Protein AF-0000000078798665 (afdb_homodimer)

Structure (mmCIF, N/CA/C/O backbone):
data_AF-0000000078798665-model_v1
#
loop_
_entity.id
_entity.type
_entity.pdbx_description
1 polymer 'Acetyl xylan esterase domain-containing protein'
#
loop_
_atom_site.group_PDB
_atom_site.id
_atom_site.type_symbol
_atom_site.label_atom_id
_atom_site.label_alt_id
_atom_site.label_comp_id
_atom_site.label_asym_id
_atom_site.label_entity_id
_atom_site.label_seq_id
_atom_site.pdbx_PDB_ins_code
_atom_site.Cartn_x
_atom_site.Cartn_y
_atom_site.Cartn_z
_atom_site.occupancy
_atom_site.B_iso_or_equiv
_atom_site.auth_seq_id
_atom_site.auth_comp_id
_atom_site.auth_asym_id
_atom_site.auth_atom_id
_atom_site.pdbx_PDB_model_num
ATOM 1 N N . MET A 1 1 ? 39.625 2.271 -20 1 24.45 1 MET A N 1
ATOM 2 C CA . MET A 1 1 ? 39.5 2.043 -18.562 1 24.45 1 MET A CA 1
ATOM 3 C C . MET A 1 1 ? 38.188 1.369 -18.219 1 24.45 1 MET A C 1
ATOM 5 O O . MET A 1 1 ? 37.125 1.988 -18.312 1 24.45 1 MET A O 1
ATOM 9 N N . LYS A 1 2 ? 38.094 0.069 -18.547 1 25.86 2 LYS A N 1
ATOM 10 C CA . LYS A 1 2 ? 37 -0.901 -18.609 1 25.86 2 LYS A CA 1
ATOM 11 C C . LYS A 1 2 ? 36.344 -1.07 -17.25 1 25.86 2 LYS A C 1
ATOM 13 O O . LYS A 1 2 ? 37 -1.401 -16.266 1 25.86 2 LYS A O 1
ATOM 18 N N . LYS A 1 3 ? 35.219 -0.25 -17.031 1 31.86 3 LYS A N 1
ATOM 19 C CA . LYS A 1 3 ? 34.344 -0.285 -15.859 1 31.86 3 LYS A CA 1
ATOM 20 C C . LYS A 1 3 ? 33.969 -1.72 -15.484 1 31.86 3 LYS A C 1
ATOM 22 O O . LYS A 1 3 ? 33.344 -2.43 -16.25 1 31.86 3 LYS A O 1
ATOM 27 N N . GLN A 1 4 ? 34.875 -2.424 -14.797 1 27.41 4 GLN A N 1
ATOM 28 C CA . GLN A 1 4 ? 34.688 -3.744 -14.211 1 27.41 4 GLN A CA 1
ATOM 29 C C . GLN A 1 4 ? 33.406 -3.789 -13.359 1 27.41 4 GLN A C 1
ATOM 31 O O . GLN A 1 4 ? 33.25 -2.986 -12.438 1 27.41 4 GLN A O 1
ATOM 36 N N . LEU A 1 5 ? 32.344 -4.23 -13.93 1 32.31 5 LEU A N 1
ATOM 37 C CA . LEU A 1 5 ? 31.078 -4.551 -13.289 1 32.31 5 LEU A CA 1
ATOM 38 C C . LEU A 1 5 ? 31.281 -5.527 -12.133 1 32.31 5 LEU A C 1
ATOM 40 O O . LEU A 1 5 ? 31.672 -6.68 -12.352 1 32.31 5 LEU A O 1
ATOM 44 N N . LEU A 1 6 ? 31.859 -5.07 -10.992 1 31.27 6 LEU A N 1
ATOM 45 C CA . LEU A 1 6 ? 31.922 -5.844 -9.758 1 31.27 6 LEU A CA 1
ATOM 46 C C . LEU A 1 6 ? 30.531 -6.379 -9.391 1 31.27 6 LEU A C 1
ATOM 48 O O . LEU A 1 6 ? 29.625 -5.602 -9.102 1 31.27 6 LEU A O 1
ATOM 52 N N . TRP A 1 7 ? 30.234 -7.465 -9.906 1 31.61 7 TRP A N 1
ATOM 53 C CA . TRP A 1 7 ? 29.109 -8.266 -9.438 1 31.61 7 TRP A CA 1
ATOM 54 C C . TRP A 1 7 ? 29.234 -8.57 -7.949 1 31.61 7 TRP A C 1
ATOM 56 O O . TRP A 1 7 ? 30.156 -9.273 -7.531 1 31.61 7 TRP A O 1
ATOM 66 N N . CYS A 1 8 ? 29 -7.566 -7.109 1 33 8 CYS A N 1
ATOM 67 C CA . CYS A 1 8 ? 28.844 -7.934 -5.707 1 33 8 CYS A CA 1
ATOM 68 C C . CYS A 1 8 ? 27.891 -9.109 -5.551 1 33 8 CYS A C 1
ATOM 70 O O . CYS A 1 8 ? 26.688 -8.977 -5.816 1 33 8 CYS A O 1
ATOM 72 N N . MET A 1 9 ? 28.422 -10.281 -5.688 1 32.25 9 MET A N 1
ATOM 73 C CA . MET A 1 9 ? 27.812 -11.523 -5.234 1 32.25 9 MET A CA 1
ATOM 74 C C . MET A 1 9 ? 27.469 -11.453 -3.754 1 32.25 9 MET A C 1
ATOM 76 O O . MET A 1 9 ? 28.344 -11.539 -2.898 1 32.25 9 MET A O 1
ATOM 80 N N . ALA A 1 10 ? 26.609 -10.695 -3.336 1 32.78 10 ALA A N 1
ATOM 81 C CA . ALA A 1 10 ? 26.156 -10.93 -1.967 1 32.78 10 ALA A CA 1
ATOM 82 C C . ALA A 1 10 ? 25.641 -12.359 -1.792 1 32.78 10 ALA A C 1
ATOM 84 O O . ALA A 1 10 ? 24.609 -12.734 -2.35 1 32.78 10 ALA A O 1
ATOM 85 N N . ALA A 1 11 ? 26.516 -13.25 -1.493 1 32.09 11 ALA A N 1
ATOM 86 C CA . ALA A 1 11 ? 26.141 -14.539 -0.907 1 32.09 11 ALA A CA 1
ATOM 87 C C . ALA A 1 11 ? 25.234 -14.344 0.309 1 32.09 11 ALA A C 1
ATOM 89 O O . ALA A 1 11 ? 25.688 -13.867 1.354 1 32.09 11 ALA A O 1
ATOM 90 N N . LEU A 1 12 ? 24.031 -14.055 0.136 1 35.38 12 LEU A N 1
ATOM 91 C CA . LEU A 1 12 ? 23.141 -14.227 1.275 1 35.38 12 LEU A CA 1
ATOM 92 C C . LEU A 1 12 ? 23.406 -15.555 1.982 1 35.38 12 LEU A C 1
ATOM 94 O O . LEU A 1 12 ? 23.375 -16.609 1.354 1 35.38 12 LEU A O 1
ATOM 98 N N . SER A 1 13 ? 24.25 -15.453 2.963 1 33.72 13 SER A N 1
ATOM 99 C CA . SER A 1 13 ? 24.422 -16.578 3.883 1 33.72 13 SER A CA 1
ATOM 100 C C . SER A 1 13 ? 23.078 -17.234 4.188 1 33.72 13 SER A C 1
ATOM 102 O O . SER A 1 13 ? 22.203 -16.609 4.789 1 33.72 13 SER A O 1
ATOM 104 N N . PHE A 1 14 ? 22.703 -18.172 3.4 1 35 14 PHE A N 1
ATOM 105 C CA . PHE A 1 14 ? 21.641 -19.094 3.816 1 35 14 PHE A CA 1
ATOM 106 C C . PHE A 1 14 ? 21.969 -19.719 5.168 1 35 14 PHE A C 1
ATOM 108 O O . PHE A 1 14 ? 22.844 -20.578 5.266 1 35 14 PHE A O 1
ATOM 115 N N . SER A 1 15 ? 22.062 -18.984 6.227 1 36.59 15 SER A N 1
ATOM 116 C CA . SER A 1 15 ? 22.078 -19.734 7.484 1 36.59 15 SER A CA 1
ATOM 117 C C . SER A 1 15 ? 21.188 -20.969 7.406 1 36.59 15 SER A C 1
ATOM 119 O O . SER A 1 15 ? 20.188 -20.984 6.68 1 36.59 15 SER A O 1
ATOM 121 N N . ALA A 1 16 ? 21.672 -22.109 7.879 1 37.69 16 ALA A N 1
ATOM 122 C CA . ALA A 1 16 ? 20.938 -23.375 8.047 1 37.69 16 ALA A CA 1
ATOM 123 C C . ALA A 1 16 ? 19.562 -23.125 8.664 1 37.69 16 ALA A C 1
ATOM 125 O O . ALA A 1 16 ? 19.359 -23.375 9.852 1 37.69 16 ALA A O 1
ATOM 126 N N . ALA A 1 17 ? 18.938 -22.047 8.516 1 42.16 17 ALA A N 1
ATOM 127 C CA . ALA A 1 17 ? 17.562 -21.891 8.977 1 42.16 17 ALA A CA 1
ATOM 128 C C . ALA A 1 17 ? 16.672 -23.031 8.477 1 42.16 17 ALA A C 1
ATOM 130 O O . ALA A 1 17 ? 16.812 -23.469 7.336 1 42.16 17 ALA A O 1
ATOM 131 N N . SER A 1 18 ? 16.078 -23.688 9.32 1 49.22 18 SER A N 1
ATOM 132 C CA . SER A 1 18 ? 14.984 -24.594 8.992 1 49.22 18 SER A CA 1
ATOM 133 C C . SER A 1 18 ? 14.195 -24.094 7.785 1 49.22 18 SER A C 1
ATOM 135 O O . SER A 1 18 ? 13.906 -22.906 7.676 1 49.22 18 SER A O 1
ATOM 137 N N . ALA A 1 19 ? 14.242 -24.828 6.758 1 61.69 19 ALA A N 1
ATOM 138 C CA . ALA A 1 19 ? 13.641 -24.578 5.453 1 61.69 19 ALA A CA 1
ATOM 139 C C . ALA A 1 19 ? 12.258 -23.953 5.602 1 61.69 19 ALA A C 1
ATOM 141 O O . ALA A 1 19 ? 11.398 -24.516 6.293 1 61.69 19 ALA A O 1
ATOM 142 N N . GLN A 1 20 ? 12 -22.656 5.363 1 74.25 20 GLN A N 1
ATOM 143 C CA . GLN A 1 20 ? 10.711 -21.984 5.375 1 74.25 20 GLN A CA 1
ATOM 144 C C . GLN A 1 20 ? 9.75 -22.609 4.371 1 74.25 20 GLN A C 1
ATOM 146 O O . GLN A 1 20 ? 10.008 -22.609 3.168 1 74.25 20 GLN A O 1
ATOM 151 N N . THR A 1 21 ? 8.742 -23.328 4.957 1 85.06 21 THR A N 1
ATOM 152 C CA . THR A 1 21 ? 7.711 -23.969 4.148 1 85.06 21 THR A CA 1
ATOM 153 C C . THR A 1 21 ? 6.332 -23.422 4.504 1 85.06 21 THR A C 1
ATOM 155 O O . THR A 1 21 ? 6.207 -22.547 5.359 1 85.06 21 THR A O 1
ATOM 158 N N . TYR A 1 22 ? 5.383 -23.859 3.77 1 90.94 22 TYR A N 1
ATOM 159 C CA . TYR A 1 22 ? 3.992 -23.484 4.004 1 90.94 22 TYR A CA 1
ATOM 160 C C . TYR A 1 22 ? 3.584 -23.797 5.441 1 90.94 22 TYR A C 1
ATOM 162 O O . TYR A 1 22 ? 2.881 -23 6.074 1 90.94 22 TYR A O 1
ATOM 170 N N . GLU A 1 23 ? 4.039 -24.953 6.039 1 92.25 23 GLU A N 1
ATOM 171 C CA . GLU A 1 23 ? 3.643 -25.391 7.375 1 92.25 23 GLU A CA 1
ATOM 172 C C . GLU A 1 23 ? 4.09 -24.391 8.438 1 92.25 23 GLU A C 1
ATOM 174 O O . GLU A 1 23 ? 3.42 -24.219 9.461 1 92.25 23 GLU A O 1
ATOM 179 N N . THR A 1 24 ? 5.152 -23.703 8.219 1 92.69 24 THR A N 1
ATOM 180 C CA . THR A 1 24 ? 5.66 -22.703 9.148 1 92.69 24 THR A CA 1
ATOM 181 C C . THR A 1 24 ? 5.172 -21.312 8.758 1 92.69 24 THR A C 1
ATOM 183 O O . THR A 1 24 ? 5.621 -20.312 9.32 1 92.69 24 THR A O 1
ATOM 186 N N . ARG A 1 25 ? 4.352 -21.203 7.707 1 94.5 25 ARG A N 1
ATOM 187 C CA . ARG A 1 25 ? 3.836 -19.953 7.152 1 94.5 25 ARG A CA 1
ATOM 188 C C . ARG A 1 25 ? 4.973 -19.047 6.68 1 94.5 25 ARG A C 1
ATOM 190 O O . ARG A 1 25 ? 4.863 -17.828 6.73 1 94.5 25 ARG A O 1
ATOM 197 N N . PHE A 1 26 ? 6.102 -19.719 6.453 1 96.06 26 PHE A N 1
ATOM 198 C CA . PHE A 1 26 ? 7.273 -18.969 6.004 1 96.06 26 PHE A CA 1
ATOM 199 C C . PHE A 1 26 ? 7.598 -17.844 6.969 1 96.06 26 PHE A C 1
ATOM 201 O O . PHE A 1 26 ? 8.023 -16.766 6.547 1 96.06 26 PHE A O 1
ATOM 208 N N . ALA A 1 27 ? 7.316 -17.969 8.242 1 97.25 27 ALA A N 1
ATOM 209 C CA . ALA A 1 27 ? 7.41 -16.906 9.234 1 97.25 27 ALA A CA 1
ATOM 210 C C . ALA A 1 27 ? 8.867 -16.609 9.586 1 97.25 27 ALA A C 1
ATOM 212 O O . ALA A 1 27 ? 9.703 -17.516 9.602 1 97.25 27 ALA A O 1
ATOM 213 N N . ARG A 1 28 ? 9.18 -15.398 9.828 1 97.38 28 ARG A N 1
ATOM 214 C CA . ARG A 1 28 ? 10.492 -14.945 10.266 1 97.38 28 ARG A CA 1
ATOM 215 C C . ARG A 1 28 ? 10.375 -13.859 11.336 1 97.38 28 ARG A C 1
ATOM 217 O O . ARG A 1 28 ? 9.383 -13.125 11.367 1 97.38 28 ARG A O 1
ATOM 224 N N . PRO A 1 29 ? 11.406 -13.812 12.258 1 97.81 29 PRO A N 1
ATOM 225 C CA . PRO A 1 29 ? 11.438 -12.648 13.141 1 97.81 29 PRO A CA 1
ATOM 226 C C . PRO A 1 29 ? 11.469 -11.328 12.383 1 97.81 29 PRO A C 1
ATOM 228 O O . PRO A 1 29 ? 12.195 -11.195 11.391 1 97.81 29 PRO A O 1
ATOM 231 N N . LEU A 1 30 ? 10.641 -10.367 12.867 1 98.25 30 LEU A N 1
ATOM 232 C CA . LEU A 1 30 ? 10.523 -9.078 12.188 1 98.25 30 LEU A CA 1
ATOM 233 C C . LEU A 1 30 ? 11.891 -8.398 12.07 1 98.25 30 LEU A C 1
ATOM 235 O O . LEU A 1 30 ? 12.211 -7.824 11.023 1 98.25 30 LEU A O 1
ATOM 239 N N . SER A 1 31 ? 12.742 -8.445 13.094 1 97.94 31 SER A N 1
ATOM 240 C CA . SER A 1 31 ? 14.062 -7.82 13.094 1 97.94 31 SER A CA 1
ATOM 241 C C . SER A 1 31 ? 14.93 -8.367 11.961 1 97.94 31 SER A C 1
ATOM 243 O O . SER A 1 31 ? 15.633 -7.609 11.289 1 97.94 31 SER A O 1
ATOM 245 N N . ASP A 1 32 ? 14.859 -9.719 11.742 1 97.94 32 ASP A N 1
ATOM 246 C CA . ASP A 1 32 ? 15.633 -10.336 10.672 1 97.94 32 ASP A CA 1
ATOM 247 C C . ASP A 1 32 ? 15.156 -9.852 9.297 1 97.94 32 ASP A C 1
ATOM 249 O O . ASP A 1 32 ? 15.969 -9.57 8.414 1 97.94 32 ASP A O 1
ATOM 253 N N . VAL A 1 33 ? 13.844 -9.844 9.156 1 98.31 33 VAL A N 1
ATOM 254 C CA . VAL A 1 33 ? 13.266 -9.383 7.902 1 98.31 33 VAL A CA 1
ATOM 255 C C . VAL A 1 33 ? 13.727 -7.957 7.605 1 98.31 33 VAL A C 1
ATOM 257 O O . VAL A 1 33 ? 14.172 -7.66 6.496 1 98.31 33 VAL A O 1
ATOM 260 N N . LEU A 1 34 ? 13.633 -7.043 8.586 1 98.62 34 LEU A N 1
ATOM 261 C CA . LEU A 1 34 ? 13.977 -5.641 8.406 1 98.62 34 LEU A CA 1
ATOM 262 C C . LEU A 1 34 ? 15.469 -5.48 8.125 1 98.62 34 LEU A C 1
ATOM 264 O O . LEU A 1 34 ? 15.867 -4.621 7.336 1 98.62 34 LEU A O 1
ATOM 268 N N . ASN A 1 35 ? 16.328 -6.258 8.758 1 98.12 35 ASN A N 1
ATOM 269 C CA . ASN A 1 35 ? 17.75 -6.25 8.453 1 98.12 35 ASN A CA 1
ATOM 270 C C . ASN A 1 35 ? 18.016 -6.633 7 1 98.12 35 ASN A C 1
ATOM 272 O O . ASN A 1 35 ? 18.828 -6.004 6.324 1 98.12 35 ASN A O 1
ATOM 276 N N . ASP A 1 36 ? 17.391 -7.672 6.531 1 97.94 36 ASP A N 1
ATOM 277 C CA . ASP A 1 36 ? 17.547 -8.109 5.148 1 97.94 36 ASP A CA 1
ATOM 278 C C . ASP A 1 36 ? 17.062 -7.031 4.18 1 97.94 36 ASP A C 1
ATOM 280 O O . ASP A 1 36 ? 17.672 -6.809 3.133 1 97.94 36 ASP A O 1
ATOM 284 N N . VAL A 1 37 ? 15.906 -6.418 4.547 1 98.31 37 VAL A N 1
ATOM 285 C CA . VAL A 1 37 ? 15.367 -5.348 3.717 1 98.31 37 VAL A CA 1
ATOM 286 C C . VAL A 1 37 ? 16.375 -4.203 3.627 1 98.31 37 VAL A C 1
ATOM 288 O O . VAL A 1 37 ? 16.641 -3.691 2.539 1 98.31 37 VAL A O 1
ATOM 291 N N . ALA A 1 38 ? 16.938 -3.799 4.801 1 98.5 38 ALA A N 1
ATOM 292 C CA . ALA A 1 38 ? 17.922 -2.73 4.824 1 98.5 38 ALA A CA 1
ATOM 293 C C . ALA A 1 38 ? 19.109 -3.07 3.932 1 98.5 38 ALA A C 1
ATOM 295 O O . ALA A 1 38 ? 19.609 -2.215 3.189 1 98.5 38 ALA A O 1
ATOM 296 N N . THR A 1 39 ? 19.578 -4.262 3.936 1 98.06 39 THR A N 1
ATOM 297 C CA . THR A 1 39 ? 20.719 -4.711 3.137 1 98.06 39 THR A CA 1
ATOM 298 C C . THR A 1 39 ? 20.359 -4.727 1.652 1 98.06 39 THR A C 1
ATOM 300 O O . THR A 1 39 ? 21.109 -4.207 0.824 1 98.06 39 THR A O 1
ATOM 303 N N . ARG A 1 40 ? 19.234 -5.285 1.322 1 97.25 40 ARG A N 1
ATOM 304 C CA . ARG A 1 40 ? 18.797 -5.438 -0.061 1 97.25 40 ARG A CA 1
ATOM 305 C C . ARG A 1 40 ? 18.672 -4.082 -0.747 1 97.25 40 ARG A C 1
ATOM 307 O O . ARG A 1 40 ? 19.078 -3.922 -1.899 1 97.25 40 ARG A O 1
ATOM 314 N N . PHE A 1 41 ? 18.062 -3.17 -0.074 1 97.88 41 PHE A N 1
ATOM 315 C CA . PHE A 1 41 ? 17.766 -1.882 -0.689 1 97.88 41 PHE A CA 1
ATOM 316 C C . PHE A 1 41 ? 18.828 -0.853 -0.339 1 97.88 41 PHE A C 1
ATOM 318 O O . PHE A 1 41 ? 18.734 0.31 -0.735 1 97.88 41 PHE A O 1
ATOM 325 N N . GLN A 1 42 ? 19.844 -1.227 0.471 1 97.81 42 GLN A N 1
ATOM 326 C CA . GLN A 1 42 ? 20.984 -0.39 0.826 1 97.81 42 GLN A CA 1
ATOM 327 C C . GLN A 1 42 ? 20.531 0.894 1.517 1 97.81 42 GLN A C 1
ATOM 329 O O . GLN A 1 42 ? 20.922 1.992 1.106 1 97.81 42 GLN A O 1
ATOM 334 N N . VAL A 1 43 ? 19.734 0.717 2.576 1 98.38 43 VAL A N 1
ATOM 335 C CA . VAL A 1 43 ? 19.25 1.844 3.373 1 98.38 43 VAL A CA 1
ATOM 336 C C . VAL A 1 43 ? 19.516 1.579 4.852 1 98.38 43 VAL A C 1
ATOM 338 O O . VAL A 1 43 ? 19.812 0.446 5.246 1 98.38 43 VAL A O 1
ATOM 341 N N . ARG A 1 44 ? 19.547 2.641 5.602 1 98.38 44 ARG A N 1
ATOM 342 C CA . ARG A 1 44 ? 19.625 2.559 7.059 1 98.38 44 ARG A CA 1
ATOM 343 C C . ARG A 1 44 ? 18.234 2.729 7.691 1 98.38 44 ARG A C 1
ATOM 345 O O . ARG A 1 44 ? 17.5 3.656 7.348 1 98.38 44 ARG A O 1
ATOM 352 N N . LEU A 1 45 ? 17.891 1.862 8.539 1 98.31 45 LEU A N 1
ATOM 353 C CA . LEU A 1 45 ? 16.625 1.939 9.266 1 98.31 45 LEU A CA 1
ATOM 354 C C . LEU A 1 45 ? 16.844 2.396 10.703 1 98.31 45 LEU A C 1
ATOM 356 O O . LEU A 1 45 ? 17.75 1.905 11.375 1 98.31 45 LEU A O 1
ATOM 360 N N . LYS A 1 46 ? 16.125 3.398 11.078 1 97.88 46 LYS A N 1
ATOM 361 C CA . LYS A 1 46 ? 16.047 3.82 12.477 1 97.88 46 LYS A CA 1
ATOM 362 C C . LYS A 1 46 ? 14.773 3.307 13.141 1 97.88 46 LYS A C 1
ATOM 364 O O . LYS A 1 46 ? 13.711 3.266 12.508 1 97.88 46 LYS A O 1
ATOM 369 N N . TYR A 1 47 ? 14.883 2.936 14.406 1 97.19 47 TYR A N 1
ATOM 370 C CA . TYR A 1 47 ? 13.773 2.232 15.039 1 97.19 47 TYR A CA 1
ATOM 371 C C . TYR A 1 47 ? 13.195 3.047 16.188 1 97.19 47 TYR A C 1
ATOM 373 O O . TYR A 1 47 ? 13.867 3.26 17.203 1 97.19 47 TYR A O 1
ATOM 381 N N . ASP A 1 48 ? 12.039 3.576 16.047 1 96.75 48 ASP A N 1
ATOM 382 C CA . ASP A 1 48 ? 11.211 4.074 17.141 1 96.75 48 ASP A CA 1
ATOM 383 C C . ASP A 1 48 ? 10.109 3.074 17.5 1 96.75 48 ASP A C 1
ATOM 385 O O . ASP A 1 48 ? 8.977 3.467 17.766 1 96.75 48 ASP A O 1
ATOM 389 N N . VAL A 1 49 ? 10.312 1.847 17.203 1 96.62 49 VAL A N 1
ATOM 390 C CA . VAL A 1 49 ? 9.422 0.736 17.516 1 96.62 49 VAL A CA 1
ATOM 391 C C . VAL A 1 49 ? 10.227 -0.421 18.109 1 96.62 49 VAL A C 1
ATOM 393 O O . VAL A 1 49 ? 11.438 -0.513 17.891 1 96.62 49 VAL A O 1
ATOM 396 N N . ASP A 1 50 ? 9.531 -1.226 18.828 1 94.62 50 ASP A N 1
ATOM 397 C CA . ASP A 1 50 ? 10.117 -2.457 19.359 1 94.62 50 ASP A CA 1
ATOM 398 C C . ASP A 1 50 ? 9.812 -3.641 18.438 1 94.62 50 ASP A C 1
ATOM 400 O O . ASP A 1 50 ? 8.648 -3.922 18.156 1 94.62 50 ASP A O 1
ATOM 404 N N . THR A 1 51 ? 10.812 -4.332 17.984 1 95.38 51 THR A N 1
ATOM 405 C CA . THR A 1 51 ? 10.633 -5.469 17.094 1 95.38 51 THR A CA 1
ATOM 406 C C . THR A 1 51 ? 10.891 -6.781 17.828 1 95.38 51 THR A C 1
ATOM 408 O O . THR A 1 51 ? 10.727 -7.863 17.25 1 95.38 51 THR A O 1
ATOM 411 N N . VAL A 1 52 ? 11.328 -6.707 19.047 1 94.06 52 VAL A N 1
ATOM 412 C CA . VAL A 1 52 ? 11.688 -7.895 19.812 1 94.06 52 VAL A CA 1
ATOM 413 C C . VAL A 1 52 ? 10.469 -8.812 19.953 1 94.06 52 VAL A C 1
ATOM 415 O O . VAL A 1 52 ? 9.391 -8.367 20.359 1 94.06 52 VAL A O 1
ATOM 418 N N . GLY A 1 53 ? 10.703 -9.984 19.625 1 96.12 53 GLY A N 1
ATOM 419 C CA . GLY A 1 53 ? 9.672 -10.992 19.812 1 96.12 53 GLY A CA 1
ATOM 420 C C . GLY A 1 53 ? 8.609 -10.953 18.719 1 96.12 53 GLY A C 1
ATOM 421 O O . GLY A 1 53 ? 7.703 -11.781 18.703 1 96.12 53 GLY A O 1
ATOM 422 N N . ARG A 1 54 ? 8.633 -10.023 17.859 1 97.19 54 ARG A N 1
ATOM 423 C CA . ARG A 1 54 ? 7.645 -9.938 16.797 1 97.19 54 ARG A CA 1
ATOM 424 C C . ARG A 1 54 ? 8 -10.867 15.641 1 97.19 54 ARG A C 1
ATOM 426 O O . ARG A 1 54 ? 9.156 -10.922 15.211 1 97.19 54 ARG A O 1
ATOM 433 N N . VAL A 1 55 ? 7.012 -11.688 15.195 1 97.94 55 VAL A N 1
ATOM 434 C CA . VAL A 1 55 ? 7.184 -12.648 14.102 1 97.94 55 VAL A CA 1
ATOM 435 C C . VAL A 1 55 ? 6.246 -12.289 12.953 1 97.94 55 VAL A C 1
ATOM 437 O O . VAL A 1 55 ? 5.059 -12.031 13.164 1 97.94 55 VAL A O 1
ATOM 440 N N . LEU A 1 56 ? 6.762 -12.172 11.773 1 97.75 56 LEU A N 1
ATOM 441 C CA . LEU A 1 56 ? 5.996 -11.836 10.578 1 97.75 56 LEU A CA 1
ATOM 442 C C . LEU A 1 56 ? 5.711 -13.086 9.75 1 97.75 56 LEU A C 1
ATOM 444 O O . LEU A 1 56 ? 6.629 -13.695 9.203 1 97.75 56 LEU A O 1
ATOM 448 N N . PRO A 1 57 ? 4.449 -13.539 9.664 1 97.5 57 PRO A N 1
ATOM 449 C CA . PRO A 1 57 ? 4.117 -14.633 8.75 1 97.5 57 PRO A CA 1
ATOM 450 C C . PRO A 1 57 ? 4.285 -14.242 7.285 1 97.5 57 PRO A C 1
ATOM 452 O O . PRO A 1 57 ? 4.074 -13.086 6.918 1 97.5 57 PRO A O 1
ATOM 455 N N . TYR A 1 58 ? 4.727 -15.281 6.465 1 97.06 58 TYR A N 1
ATOM 456 C CA . TYR A 1 58 ? 4.906 -15.125 5.027 1 97.06 58 TYR A CA 1
ATOM 457 C C . TYR A 1 58 ? 5.832 -13.953 4.715 1 97.06 58 TYR A C 1
ATOM 459 O O . TYR A 1 58 ? 5.582 -13.188 3.779 1 97.06 58 TYR A O 1
ATOM 467 N N . ALA A 1 59 ? 6.82 -13.82 5.535 1 97.38 59 ALA A N 1
ATOM 468 C CA . ALA A 1 59 ? 7.676 -12.641 5.656 1 97.38 59 ALA A CA 1
ATOM 469 C C . ALA A 1 59 ? 8.258 -12.25 4.301 1 97.38 59 ALA A C 1
ATOM 471 O O . ALA A 1 59 ? 8 -11.148 3.801 1 97.38 59 ALA A O 1
ATOM 472 N N . ASP A 1 60 ? 8.914 -13.164 3.617 1 97 60 ASP A N 1
ATOM 473 C CA . ASP A 1 60 ? 9.656 -12.812 2.408 1 97 60 ASP A CA 1
ATOM 474 C C . ASP A 1 60 ? 8.711 -12.594 1.231 1 97 60 ASP A C 1
ATOM 476 O O . ASP A 1 60 ? 9.078 -11.953 0.243 1 97 60 ASP A O 1
ATOM 480 N N . PHE A 1 61 ? 7.488 -13.117 1.307 1 97 61 PHE A N 1
ATOM 481 C CA . PHE A 1 61 ? 6.5 -12.93 0.252 1 97 61 PHE A CA 1
ATOM 482 C C . PHE A 1 61 ? 5.91 -11.523 0.312 1 97 61 PHE A C 1
ATOM 484 O O . PHE A 1 61 ? 5.223 -11.094 -0.614 1 97 61 PHE A O 1
ATOM 491 N N . ARG A 1 62 ? 6.219 -10.812 1.353 1 97.69 62 ARG A N 1
ATOM 492 C CA . ARG A 1 62 ? 5.734 -9.445 1.511 1 97.69 62 ARG A CA 1
ATOM 493 C C . ARG A 1 62 ? 6.699 -8.445 0.882 1 97.69 62 ARG A C 1
ATOM 495 O O . ARG A 1 62 ? 6.379 -7.266 0.755 1 97.69 62 ARG A O 1
ATOM 502 N N . ILE A 1 63 ? 7.871 -8.922 0.489 1 97.81 63 ILE A N 1
ATOM 503 C CA . ILE A 1 63 ? 8.906 -8.078 -0.099 1 97.81 63 ILE A CA 1
ATOM 504 C C . ILE A 1 63 ? 8.578 -7.805 -1.565 1 97.81 63 ILE A C 1
ATOM 506 O O . ILE A 1 63 ? 8.172 -8.711 -2.295 1 97.81 63 ILE A O 1
ATOM 510 N N . ARG A 1 64 ? 8.586 -6.578 -1.995 1 97.88 64 ARG A N 1
ATOM 511 C CA . ARG A 1 64 ? 8.484 -6.125 -3.379 1 97.88 64 ARG A CA 1
ATOM 512 C C . ARG A 1 64 ? 9.836 -5.652 -3.902 1 97.88 64 ARG A C 1
ATOM 514 O O . ARG A 1 64 ? 10.266 -4.535 -3.607 1 97.88 64 ARG A O 1
ATOM 521 N N . PRO A 1 65 ? 10.484 -6.488 -4.68 1 96.69 65 PRO A N 1
ATOM 522 C CA . PRO A 1 65 ? 11.852 -6.145 -5.086 1 96.69 65 PRO A CA 1
ATOM 523 C C . PRO A 1 65 ? 11.93 -4.805 -5.812 1 96.69 65 PRO A C 1
ATOM 525 O O . PRO A 1 65 ? 12.992 -4.172 -5.836 1 96.69 65 PRO A O 1
ATOM 528 N N . TYR A 1 66 ? 10.859 -4.281 -6.348 1 96.94 66 TYR A N 1
ATOM 529 C CA . TYR A 1 66 ? 10.852 -3.076 -7.168 1 96.94 66 TYR A CA 1
ATOM 530 C C . TYR A 1 66 ? 10.562 -1.843 -6.32 1 96.94 66 TYR A C 1
ATOM 532 O O . TYR A 1 66 ? 10.594 -0.717 -6.82 1 96.94 66 TYR A O 1
ATOM 540 N N . SER A 1 67 ? 10.312 -2.021 -4.984 1 97 67 SER A N 1
ATOM 541 C CA . SER A 1 67 ? 9.898 -0.856 -4.207 1 97 67 SER A CA 1
ATOM 542 C C . SER A 1 67 ? 10.188 -1.047 -2.723 1 97 67 SER A C 1
ATOM 544 O O . SER A 1 67 ? 9.531 -1.854 -2.059 1 97 67 SER A O 1
ATOM 546 N N . LEU A 1 68 ? 11.117 -0.281 -2.176 1 97.5 68 LEU A N 1
ATOM 547 C CA . LEU A 1 68 ? 11.414 -0.291 -0.747 1 97.5 68 LEU A CA 1
ATOM 548 C C . LEU A 1 68 ? 10.188 0.114 0.063 1 97.5 68 LEU A C 1
ATOM 550 O O . LEU A 1 68 ? 9.836 -0.548 1.043 1 97.5 68 LEU A O 1
ATOM 554 N N . GLU A 1 69 ? 9.5 1.163 -0.336 1 96.25 69 GLU A N 1
ATOM 555 C CA . GLU A 1 69 ? 8.414 1.721 0.463 1 96.25 69 GLU A CA 1
ATOM 556 C C . GLU A 1 69 ? 7.207 0.787 0.479 1 96.25 69 GLU A C 1
ATOM 558 O O . GLU A 1 69 ? 6.539 0.647 1.505 1 96.25 69 GLU A O 1
ATOM 563 N N . GLU A 1 70 ? 6.887 0.138 -0.681 1 96.31 70 GLU A N 1
ATOM 564 C CA . GLU A 1 70 ? 5.84 -0.877 -0.663 1 96.31 70 GLU A CA 1
ATOM 565 C C . GLU A 1 70 ? 6.223 -2.051 0.235 1 96.31 70 GLU A C 1
ATOM 567 O O . GLU A 1 70 ? 5.379 -2.592 0.953 1 96.31 70 GLU A O 1
ATOM 572 N N . THR A 1 71 ? 7.523 -2.463 0.143 1 98.25 71 THR A N 1
ATOM 573 C CA . THR A 1 71 ? 8.039 -3.52 1.01 1 98.25 71 THR A CA 1
ATOM 574 C C . THR A 1 71 ? 7.836 -3.158 2.479 1 98.25 71 THR A C 1
ATOM 576 O O . THR A 1 71 ? 7.262 -3.938 3.242 1 98.25 71 THR A O 1
ATOM 579 N N . LEU A 1 72 ? 8.281 -1.957 2.863 1 98.12 72 LEU A N 1
ATOM 580 C CA . LEU A 1 72 ? 8.172 -1.529 4.254 1 98.12 72 LEU A CA 1
ATOM 581 C C . LEU A 1 72 ? 6.711 -1.466 4.688 1 98.12 72 LEU A C 1
ATOM 583 O O . LEU A 1 72 ? 6.371 -1.861 5.805 1 98.12 72 LEU A O 1
ATOM 587 N N . THR A 1 73 ? 5.875 -0.958 3.842 1 97.06 73 THR A N 1
ATOM 588 C CA . THR A 1 73 ? 4.453 -0.915 4.152 1 97.06 73 THR A CA 1
ATOM 589 C C . THR A 1 73 ? 3.914 -2.316 4.422 1 97.06 73 THR A C 1
ATOM 591 O O . THR A 1 73 ? 3.244 -2.547 5.434 1 97.06 73 THR A O 1
ATOM 594 N N . ASN A 1 74 ? 4.211 -3.264 3.545 1 97.75 74 ASN A N 1
ATOM 595 C CA . ASN A 1 74 ? 3.729 -4.633 3.67 1 97.75 74 ASN A CA 1
ATOM 596 C C . ASN A 1 74 ? 4.246 -5.297 4.945 1 97.75 74 ASN A C 1
ATOM 598 O O . ASN A 1 74 ? 3.525 -6.059 5.59 1 97.75 74 ASN A O 1
ATOM 602 N N . VAL A 1 75 ? 5.461 -5.059 5.289 1 98.31 75 VAL A N 1
ATOM 603 C CA . VAL A 1 75 ? 6.152 -5.719 6.391 1 98.31 75 VAL A CA 1
ATOM 604 C C . VAL A 1 75 ? 5.691 -5.125 7.719 1 98.31 75 VAL A C 1
ATOM 606 O O . VAL A 1 75 ? 5.555 -5.84 8.711 1 98.31 75 VAL A O 1
ATOM 609 N N . LEU A 1 76 ? 5.375 -3.82 7.762 1 98.31 76 LEU A N 1
ATOM 610 C CA . LEU A 1 76 ? 5.168 -3.102 9.016 1 98.31 76 LEU A CA 1
ATOM 611 C C . LEU A 1 76 ? 3.686 -3.053 9.367 1 98.31 76 LEU A C 1
ATOM 613 O O . LEU A 1 76 ? 3.328 -3.047 10.555 1 98.31 76 LEU A O 1
ATOM 617 N N . SER A 1 77 ? 2.818 -3.057 8.422 1 97.44 77 SER A N 1
ATOM 618 C CA . SER A 1 77 ? 1.407 -2.738 8.625 1 97.44 77 SER A CA 1
ATOM 619 C C . SER A 1 77 ? 0.734 -3.752 9.539 1 97.44 77 SER A C 1
ATOM 621 O O . SER A 1 77 ? -0.133 -3.393 10.344 1 97.44 77 SER A O 1
ATOM 623 N N . PRO A 1 78 ? 1.115 -5.094 9.445 1 96.75 78 PRO A N 1
ATOM 624 C CA . PRO A 1 78 ? 0.469 -6.055 10.336 1 96.75 78 PRO A CA 1
ATOM 625 C C . PRO A 1 78 ? 0.707 -5.738 11.812 1 96.75 78 PRO A C 1
ATOM 627 O O . PRO A 1 78 ? -0.012 -6.242 12.68 1 96.75 78 PRO A O 1
ATOM 630 N N . PHE A 1 79 ? 1.672 -4.953 12.125 1 97.25 79 PHE A N 1
ATOM 631 C CA . PHE A 1 79 ? 2.002 -4.586 13.5 1 97.25 79 PHE A CA 1
ATOM 632 C C . PHE A 1 79 ? 1.553 -3.16 13.805 1 97.25 79 PHE A C 1
ATOM 634 O O . PHE A 1 79 ? 1.912 -2.598 14.836 1 97.25 79 PHE A O 1
ATOM 641 N N . ASP A 1 80 ? 0.821 -2.57 12.828 1 97.06 80 ASP A N 1
ATOM 642 C CA . ASP A 1 80 ? 0.363 -1.186 12.883 1 97.06 80 ASP A CA 1
ATOM 643 C C . ASP A 1 80 ? 1.54 -0.222 13.023 1 97.06 80 ASP A C 1
ATOM 645 O O . ASP A 1 80 ? 1.453 0.773 13.742 1 97.06 80 ASP A O 1
ATOM 649 N N . TYR A 1 81 ? 2.719 -0.593 12.461 1 97.62 81 TYR A N 1
ATOM 650 C CA . TYR A 1 81 ? 3.887 0.264 12.289 1 97.62 81 TYR A CA 1
ATOM 651 C C . TYR A 1 81 ? 3.883 0.93 10.922 1 97.62 81 TYR A C 1
ATOM 653 O O . TYR A 1 81 ? 3.119 0.538 10.039 1 97.62 81 TYR A O 1
ATOM 661 N N . LYS A 1 82 ? 4.648 1.95 10.766 1 97.38 82 LYS A N 1
ATOM 662 C CA . LYS A 1 82 ? 4.871 2.648 9.5 1 97.38 82 LYS A CA 1
ATOM 663 C C . LYS A 1 82 ? 6.309 3.148 9.391 1 97.38 82 LYS A C 1
ATOM 665 O O . LYS A 1 82 ? 7.105 2.961 10.312 1 97.38 82 LYS A O 1
ATOM 670 N N . PHE A 1 83 ? 6.605 3.684 8.227 1 97.38 83 PHE A N 1
ATOM 671 C CA . PHE A 1 83 ? 7.906 4.324 8.055 1 97.38 83 PHE A CA 1
ATOM 672 C C . PHE A 1 83 ? 7.742 5.82 7.82 1 97.38 83 PHE A C 1
ATOM 674 O O . PHE A 1 83 ? 6.672 6.277 7.414 1 97.38 83 PHE A O 1
ATOM 681 N N . VAL A 1 84 ? 8.719 6.547 8.141 1 94.5 84 VAL A N 1
ATOM 682 C CA . VAL A 1 84 ? 8.883 7.945 7.766 1 94.5 84 VAL A CA 1
ATOM 683 C C . VAL A 1 84 ? 10.219 8.141 7.059 1 94.5 84 VAL A C 1
ATOM 685 O O . VAL A 1 84 ? 11.281 7.891 7.641 1 94.5 84 VAL A O 1
ATOM 688 N N . LYS A 1 85 ? 10.156 8.508 5.855 1 92.75 85 LYS A N 1
ATOM 689 C CA . LYS A 1 85 ? 11.375 8.773 5.094 1 92.75 85 LYS A CA 1
ATOM 690 C C . LYS A 1 85 ? 12.086 10.016 5.613 1 92.75 85 LYS A C 1
ATOM 692 O O . LYS A 1 85 ? 11.516 11.109 5.613 1 92.75 85 LYS A O 1
ATOM 697 N N . GLN A 1 86 ? 13.289 9.867 6.043 1 90 86 GLN A N 1
ATOM 698 C CA . GLN A 1 86 ? 14.102 10.992 6.504 1 90 86 GLN A CA 1
ATOM 699 C C . GLN A 1 86 ? 14.977 11.531 5.379 1 90 86 GLN A C 1
ATOM 701 O O . GLN A 1 86 ? 15.195 12.742 5.285 1 90 86 GLN A O 1
ATOM 706 N N . SER A 1 87 ? 15.539 10.695 4.605 1 88.19 87 SER A N 1
ATOM 707 C CA . SER A 1 87 ? 16.297 10.953 3.387 1 88.19 87 SER A CA 1
ATOM 708 C C . SER A 1 87 ? 16.188 9.789 2.408 1 88.19 87 SER A C 1
ATOM 710 O O . SER A 1 87 ? 15.484 8.805 2.676 1 88.19 87 SER A O 1
ATOM 712 N N . ASP A 1 88 ? 16.828 9.898 1.322 1 88.06 88 ASP A N 1
ATOM 713 C CA . ASP A 1 88 ? 16.75 8.852 0.307 1 88.06 88 ASP A CA 1
ATOM 714 C C . ASP A 1 88 ? 17.328 7.535 0.827 1 88.06 88 ASP A C 1
ATOM 716 O O . ASP A 1 88 ? 17 6.465 0.317 1 88.06 88 ASP A O 1
ATOM 720 N N . LYS A 1 89 ? 18.141 7.574 1.875 1 94.88 89 LYS A N 1
ATOM 721 C CA . LYS A 1 89 ? 18.812 6.363 2.336 1 94.88 89 LYS A CA 1
ATOM 722 C C . LYS A 1 89 ? 18.484 6.074 3.799 1 94.88 89 LYS A C 1
ATOM 724 O O . LYS A 1 89 ? 19.016 5.129 4.383 1 94.88 89 LYS A O 1
ATOM 729 N N . VAL A 1 90 ? 17.672 6.891 4.395 1 96.38 90 VAL A N 1
ATOM 730 C CA . VAL A 1 90 ? 17.391 6.715 5.82 1 96.38 90 VAL A CA 1
ATOM 731 C C . VAL A 1 90 ? 15.891 6.738 6.062 1 96.38 90 VAL A C 1
ATOM 733 O O . VAL A 1 90 ? 15.203 7.695 5.688 1 96.38 90 VAL A O 1
ATOM 736 N N . TYR A 1 91 ? 15.375 5.75 6.66 1 97.5 91 TYR A N 1
ATOM 737 C CA . TYR A 1 91 ? 13.961 5.609 7.004 1 97.5 91 TYR A CA 1
ATOM 738 C C . TYR A 1 91 ? 13.789 5.328 8.492 1 97.5 91 TYR A C 1
ATOM 740 O O . TYR A 1 91 ? 14.516 4.508 9.062 1 97.5 91 TYR A O 1
ATOM 748 N N . LYS A 1 92 ? 12.93 6.016 9.148 1 97.38 92 LYS A N 1
ATOM 749 C CA . LYS A 1 92 ? 12.609 5.793 10.562 1 97.38 92 LYS A CA 1
ATOM 750 C C . LYS A 1 92 ? 11.312 5 10.711 1 97.38 92 LYS A C 1
ATOM 752 O O . LYS A 1 92 ? 10.289 5.363 10.133 1 97.38 92 LYS A O 1
ATOM 757 N N . LEU A 1 93 ? 11.367 3.865 11.391 1 98.44 93 LEU A N 1
ATOM 758 C CA . LEU A 1 93 ? 10.195 3.039 11.656 1 98.44 93 LEU A CA 1
ATOM 759 C C . LEU A 1 93 ? 9.477 3.494 12.922 1 98.44 93 LEU A C 1
ATOM 761 O O . LEU A 1 93 ? 10.117 3.699 13.961 1 98.44 93 LEU A O 1
ATOM 765 N N . LYS A 1 94 ? 8.195 3.707 12.789 1 97.62 94 LYS A N 1
ATOM 766 C CA . LYS A 1 94 ? 7.383 4.254 13.875 1 97.62 94 LYS A CA 1
ATOM 767 C C . LYS A 1 94 ? 6.051 3.518 13.992 1 97.62 94 LYS A C 1
ATOM 769 O O . LYS A 1 94 ? 5.637 2.824 13.062 1 97.62 94 LYS A O 1
ATOM 774 N N . PRO A 1 95 ? 5.41 3.635 15.234 1 96.81 95 PRO A N 1
ATOM 775 C CA . PRO A 1 95 ? 3.99 3.277 15.234 1 96.81 95 PRO A CA 1
ATOM 776 C C . PRO A 1 95 ? 3.174 4.105 14.25 1 96.81 95 PRO A C 1
ATOM 778 O O . PRO A 1 95 ? 3.6 5.191 13.844 1 96.81 95 PRO A O 1
ATOM 781 N N . TYR A 1 96 ? 2.051 3.564 13.828 1 96.69 96 TYR A N 1
ATOM 782 C CA . TYR A 1 96 ? 1.193 4.258 12.875 1 96.69 96 TYR A CA 1
ATOM 783 C C . TYR A 1 96 ? 0.865 5.664 13.367 1 96.69 96 TYR A C 1
ATOM 785 O O . TYR A 1 96 ? 0.53 5.859 14.539 1 96.69 96 TYR A O 1
ATOM 793 N N . GLU A 1 97 ? 1.013 6.641 12.484 1 95.75 97 GLU A N 1
ATOM 794 C CA . GLU A 1 97 ? 0.649 8.031 12.727 1 95.75 97 GLU A CA 1
ATOM 795 C C . GLU A 1 97 ? -0.47 8.484 11.789 1 95.75 97 GLU A C 1
ATOM 797 O O . GLU A 1 97 ? -0.254 8.641 10.586 1 95.75 97 GLU A O 1
ATOM 802 N N . TYR A 1 98 ? -1.574 8.867 12.367 1 95.44 98 TYR A N 1
ATOM 803 C CA . TYR A 1 98 ? -2.748 9.219 11.578 1 95.44 98 TYR A CA 1
ATOM 804 C C . TYR A 1 98 ? -2.533 10.539 10.844 1 95.44 98 TYR A C 1
ATOM 806 O O . TYR A 1 98 ? -3.113 10.766 9.781 1 95.44 98 TYR A O 1
ATOM 814 N N . ALA A 1 99 ? -1.712 11.391 11.344 1 96.12 99 ALA A N 1
ATOM 815 C CA . ALA A 1 99 ? -1.581 12.742 10.812 1 96.12 99 ALA A CA 1
ATOM 816 C C . ALA A 1 99 ? -0.476 12.82 9.766 1 96.12 99 ALA A C 1
ATOM 818 O O . ALA A 1 99 ? -0.253 13.867 9.156 1 96.12 99 ALA A O 1
ATOM 819 N N . ARG A 1 100 ? 0.212 11.773 9.531 1 96 100 ARG A N 1
ATOM 820 C CA . ARG A 1 100 ? 1.354 11.812 8.625 1 96 100 ARG A CA 1
ATOM 821 C C . ARG A 1 100 ? 1.258 10.703 7.582 1 96 100 ARG A C 1
ATOM 823 O O . ARG A 1 100 ? 1.054 9.539 7.926 1 96 100 ARG A O 1
ATOM 830 N N . ARG A 1 101 ? 1.409 11.086 6.324 1 95.88 101 ARG A N 1
ATOM 831 C CA . ARG A 1 101 ? 1.442 10.18 5.184 1 95.88 101 ARG A CA 1
ATOM 832 C C . ARG A 1 101 ? 2.732 10.344 4.387 1 95.88 101 ARG A C 1
ATOM 834 O O . ARG A 1 101 ? 3.699 10.93 4.879 1 95.88 101 ARG A O 1
ATOM 841 N N . THR A 1 102 ? 2.812 9.75 3.248 1 93.94 102 THR A N 1
ATOM 842 C CA . THR A 1 102 ? 4.004 9.859 2.412 1 93.94 102 THR A CA 1
ATOM 843 C C . THR A 1 102 ? 3.852 11 1.404 1 93.94 102 THR A C 1
ATOM 845 O O . THR A 1 102 ? 2.738 11.469 1.153 1 93.94 102 THR A O 1
ATOM 848 N N . ASP A 1 103 ? 5.004 11.438 0.838 1 94 103 ASP A N 1
ATOM 849 C CA . ASP A 1 103 ? 4.973 12.43 -0.236 1 94 103 ASP A CA 1
ATOM 850 C C . ASP A 1 103 ? 4.086 11.961 -1.388 1 94 103 ASP A C 1
ATOM 852 O O . ASP A 1 103 ? 3.342 12.75 -1.969 1 94 103 ASP A O 1
ATOM 856 N N . ALA A 1 104 ? 4.168 10.664 -1.679 1 94.31 104 ALA A N 1
ATOM 857 C CA . ALA A 1 104 ? 3.363 10.102 -2.758 1 94.31 104 ALA A CA 1
ATOM 858 C C . ALA A 1 104 ? 1.874 10.211 -2.447 1 94.31 104 ALA A C 1
ATOM 860 O O . ALA A 1 104 ? 1.065 10.477 -3.34 1 94.31 104 ALA A O 1
ATOM 861 N N . ASP A 1 105 ? 1.513 9.977 -1.245 1 96.38 105 ASP A N 1
ATOM 862 C CA . ASP A 1 105 ? 0.125 10.148 -0.829 1 96.38 105 ASP A CA 1
ATOM 863 C C . ASP A 1 105 ? -0.334 11.594 -1.041 1 96.38 105 ASP A C 1
ATOM 865 O O . ASP A 1 105 ? -1.454 11.836 -1.496 1 96.38 105 ASP A O 1
ATOM 869 N N . GLY A 1 106 ? 0.547 12.562 -0.611 1 97.81 106 GLY A N 1
ATOM 870 C CA . GLY A 1 106 ? 0.235 13.969 -0.813 1 97.81 106 GLY A CA 1
ATOM 871 C C . GLY A 1 106 ? 0.019 14.328 -2.271 1 97.81 106 GLY A C 1
ATOM 872 O O . GLY A 1 106 ? -0.896 15.086 -2.6 1 97.81 106 GLY A O 1
ATOM 873 N N . GLU A 1 107 ? 0.896 13.789 -3.117 1 97.94 107 GLU A N 1
ATOM 874 C CA . GLU A 1 107 ? 0.778 14.031 -4.555 1 97.94 107 GLU A CA 1
ATOM 875 C C . GLU A 1 107 ? -0.559 13.523 -5.086 1 97.94 107 GLU A C 1
ATOM 877 O O . GLU A 1 107 ? -1.252 14.234 -5.816 1 97.94 107 GLU A O 1
ATOM 882 N N . LYS A 1 108 ? -0.939 12.305 -4.719 1 98.12 108 LYS A N 1
ATOM 883 C CA . LYS A 1 108 ? -2.205 11.727 -5.16 1 98.12 108 LYS A CA 1
ATOM 884 C C . LYS A 1 108 ? -3.391 12.508 -4.605 1 98.12 108 LYS A C 1
ATOM 886 O O . LYS A 1 108 ? -4.387 12.719 -5.301 1 98.12 108 LYS A O 1
ATOM 891 N N . MET A 1 109 ? -3.295 12.945 -3.373 1 98.44 109 MET A N 1
ATOM 892 C CA . MET A 1 109 ? -4.367 13.719 -2.752 1 98.44 109 MET A CA 1
ATOM 893 C C . MET A 1 109 ? -4.598 15.023 -3.5 1 98.44 109 MET A C 1
ATOM 895 O O . MET A 1 109 ? -5.738 15.375 -3.801 1 98.44 109 MET A O 1
ATOM 899 N N . LEU A 1 110 ? -3.52 15.734 -3.795 1 98.75 110 LEU A N 1
ATOM 900 C CA . LEU A 1 110 ? -3.662 17.016 -4.48 1 98.75 110 LEU A CA 1
ATOM 901 C C . LEU A 1 110 ? -4.219 16.812 -5.887 1 98.75 110 LEU A C 1
ATOM 903 O O . LEU A 1 110 ? -5.016 17.625 -6.363 1 98.75 110 LEU A O 1
ATOM 907 N N . ALA A 1 111 ? -3.768 15.758 -6.582 1 98.5 111 ALA A N 1
ATOM 908 C CA . ALA A 1 111 ? -4.332 15.445 -7.891 1 98.5 111 ALA A CA 1
ATOM 909 C C . ALA A 1 111 ? -5.832 15.188 -7.797 1 98.5 111 ALA A C 1
ATOM 911 O O . ALA A 1 111 ? -6.609 15.688 -8.617 1 98.5 111 ALA A O 1
ATOM 912 N N . TYR A 1 112 ? -6.23 14.375 -6.844 1 98.38 112 TYR A N 1
ATOM 913 C CA . TYR A 1 112 ? -7.641 14.086 -6.598 1 98.38 112 TYR A CA 1
ATOM 914 C C . TYR A 1 112 ? -8.422 15.367 -6.328 1 98.38 112 TYR A C 1
ATOM 916 O O . TYR A 1 112 ? -9.461 15.609 -6.941 1 98.38 112 TYR A O 1
ATOM 924 N N . LEU A 1 113 ? -7.945 16.219 -5.387 1 98.5 113 LEU A N 1
ATOM 925 C CA . LEU A 1 113 ? -8.625 17.453 -5.02 1 98.5 113 LEU A CA 1
ATOM 926 C C . LEU A 1 113 ? -8.75 18.391 -6.223 1 98.5 113 LEU A C 1
ATOM 928 O O . LEU A 1 113 ? -9.805 18.984 -6.441 1 98.5 113 LEU A O 1
ATOM 932 N N . SER A 1 114 ? -7.672 18.5 -6.988 1 97.75 114 SER A N 1
ATOM 933 C CA . SER A 1 114 ? -7.699 19.344 -8.18 1 97.75 114 SER A CA 1
ATOM 934 C C . SER A 1 114 ? -8.781 18.891 -9.156 1 97.75 114 SER A C 1
ATOM 936 O O . SER A 1 114 ? -9.266 19.688 -9.961 1 97.75 114 SER A O 1
ATOM 938 N N . GLY A 1 115 ? -9.164 17.656 -9.094 1 97.69 115 GLY A N 1
ATOM 939 C CA . GLY A 1 115 ? -10.172 17.094 -9.984 1 97.69 115 GLY A CA 1
ATOM 940 C C . GLY A 1 115 ? -11.594 17.375 -9.523 1 97.69 115 GLY A C 1
ATOM 941 O O . GLY A 1 115 ? -12.547 17.172 -10.273 1 97.69 115 GLY A O 1
ATOM 942 N N . LEU A 1 116 ? -11.828 17.859 -8.305 1 97.62 116 LEU A N 1
ATOM 943 C CA . LEU A 1 116 ? -13.156 18.031 -7.723 1 97.62 116 LEU A CA 1
ATOM 944 C C . LEU A 1 116 ? -13.805 19.312 -8.242 1 97.62 116 LEU A C 1
ATOM 946 O O . LEU A 1 116 ? -15.023 19.469 -8.164 1 97.62 116 LEU A O 1
ATOM 950 N N . TYR A 1 117 ? -13.109 20.281 -8.68 1 97.94 117 TYR A N 1
ATOM 951 C CA . TYR A 1 117 ? -13.586 21.562 -9.164 1 97.94 117 TYR A CA 1
ATOM 952 C C . TYR A 1 117 ? -12.781 22.031 -10.367 1 97.94 117 TYR A C 1
ATOM 954 O O . TYR A 1 117 ? -11.555 21.859 -10.406 1 97.94 117 TYR A O 1
ATOM 962 N N . SER A 1 118 ? -13.5 22.609 -11.375 1 97.06 118 SER A N 1
ATOM 963 C CA . SER A 1 118 ? -12.859 22.984 -12.633 1 97.06 118 SER A CA 1
ATOM 964 C C . SER A 1 118 ? -12.891 24.484 -12.836 1 97.06 118 SER A C 1
ATOM 966 O O . SER A 1 118 ? -12.273 25.016 -13.773 1 97.06 118 SER A O 1
ATOM 968 N N . ASP A 1 119 ? -13.719 25.141 -11.961 1 98 119 ASP A N 1
ATOM 969 C CA . ASP A 1 119 ? -13.828 26.594 -12.109 1 98 119 ASP A CA 1
ATOM 970 C C . ASP A 1 119 ? -14.094 27.266 -10.766 1 98 119 ASP A C 1
ATOM 972 O O . ASP A 1 119 ? -14.172 26.578 -9.734 1 98 119 ASP A O 1
ATOM 976 N N . LYS A 1 120 ? -14.148 28.609 -10.82 1 98.56 120 LYS A N 1
ATOM 977 C CA . LYS A 1 120 ? -14.328 29.406 -9.617 1 98.56 120 LYS A CA 1
ATOM 978 C C . LYS A 1 120 ? -15.625 29.031 -8.898 1 98.56 120 LYS A C 1
ATOM 980 O O . LYS A 1 120 ? -15.641 28.906 -7.668 1 98.56 120 LYS A O 1
ATOM 985 N N . SER A 1 121 ? -16.672 28.812 -9.609 1 98.62 121 SER A N 1
ATOM 986 C CA . SER A 1 121 ? -17.969 28.531 -9.016 1 98.62 121 SER A CA 1
ATOM 987 C C . SER A 1 121 ? -17.938 27.219 -8.234 1 98.62 121 SER A C 1
ATOM 989 O O . SER A 1 121 ? -18.391 27.156 -7.09 1 98.62 121 SER A O 1
ATOM 991 N N . GLN A 1 122 ? -17.406 26.172 -8.797 1 98.56 122 GLN A N 1
ATOM 992 C CA . GLN A 1 122 ? -17.297 24.875 -8.141 1 98.56 122 GLN A CA 1
ATOM 993 C C . GLN A 1 122 ? -16.359 24.953 -6.938 1 98.56 122 GLN A C 1
ATOM 995 O O . GLN A 1 122 ? -16.641 24.359 -5.895 1 98.56 122 GLN A O 1
ATOM 1000 N N . TRP A 1 123 ? -15.32 25.688 -7.145 1 98.75 123 TRP A N 1
ATOM 1001 C CA . TRP A 1 123 ? -14.383 25.859 -6.039 1 98.75 123 TRP A CA 1
ATOM 1002 C C . TRP A 1 123 ? -15.047 26.547 -4.859 1 98.75 123 TRP A C 1
ATOM 1004 O O . TRP A 1 123 ? -14.875 26.141 -3.709 1 98.75 123 TRP A O 1
ATOM 1014 N N . GLU A 1 124 ? -15.797 27.562 -5.133 1 98.62 124 GLU A N 1
ATOM 1015 C CA . GLU A 1 124 ? -16.438 28.312 -4.062 1 98.62 124 GLU A CA 1
ATOM 1016 C C . GLU A 1 124 ? -17.484 27.469 -3.332 1 98.62 124 GLU A C 1
ATOM 1018 O O . GLU A 1 124 ? -17.672 27.625 -2.123 1 98.62 124 GLU A O 1
ATOM 1023 N N . GLN A 1 125 ? -18.109 26.562 -4.027 1 98.5 125 GLN A N 1
ATOM 1024 C CA . GLN A 1 125 ? -19 25.609 -3.365 1 98.5 125 GLN A CA 1
ATOM 1025 C C . GLN A 1 125 ? -18.203 24.688 -2.426 1 98.5 125 GLN A C 1
ATOM 1027 O O . GLN A 1 125 ? -18.625 24.453 -1.289 1 98.5 125 GLN A O 1
ATOM 1032 N N . ARG A 1 126 ? -17.047 24.203 -2.928 1 98.69 126 ARG A N 1
ATOM 1033 C CA . ARG A 1 126 ? -16.156 23.375 -2.107 1 98.69 126 ARG A CA 1
ATOM 1034 C C . ARG A 1 126 ? -15.672 24.156 -0.893 1 98.69 126 ARG A C 1
ATOM 1036 O O . ARG A 1 126 ? -15.641 23.625 0.22 1 98.69 126 ARG A O 1
ATOM 1043 N N . ARG A 1 127 ? -15.344 25.375 -1.139 1 98.62 127 ARG A N 1
ATOM 1044 C CA . ARG A 1 127 ? -14.859 26.25 -0.081 1 98.62 127 ARG A CA 1
ATOM 1045 C C . ARG A 1 127 ? -15.898 26.406 1.025 1 98.62 127 ARG A C 1
ATOM 1047 O O . ARG A 1 127 ? -15.57 26.328 2.211 1 98.6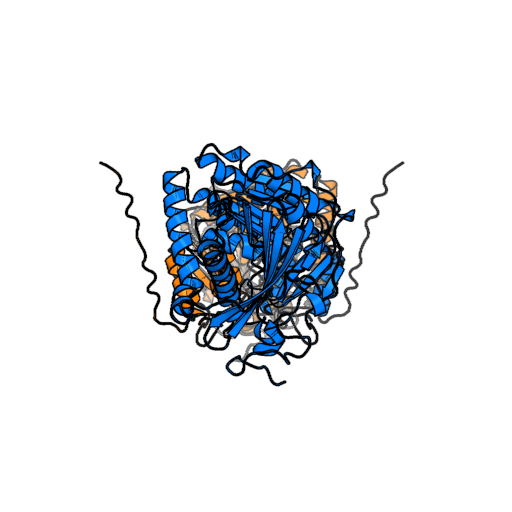2 127 ARG A O 1
ATOM 1054 N N . GLU A 1 128 ? -17.109 26.578 0.698 1 98.38 128 GLU A N 1
ATOM 1055 C CA . GLU A 1 128 ? -18.188 26.75 1.68 1 98.38 128 GLU A CA 1
ATOM 1056 C C . GLU A 1 128 ? -18.375 25.484 2.514 1 98.38 128 GLU A C 1
ATOM 1058 O O . GLU A 1 128 ? -18.547 25.562 3.732 1 98.38 128 GLU A O 1
ATOM 1063 N N . ILE A 1 129 ? -18.312 24.391 1.834 1 98.44 129 ILE A N 1
ATOM 1064 C CA . ILE A 1 129 ? -18.453 23.109 2.521 1 98.44 129 ILE A CA 1
ATOM 1065 C C . ILE A 1 129 ? -17.312 22.938 3.518 1 98.44 129 ILE A C 1
ATOM 1067 O O . ILE A 1 129 ? -17.547 22.578 4.676 1 98.44 129 ILE A O 1
ATOM 1071 N N . LEU A 1 130 ? -16.109 23.156 3.084 1 98.75 130 LEU A N 1
ATOM 1072 C CA . LEU A 1 130 ? -14.93 22.953 3.92 1 98.75 130 LEU A CA 1
ATOM 1073 C C . LEU A 1 130 ? -14.945 23.891 5.125 1 98.75 130 LEU A C 1
ATOM 1075 O O . LEU A 1 130 ? -14.688 23.469 6.25 1 98.75 130 LEU A O 1
ATOM 1079 N N . ARG A 1 131 ? -15.25 25.172 4.91 1 98.5 131 ARG A N 1
ATOM 1080 C CA . ARG A 1 131 ? -15.281 26.125 6.016 1 98.5 131 ARG A CA 1
ATOM 1081 C C . ARG A 1 131 ? -16.281 25.703 7.082 1 98.5 131 ARG A C 1
ATOM 1083 O O . ARG A 1 131 ? -15.977 25.719 8.273 1 98.5 131 ARG A O 1
ATOM 1090 N N . LYS A 1 132 ? -17.406 25.328 6.605 1 98.38 132 LYS A N 1
ATOM 1091 C CA . LYS A 1 132 ? -18.453 24.906 7.527 1 98.38 132 LYS A CA 1
ATOM 1092 C C . LYS A 1 132 ? -18.047 23.656 8.297 1 98.38 132 LYS A C 1
ATOM 1094 O O . LYS A 1 132 ? -18.141 23.609 9.523 1 98.38 132 LYS A O 1
ATOM 1099 N N . GLU A 1 133 ? -17.594 22.641 7.621 1 98.44 133 GLU A N 1
ATOM 1100 C CA . GLU A 1 133 ? -17.344 21.359 8.25 1 98.44 133 GLU A CA 1
ATOM 1101 C C . GLU A 1 133 ? -16.078 21.406 9.117 1 98.44 133 GLU A C 1
ATOM 1103 O O . GLU A 1 133 ? -16 20.734 10.141 1 98.44 133 GLU A O 1
ATOM 1108 N N . VAL A 1 134 ? -15.062 22.125 8.672 1 98.69 134 VAL A N 1
ATOM 1109 C CA . VAL A 1 134 ? -13.875 22.281 9.508 1 98.69 134 VAL A CA 1
ATOM 1110 C C . VAL A 1 134 ? -14.258 22.906 10.844 1 98.69 134 VAL A C 1
ATOM 1112 O O . VAL A 1 134 ? -13.844 22.438 11.906 1 98.69 134 VAL A O 1
ATOM 1115 N N . ARG A 1 135 ? -15.039 23.984 10.805 1 98.62 135 ARG A N 1
ATOM 1116 C CA . ARG A 1 135 ? -15.492 24.656 12.016 1 98.62 135 ARG A CA 1
ATOM 1117 C C . ARG A 1 135 ? -16.281 23.688 12.906 1 98.62 135 ARG A C 1
ATOM 1119 O O . ARG A 1 135 ? -16.078 23.641 14.117 1 98.62 135 ARG A O 1
ATOM 1126 N N . GLN A 1 136 ? -17.141 22.906 12.305 1 98.12 136 GLN A N 1
ATOM 1127 C CA . GLN A 1 136 ? -17.953 21.953 13.023 1 98.12 136 GLN A CA 1
ATOM 1128 C C . GLN A 1 136 ? -17.109 20.844 13.648 1 98.12 136 GLN A C 1
ATOM 1130 O O . GLN A 1 136 ? -17.25 20.547 14.836 1 98.12 136 GLN A O 1
ATOM 1135 N N . ARG A 1 137 ? -16.219 20.281 12.891 1 97.44 137 ARG A N 1
ATOM 1136 C CA . ARG A 1 137 ? -15.383 19.156 13.344 1 97.44 137 ARG A CA 1
ATOM 1137 C C . ARG A 1 137 ? -14.398 19.625 14.414 1 97.44 137 ARG A C 1
ATOM 1139 O O . ARG A 1 137 ? -14.016 18.844 15.289 1 97.44 137 ARG A O 1
ATOM 1146 N N . LEU A 1 138 ? -14.055 20.875 14.328 1 98 138 LEU A N 1
ATOM 1147 C CA . LEU A 1 138 ? -13.18 21.453 15.344 1 98 138 LEU A CA 1
ATOM 1148 C C . LEU A 1 138 ? -13.922 21.625 16.656 1 98 138 LEU A C 1
ATOM 1150 O O . LEU A 1 138 ? -13.297 21.734 17.719 1 98 138 LEU A O 1
ATOM 1154 N N . GLY A 1 139 ? -15.234 21.688 16.594 1 97.44 139 GLY A N 1
ATOM 1155 C CA . GLY A 1 139 ? -16.031 21.969 17.781 1 97.44 139 GLY A CA 1
ATOM 1156 C C . GLY A 1 139 ? -15.906 23.391 18.266 1 97.44 139 GLY A C 1
ATOM 1157 O O . GLY A 1 139 ? -16.016 23.672 19.453 1 97.44 139 GLY A O 1
ATOM 1158 N N . LEU A 1 140 ? -15.664 24.281 17.391 1 98 140 LEU A N 1
ATOM 1159 C CA . LEU A 1 140 ? -15.328 25.656 17.75 1 98 140 LEU A CA 1
ATOM 1160 C C . LEU A 1 140 ? -16.547 26.375 18.344 1 98 140 LEU A C 1
ATOM 1162 O O . LEU A 1 140 ? -16.422 27.062 19.359 1 98 140 LEU A O 1
ATOM 1166 N N . ASP A 1 141 ? -17.719 26.234 17.75 1 97.25 141 ASP A N 1
ATOM 1167 C CA . ASP A 1 141 ? -18.906 26.969 18.203 1 97.25 141 ASP A CA 1
ATOM 1168 C C . ASP A 1 141 ? -19.328 26.531 19.594 1 97.25 141 ASP A C 1
ATOM 1170 O O . ASP A 1 141 ? -19.766 27.359 20.406 1 97.25 141 ASP A O 1
ATOM 1174 N N . ASP A 1 142 ? -19.25 25.25 19.859 1 96.25 142 ASP A N 1
ATOM 1175 C CA . ASP A 1 142 ? -19.547 24.766 21.203 1 96.25 142 ASP A CA 1
ATOM 1176 C C . ASP A 1 142 ? -18.594 25.406 22.219 1 96.25 142 ASP A C 1
ATOM 1178 O O . ASP A 1 142 ? -19.016 25.766 23.328 1 96.25 142 ASP A O 1
ATOM 1182 N N . MET A 1 143 ? -17.375 25.516 21.891 1 97.19 143 MET A N 1
ATOM 1183 C CA . MET A 1 143 ? -16.391 26.109 22.797 1 97.19 143 MET A CA 1
ATOM 1184 C C . MET A 1 143 ? -16.641 27.609 22.953 1 97.19 143 MET A C 1
ATOM 1186 O O . MET A 1 143 ? -16.562 28.141 24.062 1 97.19 143 MET A O 1
ATOM 1190 N N . LEU A 1 144 ? -16.969 28.297 21.906 1 96.94 144 LEU A N 1
ATOM 1191 C CA . LEU A 1 144 ? -17.219 29.734 21.922 1 96.94 144 LEU A CA 1
ATOM 1192 C C . LEU A 1 144 ? -18.406 30.078 22.812 1 96.94 144 LEU A C 1
ATOM 1194 O O . LEU A 1 144 ? -18.422 31.125 23.453 1 96.94 144 LEU A O 1
ATOM 1198 N N . ARG A 1 145 ? -19.359 29.188 22.875 1 97.06 145 ARG A N 1
ATOM 1199 C CA . ARG A 1 145 ? -20.531 29.406 23.703 1 97.06 145 ARG A CA 1
ATOM 1200 C C . ARG A 1 145 ? -20.156 29.422 25.188 1 97.06 145 ARG A C 1
ATOM 1202 O O . ARG A 1 145 ? -20.859 30.016 26 1 97.06 145 ARG A O 1
ATOM 1209 N N . LYS A 1 146 ? -19.047 28.859 25.484 1 97.25 146 LYS A N 1
ATOM 1210 C CA . LYS A 1 146 ? -18.641 28.734 26.891 1 97.25 146 LYS A CA 1
ATOM 1211 C C . LYS A 1 146 ? -17.688 29.875 27.281 1 97.25 146 LYS A C 1
ATOM 1213 O O . LYS A 1 146 ? -17.281 29.953 28.438 1 97.25 146 LYS A O 1
ATOM 1218 N N . THR A 1 147 ? -17.312 30.719 26.375 1 97.56 147 THR A N 1
ATOM 1219 C CA . THR A 1 147 ? -16.312 31.75 26.625 1 97.56 147 THR A CA 1
ATOM 1220 C C . THR A 1 147 ? -16.859 32.844 27.547 1 97.56 147 THR A C 1
ATOM 1222 O O . THR A 1 147 ? -18.078 33 27.641 1 97.56 147 THR A O 1
ATOM 1225 N N . VAL A 1 148 ? -15.953 33.5 28.25 1 95.81 148 VAL A N 1
ATOM 1226 C CA . VAL A 1 148 ? -16.297 34.688 29.047 1 95.81 148 VAL A CA 1
ATOM 1227 C C . VAL A 1 148 ? -16.609 35.875 28.109 1 95.81 148 VAL A C 1
ATOM 1229 O O . VAL A 1 148 ? -15.805 36.188 27.234 1 95.81 148 VAL A O 1
ATOM 1232 N N . LYS A 1 149 ? -17.75 36.5 28.328 1 91.44 149 LYS A N 1
ATOM 1233 C CA . LYS A 1 149 ? -18.156 37.594 27.484 1 91.44 149 LYS A CA 1
ATOM 1234 C C . LYS A 1 149 ? -17.578 38.906 28.016 1 91.44 149 LYS A C 1
ATOM 1236 O O . LYS A 1 149 ? -17.484 39.125 29.219 1 91.44 149 LYS A O 1
ATOM 1241 N N . ASP A 1 150 ? -17.141 39.781 27.172 1 87.75 150 ASP A N 1
ATOM 1242 C CA . ASP A 1 150 ? -16.656 41.125 27.438 1 87.75 150 ASP A CA 1
ATOM 1243 C C . ASP A 1 150 ? -15.523 41.125 28.469 1 87.75 150 ASP A C 1
ATOM 1245 O O . ASP A 1 150 ? -15.492 41.969 29.375 1 87.75 150 ASP A O 1
ATOM 1249 N N . ALA A 1 151 ? -14.711 40.156 28.344 1 90.31 151 ALA A N 1
ATOM 1250 C CA . ALA A 1 151 ? -13.562 40.062 29.25 1 90.31 151 ALA A CA 1
ATOM 1251 C C . ALA A 1 151 ? -12.617 41.25 29.016 1 90.31 151 ALA A C 1
ATOM 1253 O O . ALA A 1 151 ? -12.352 41.625 27.875 1 90.31 151 ALA A O 1
ATOM 1254 N N . LYS A 1 152 ? -12.172 41.875 30.094 1 90.69 152 LYS A N 1
ATOM 1255 C CA . LYS A 1 152 ? -11.156 42.906 30 1 90.69 152 LYS A CA 1
ATOM 1256 C C . LYS A 1 152 ? -9.758 42.312 30.219 1 90.69 152 LYS A C 1
ATOM 1258 O O . LYS A 1 152 ? -9.508 41.656 31.234 1 90.69 152 LYS A O 1
ATOM 1263 N N . PRO A 1 153 ? -8.859 42.625 29.344 1 95.81 153 PRO A N 1
ATOM 1264 C CA . PRO A 1 153 ? -7.523 42.062 29.516 1 95.81 153 PRO A CA 1
ATOM 1265 C C . PRO A 1 153 ? -6.766 42.688 30.688 1 95.81 153 PRO A C 1
ATOM 1267 O O . PRO A 1 153 ? -6.953 43.844 30.984 1 95.81 153 PRO A O 1
ATOM 1270 N N . VAL A 1 154 ? -6.027 41.875 31.359 1 95.88 154 VAL A N 1
ATOM 1271 C CA . VAL A 1 154 ? -5.016 42.375 32.281 1 95.88 154 VAL A CA 1
ATOM 1272 C C . VAL A 1 154 ? -3.783 42.812 31.5 1 95.88 154 VAL A C 1
ATOM 1274 O O . VAL A 1 154 ? -3.188 42.031 30.766 1 95.88 154 VAL A O 1
ATOM 1277 N N . LEU A 1 155 ? -3.365 44.062 31.672 1 97 155 LEU A N 1
ATOM 1278 C CA . LEU A 1 155 ? -2.271 44.625 30.891 1 97 155 LEU A CA 1
ATOM 1279 C C . LEU A 1 155 ? -1.084 44.969 31.781 1 97 155 LEU A C 1
ATOM 1281 O O . LEU A 1 155 ? -1.266 45.469 32.906 1 97 155 LEU A O 1
ATOM 1285 N N . SER A 1 156 ? 0.032 44.688 31.328 1 97.06 156 SER A N 1
ATOM 1286 C CA . SER A 1 156 ? 1.24 45.156 32 1 97.06 156 SER A CA 1
ATOM 1287 C C . SER A 1 156 ? 1.549 46.594 31.641 1 97.06 156 SER A C 1
ATOM 1289 O O . SER A 1 156 ? 0.847 47.219 30.828 1 97.06 156 SER A O 1
ATOM 1291 N N . LYS A 1 157 ? 2.58 47.094 32.312 1 96.62 157 LYS A N 1
ATOM 1292 C CA . LYS A 1 157 ? 3.119 48.375 31.859 1 96.62 157 LYS A CA 1
ATOM 1293 C C . LYS A 1 157 ? 3.699 48.25 30.453 1 96.62 157 LYS A C 1
ATOM 1295 O O . LYS A 1 157 ? 4.137 47.188 30.047 1 96.62 157 LYS A O 1
ATOM 1300 N N . ILE A 1 158 ? 3.631 49.344 29.781 1 98.12 158 ILE A N 1
ATOM 1301 C CA . ILE A 1 158 ? 4.23 49.438 28.469 1 98.12 158 ILE A CA 1
ATOM 1302 C C . ILE A 1 158 ? 5.742 49.625 28.594 1 98.12 158 ILE A C 1
ATOM 1304 O O . ILE A 1 158 ? 6.195 50.5 29.328 1 98.12 158 ILE A O 1
ATOM 1308 N N . ARG A 1 159 ? 6.508 48.812 27.984 1 98.5 159 ARG A N 1
ATOM 1309 C CA . ARG A 1 159 ? 7.957 48.938 27.875 1 98.5 159 ARG A CA 1
ATOM 1310 C C . ARG A 1 159 ? 8.359 49.5 26.516 1 98.5 159 ARG A C 1
ATOM 1312 O O . ARG A 1 159 ? 7.945 48.969 25.484 1 98.5 159 ARG A O 1
ATOM 1319 N N . LYS A 1 160 ? 9.141 50.562 26.547 1 98.5 160 LYS A N 1
ATOM 1320 C CA . LYS A 1 160 ? 9.492 51.281 25.312 1 98.5 160 LYS A CA 1
ATOM 1321 C C . LYS A 1 160 ? 10.906 50.938 24.859 1 98.5 160 LYS A C 1
ATOM 1323 O O . LYS A 1 160 ? 11.828 50.875 25.688 1 98.5 160 LYS A O 1
ATOM 1328 N N . PHE A 1 161 ? 11.023 50.719 23.641 1 98.62 161 PHE A N 1
ATOM 1329 C CA . PHE A 1 161 ? 12.305 50.406 23.016 1 98.62 161 PHE A CA 1
ATOM 1330 C C . PHE A 1 161 ? 12.531 51.219 21.766 1 98.62 161 PHE A C 1
ATOM 1332 O O . PHE A 1 161 ? 11.828 52.219 21.547 1 98.62 161 PHE A O 1
ATOM 1339 N N . ASP A 1 162 ? 13.586 50.844 21 1 98.19 162 ASP A N 1
ATOM 1340 C CA . ASP A 1 162 ? 13.914 51.594 19.797 1 98.19 162 ASP A CA 1
ATOM 1341 C C . ASP A 1 162 ? 12.906 51.344 18.688 1 98.19 162 ASP A C 1
ATOM 1343 O O . ASP A 1 162 ? 13.062 50.375 17.922 1 98.19 162 ASP A O 1
ATOM 1347 N N . GLY A 1 163 ? 11.891 52.219 18.609 1 98 163 GLY A N 1
ATOM 1348 C CA . GLY A 1 163 ? 10.953 52.156 17.5 1 98 163 GLY A CA 1
ATOM 1349 C C . GLY A 1 163 ? 9.719 51.344 17.812 1 98 163 GLY A C 1
ATOM 1350 O O . GLY A 1 163 ? 8.812 51.219 16.984 1 98 163 GLY A O 1
ATOM 1351 N N . TYR A 1 164 ? 9.664 50.719 18.969 1 98.69 164 TYR A N 1
ATOM 1352 C CA . TYR A 1 164 ? 8.508 49.875 19.281 1 98.69 164 TYR A CA 1
ATOM 1353 C C . TYR A 1 164 ? 8.289 49.781 20.781 1 98.69 164 TYR A C 1
ATOM 1355 O O . TYR A 1 164 ? 9.125 50.25 21.562 1 98.69 164 TYR A O 1
ATOM 1363 N N . THR A 1 165 ? 7.145 49.312 21.172 1 98.75 165 THR A N 1
ATOM 1364 C CA . THR A 1 165 ? 6.805 49.031 22.562 1 98.75 165 THR A CA 1
ATOM 1365 C C . THR A 1 165 ? 6.355 47.594 22.734 1 98.75 165 THR A C 1
ATOM 1367 O O . THR A 1 165 ? 6.004 46.938 21.766 1 98.75 165 THR A O 1
ATOM 1370 N N . VAL A 1 166 ? 6.465 47.094 23.938 1 98.81 166 VAL A N 1
ATOM 1371 C CA . VAL A 1 166 ? 5.949 45.781 24.297 1 98.81 166 VAL A CA 1
ATOM 1372 C C . VAL A 1 166 ? 5.023 45.875 25.5 1 98.81 166 VAL A C 1
ATOM 1374 O O . VAL A 1 166 ? 5.324 46.594 26.453 1 98.81 166 VAL A O 1
ATOM 1377 N N . GLN A 1 167 ? 3.918 45.281 25.422 1 98.62 167 GLN A N 1
ATOM 1378 C CA . GLN A 1 167 ? 2.969 45.188 26.516 1 98.62 167 GLN A CA 1
ATOM 1379 C C . GLN A 1 167 ? 2.385 43.781 26.641 1 98.62 167 GLN A C 1
ATOM 1381 O O . GLN A 1 167 ? 1.887 43.25 25.656 1 98.62 167 GLN A O 1
ATOM 1386 N N . ASN A 1 168 ? 2.52 43.219 27.875 1 98.38 168 ASN A N 1
ATOM 1387 C CA . ASN A 1 168 ? 1.903 41.906 28.094 1 98.38 168 ASN A CA 1
ATOM 1388 C C . ASN A 1 168 ? 0.402 42.031 28.344 1 98.38 168 ASN A C 1
ATOM 1390 O O . ASN A 1 168 ? -0.069 43.062 28.844 1 98.38 168 ASN A O 1
ATOM 1394 N N . PHE A 1 169 ? -0.287 41.031 27.938 1 98.12 169 PHE A N 1
ATOM 1395 C CA . PHE A 1 169 ? -1.713 40.969 28.234 1 98.12 169 PHE A CA 1
ATOM 1396 C C . PHE A 1 169 ? -2.102 39.562 28.703 1 98.12 169 PHE A C 1
ATOM 1398 O O . PHE A 1 169 ? -1.414 38.594 28.391 1 98.12 169 PHE A O 1
ATOM 1405 N N . ALA A 1 170 ? -3.109 39.406 29.469 1 98.19 170 ALA A N 1
ATOM 1406 C CA . ALA A 1 170 ? -3.822 38.188 29.812 1 98.19 170 ALA A CA 1
ATOM 1407 C C . ALA A 1 170 ? -5.328 38.344 29.625 1 98.19 170 ALA A C 1
ATOM 1409 O O . ALA A 1 170 ? -5.938 39.25 30.203 1 98.19 170 ALA A O 1
ATOM 1410 N N . LEU A 1 171 ? -5.859 37.531 28.797 1 98 171 LEU A N 1
ATOM 1411 C CA . LEU A 1 171 ? -7.277 37.594 28.469 1 98 171 LEU A CA 1
ATOM 1412 C C . LEU A 1 171 ? -8 36.344 28.953 1 98 171 LEU A C 1
ATOM 1414 O O . LEU A 1 171 ? -7.645 35.219 28.578 1 98 171 LEU A O 1
ATOM 1418 N N . GLU A 1 172 ? -8.977 36.531 29.844 1 97.56 172 GLU A N 1
ATOM 1419 C CA . GLU A 1 172 ? -9.789 35.406 30.266 1 97.56 172 GLU A CA 1
ATOM 1420 C C . GLU A 1 172 ? -10.703 34.938 29.156 1 97.56 172 GLU A C 1
ATOM 1422 O O . GLU A 1 172 ? -11.633 35.625 28.75 1 97.56 172 GLU A O 1
ATOM 1427 N N . THR A 1 173 ? -10.453 33.781 28.656 1 97.94 173 THR A N 1
ATOM 1428 C CA . THR A 1 173 ? -11.203 33.25 27.5 1 97.94 173 THR A CA 1
ATOM 1429 C C . THR A 1 173 ? -12.32 32.344 27.969 1 97.94 173 THR A C 1
ATOM 1431 O O . THR A 1 173 ? -13.461 32.438 27.5 1 97.94 173 THR A O 1
ATOM 1434 N N . LEU A 1 174 ? -12.047 31.359 28.766 1 97.62 174 LEU A N 1
ATOM 1435 C CA . LEU A 1 174 ? -13.016 30.516 29.453 1 97.62 174 LEU A CA 1
ATOM 1436 C C . LEU A 1 174 ? -13.023 30.828 30.953 1 97.62 174 LEU A C 1
ATOM 1438 O O . LEU A 1 174 ? -12.07 31.406 31.469 1 97.62 174 LEU A O 1
ATOM 1442 N N . PRO A 1 175 ? -14.141 30.484 31.656 1 96.69 175 PRO A N 1
ATOM 1443 C CA . PRO A 1 175 ? -14.148 30.766 33.094 1 96.69 175 PRO A CA 1
ATOM 1444 C C . PRO A 1 175 ? -12.914 30.234 33.812 1 96.69 175 PRO A C 1
ATOM 1446 O O . PRO A 1 175 ? -12.727 29.016 33.906 1 96.69 175 PRO A O 1
ATOM 1449 N N . GLY A 1 176 ? -12.078 31.203 34.219 1 96.5 176 GLY A N 1
ATOM 1450 C CA . GLY A 1 176 ? -10.883 30.875 35 1 96.5 176 GLY A CA 1
ATOM 1451 C C . GLY A 1 176 ? -9.68 30.594 34.125 1 96.5 176 GLY A C 1
ATOM 1452 O O . GLY A 1 176 ? -8.555 30.469 34.625 1 96.5 176 GLY A O 1
ATOM 1453 N N . LEU A 1 177 ? -9.859 30.438 32.844 1 97.94 177 LEU A N 1
ATOM 1454 C CA . LEU A 1 177 ? -8.758 30.141 31.938 1 97.94 177 LEU A CA 1
ATOM 1455 C C . LEU A 1 177 ? -8.328 31.391 31.188 1 97.94 177 LEU A C 1
ATOM 1457 O O . LEU A 1 177 ? -9.148 32.031 30.516 1 97.94 177 LEU A O 1
ATOM 1461 N N . TYR A 1 178 ? -7.02 31.734 31.25 1 97.94 178 TYR A N 1
ATOM 1462 C CA . TYR A 1 178 ? -6.473 32.906 30.609 1 97.94 178 TYR A CA 1
ATOM 1463 C C . TYR A 1 178 ? -5.52 32.531 29.484 1 97.94 178 TYR A C 1
ATOM 1465 O O . TYR A 1 178 ? -4.73 31.594 29.625 1 97.94 178 TYR A O 1
ATOM 1473 N N . VAL A 1 179 ? -5.613 33.219 28.406 1 98.12 179 VAL A N 1
ATOM 1474 C CA . VAL A 1 179 ? -4.543 33.219 27.406 1 98.12 179 VAL A CA 1
ATOM 1475 C C . VAL A 1 179 ? -3.629 34.406 27.609 1 98.12 179 VAL A C 1
ATOM 1477 O O . VAL A 1 179 ? -4.105 35.531 27.75 1 98.12 179 VAL A O 1
ATOM 1480 N N . CYS A 1 180 ? -2.361 34.156 27.688 1 98.06 180 CYS A N 1
ATOM 1481 C CA . CYS A 1 180 ? -1.375 35.188 27.922 1 98.06 180 CYS A CA 1
ATOM 1482 C C . CYS A 1 180 ? -0.534 35.438 26.672 1 98.06 180 CYS A C 1
ATOM 1484 O O . CYS A 1 180 ? -0.207 34.5 25.938 1 98.06 180 CYS A O 1
ATOM 1486 N N . GLY A 1 181 ? -0.205 36.656 26.438 1 98.19 181 GLY A N 1
ATOM 1487 C CA . GLY A 1 181 ? 0.605 37.031 25.297 1 98.19 181 GLY A CA 1
ATOM 1488 C C . GLY A 1 181 ? 1.238 38.406 25.422 1 98.19 181 GLY A C 1
ATOM 1489 O O . GLY A 1 181 ? 1.284 38.969 26.516 1 98.19 181 GLY A O 1
ATOM 1490 N N . SER A 1 182 ? 1.876 38.812 24.359 1 98.62 182 SER A N 1
ATOM 1491 C CA . SER A 1 182 ? 2.51 40.125 24.281 1 98.62 182 SER A CA 1
ATOM 1492 C C . SER A 1 182 ? 2.111 40.875 23.016 1 98.62 182 SER A C 1
ATOM 1494 O O . SER A 1 182 ? 1.983 40.25 21.953 1 98.62 182 SER A O 1
ATOM 1496 N N . VAL A 1 183 ? 1.932 42.156 23.156 1 98.69 183 VAL A N 1
ATOM 1497 C CA 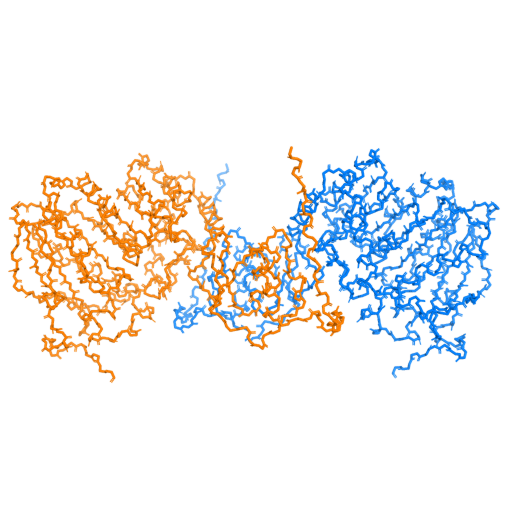. VAL A 1 183 ? 1.665 43.031 22.031 1 98.69 183 VAL A CA 1
ATOM 1498 C C . VAL A 1 183 ? 2.902 43.875 21.734 1 98.69 183 VAL A C 1
ATOM 1500 O O . VAL A 1 183 ? 3.4 44.594 22.609 1 98.69 183 VAL A O 1
ATOM 1503 N N . TYR A 1 184 ? 3.428 43.75 20.594 1 98.81 184 TYR A N 1
ATOM 1504 C CA . TYR A 1 184 ? 4.453 44.625 20.047 1 98.81 184 TYR A CA 1
ATOM 1505 C C . TYR A 1 184 ? 3.832 45.688 19.141 1 98.81 184 TYR A C 1
ATOM 1507 O O . TYR A 1 184 ? 3.102 45.375 18.203 1 98.81 184 TYR A O 1
ATOM 1515 N N . ALA A 1 185 ? 4.109 46.938 19.422 1 98.69 185 ALA A N 1
ATOM 1516 C CA . ALA A 1 185 ? 3.439 48 18.688 1 98.69 185 ALA A CA 1
ATOM 1517 C C . ALA A 1 185 ? 4.43 49.062 18.25 1 98.69 185 ALA A C 1
ATOM 1519 O O . ALA A 1 185 ? 5.434 49.312 18.922 1 98.69 185 ALA A O 1
ATOM 1520 N N . PRO A 1 186 ? 4.113 49.688 17.125 1 98.44 186 PRO A N 1
ATOM 1521 C CA . PRO A 1 186 ? 4.961 50.781 16.703 1 98.44 186 PRO A CA 1
ATOM 1522 C C . PRO A 1 186 ? 4.836 52 17.609 1 98.44 186 PRO A C 1
ATOM 1524 O O . PRO A 1 186 ? 3.838 52.156 18.312 1 98.44 186 PRO A O 1
ATOM 1527 N N . ARG A 1 187 ? 5.809 52.875 17.594 1 97 187 ARG A N 1
ATOM 1528 C CA . ARG A 1 187 ? 5.77 54.094 18.359 1 97 187 ARG A CA 1
ATOM 1529 C C . ARG A 1 187 ? 5.262 55.25 17.5 1 97 187 ARG A C 1
ATOM 1531 O O . ARG A 1 187 ? 5.043 56.375 18 1 97 187 ARG A O 1
ATOM 1538 N N . THR A 1 188 ? 4.992 55 16.297 1 96 188 THR A N 1
ATOM 1539 C CA . THR A 1 188 ? 4.492 56.031 15.383 1 96 188 THR A CA 1
ATOM 1540 C C . THR A 1 188 ? 2.988 56.219 15.555 1 96 188 THR A C 1
ATOM 1542 O O . THR A 1 188 ? 2.285 55.281 15.961 1 96 188 THR A O 1
ATOM 1545 N N . LYS A 1 189 ? 2.525 57.375 15.203 1 94.69 189 LYS A N 1
ATOM 1546 C CA . LYS A 1 189 ? 1.1 57.688 15.25 1 94.69 189 LYS A CA 1
ATOM 1547 C C . LYS A 1 189 ? 0.39 57.219 13.992 1 94.69 189 LYS A C 1
ATOM 1549 O O . LYS A 1 189 ? 1.039 56.875 13 1 94.69 189 LYS A O 1
ATOM 1554 N N . GLY A 1 190 ? -0.984 57.062 14.141 1 95.44 190 GLY A N 1
ATOM 1555 C CA . GLY A 1 190 ? -1.781 56.688 12.977 1 95.44 190 GLY A CA 1
ATOM 1556 C C . GLY A 1 190 ? -2.35 55.281 13.062 1 95.44 190 GLY A C 1
ATOM 1557 O O . GLY A 1 190 ? -2.361 54.688 14.133 1 95.44 190 GLY A O 1
ATOM 1558 N N . LYS A 1 191 ? -2.869 54.906 11.859 1 97.44 191 LYS A N 1
ATOM 1559 C CA . LYS A 1 191 ? -3.432 53.562 11.75 1 97.44 191 LYS A CA 1
ATOM 1560 C C . LYS A 1 191 ? -2.355 52.531 11.398 1 97.44 191 LYS A C 1
ATOM 1562 O O . LYS A 1 191 ? -1.471 52.812 10.586 1 97.44 191 LYS A O 1
ATOM 1567 N N . HIS A 1 192 ? -2.459 51.406 12.016 1 98.69 192 HIS A N 1
ATOM 1568 C CA . HIS A 1 192 ? -1.437 50.375 11.852 1 98.69 192 HIS A CA 1
ATOM 1569 C C . HIS A 1 192 ? -2.051 49.062 11.406 1 98.69 192 HIS A C 1
ATOM 1571 O O . HIS A 1 192 ? -3.229 48.812 11.656 1 98.69 192 HIS A O 1
ATOM 1577 N N . ALA A 1 193 ? -1.237 48.281 10.711 1 98.81 193 ALA A N 1
ATOM 1578 C CA . ALA A 1 193 ? -1.602 46.906 10.461 1 98.81 193 ALA A CA 1
ATOM 1579 C C . ALA A 1 193 ? -1.576 46.094 11.758 1 98.81 193 ALA A C 1
ATOM 1581 O O . ALA A 1 193 ? -0.895 46.469 12.711 1 98.81 193 ALA A O 1
ATOM 1582 N N . LEU A 1 194 ? -2.383 45.094 11.836 1 98.94 194 LEU A N 1
ATOM 1583 C CA . LEU A 1 194 ? -2.377 44.094 12.914 1 98.94 194 LEU A CA 1
ATOM 1584 C C . LEU A 1 194 ? -1.961 42.719 12.398 1 98.94 194 LEU A C 1
ATOM 1586 O O . LEU A 1 194 ? -2.475 42.25 11.383 1 98.94 194 LEU A O 1
ATOM 1590 N N . ILE A 1 195 ? -1.007 42.094 13 1 98.94 195 ILE A N 1
ATOM 1591 C CA . ILE A 1 195 ? -0.61 40.75 12.641 1 98.94 195 ILE A CA 1
ATOM 1592 C C . ILE A 1 195 ? -0.727 39.844 13.852 1 98.94 195 ILE A C 1
ATOM 1594 O O . ILE A 1 195 ? -0.051 40.062 14.867 1 98.94 195 ILE A O 1
ATOM 1598 N N . ILE A 1 196 ? -1.63 38.875 13.812 1 98.81 196 ILE A N 1
ATOM 1599 C CA . ILE A 1 196 ? -1.73 37.812 14.82 1 98.81 196 ILE A CA 1
ATOM 1600 C C . ILE A 1 196 ? -0.659 36.75 14.57 1 98.81 196 ILE A C 1
ATOM 1602 O O . ILE A 1 196 ? -0.537 36.25 13.453 1 98.81 196 ILE A O 1
ATOM 1606 N N . CYS A 1 197 ? 0.125 36.406 15.625 1 98.44 197 CYS A N 1
ATOM 1607 C CA . CYS A 1 197 ? 1.296 35.562 15.43 1 98.44 197 CYS A CA 1
ATOM 1608 C C . CYS A 1 197 ? 1.242 34.344 16.328 1 98.44 197 CYS A C 1
ATOM 1610 O O . CYS A 1 197 ? 1.979 34.25 17.312 1 98.44 197 CYS A O 1
ATOM 1612 N N . PRO A 1 198 ? 0.47 33.344 15.891 1 95.81 198 PRO A N 1
ATOM 1613 C CA . PRO A 1 198 ? 0.486 32.094 16.672 1 95.81 198 PRO A CA 1
ATOM 1614 C C . PRO A 1 198 ? 1.873 31.469 16.734 1 95.81 198 PRO A C 1
ATOM 1616 O O . PRO A 1 198 ? 2.68 31.625 15.82 1 95.81 198 PR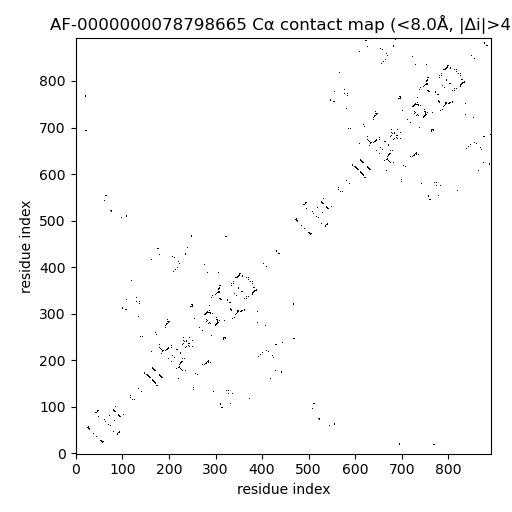O A O 1
ATOM 1619 N N . ASN A 1 199 ? 2.088 30.766 17.812 1 90.69 199 ASN A N 1
ATOM 1620 C CA . ASN A 1 199 ? 3.389 30.156 18.062 1 90.69 199 ASN A CA 1
ATOM 1621 C C . ASN A 1 199 ? 3.402 28.672 17.672 1 90.69 199 ASN A C 1
ATOM 1623 O O . ASN A 1 199 ? 2.354 28.031 17.641 1 90.69 199 ASN A O 1
ATOM 1627 N N . GLY A 1 200 ? 4.582 28.172 17.328 1 90.81 200 GLY A N 1
ATOM 1628 C CA . GLY A 1 200 ? 4.789 26.766 17.031 1 90.81 200 GLY A CA 1
ATOM 1629 C C . GLY A 1 200 ? 5.613 26.047 18.094 1 90.81 200 GLY A C 1
ATOM 1630 O O . GLY A 1 200 ? 5.859 26.594 19.172 1 90.81 200 GLY A O 1
ATOM 1631 N N . HIS A 1 201 ? 5.934 24.766 17.781 1 90.81 201 HIS A N 1
ATOM 1632 C CA . HIS A 1 201 ? 6.676 23.922 18.719 1 90.81 201 HIS A CA 1
ATOM 1633 C C . HIS A 1 201 ? 8.18 24.188 18.609 1 90.81 201 HIS A C 1
ATOM 1635 O O . HIS A 1 201 ? 8.953 23.25 18.375 1 90.81 201 HIS A O 1
ATOM 1641 N N . PHE A 1 202 ? 8.422 25.391 18.75 1 90.25 202 PHE A N 1
ATOM 1642 C CA . PHE A 1 202 ? 9.828 25.734 18.891 1 90.25 202 PHE A CA 1
ATOM 1643 C C . PHE A 1 202 ? 10.203 25.844 20.375 1 90.25 202 PHE A C 1
ATOM 1645 O O . PHE A 1 202 ? 9.391 26.25 21.203 1 90.25 202 PHE A O 1
ATOM 1652 N N . GLY A 1 203 ? 11.344 25.266 20.797 1 87.12 203 GLY A N 1
ATOM 1653 C CA . GLY A 1 203 ? 11.773 25.344 22.188 1 87.12 203 GLY A CA 1
ATOM 1654 C C . GLY A 1 203 ? 11.586 26.734 22.781 1 87.12 203 GLY A C 1
ATOM 1655 O O . GLY A 1 203 ? 11.719 27.734 22.094 1 87.12 203 GLY A O 1
ATOM 1656 N N . GLN A 1 204 ? 11.102 26.922 23.984 1 89.25 204 GLN A N 1
ATOM 1657 C CA . GLN A 1 204 ? 10.891 28.125 24.781 1 89.25 204 GLN A CA 1
ATOM 1658 C C . GLN A 1 204 ? 9.625 28.859 24.344 1 89.25 204 GLN A C 1
ATOM 1660 O O . GLN A 1 204 ? 9.297 29.906 24.891 1 89.25 204 GLN A O 1
ATOM 1665 N N . GLY A 1 205 ? 8.961 28.375 23.281 1 92.25 205 GLY A N 1
ATOM 1666 C CA . GLY A 1 205 ? 7.688 28.953 22.875 1 92.25 205 GLY A CA 1
ATOM 1667 C C . GLY A 1 205 ? 7.809 30.375 22.375 1 92.25 205 GLY A C 1
ATOM 1668 O O . GLY A 1 205 ? 8.711 30.688 21.594 1 92.25 205 GLY A O 1
ATOM 1669 N N . ARG A 1 206 ? 6.871 31.234 22.781 1 93.69 206 ARG A N 1
ATOM 1670 C CA . ARG A 1 206 ? 6.812 32.594 22.25 1 93.69 206 ARG A CA 1
ATOM 1671 C C . ARG A 1 206 ? 7.926 33.438 22.828 1 93.69 206 ARG A C 1
ATOM 1673 O O . ARG A 1 206 ? 8.164 34.562 22.359 1 93.69 206 ARG A O 1
ATOM 1680 N N . TYR A 1 207 ? 8.672 32.969 23.797 1 96.12 207 TYR A N 1
ATOM 1681 C CA . TYR A 1 207 ? 9.672 33.75 24.5 1 96.12 207 TYR A CA 1
ATOM 1682 C C . TYR A 1 207 ? 11.008 33.719 23.781 1 96.12 207 TYR A C 1
ATOM 1684 O O . TYR A 1 207 ? 11.938 34.438 24.141 1 96.12 207 TYR A O 1
ATOM 1692 N N . ARG A 1 208 ? 11.094 32.969 22.812 1 95.12 208 ARG A N 1
ATOM 1693 C CA . ARG A 1 208 ? 12.375 32.719 22.156 1 95.12 208 ARG A CA 1
ATOM 1694 C C . ARG A 1 208 ? 12.867 33.969 21.422 1 95.12 208 ARG A C 1
ATOM 1696 O O . ARG A 1 208 ? 12.062 34.781 21 1 95.12 208 ARG A O 1
ATOM 1703 N N . LYS A 1 209 ? 14.141 33.969 21.188 1 96.31 209 LYS A N 1
ATOM 1704 C CA . LYS A 1 209 ? 14.828 35.094 20.578 1 96.31 209 LYS A CA 1
ATOM 1705 C C . LYS A 1 209 ? 14.281 35.406 19.188 1 96.31 209 LYS A C 1
ATOM 1707 O O . LYS A 1 209 ? 13.969 36.562 18.875 1 96.31 209 LYS A O 1
ATOM 1712 N N . ASP A 1 210 ? 14.188 34.406 18.359 1 95.75 210 ASP A N 1
ATOM 1713 C CA . ASP A 1 210 ? 13.805 34.656 16.969 1 95.75 210 ASP A CA 1
ATOM 1714 C C . ASP A 1 210 ? 12.367 35.156 16.875 1 95.75 210 ASP A C 1
ATOM 1716 O O . ASP A 1 210 ? 12.023 35.938 15.969 1 95.75 210 ASP A O 1
ATOM 1720 N N . GLN A 1 211 ? 11.5 34.75 17.781 1 96.56 211 GLN A N 1
ATOM 1721 C CA . GLN A 1 211 ? 10.141 35.281 17.812 1 96.56 211 GLN A CA 1
ATOM 1722 C C . GLN A 1 211 ? 10.133 36.75 18.234 1 96.56 211 GLN A C 1
ATOM 1724 O O . GLN A 1 211 ? 9.438 37.562 17.625 1 96.56 211 GLN A O 1
ATOM 1729 N N . GLN A 1 212 ? 10.883 37.094 19.266 1 97.75 212 GLN A N 1
ATOM 1730 C CA . GLN A 1 212 ? 10.992 38.469 19.703 1 97.75 212 GLN A CA 1
ATOM 1731 C C . GLN A 1 212 ? 11.547 39.344 18.594 1 97.75 212 GLN A C 1
ATOM 1733 O O . GLN A 1 212 ? 11.039 40.469 18.359 1 97.75 212 GLN A O 1
ATOM 1738 N N . GLN A 1 213 ? 12.562 38.844 17.922 1 98 213 GLN A N 1
ATOM 1739 C CA . GLN A 1 213 ? 13.156 39.562 16.812 1 98 213 GLN A CA 1
ATOM 1740 C C . GLN A 1 213 ? 12.133 39.875 15.727 1 98 213 GLN A C 1
ATOM 1742 O O . GLN A 1 213 ? 12.039 41 15.227 1 98 213 GLN A O 1
ATOM 1747 N N . ARG A 1 214 ? 11.406 38.875 15.375 1 98.25 214 ARG A N 1
ATOM 1748 C CA . ARG A 1 214 ? 10.414 39 14.305 1 98.25 214 ARG A CA 1
ATOM 1749 C C . ARG A 1 214 ? 9.312 39.969 14.695 1 98.25 214 ARG A C 1
ATOM 1751 O O . ARG A 1 214 ? 8.992 40.906 13.938 1 98.25 214 ARG A O 1
ATOM 1758 N N . MET A 1 215 ? 8.773 39.844 15.906 1 98.25 215 MET A N 1
ATOM 1759 C CA . MET A 1 215 ? 7.672 40.656 16.375 1 98.25 215 MET A CA 1
ATOM 1760 C C . MET A 1 215 ? 8.102 42.125 16.469 1 98.25 215 MET A C 1
ATOM 1762 O O . MET A 1 215 ? 7.398 43.031 15.984 1 98.25 215 MET A O 1
ATOM 1766 N N . ALA A 1 216 ? 9.219 42.344 17.062 1 98.81 216 ALA A N 1
ATOM 1767 C CA . ALA A 1 216 ? 9.727 43.688 17.297 1 98.81 216 ALA A CA 1
ATOM 1768 C C . ALA A 1 216 ? 10.07 44.375 15.977 1 98.81 216 ALA A C 1
ATOM 1770 O O . ALA A 1 216 ? 9.797 45.562 15.805 1 98.81 216 ALA A O 1
ATOM 1771 N N . THR A 1 217 ? 10.648 43.625 15.102 1 98.81 217 THR A N 1
ATOM 1772 C CA . THR A 1 217 ? 11.031 44.219 13.812 1 98.81 217 THR A CA 1
ATOM 1773 C C . THR A 1 217 ? 9.789 44.594 13.016 1 98.81 217 THR A C 1
ATOM 1775 O O . THR A 1 217 ? 9.742 45.688 12.43 1 98.81 217 THR A O 1
ATOM 1778 N N . LEU A 1 218 ? 8.812 43.781 12.977 1 98.88 218 LEU A N 1
ATOM 1779 C CA . LEU A 1 218 ? 7.551 44.094 12.312 1 98.88 218 LEU A CA 1
ATOM 1780 C C . LEU A 1 218 ? 6.906 45.344 12.953 1 98.88 218 LEU A C 1
ATOM 1782 O O . LEU A 1 218 ? 6.383 46.188 12.258 1 98.88 218 LEU A O 1
ATOM 1786 N N . ALA A 1 219 ? 6.957 45.375 14.273 1 98.88 219 ALA A N 1
ATOM 1787 C CA . ALA A 1 219 ? 6.406 46.531 14.984 1 98.88 219 ALA A CA 1
ATOM 1788 C C . ALA A 1 219 ? 7.148 47.812 14.617 1 98.88 219 ALA A C 1
ATOM 1790 O O . ALA A 1 219 ? 6.527 48.844 14.359 1 98.88 219 ALA A O 1
ATOM 1791 N N . ARG A 1 220 ? 8.484 47.688 14.57 1 98.69 220 ARG A N 1
ATOM 1792 C CA . ARG A 1 220 ? 9.297 48.844 14.172 1 98.69 220 ARG A CA 1
ATOM 1793 C C . ARG A 1 220 ? 8.875 49.344 12.797 1 98.69 220 ARG A C 1
ATOM 1795 O O . ARG A 1 220 ? 8.875 50.562 12.555 1 98.69 220 ARG A O 1
ATOM 1802 N N . MET A 1 221 ? 8.414 48.469 12 1 98.75 221 MET A N 1
ATOM 1803 C CA . MET A 1 221 ? 8.078 48.812 10.617 1 98.75 221 MET A CA 1
ATOM 1804 C C . MET A 1 221 ? 6.641 49.312 10.516 1 98.75 221 MET A C 1
ATOM 1806 O O . MET A 1 221 ? 6.199 49.719 9.438 1 98.75 221 MET A O 1
ATOM 1810 N N . GLY A 1 222 ? 5.898 49.219 11.609 1 98.44 222 GLY A N 1
ATOM 1811 C CA . GLY A 1 222 ? 4.602 49.875 11.578 1 98.44 222 GLY A CA 1
ATOM 1812 C C . GLY A 1 222 ? 3.439 48.906 11.789 1 98.44 222 GLY A C 1
ATOM 1813 O O . GLY A 1 222 ? 2.283 49.281 11.57 1 98.44 222 GLY A O 1
ATOM 1814 N N . ALA A 1 223 ? 3.695 47.75 12.203 1 98.88 223 ALA A N 1
ATOM 1815 C CA . ALA A 1 223 ? 2.617 46.781 12.461 1 98.88 223 ALA A CA 1
ATOM 1816 C C . ALA A 1 223 ? 2.48 46.5 13.953 1 98.88 223 ALA A C 1
ATOM 1818 O O . ALA A 1 223 ? 3.48 46.438 14.672 1 98.88 223 ALA A O 1
ATOM 1819 N N . VAL A 1 224 ? 1.256 46.375 14.43 1 98.88 224 VAL A N 1
ATOM 1820 C CA . VAL A 1 224 ? 1.004 45.812 15.742 1 98.88 224 VAL A CA 1
ATOM 1821 C C . VAL A 1 224 ? 1.021 44.281 15.648 1 98.88 224 VAL A C 1
ATOM 1823 O O . VAL A 1 224 ? 0.296 43.688 14.836 1 98.88 224 VAL A O 1
ATOM 1826 N N . CYS A 1 225 ? 1.888 43.656 16.391 1 98.81 225 CYS A N 1
ATOM 1827 C CA . CYS A 1 225 ? 2.021 42.219 16.375 1 98.81 225 CYS A CA 1
ATOM 1828 C C . CYS A 1 225 ? 1.649 41.625 17.734 1 98.81 225 CYS A C 1
ATOM 1830 O O . CYS A 1 225 ? 2.043 42.156 18.781 1 98.81 225 CYS A O 1
ATOM 1832 N N . VAL A 1 226 ? 0.895 40.562 17.688 1 98.75 226 VAL A N 1
ATOM 1833 C CA . VAL A 1 226 ? 0.434 39.969 18.938 1 98.75 226 VAL A CA 1
ATOM 1834 C C . VAL A 1 226 ? 0.792 38.469 18.938 1 98.75 226 VAL A C 1
ATOM 1836 O O . VAL A 1 226 ? 0.435 37.75 18.016 1 98.75 226 VAL A O 1
ATOM 1839 N N . ASP A 1 227 ? 1.544 38 19.891 1 97.94 227 ASP A N 1
ATOM 1840 C CA . ASP A 1 227 ? 1.771 36.594 20.078 1 97.94 227 ASP A CA 1
ATOM 1841 C C . ASP A 1 227 ? 1.177 36.094 21.406 1 97.94 227 ASP A C 1
ATOM 1843 O O . ASP A 1 227 ? 0.738 36.906 22.219 1 97.94 227 ASP A O 1
ATOM 1847 N N . TYR A 1 228 ? 1.013 34.844 21.594 1 97.88 228 TYR A N 1
ATOM 1848 C CA . TYR A 1 228 ? 0.382 34.312 22.781 1 97.88 228 TYR A CA 1
ATOM 1849 C C . TYR A 1 228 ? 0.846 32.875 23.016 1 97.88 228 TYR A C 1
ATOM 1851 O O . TYR A 1 228 ? 1.395 32.219 22.125 1 97.88 228 TYR A O 1
ATOM 1859 N N . ASP A 1 229 ? 0.696 32.375 24.219 1 97.5 229 ASP A N 1
ATOM 1860 C CA . ASP A 1 229 ? 1.134 31.047 24.625 1 97.5 229 ASP A CA 1
ATOM 1861 C C . ASP A 1 229 ? 0.285 29.969 23.953 1 97.5 229 ASP A C 1
ATOM 1863 O O . ASP A 1 229 ? -0.932 30.109 23.828 1 97.5 229 ASP A O 1
ATOM 1867 N N . LEU A 1 230 ? 1.002 28.906 23.609 1 96.75 230 LEU A N 1
ATOM 1868 C CA . LEU A 1 230 ? 0.278 27.672 23.297 1 96.75 230 LEU A CA 1
ATOM 1869 C C . LEU A 1 230 ? -0.473 27.156 24.516 1 96.75 230 LEU A C 1
ATOM 1871 O O . LEU A 1 230 ? -0.01 27.312 25.656 1 96.75 230 LEU A O 1
ATOM 1875 N N . TYR A 1 231 ? -1.602 26.547 24.234 1 97.38 231 TYR A N 1
ATOM 1876 C CA . TYR A 1 231 ? -2.305 25.891 25.328 1 97.38 231 TYR A CA 1
ATOM 1877 C C . TYR A 1 231 ? -1.428 24.812 25.969 1 97.38 231 TYR A C 1
ATOM 1879 O O . TYR A 1 231 ? -0.924 23.922 25.281 1 97.38 231 TYR A O 1
ATOM 1887 N N . GLY A 1 232 ? -1.198 24.969 27.25 1 96.5 232 GLY A N 1
ATOM 1888 C CA . GLY A 1 232 ? -0.363 24.031 27.969 1 96.5 232 GLY A CA 1
ATOM 1889 C C . GLY A 1 232 ? 1.111 24.375 27.938 1 96.5 232 GLY A C 1
ATOM 1890 O O . GLY A 1 232 ? 1.952 23.625 28.422 1 96.5 232 GLY A O 1
ATOM 1891 N N . TRP A 1 233 ? 1.497 25.453 27.328 1 96.19 233 TRP A N 1
ATOM 1892 C CA . TRP A 1 233 ? 2.865 25.969 27.328 1 96.19 233 TRP A CA 1
ATOM 1893 C C . TRP A 1 233 ? 2.941 27.328 28 1 96.19 233 TRP A C 1
ATOM 1895 O O . TRP A 1 233 ? 1.947 28.062 28.047 1 96.19 233 TRP A O 1
ATOM 1905 N N . GLY A 1 234 ? 4.207 27.719 28.484 1 94.81 234 GLY A N 1
ATOM 1906 C CA . GLY A 1 234 ? 4.367 29.016 29.109 1 94.81 234 GLY A CA 1
ATOM 1907 C C . GLY A 1 234 ? 3.469 29.203 30.312 1 94.81 234 GLY A C 1
ATOM 1908 O O . GLY A 1 234 ? 3.428 28.359 31.203 1 94.81 234 GLY A O 1
ATOM 1909 N N . GLU A 1 235 ? 2.77 30.297 30.312 1 96.19 235 GLU A N 1
ATOM 1910 C CA . GLU A 1 235 ? 1.931 30.609 31.469 1 96.19 235 GLU A CA 1
ATOM 1911 C C . GLU A 1 235 ? 0.655 29.766 31.453 1 96.19 235 GLU A C 1
ATOM 1913 O O . GLU A 1 235 ? -0.002 29.609 32.5 1 96.19 235 GLU A O 1
ATOM 1918 N N . SER A 1 236 ? 0.333 29.312 30.297 1 96.31 236 SER A N 1
ATOM 1919 C CA . SER A 1 236 ? -0.794 28.391 30.219 1 96.31 236 SER A CA 1
ATOM 1920 C C . SER A 1 236 ? -0.508 27.109 31 1 96.31 236 SER A C 1
ATOM 1922 O O . SER A 1 236 ? -1.415 26.516 31.578 1 96.31 236 SER A O 1
ATOM 1924 N N . ALA A 1 237 ? 0.711 26.625 30.984 1 96 237 ALA A N 1
ATOM 1925 C CA . ALA A 1 237 ? 1.075 25.406 31.719 1 96 237 ALA A CA 1
ATOM 1926 C C . ALA A 1 237 ? 0.838 25.578 33.219 1 96 237 ALA A C 1
ATOM 1928 O O . ALA A 1 237 ? 0.537 24.609 33.906 1 96 237 ALA A O 1
ATOM 1929 N N . LEU A 1 238 ? 0.997 26.781 33.719 1 95.38 238 LEU A N 1
ATOM 1930 C CA . LEU A 1 238 ? 0.749 27.062 35.156 1 95.38 238 LEU A CA 1
ATOM 1931 C C . LEU A 1 238 ? -0.723 26.875 35.5 1 95.38 238 LEU A C 1
ATOM 1933 O O . LEU A 1 238 ? -1.068 26.641 36.656 1 95.38 238 LEU A O 1
ATOM 1937 N N . GLN A 1 239 ? -1.559 26.953 34.469 1 96.88 239 GLN A N 1
ATOM 1938 C CA . GLN A 1 239 ? -3.004 26.875 34.656 1 96.88 239 GLN A CA 1
ATOM 1939 C C . GLN A 1 239 ? -3.525 25.469 34.438 1 96.88 239 GLN A C 1
ATOM 1941 O O . GLN A 1 239 ? -4.32 24.953 35.219 1 96.88 239 GLN A O 1
ATOM 1946 N N . VAL A 1 240 ? -3.072 24.75 33.375 1 97.31 240 VAL A N 1
ATOM 1947 C CA . VAL A 1 240 ? -3.729 23.516 32.938 1 97.31 240 VAL A CA 1
ATOM 1948 C C . VAL A 1 240 ? -2.707 22.391 32.906 1 97.31 240 VAL A C 1
ATOM 1950 O O . VAL A 1 240 ? -3.064 21.234 32.625 1 97.31 240 VAL A O 1
ATOM 1953 N N . GLY A 1 241 ? -1.448 22.641 33.188 1 96.44 241 GLY A N 1
ATOM 1954 C CA . GLY A 1 241 ? -0.411 21.625 33.094 1 96.44 241 GLY A CA 1
ATOM 1955 C C . GLY A 1 241 ? 0.064 21.391 31.656 1 96.44 241 GLY A C 1
ATOM 1956 O O . GLY A 1 241 ? -0.691 21.594 30.703 1 96.44 241 GLY A O 1
ATOM 1957 N N . ALA A 1 242 ? 1.274 20.922 31.5 1 95.19 242 ALA A N 1
ATOM 1958 C CA . ALA A 1 242 ? 1.902 20.719 30.203 1 95.19 242 ALA A CA 1
ATOM 1959 C C . ALA A 1 242 ? 1.192 19.625 29.406 1 95.19 242 ALA A C 1
ATOM 1961 O O . ALA A 1 242 ? 1.148 19.672 28.172 1 95.19 242 ALA A O 1
ATOM 1962 N N . GLU A 1 243 ? 0.633 18.641 30.047 1 95.56 243 GLU A N 1
ATOM 1963 C CA . GLU A 1 243 ? -0.004 17.5 29.375 1 95.56 243 GLU A CA 1
ATOM 1964 C C . GLU A 1 243 ? -1.257 17.938 28.625 1 95.56 243 GLU A C 1
ATOM 1966 O O . GLU A 1 243 ? -1.684 17.266 27.688 1 95.56 243 GLU A O 1
ATOM 1971 N N . ALA A 1 244 ? -1.786 19.078 28.984 1 96.44 244 ALA A N 1
ATOM 1972 C CA . ALA A 1 244 ? -2.984 19.594 28.328 1 96.44 244 ALA A CA 1
ATOM 1973 C C . ALA A 1 244 ? -2.717 19.906 26.859 1 96.44 244 ALA A C 1
ATOM 1975 O O . ALA A 1 244 ? -3.633 19.859 26.031 1 96.44 244 ALA A O 1
ATOM 1976 N N . HIS A 1 245 ? -1.476 20.156 26.609 1 96.31 245 HIS A N 1
ATOM 1977 C CA . HIS A 1 245 ? -1.071 20.484 25.25 1 96.31 245 HIS A CA 1
ATOM 1978 C C . HIS A 1 245 ? -1.288 19.297 24.312 1 96.31 245 HIS A C 1
ATOM 1980 O O . HIS A 1 245 ? -1.476 19.469 23.109 1 96.31 245 HIS A O 1
ATOM 1986 N N . HIS A 1 246 ? -1.299 18.109 24.844 1 95.69 246 HIS A N 1
ATOM 1987 C CA . HIS A 1 246 ? -1.408 16.875 24.078 1 95.69 246 HIS A CA 1
ATOM 1988 C C . HIS A 1 246 ? -2.822 16.312 24.141 1 95.69 246 HIS A C 1
ATOM 1990 O O . HIS A 1 246 ? -3.004 15.117 24.406 1 95.69 246 HIS A O 1
ATOM 1996 N N . THR A 1 247 ? -3.738 17.156 23.984 1 96.44 247 THR A N 1
ATOM 1997 C CA . THR A 1 247 ? -5.148 16.781 23.953 1 96.44 247 THR A CA 1
ATOM 1998 C C . THR A 1 247 ? -5.852 17.391 22.75 1 96.44 247 THR A C 1
ATOM 2000 O O . THR A 1 247 ? -5.344 18.328 22.141 1 96.44 247 THR A O 1
ATOM 2003 N N . SER A 1 248 ? -7.055 16.859 22.406 1 96.44 248 SER A N 1
ATOM 2004 C CA . SER A 1 248 ? -7.863 17.406 21.328 1 96.44 248 SER A CA 1
ATOM 2005 C C . SER A 1 248 ? -8.375 18.797 21.672 1 96.44 248 SER A C 1
ATOM 2007 O O . SER A 1 248 ? -8.555 19.641 20.797 1 96.44 248 SER A O 1
ATOM 2009 N N . ASP A 1 249 ? -8.531 19.094 22.938 1 96.19 249 ASP A N 1
ATOM 2010 C CA . ASP A 1 249 ? -8.969 20.406 23.375 1 96.19 249 ASP A CA 1
ATOM 2011 C C . ASP A 1 249 ? -7.969 21.484 22.984 1 96.19 249 ASP A C 1
ATOM 2013 O O . ASP A 1 249 ? -8.352 22.625 22.688 1 96.19 249 ASP A O 1
ATOM 2017 N N . ALA A 1 250 ? -6.734 21.109 23.078 1 97.69 250 ALA A N 1
ATOM 2018 C CA . ALA A 1 250 ? -5.699 22.062 22.688 1 97.69 250 ALA A CA 1
ATOM 2019 C C . ALA A 1 250 ? -5.922 22.578 21.266 1 97.69 250 ALA A C 1
ATOM 2021 O O . ALA A 1 250 ? -5.707 23.75 20.984 1 97.69 250 ALA A O 1
ATOM 2022 N N . HIS A 1 251 ? -6.34 21.672 20.375 1 97.69 251 HIS A N 1
ATOM 2023 C CA . HIS A 1 251 ? -6.617 22.031 19 1 97.69 251 HIS A CA 1
ATOM 2024 C C . HIS A 1 251 ? -7.699 23.109 18.906 1 97.69 251 HIS A C 1
ATOM 2026 O O . HIS A 1 251 ? -7.52 24.125 18.234 1 97.69 251 HIS A O 1
ATOM 2032 N N . THR A 1 252 ? -8.75 22.953 19.594 1 98.12 252 THR A N 1
ATOM 2033 C CA . THR A 1 252 ? -9.906 23.844 19.578 1 98.12 252 THR A CA 1
ATOM 2034 C C . THR A 1 252 ? -9.594 25.141 20.312 1 98.12 252 THR A C 1
ATOM 2036 O O . THR A 1 252 ? -9.852 26.234 19.797 1 98.12 252 THR A O 1
ATOM 2039 N N . ILE A 1 253 ? -9.008 25.047 21.453 1 98.31 253 ILE A N 1
ATOM 2040 C CA . ILE A 1 253 ? -8.805 26.203 22.328 1 98.31 253 ILE A CA 1
ATOM 2041 C C . ILE A 1 253 ? -7.777 27.141 21.703 1 98.31 253 ILE A C 1
ATOM 2043 O O . ILE A 1 253 ? -7.918 28.359 21.781 1 98.31 253 ILE A O 1
ATOM 2047 N N . GLN A 1 254 ? -6.793 26.641 21.109 1 97.69 254 GLN A N 1
ATOM 2048 C CA . GLN A 1 254 ? -5.781 27.484 20.484 1 97.69 254 GLN A CA 1
ATOM 2049 C C . GLN A 1 254 ? -6.375 28.297 19.328 1 97.69 254 GLN A C 1
ATOM 2051 O O . GLN A 1 254 ? -6.062 29.469 19.172 1 97.69 254 GLN A O 1
ATOM 2056 N N . ALA A 1 255 ? -7.188 27.625 18.531 1 98 255 ALA A N 1
ATOM 2057 C CA . ALA A 1 255 ? -7.879 28.344 17.469 1 98 255 ALA A CA 1
ATOM 2058 C C . ALA A 1 255 ? -8.805 29.422 18.047 1 98 255 ALA A C 1
ATOM 2060 O O . ALA A 1 255 ? -8.812 30.562 17.578 1 98 255 ALA A O 1
ATOM 2061 N N . MET A 1 256 ? -9.555 29.047 19.016 1 98.44 256 MET A N 1
ATOM 2062 C CA . MET A 1 256 ? -10.445 29.969 19.703 1 98.44 256 MET A CA 1
ATOM 2063 C C . MET A 1 256 ? -9.664 31.172 20.234 1 98.44 256 MET A C 1
ATOM 2065 O O . MET A 1 256 ? -10.094 32.312 20.062 1 98.44 256 MET A O 1
ATOM 2069 N N . ASN A 1 257 ? -8.547 30.906 20.891 1 98.38 257 ASN A N 1
ATOM 2070 C CA . ASN A 1 257 ? -7.727 31.984 21.453 1 98.38 257 ASN A CA 1
ATOM 2071 C C . ASN A 1 257 ? -7.305 32.969 20.375 1 98.38 257 ASN A C 1
ATOM 2073 O O . ASN A 1 257 ? -7.379 34.188 20.578 1 98.38 257 ASN A O 1
ATOM 2077 N N . GLY A 1 258 ? -6.848 32.469 19.234 1 98.25 258 GLY A N 1
ATOM 2078 C CA . GLY A 1 258 ? -6.469 33.344 18.141 1 98.25 258 GLY A CA 1
ATOM 2079 C C . GLY A 1 258 ? -7.594 34.281 17.703 1 98.25 258 GLY A C 1
ATOM 2080 O O . GLY A 1 258 ? -7.375 35.469 17.469 1 98.25 258 GLY A O 1
ATOM 2081 N N . LEU A 1 259 ? -8.773 33.812 17.641 1 98.19 259 LEU A N 1
ATOM 2082 C CA . LEU A 1 259 ? -9.93 34.562 17.188 1 98.19 259 LEU A CA 1
ATOM 2083 C C . LEU A 1 259 ? -10.352 35.562 18.266 1 98.19 259 LEU A C 1
ATOM 2085 O O . LEU A 1 259 ? -10.711 36.719 17.938 1 98.19 259 LEU A O 1
ATOM 2089 N N . LEU A 1 260 ? -10.328 35.156 19.484 1 98.06 260 LEU A N 1
ATOM 2090 C CA . LEU A 1 260 ? -10.734 36.062 20.562 1 98.06 260 LEU A CA 1
ATOM 2091 C C . LEU A 1 260 ? -9.742 37.219 20.719 1 98.06 260 LEU A C 1
ATOM 2093 O O . LEU A 1 260 ? -10.125 38.344 21.062 1 98.06 260 LEU A O 1
ATOM 2097 N N . ILE A 1 261 ? -8.508 36.906 20.531 1 98.06 261 ILE A N 1
ATOM 2098 C CA . ILE A 1 261 ? -7.492 37.969 20.562 1 98.06 261 ILE A CA 1
ATOM 2099 C C . ILE A 1 261 ? -7.734 38.938 19.438 1 98.06 261 ILE A C 1
ATOM 2101 O O . ILE A 1 261 ? -7.641 40.156 19.625 1 98.06 261 ILE A O 1
ATOM 2105 N N . LEU A 1 262 ? -7.996 38.438 18.266 1 98.19 262 LEU A N 1
ATOM 2106 C CA . LEU A 1 262 ? -8.352 39.312 17.156 1 98.19 262 LEU A CA 1
ATOM 2107 C C . LEU A 1 262 ? -9.531 40.219 17.516 1 98.19 262 LEU A C 1
ATOM 2109 O O . LEU A 1 262 ? -9.492 41.406 17.297 1 98.19 262 LEU A O 1
ATOM 2113 N N . ASP A 1 263 ? -10.578 39.625 18.109 1 97.31 263 ASP A N 1
ATOM 2114 C CA . ASP A 1 263 ? -11.742 40.406 18.547 1 97.31 263 ASP A CA 1
ATOM 2115 C C . ASP A 1 263 ? -11.344 41.5 19.516 1 97.31 263 ASP A C 1
ATOM 2117 O O . ASP A 1 263 ? -11.781 42.656 19.375 1 97.31 263 ASP A O 1
ATOM 2121 N N . ASP A 1 264 ? -10.562 41.125 20.438 1 97.19 264 ASP A N 1
ATOM 2122 C CA . ASP A 1 264 ? -10.148 42.062 21.469 1 97.19 264 ASP A CA 1
ATOM 2123 C C . ASP A 1 264 ? -9.359 43.25 20.875 1 97.19 264 ASP A C 1
ATOM 2125 O O . ASP A 1 264 ? -9.602 44.406 21.203 1 97.19 264 ASP A O 1
ATOM 2129 N N . MET A 1 265 ? -8.414 42.906 20.031 1 97.19 265 MET A N 1
ATOM 2130 C CA . MET A 1 265 ? -7.594 43.938 19.391 1 97.19 265 MET A CA 1
ATOM 2131 C C . MET A 1 265 ? -8.453 44.906 18.594 1 97.19 265 MET A C 1
ATOM 2133 O O . MET A 1 265 ? -8.266 46.125 18.656 1 97.19 265 MET A O 1
ATOM 2137 N N . LEU A 1 266 ? -9.359 44.375 17.844 1 96.75 266 LEU A N 1
ATOM 2138 C CA . LEU A 1 266 ? -10.195 45.219 16.984 1 96.75 266 LEU A CA 1
ATOM 2139 C C . LEU A 1 266 ? -11.188 46.031 17.812 1 96.75 266 LEU A C 1
ATOM 2141 O O . LEU A 1 266 ? -11.531 47.156 17.438 1 96.75 266 LEU A O 1
ATOM 2145 N N . ALA A 1 267 ? -11.609 45.5 18.922 1 95.19 267 ALA A N 1
ATOM 2146 C CA . ALA A 1 267 ? -12.594 46.188 19.766 1 95.19 267 ALA A CA 1
ATOM 2147 C C . ALA A 1 267 ? -11.93 47.281 20.594 1 95.19 267 ALA A C 1
ATOM 2149 O O . ALA A 1 267 ? -12.523 48.312 20.828 1 95.19 267 ALA A O 1
ATOM 2150 N N . ASN A 1 268 ? -10.68 47.094 20.984 1 93.5 268 ASN A N 1
ATOM 2151 C CA . ASN A 1 268 ? -10.125 47.969 22.031 1 93.5 268 ASN A CA 1
ATOM 2152 C C . ASN A 1 268 ? -8.984 48.812 21.5 1 93.5 268 ASN A C 1
ATOM 2154 O O . ASN A 1 268 ? -8.578 49.781 22.156 1 93.5 268 ASN A O 1
ATOM 2158 N N . ARG A 1 269 ? -8.508 48.531 20.359 1 95.38 269 ARG A N 1
ATOM 2159 C CA . ARG A 1 269 ? -7.449 49.344 19.781 1 95.38 269 ARG A CA 1
ATOM 2160 C C . ARG A 1 269 ? -7.977 50.156 18.609 1 95.38 269 ARG A C 1
ATOM 2162 O O . ARG A 1 269 ? -8.242 49.625 17.531 1 95.38 269 ARG A O 1
ATOM 2169 N N . LYS A 1 270 ? -7.922 51.375 18.766 1 95.38 270 LYS A N 1
ATOM 2170 C CA . LYS A 1 270 ? -8.484 52.281 17.766 1 95.38 270 LYS A CA 1
ATOM 2171 C C . LYS A 1 270 ? -7.48 52.562 16.672 1 95.38 270 LYS A C 1
ATOM 2173 O O . LYS A 1 270 ? -7.844 53.094 15.609 1 95.38 270 LYS A O 1
ATOM 2178 N N . ASP A 1 271 ? -6.258 52.219 16.828 1 97.38 271 ASP A N 1
ATOM 2179 C CA . ASP A 1 271 ? -5.215 52.562 15.859 1 97.38 271 ASP A CA 1
ATOM 2180 C C . ASP A 1 271 ? -4.996 51.406 14.891 1 97.38 271 ASP A C 1
ATOM 2182 O O . ASP A 1 271 ? -4.023 51.375 14.133 1 97.38 271 ASP A O 1
ATOM 2186 N N . ILE A 1 272 ? -5.875 50.406 14.883 1 98.5 272 ILE A N 1
ATOM 2187 C CA . ILE A 1 272 ? -5.75 49.281 13.953 1 98.5 272 ILE A CA 1
ATOM 2188 C C . ILE A 1 272 ? -6.535 49.594 12.68 1 98.5 272 ILE A C 1
ATOM 2190 O O . ILE A 1 272 ? -7.668 50.062 12.742 1 98.5 272 ILE A O 1
ATOM 2194 N N . ASP A 1 273 ? -5.906 49.406 11.547 1 98.38 273 ASP A N 1
ATOM 2195 C CA . ASP A 1 273 ? -6.57 49.438 10.25 1 98.38 273 ASP A CA 1
ATOM 2196 C C . ASP A 1 273 ? -7.195 48.094 9.906 1 98.38 273 ASP A C 1
ATOM 2198 O O . ASP A 1 273 ? -6.484 47.125 9.602 1 98.38 273 ASP A O 1
ATOM 2202 N N . PRO A 1 274 ? -8.484 47.969 9.883 1 97.56 274 PRO A N 1
ATOM 2203 C CA . PRO A 1 274 ? -9.133 46.688 9.672 1 97.56 274 PRO A CA 1
ATOM 2204 C C . PRO A 1 274 ? -8.906 46.125 8.266 1 97.56 274 PRO A C 1
ATOM 2206 O O . PRO A 1 274 ? -9.219 44.969 8 1 97.56 274 PRO A O 1
ATOM 2209 N N . ALA A 1 275 ? -8.383 46.875 7.367 1 98.12 275 ALA A N 1
ATOM 2210 C CA . ALA A 1 275 ? -8.086 46.406 6.02 1 98.12 275 ALA A CA 1
ATOM 2211 C C . ALA A 1 275 ? -6.727 45.719 5.961 1 98.12 275 ALA A C 1
ATOM 2213 O O . ALA A 1 275 ? -6.395 45.062 4.973 1 98.12 275 ALA A O 1
ATOM 2214 N N . ARG A 1 276 ? -5.961 45.875 7.051 1 98.75 276 ARG A N 1
ATOM 2215 C CA . ARG A 1 276 ? -4.621 45.281 7.109 1 98.75 276 ARG A CA 1
ATOM 2216 C C . ARG A 1 276 ? -4.469 44.375 8.32 1 98.75 276 ARG A C 1
ATOM 2218 O O . ARG A 1 276 ? -3.746 44.688 9.266 1 98.75 276 ARG A O 1
ATOM 2225 N N . ILE A 1 277 ? -5.078 43.219 8.25 1 98.88 277 ILE A N 1
ATOM 2226 C CA . ILE A 1 277 ? -5.031 42.219 9.312 1 98.88 277 ILE A CA 1
ATOM 2227 C C . ILE A 1 277 ? -4.316 40.938 8.812 1 98.88 277 ILE A C 1
ATOM 2229 O O . ILE A 1 277 ? -4.844 40.219 7.961 1 98.88 277 ILE A O 1
ATOM 2233 N N . GLY A 1 278 ? -3.182 40.688 9.328 1 98.94 278 GLY A N 1
ATOM 2234 C CA . GLY A 1 278 ? -2.381 39.562 8.914 1 98.94 278 GLY A CA 1
ATOM 2235 C C . GLY A 1 278 ? -2.326 38.469 9.945 1 98.94 278 GLY A C 1
ATOM 2236 O O . GLY A 1 278 ? -2.762 38.656 11.086 1 98.94 278 GLY A O 1
ATOM 2237 N N . VAL A 1 279 ? -1.861 37.344 9.555 1 98.88 279 VAL A N 1
ATOM 2238 C CA . VAL A 1 279 ? -1.56 36.188 10.43 1 98.88 279 VAL A CA 1
ATOM 2239 C C . VAL A 1 279 ? -0.275 35.531 9.961 1 98.88 279 VAL A C 1
ATOM 2241 O O . VAL A 1 279 ? -0.041 35.375 8.758 1 98.88 279 VAL A O 1
ATOM 2244 N N . ASN A 1 280 ? 0.575 35.219 10.898 1 98.69 280 ASN A N 1
ATOM 2245 C CA . ASN A 1 280 ? 1.885 34.656 10.578 1 98.69 280 ASN A CA 1
ATOM 2246 C C . ASN A 1 280 ? 2.42 33.812 11.719 1 98.69 280 ASN A C 1
ATOM 2248 O O . ASN A 1 280 ? 2.432 34.219 12.875 1 98.69 280 ASN A O 1
ATOM 2252 N N . GLY A 1 281 ? 2.844 32.625 11.438 1 98.12 281 GLY A N 1
ATOM 2253 C CA . GLY A 1 281 ? 3.453 31.719 12.391 1 98.12 281 GLY A CA 1
ATOM 2254 C C . GLY A 1 281 ? 4.23 30.594 11.734 1 98.12 281 GLY A C 1
ATOM 2255 O O . GLY A 1 281 ? 4.066 30.328 10.539 1 98.12 281 GLY A O 1
ATOM 2256 N N . GLY A 1 282 ? 5.117 29.953 12.508 1 97.5 282 GLY A N 1
ATOM 2257 C CA . GLY A 1 282 ? 5.949 28.875 12.008 1 97.5 282 GLY A CA 1
ATOM 2258 C C . GLY A 1 282 ? 5.645 27.531 12.664 1 97.5 282 GLY A C 1
ATOM 2259 O O . GLY A 1 282 ? 5.23 27.484 13.82 1 97.5 282 GLY A O 1
ATOM 2260 N N . SER A 1 283 ? 6.004 26.453 11.914 1 97 283 SER A N 1
ATOM 2261 C CA . SER A 1 283 ? 5.75 25.109 12.438 1 97 283 SER A CA 1
ATOM 2262 C C . SER A 1 283 ? 4.293 24.938 12.852 1 97 283 SER A C 1
ATOM 2264 O O . SER A 1 283 ? 3.381 25.219 12.07 1 97 283 SER A O 1
ATOM 2266 N N . GLY A 1 284 ? 4.086 24.609 14.062 1 96.44 284 GLY A N 1
ATOM 2267 C CA . GLY A 1 284 ? 2.719 24.562 14.555 1 96.44 284 GLY A CA 1
ATOM 2268 C C . GLY A 1 284 ? 1.993 25.891 14.438 1 96.44 284 GLY A C 1
ATOM 2269 O O . GLY A 1 284 ? 0.78 25.922 14.227 1 96.44 284 GLY A O 1
ATOM 2270 N N . GLY A 1 285 ? 2.711 26.984 14.586 1 97.12 285 GLY A N 1
ATOM 2271 C CA . GLY A 1 285 ? 2.143 28.297 14.375 1 97.12 285 GLY A CA 1
ATOM 2272 C C . GLY A 1 285 ? 1.719 28.547 12.938 1 97.12 285 GLY A C 1
ATOM 2273 O O . GLY A 1 285 ? 0.795 29.328 12.68 1 97.12 285 GLY A O 1
ATOM 2274 N N . GLY A 1 286 ? 2.475 27.906 12.008 1 98.06 286 GLY A N 1
ATOM 2275 C CA . GLY A 1 286 ? 2.066 27.969 10.609 1 98.06 286 GLY A CA 1
ATOM 2276 C C . GLY A 1 286 ? 0.781 27.203 10.336 1 98.06 286 GLY A C 1
ATOM 2277 O O . GLY A 1 286 ? -0.062 27.672 9.562 1 98.06 286 GLY A O 1
ATOM 2278 N N . THR A 1 287 ? 0.653 26.062 10.969 1 97.81 287 THR A N 1
ATOM 2279 C CA . THR A 1 287 ? -0.591 25.297 10.875 1 97.81 287 THR A CA 1
ATOM 2280 C C . THR A 1 287 ? -1.762 26.125 11.414 1 97.81 287 THR A C 1
ATOM 2282 O O . THR A 1 287 ? -2.83 26.156 10.805 1 97.81 287 THR A O 1
ATOM 2285 N N . GLN A 1 288 ? -1.552 26.781 12.492 1 97.81 288 GLN A N 1
ATOM 2286 C CA . GLN A 1 288 ? -2.584 27.625 13.078 1 97.81 288 GLN A CA 1
ATOM 2287 C C . GLN A 1 288 ? -2.877 28.844 12.195 1 97.81 288 GLN A C 1
ATOM 2289 O O . GLN A 1 288 ? -4.016 29.297 12.133 1 97.81 288 GLN A O 1
ATOM 2294 N N . THR A 1 289 ? -1.812 29.375 11.578 1 98.62 289 THR A N 1
ATOM 2295 C CA . THR A 1 289 ? -1.98 30.469 10.641 1 98.62 289 THR A CA 1
ATOM 2296 C C . THR A 1 289 ? -3.012 30.125 9.57 1 98.62 289 THR A C 1
ATOM 2298 O O . THR A 1 289 ? -3.969 30.859 9.352 1 98.62 289 THR A O 1
ATOM 2301 N N . VAL A 1 290 ? -2.896 28.938 9.016 1 98.75 290 VAL A N 1
ATOM 2302 C CA . VAL A 1 290 ? -3.826 28.484 7.984 1 98.75 290 VAL A CA 1
ATOM 2303 C C . VAL A 1 290 ? -5.207 28.266 8.594 1 98.75 290 VAL A C 1
ATOM 2305 O O . VAL A 1 290 ? -6.215 28.703 8.047 1 98.75 290 VAL A O 1
ATOM 2308 N N . LEU A 1 291 ? -5.246 27.625 9.695 1 98.75 291 LEU A N 1
ATOM 2309 C CA . LEU A 1 291 ? -6.52 27.297 10.328 1 98.75 291 LEU A CA 1
ATOM 2310 C C . LEU A 1 291 ? -7.301 28.562 10.664 1 98.75 291 LEU A C 1
ATOM 2312 O O . LEU A 1 291 ? -8.508 28.641 10.43 1 98.75 291 LEU A O 1
ATOM 2316 N N . LEU A 1 292 ? -6.676 29.609 11.172 1 98.81 292 LEU A N 1
ATOM 2317 C CA . LEU A 1 292 ? -7.34 30.859 11.523 1 98.81 292 LEU A CA 1
ATOM 2318 C C . LEU A 1 292 ? -7.961 31.5 10.289 1 98.81 292 LEU A C 1
ATOM 2320 O O . LEU A 1 292 ? -9.062 32.062 10.352 1 98.81 292 LEU A O 1
ATOM 2324 N N . THR A 1 293 ? -7.262 31.422 9.148 1 98.75 293 THR A N 1
ATOM 2325 C CA . THR A 1 293 ? -7.801 32 7.926 1 98.75 293 THR A CA 1
ATOM 2326 C C . THR A 1 293 ? -9.023 31.234 7.445 1 98.75 293 THR A C 1
ATOM 2328 O O . THR A 1 293 ? -9.906 31.797 6.793 1 98.75 293 THR A O 1
ATOM 2331 N N . VAL A 1 294 ? -9.086 29.922 7.715 1 98.75 294 VAL A N 1
ATOM 2332 C CA . VAL A 1 294 ? -10.234 29.109 7.367 1 98.75 294 VAL A CA 1
ATOM 2333 C C . VAL A 1 294 ? -11.438 29.516 8.219 1 98.75 294 VAL A C 1
ATOM 2335 O O . VAL A 1 294 ? -12.57 29.562 7.723 1 98.75 294 VAL A O 1
ATOM 2338 N N . LEU A 1 295 ? -11.219 29.891 9.43 1 98.69 295 LEU A N 1
ATOM 2339 C CA . LEU A 1 295 ? -12.266 30.062 10.43 1 98.69 295 LEU A CA 1
ATOM 2340 C C . LEU A 1 295 ? -12.789 31.5 10.422 1 98.69 295 LEU A C 1
ATOM 2342 O O . LEU A 1 295 ? -13.867 31.781 10.961 1 98.69 295 LEU A O 1
ATOM 2346 N N . ASP A 1 296 ? -11.977 32.438 9.867 1 98.38 296 ASP A N 1
ATOM 2347 C CA . ASP A 1 296 ? -12.32 33.844 9.977 1 98.38 296 ASP A CA 1
ATOM 2348 C C . ASP A 1 296 ? -11.945 34.594 8.703 1 98.38 296 ASP A C 1
ATOM 2350 O O . ASP A 1 296 ? -10.812 34.5 8.219 1 98.38 296 ASP A O 1
ATOM 2354 N N . ASP A 1 297 ? -12.766 35.438 8.172 1 97.25 297 ASP A N 1
ATOM 2355 C CA . ASP A 1 297 ? -12.578 36.094 6.883 1 97.25 297 ASP A CA 1
ATOM 2356 C C . ASP A 1 297 ? -11.992 37.5 7.066 1 97.25 297 ASP A C 1
ATOM 2358 O O . ASP A 1 297 ? -11.812 38.219 6.094 1 97.25 297 ASP A O 1
ATOM 2362 N N . ARG A 1 298 ? -11.688 37.875 8.227 1 98.38 298 ARG A N 1
ATOM 2363 C CA . ARG A 1 298 ? -11.188 39.219 8.469 1 98.38 298 ARG A CA 1
ATOM 2364 C C . ARG A 1 298 ? -9.703 39.344 8.156 1 98.38 298 ARG A C 1
ATOM 2366 O O . ARG A 1 298 ? -9.172 40.438 7.984 1 98.38 298 ARG A O 1
ATOM 2373 N N . PHE A 1 299 ? -9.07 38.219 8.109 1 98.81 299 PHE A N 1
ATOM 2374 C CA . PHE A 1 299 ? -7.66 38.219 7.738 1 98.81 299 PHE A CA 1
ATOM 2375 C C . PHE A 1 299 ? -7.492 38.625 6.273 1 98.81 299 PHE A C 1
ATOM 2377 O O . PHE A 1 299 ? -8.219 38.125 5.41 1 98.81 299 PHE A O 1
ATOM 2384 N N . THR A 1 300 ? -6.508 39.469 5.996 1 98.81 300 THR A N 1
ATOM 2385 C CA . THR A 1 300 ? -6.352 39.969 4.633 1 98.81 300 THR A CA 1
ATOM 2386 C C . THR A 1 300 ? -4.988 39.562 4.066 1 98.81 300 THR A C 1
ATOM 2388 O O . THR A 1 300 ? -4.727 39.75 2.879 1 98.81 300 THR A O 1
ATOM 2391 N N . ALA A 1 301 ? -4.098 39 4.879 1 98.94 301 ALA A N 1
ATOM 2392 C CA . ALA A 1 301 ? -2.809 38.438 4.453 1 98.94 301 ALA A CA 1
ATOM 2393 C C . ALA A 1 301 ? -2.361 37.312 5.371 1 98.94 301 ALA A C 1
ATOM 2395 O O . ALA A 1 301 ? -2.607 37.344 6.578 1 98.94 301 ALA A O 1
ATOM 2396 N N . ALA A 1 302 ? -1.741 36.312 4.84 1 98.94 302 ALA A N 1
ATOM 2397 C CA . ALA A 1 302 ? -1.31 35.156 5.633 1 98.94 302 ALA A CA 1
ATOM 2398 C C . ALA A 1 302 ? 0.079 34.688 5.203 1 98.94 302 ALA A C 1
ATOM 2400 O O . ALA A 1 302 ? 0.399 34.688 4.016 1 98.94 302 ALA A O 1
ATOM 2401 N N . ALA A 1 303 ? 0.903 34.281 6.176 1 98.94 303 ALA A N 1
ATOM 2402 C CA . ALA A 1 303 ? 2.248 33.812 5.875 1 98.94 303 ALA A CA 1
ATOM 2403 C C . ALA A 1 303 ? 2.607 32.625 6.754 1 98.94 303 ALA A C 1
ATOM 2405 O O . ALA A 1 303 ? 3.352 32.75 7.73 1 98.94 303 ALA A O 1
ATOM 2406 N N . PRO A 1 304 ? 2.164 31.406 6.422 1 98.88 304 PRO A N 1
ATOM 2407 C CA . PRO A 1 304 ? 2.639 30.219 7.121 1 98.88 304 PRO A CA 1
ATOM 2408 C C . PRO A 1 304 ? 4.09 29.875 6.793 1 98.88 304 PRO A C 1
ATOM 2410 O O . PRO A 1 304 ? 4.504 29.984 5.637 1 98.88 304 PRO A O 1
ATOM 2413 N N . VAL A 1 305 ? 4.855 29.531 7.832 1 98.75 305 VAL A N 1
ATOM 2414 C CA . VAL A 1 305 ? 6.281 29.266 7.676 1 98.75 305 VAL A CA 1
ATOM 2415 C C . VAL A 1 305 ? 6.598 27.844 8.156 1 98.75 305 VAL A C 1
ATOM 2417 O O . VAL A 1 305 ? 6.203 27.453 9.258 1 98.75 305 VAL A O 1
ATOM 2420 N N . VAL A 1 306 ? 7.223 27 7.332 1 98.25 306 VAL A N 1
ATOM 2421 C CA . VAL A 1 306 ? 7.762 25.672 7.582 1 98.25 306 VAL A CA 1
ATOM 2422 C C . VAL A 1 306 ? 6.684 24.781 8.203 1 98.25 306 VAL A C 1
ATOM 2424 O O . VAL A 1 306 ? 6.918 24.125 9.227 1 98.25 306 VAL A O 1
ATOM 2427 N N . SER A 1 307 ? 5.508 24.75 7.594 1 98 307 SER A N 1
ATOM 2428 C CA . SER A 1 307 ? 4.402 23.984 8.148 1 98 307 SER A CA 1
ATOM 2429 C C . SER A 1 307 ? 3.588 23.312 7.043 1 98 307 SER A C 1
ATOM 2431 O O . SER A 1 307 ? 3.135 22.172 7.199 1 98 307 SER A O 1
ATOM 2433 N N . LEU A 1 308 ? 3.445 23.906 5.941 1 98.38 308 LEU A N 1
ATOM 2434 C CA . LEU A 1 308 ? 2.459 23.5 4.941 1 98.38 308 LEU A CA 1
ATOM 2435 C C . LEU A 1 308 ? 2.891 22.234 4.23 1 98.38 308 LEU A C 1
ATOM 2437 O O . LEU A 1 308 ? 4.012 22.156 3.717 1 98.38 308 LEU A O 1
ATOM 2441 N N . ALA A 1 309 ? 2.025 21.328 4.242 1 97.75 309 ALA A N 1
ATOM 2442 C CA . ALA A 1 309 ? 2.219 20.078 3.506 1 97.75 309 ALA A CA 1
ATOM 2443 C C . ALA A 1 309 ? 0.88 19.406 3.197 1 97.75 309 ALA A C 1
ATOM 2445 O O . ALA A 1 309 ? -0.11 19.641 3.896 1 97.75 309 ALA A O 1
ATOM 2446 N N . SER A 1 310 ? 0.843 18.688 2.113 1 98.12 310 SER A N 1
ATOM 2447 C CA . SER A 1 310 ? -0.367 17.953 1.758 1 98.12 310 SER A CA 1
ATOM 2448 C C . SER A 1 310 ? -0.396 16.578 2.418 1 98.12 310 SER A C 1
ATOM 2450 O O . SER A 1 310 ? -1.426 15.898 2.41 1 98.12 310 SER A O 1
ATOM 2452 N N . HIS A 1 311 ? 0.676 16.156 3.029 1 97.31 311 HIS A N 1
ATOM 2453 C CA . HIS A 1 311 ? 0.805 14.797 3.551 1 97.31 311 HIS A CA 1
ATOM 2454 C C . HIS A 1 311 ? 1.043 14.812 5.059 1 97.31 311 HIS A C 1
ATOM 2456 O O . HIS A 1 311 ? 1.263 13.758 5.66 1 97.31 311 HIS A O 1
ATOM 2462 N N . PHE A 1 312 ? 1.017 15.93 5.699 1 97.19 312 PHE A N 1
ATOM 2463 C CA . PHE A 1 312 ? 1.256 16.031 7.133 1 97.19 312 PHE A CA 1
ATOM 2464 C C . PHE A 1 312 ? 0.327 17.062 7.766 1 97.19 312 PHE A C 1
ATOM 2466 O O . PHE A 1 312 ? 0.388 18.25 7.43 1 97.19 312 PHE A O 1
ATOM 2473 N N . ASP A 1 313 ? -0.471 16.672 8.711 1 95.62 313 ASP A N 1
ATOM 2474 C CA . ASP A 1 313 ? -1.521 17.5 9.297 1 95.62 313 ASP A CA 1
ATOM 2475 C C . ASP A 1 313 ? -1.03 18.188 10.562 1 95.62 313 ASP A C 1
ATOM 2477 O O . ASP A 1 313 ? -1.72 19.047 11.117 1 95.62 313 ASP A O 1
ATOM 2481 N N . GLY A 1 314 ? 0.14 17.875 10.977 1 93.44 314 GLY A N 1
ATOM 2482 C CA . GLY A 1 314 ? 0.644 18.266 12.281 1 93.44 314 GLY A CA 1
ATOM 2483 C C . GLY A 1 314 ? 0.77 17.094 13.25 1 93.44 314 GLY A C 1
ATOM 2484 O O . GLY A 1 314 ? -0.191 16.359 13.461 1 93.44 314 GLY A O 1
ATOM 2485 N N . GLY A 1 315 ? 1.858 16.906 13.836 1 87.81 315 GLY A N 1
ATOM 2486 C CA . GLY A 1 315 ? 2.188 15.695 14.562 1 87.81 315 GLY A CA 1
ATOM 2487 C C . GLY A 1 315 ? 1.672 15.695 15.992 1 87.81 315 GLY A C 1
ATOM 2488 O O . GLY A 1 315 ? 1.669 14.656 16.656 1 87.81 315 GLY A O 1
ATOM 2489 N N . CYS A 1 316 ? 1.279 16.797 16.5 1 92.69 316 CYS A N 1
ATOM 2490 C CA . CYS A 1 316 ? 0.774 16.953 17.859 1 92.69 316 CYS A CA 1
ATOM 2491 C C . CYS A 1 316 ? -0.742 17.109 17.859 1 92.69 316 CYS A C 1
ATOM 2493 O O . CYS A 1 316 ? -1.301 17.797 17 1 92.69 316 CYS A O 1
ATOM 2495 N N . PRO A 1 317 ? -1.382 16.562 18.828 1 94.62 317 PRO A N 1
ATOM 2496 C CA . PRO A 1 317 ? -2.842 16.688 18.875 1 94.62 317 PRO A CA 1
ATOM 2497 C C . PRO A 1 317 ? -3.307 18.141 18.938 1 94.62 317 PRO A C 1
ATOM 2499 O O . PRO A 1 317 ? -4.449 18.438 18.594 1 94.62 317 PRO A O 1
ATOM 2502 N N . CYS A 1 318 ? -2.504 19.016 19.312 1 95 318 CYS A N 1
ATOM 2503 C CA . CYS A 1 318 ? -2.867 20.422 19.312 1 95 318 CYS A CA 1
ATOM 2504 C C . CYS A 1 318 ? -3.062 20.922 17.875 1 95 318 CYS A C 1
ATOM 2506 O O . CYS A 1 318 ? -3.656 21.984 17.656 1 95 318 CYS A O 1
ATOM 2508 N N . GLU A 1 319 ? -2.615 20.141 16.906 1 94.75 319 GLU A N 1
ATOM 2509 C CA . GLU A 1 319 ? -2.758 20.5 15.5 1 94.75 319 GLU A CA 1
ATOM 2510 C C . GLU A 1 319 ? -3.713 19.562 14.781 1 94.75 319 GLU A C 1
ATOM 2512 O O . GLU A 1 319 ? -4.254 19.891 13.727 1 94.75 319 GLU A O 1
ATOM 2517 N N . SER A 1 320 ? -3.846 18.375 15.336 1 94.75 320 SER A N 1
ATOM 2518 C CA . SER A 1 320 ? -4.578 17.344 14.609 1 94.75 320 SER A CA 1
ATOM 2519 C C . SER A 1 320 ? -5.457 16.516 15.547 1 94.75 320 SER A C 1
ATOM 2521 O O . SER A 1 320 ? -5.859 15.406 15.203 1 94.75 320 SER A O 1
ATOM 2523 N N . GLY A 1 321 ? -5.695 17.047 16.719 1 96.5 321 GLY A N 1
ATOM 2524 C CA . GLY A 1 321 ? -6.473 16.312 17.703 1 96.5 321 GLY A CA 1
ATOM 2525 C C . GLY A 1 321 ? -7.949 16.234 17.359 1 96.5 321 GLY A C 1
ATOM 2526 O O . GLY A 1 321 ? -8.68 15.406 17.922 1 96.5 321 GLY A O 1
ATOM 2527 N N . LYS A 1 322 ? -8.43 17.125 16.609 1 97.06 322 LYS A N 1
ATOM 2528 C CA . LYS A 1 322 ? -9.766 17.109 16.016 1 97.06 322 LYS A CA 1
ATOM 2529 C C . LYS A 1 322 ? -9.703 16.719 14.547 1 97.06 322 LYS A C 1
ATOM 2531 O O . LYS A 1 322 ? -8.719 17 13.867 1 97.06 322 LYS A O 1
ATOM 2536 N N . PRO A 1 323 ? -10.734 16.047 14.016 1 96.5 323 PRO A N 1
ATOM 2537 C CA . PRO A 1 323 ? -10.648 15.461 12.68 1 96.5 323 PRO A CA 1
ATOM 2538 C C . PRO A 1 323 ? -11.008 16.453 11.57 1 96.5 323 PRO A C 1
ATOM 2540 O O . PRO A 1 323 ? -11.797 16.125 10.68 1 96.5 323 PRO A O 1
ATOM 2543 N N . ILE A 1 324 ? -10.391 17.547 11.508 1 97.62 324 ILE A N 1
ATOM 2544 C CA . ILE A 1 324 ? -10.773 18.594 10.578 1 97.62 324 ILE A CA 1
ATOM 2545 C C . ILE A 1 324 ? -10.367 18.203 9.156 1 97.62 324 ILE A C 1
ATOM 2547 O O . ILE A 1 324 ? -11.008 18.609 8.188 1 97.62 324 ILE A O 1
ATOM 2551 N N . GLN A 1 325 ? -9.352 17.359 8.969 1 96.81 325 GLN A N 1
ATOM 2552 C CA . GLN A 1 325 ? -8.906 16.969 7.633 1 96.81 325 GLN A CA 1
ATOM 2553 C C . GLN A 1 325 ? -9.859 15.961 6.996 1 96.81 325 GLN A C 1
ATOM 2555 O O . GLN A 1 325 ? -9.742 15.648 5.809 1 96.81 325 GLN A O 1
ATOM 2560 N N . LEU A 1 326 ? -10.812 15.5 7.777 1 96.81 326 LEU A N 1
ATOM 2561 C CA . LEU A 1 326 ? -11.836 14.617 7.223 1 96.81 326 LEU A CA 1
ATOM 2562 C C . LEU A 1 326 ? -12.984 15.422 6.625 1 96.81 326 LEU A C 1
ATOM 2564 O O . LEU A 1 326 ? -13.891 14.859 6.004 1 96.81 326 LEU A O 1
ATOM 2568 N N . ALA A 1 327 ? -12.961 16.75 6.762 1 97.81 327 ALA A N 1
ATOM 2569 C CA . ALA A 1 327 ? -13.992 17.625 6.211 1 97.81 327 ALA A CA 1
ATOM 2570 C C . ALA A 1 327 ? -14.109 17.438 4.699 1 97.81 327 ALA A C 1
ATOM 2572 O O . ALA A 1 327 ? -13.117 17.203 4.016 1 97.81 327 ALA A O 1
ATOM 2573 N N . GLY A 1 328 ? -15.383 17.594 4.23 1 97.25 328 GLY A N 1
ATOM 2574 C CA . GLY A 1 328 ? -15.656 17.531 2.803 1 97.25 328 GLY A CA 1
ATOM 2575 C C . GLY A 1 328 ? -15.328 16.172 2.193 1 97.25 328 GLY A C 1
ATOM 2576 O O . GLY A 1 328 ? -15.047 16.078 0.996 1 97.25 328 GLY A O 1
ATOM 2577 N N . GLY A 1 329 ? -15.258 15.156 2.943 1 96.06 329 GLY A N 1
ATOM 2578 C CA . GLY A 1 329 ? -14.906 13.836 2.449 1 96.06 329 GLY A CA 1
ATOM 2579 C C . GLY A 1 329 ? -13.414 13.594 2.406 1 96.06 329 GLY A C 1
ATOM 2580 O O . GLY A 1 329 ? -12.961 12.562 1.903 1 96.06 329 GLY A O 1
ATOM 2581 N N . GLY A 1 330 ? -12.703 14.508 2.873 1 97.25 330 GLY A N 1
ATOM 2582 C CA . GLY A 1 330 ? -11.25 14.43 2.881 1 97.25 330 GLY A CA 1
ATOM 2583 C C . GLY A 1 330 ? -10.586 15.664 2.295 1 97.25 330 GLY A C 1
ATOM 2584 O O . GLY A 1 330 ? -10.953 16.109 1.208 1 97.25 330 GLY A O 1
ATOM 2585 N N . THR A 1 331 ? -9.719 16.188 2.984 1 98.25 331 THR A N 1
ATOM 2586 C CA . THR A 1 331 ? -8.953 17.359 2.561 1 98.25 331 THR A CA 1
ATOM 2587 C C . THR A 1 331 ? -7.535 17.297 3.117 1 98.25 331 THR A C 1
ATOM 2589 O O . THR A 1 331 ? -7.098 16.266 3.617 1 98.25 331 THR A O 1
ATOM 2592 N N . CYS A 1 332 ? -6.711 18.281 2.891 1 98.25 332 CYS A N 1
ATOM 2593 C CA . CYS A 1 332 ? -5.359 18.406 3.426 1 98.25 332 CYS A CA 1
ATOM 2594 C C . CYS A 1 332 ? -5.02 19.875 3.688 1 98.25 332 CYS A C 1
ATOM 2596 O O . CYS A 1 332 ? -5.805 20.766 3.363 1 98.25 332 CYS A O 1
ATOM 2598 N N . ASN A 1 333 ? -3.885 20.094 4.289 1 98.5 333 ASN A N 1
ATOM 2599 C CA . ASN A 1 333 ? -3.514 21.438 4.688 1 98.5 333 ASN A CA 1
ATOM 2600 C C . ASN A 1 333 ? -3.332 22.359 3.475 1 98.5 333 ASN A C 1
ATOM 2602 O O . ASN A 1 333 ? -3.617 23.547 3.545 1 98.5 333 ASN A O 1
ATOM 2606 N N . ALA A 1 334 ? -2.889 21.812 2.367 1 98.75 334 ALA A N 1
ATOM 2607 C CA . ALA A 1 334 ? -2.734 22.625 1.161 1 98.75 334 ALA A CA 1
ATOM 2608 C C . ALA A 1 334 ? -4.082 23.141 0.671 1 98.75 334 ALA A C 1
ATOM 2610 O O . ALA A 1 334 ? -4.199 24.297 0.275 1 98.75 334 ALA A O 1
ATOM 2611 N N . GLU A 1 335 ? -5.078 22.312 0.648 1 98.88 335 GLU A N 1
ATOM 2612 C CA . GLU A 1 335 ? -6.402 22.766 0.237 1 98.88 335 GLU A CA 1
ATOM 2613 C C . GLU A 1 335 ? -6.973 23.781 1.23 1 98.88 335 GLU A C 1
ATOM 2615 O O . GLU A 1 335 ? -7.594 24.766 0.833 1 98.88 335 GLU A O 1
ATOM 2620 N N . LEU A 1 336 ? -6.801 23.531 2.479 1 98.88 336 LEU A N 1
ATOM 2621 C CA . LEU A 1 336 ? -7.266 24.469 3.488 1 98.88 336 LEU A CA 1
ATOM 2622 C C . LEU A 1 336 ? -6.59 25.828 3.314 1 98.88 336 LEU A C 1
ATOM 2624 O O . LEU A 1 336 ? -7.234 26.875 3.447 1 98.88 336 LEU A O 1
ATOM 2628 N N . ALA A 1 337 ? -5.281 25.812 3.037 1 98.94 337 ALA A N 1
ATOM 2629 C CA . ALA A 1 337 ? -4.582 27.062 2.76 1 98.94 337 ALA A CA 1
ATOM 2630 C C . ALA A 1 337 ? -5.172 27.766 1.538 1 98.94 337 ALA A C 1
ATOM 2632 O O . ALA A 1 337 ? -5.277 29 1.51 1 98.94 337 ALA A O 1
ATOM 2633 N N . ALA A 1 338 ? -5.598 27.016 0.61 1 98.88 338 ALA A N 1
ATOM 2634 C CA . ALA A 1 338 ? -6.113 27.547 -0.647 1 98.88 338 ALA A CA 1
ATOM 2635 C C . ALA A 1 338 ? -7.43 28.297 -0.429 1 98.88 338 ALA A C 1
ATOM 2637 O O . ALA A 1 338 ? -7.836 29.109 -1.259 1 98.88 338 ALA A O 1
ATOM 2638 N N . LEU A 1 339 ? -8.109 28.016 0.609 1 98.81 339 LEU A N 1
ATOM 2639 C CA . LEU A 1 339 ? -9.359 28.703 0.919 1 98.81 339 LEU A CA 1
ATOM 2640 C C . LEU A 1 339 ? -9.141 30.203 1.065 1 98.81 339 LEU A C 1
ATOM 2642 O O . LEU A 1 339 ? -10.086 30.984 0.995 1 98.81 339 LEU A O 1
ATOM 2646 N N . PHE A 1 340 ? -7.898 30.594 1.245 1 98.81 340 PHE A N 1
ATOM 2647 C CA . PHE A 1 340 ? -7.559 32 1.484 1 98.81 340 PHE A CA 1
ATOM 2648 C C . PHE A 1 340 ? -7.566 32.781 0.182 1 98.81 340 PHE A C 1
ATOM 2650 O O . PHE A 1 340 ? -7.598 34.031 0.197 1 98.81 340 PHE A O 1
ATOM 2657 N N . ALA A 1 341 ? -7.523 32.094 -0.9 1 98.75 341 ALA A N 1
ATOM 2658 C CA . ALA A 1 341 ? -7.586 32.75 -2.201 1 98.75 341 ALA A CA 1
ATOM 2659 C C . ALA A 1 341 ? -8.828 33.625 -2.314 1 98.75 341 ALA A C 1
ATOM 2661 O O . ALA A 1 341 ? -9.914 33.219 -1.89 1 98.75 341 ALA A O 1
ATOM 2662 N N . PRO A 1 342 ? -8.742 34.812 -2.904 1 98.62 342 PRO A N 1
ATOM 2663 C CA . PRO A 1 342 ? -7.598 35.312 -3.658 1 98.62 342 PRO A CA 1
ATOM 2664 C C . PRO A 1 342 ? -6.734 36.281 -2.836 1 98.62 342 PRO A C 1
ATOM 2666 O O . PRO A 1 342 ? -5.984 37.094 -3.402 1 98.62 342 PRO A O 1
ATOM 2669 N N . ARG A 1 343 ? -6.84 36.312 -1.532 1 98.81 343 ARG A N 1
ATOM 2670 C CA . ARG A 1 343 ? -6.074 37.219 -0.684 1 98.81 343 ARG A CA 1
ATOM 2671 C C . ARG A 1 343 ? -4.602 36.844 -0.656 1 98.81 343 ARG A C 1
ATOM 2673 O O . ARG A 1 343 ? -4.262 35.656 -0.829 1 98.81 343 ARG A O 1
ATOM 2680 N N . PRO A 1 344 ? -3.678 37.75 -0.407 1 98.94 344 PRO A N 1
ATOM 2681 C CA . PRO A 1 344 ? -2.238 37.5 -0.492 1 98.94 344 PRO A CA 1
ATOM 2682 C C . PRO A 1 344 ? -1.759 36.469 0.528 1 98.94 344 PRO A C 1
ATOM 2684 O O . PRO A 1 344 ? -2.08 36.594 1.715 1 98.94 344 PRO A O 1
ATOM 2687 N N . MET A 1 345 ? -0.978 35.562 0.064 1 98.94 345 MET A N 1
ATOM 2688 C CA . MET A 1 345 ? -0.388 34.531 0.924 1 98.94 345 MET A CA 1
ATOM 2689 C C . MET A 1 345 ? 1.064 34.281 0.541 1 98.94 345 MET A C 1
ATOM 2691 O O . MET A 1 345 ? 1.389 34.156 -0.644 1 98.94 345 MET A O 1
ATOM 2695 N N . LEU A 1 346 ? 1.93 34.219 1.538 1 98.94 346 LEU A N 1
ATOM 2696 C CA . LEU A 1 346 ? 3.307 33.781 1.397 1 98.94 346 LEU A CA 1
ATOM 2697 C C . LEU A 1 346 ? 3.5 32.438 2.088 1 98.94 346 LEU A C 1
ATOM 2699 O O . LEU A 1 346 ? 3.168 32.281 3.266 1 98.94 346 LEU A O 1
ATOM 2703 N N . VAL A 1 347 ? 3.979 31.438 1.356 1 98.94 347 VAL A N 1
ATOM 2704 C CA . VAL A 1 347 ? 4.387 30.172 1.956 1 98.94 347 VAL A CA 1
ATOM 2705 C C . VAL A 1 347 ? 5.91 30.094 2.018 1 98.94 347 VAL A C 1
ATOM 2707 O O . VAL A 1 347 ? 6.582 30.172 0.987 1 98.94 347 VAL A O 1
ATOM 2710 N N . VAL A 1 348 ? 6.43 30.016 3.217 1 98.94 348 VAL A N 1
ATOM 2711 C CA . VAL A 1 348 ? 7.867 29.812 3.383 1 98.94 348 VAL A CA 1
ATOM 2712 C C . VAL A 1 348 ? 8.148 28.344 3.715 1 98.94 348 VAL A C 1
ATOM 2714 O O . VAL A 1 348 ? 7.574 27.797 4.656 1 98.94 348 VAL A O 1
ATOM 2717 N N . SER A 1 349 ? 8.961 27.672 2.939 1 98.81 349 SER A N 1
ATOM 2718 C CA . SER A 1 349 ? 9.273 26.266 3.1 1 98.81 349 SER A CA 1
ATOM 2719 C C . SER A 1 349 ? 10.773 26.016 2.975 1 98.81 349 SER A C 1
ATOM 2721 O O . SER A 1 349 ? 11.531 26.906 2.582 1 98.81 349 SER A O 1
ATOM 2723 N N . ASP A 1 350 ? 11.227 24.859 3.381 1 98.12 350 ASP A N 1
ATOM 2724 C CA . ASP A 1 350 ? 12.648 24.531 3.291 1 98.12 350 ASP A CA 1
ATOM 2725 C C . ASP A 1 350 ? 12.859 23.094 2.828 1 98.12 350 ASP A C 1
ATOM 2727 O O . ASP A 1 350 ? 11.898 22.359 2.627 1 98.12 350 ASP A O 1
ATOM 2731 N N . GLY A 1 351 ? 14.156 22.734 2.629 1 96.12 351 GLY A N 1
ATOM 2732 C CA . GLY A 1 351 ? 14.453 21.438 2.057 1 96.12 351 GLY A CA 1
ATOM 2733 C C . GLY A 1 351 ? 14.703 20.375 3.105 1 96.12 351 GLY A C 1
ATOM 2734 O O . GLY A 1 351 ? 14.703 19.172 2.793 1 96.12 351 GLY A O 1
ATOM 2735 N N . GLY A 1 352 ? 14.867 20.75 4.344 1 94.69 352 GLY A N 1
ATOM 2736 C CA . GLY A 1 352 ? 15.328 19.812 5.355 1 94.69 352 GLY A CA 1
ATOM 2737 C C . GLY A 1 352 ? 14.211 19.297 6.238 1 94.69 352 GLY A C 1
ATOM 2738 O O . GLY A 1 352 ? 14.469 18.641 7.25 1 94.69 352 GLY A O 1
ATOM 2739 N N . ASP A 1 353 ? 12.906 19.594 5.895 1 94.38 353 ASP A N 1
ATOM 2740 C CA . ASP A 1 353 ? 11.781 19.078 6.664 1 94.38 353 ASP A CA 1
ATOM 2741 C C . ASP A 1 353 ? 10.625 18.688 5.746 1 94.38 353 ASP A C 1
ATOM 2743 O O . ASP A 1 353 ? 10.812 18.484 4.547 1 94.38 353 ASP A O 1
ATOM 2747 N N . TRP A 1 354 ? 9.43 18.406 6.289 1 94.75 354 TRP A N 1
ATOM 2748 C CA . TRP A 1 354 ? 8.312 17.844 5.539 1 94.75 354 TRP A CA 1
ATOM 2749 C C . TRP A 1 354 ? 7.789 18.844 4.512 1 94.75 354 TRP A C 1
ATOM 2751 O O . TRP A 1 354 ? 6.984 18.484 3.646 1 94.75 354 TRP A O 1
ATOM 2761 N N . THR A 1 355 ? 8.242 20.125 4.559 1 97.75 355 THR A N 1
ATOM 2762 C CA . THR A 1 355 ? 7.77 21.141 3.611 1 97.75 355 THR A CA 1
ATOM 2763 C C . THR A 1 355 ? 8.617 21.109 2.342 1 97.75 355 THR A C 1
ATOM 2765 O O . THR A 1 355 ? 8.43 21.953 1.453 1 97.75 355 THR A O 1
ATOM 2768 N N . ALA A 1 356 ? 9.5 20.188 2.227 1 96.88 356 ALA A N 1
ATOM 2769 C CA . ALA A 1 356 ? 10.391 20.078 1.07 1 96.88 356 ALA A CA 1
ATOM 2770 C C . ALA A 1 356 ? 9.594 19.906 -0.219 1 96.88 356 ALA A C 1
ATOM 2772 O O . ALA A 1 356 ? 10.086 20.219 -1.307 1 96.88 356 ALA A O 1
ATOM 2773 N N . THR A 1 357 ? 8.352 19.469 -0.117 1 97.38 357 THR A N 1
ATOM 2774 C CA . THR A 1 357 ? 7.539 19.172 -1.293 1 97.38 357 THR A CA 1
ATOM 2775 C C . THR A 1 357 ? 6.809 20.422 -1.775 1 97.38 357 THR A C 1
ATOM 2777 O O . THR A 1 357 ? 6.219 20.438 -2.857 1 97.38 357 THR A O 1
ATOM 2780 N N . VAL A 1 358 ? 6.871 21.578 -1.118 1 98.75 358 VAL A N 1
ATOM 2781 C CA . VAL A 1 358 ? 6.027 22.734 -1.368 1 98.75 358 VAL A CA 1
ATOM 2782 C C . VAL A 1 358 ? 6.25 23.234 -2.793 1 98.75 358 VAL A C 1
ATOM 2784 O O . VAL A 1 358 ? 5.289 23.469 -3.533 1 98.75 358 VAL A O 1
ATOM 2787 N N . PRO A 1 359 ? 7.527 23.344 -3.25 1 98.62 359 PRO A N 1
ATOM 2788 C CA . PRO A 1 359 ? 7.711 23.891 -4.594 1 98.62 359 PRO A CA 1
ATOM 2789 C C . PRO A 1 359 ? 7.117 23.016 -5.684 1 98.62 359 PRO A C 1
ATOM 2791 O O . PRO A 1 359 ? 6.711 23.5 -6.738 1 98.62 359 PRO A O 1
ATOM 2794 N N . ARG A 1 360 ? 6.98 21.734 -5.402 1 98 360 ARG A N 1
ATOM 2795 C CA . ARG A 1 360 ? 6.586 20.797 -6.449 1 98 360 ARG A CA 1
ATOM 2796 C C . ARG A 1 360 ? 5.113 20.422 -6.332 1 98 360 ARG A C 1
ATOM 2798 O O . ARG A 1 360 ? 4.461 20.109 -7.332 1 98 360 ARG A O 1
ATOM 2805 N N . LEU A 1 361 ? 4.578 20.484 -5.102 1 98.44 361 LEU A N 1
ATOM 2806 C CA . LEU A 1 361 ? 3.236 19.953 -4.895 1 98.44 361 LEU A CA 1
ATOM 2807 C C . LEU A 1 361 ? 2.283 21.047 -4.422 1 98.44 361 LEU A C 1
ATOM 2809 O O . LEU A 1 361 ? 1.39 21.453 -5.164 1 98.44 361 LEU A O 1
ATOM 2813 N N . GLU A 1 362 ? 2.504 21.609 -3.279 1 98.81 362 GLU A N 1
ATOM 2814 C CA . GLU A 1 362 ? 1.531 22.484 -2.627 1 98.81 362 GLU A CA 1
ATOM 2815 C C . GLU A 1 362 ? 1.459 23.844 -3.316 1 98.81 362 GLU A C 1
ATOM 2817 O O . GLU A 1 362 ? 0.371 24.391 -3.498 1 98.81 362 GLU A O 1
ATOM 2822 N N . TYR A 1 363 ? 2.656 24.391 -3.713 1 98.88 363 TYR A N 1
ATOM 2823 C CA . TYR A 1 363 ? 2.668 25.719 -4.328 1 98.88 363 TYR A CA 1
ATOM 2824 C C . TYR A 1 363 ? 1.964 25.688 -5.68 1 98.88 363 TYR A C 1
ATOM 2826 O O . TYR A 1 363 ? 1.088 26.516 -5.945 1 98.88 363 TYR A O 1
ATOM 2834 N N . PRO A 1 364 ? 2.268 24.75 -6.582 1 98.75 364 PRO A N 1
ATOM 2835 C CA . PRO A 1 364 ? 1.507 24.672 -7.828 1 98.75 364 PRO A CA 1
ATOM 2836 C C . PRO A 1 364 ? 0.008 24.484 -7.598 1 98.75 364 PRO A C 1
ATOM 2838 O O . PRO A 1 364 ? -0.806 25.047 -8.336 1 98.75 364 PRO A O 1
ATOM 2841 N N . TYR A 1 365 ? -0.364 23.719 -6.664 1 98.81 365 TYR A N 1
ATOM 2842 C CA . TYR A 1 365 ? -1.775 23.547 -6.332 1 98.81 365 TYR A CA 1
ATOM 2843 C C . TYR A 1 365 ? -2.404 24.875 -5.934 1 98.81 365 TYR A C 1
ATOM 2845 O O . TYR A 1 365 ? -3.492 25.219 -6.406 1 98.81 365 TYR A O 1
ATOM 2853 N N . LEU A 1 366 ? -1.719 25.641 -5.02 1 98.88 366 LEU A N 1
ATOM 2854 C CA . LEU A 1 366 ? -2.203 26.953 -4.613 1 98.88 366 LEU A CA 1
ATOM 2855 C C . LEU A 1 366 ? -2.332 27.891 -5.812 1 98.88 366 LEU A C 1
ATOM 2857 O O . LEU A 1 366 ? -3.33 28.594 -5.945 1 98.88 366 LEU A O 1
ATOM 2861 N N . GLN A 1 367 ? -1.311 27.859 -6.668 1 98.81 367 GLN A N 1
ATOM 2862 C CA . GLN A 1 367 ? -1.355 28.672 -7.871 1 98.81 367 GLN A CA 1
ATOM 2863 C C . GLN A 1 367 ? -2.576 28.344 -8.719 1 98.81 367 GLN A C 1
ATOM 2865 O O . GLN A 1 367 ? -3.217 29.234 -9.273 1 98.81 367 GLN A O 1
ATOM 2870 N N . HIS A 1 368 ? -2.855 27.078 -8.828 1 98.69 368 HIS A N 1
ATOM 2871 C CA . HIS A 1 368 ? -4.016 26.625 -9.594 1 98.69 368 HIS A CA 1
ATOM 2872 C C . HIS A 1 368 ? -5.305 27.219 -9.031 1 98.69 368 HIS A C 1
ATOM 2874 O O . HIS A 1 368 ? -6.117 27.766 -9.781 1 98.69 368 HIS A O 1
ATOM 2880 N N . ILE A 1 369 ? -5.523 27.188 -7.773 1 98.81 369 ILE A N 1
ATOM 2881 C CA . ILE A 1 369 ? -6.738 27.688 -7.137 1 98.81 369 ILE A CA 1
ATOM 2882 C C . ILE A 1 369 ? -6.801 29.203 -7.27 1 98.81 369 ILE A C 1
ATOM 2884 O O . ILE A 1 369 ? -7.852 29.766 -7.605 1 98.81 369 ILE A O 1
ATOM 2888 N N . TYR A 1 370 ? -5.645 29.906 -6.957 1 98.88 370 TYR A N 1
ATOM 2889 C CA . TYR A 1 370 ? -5.602 31.344 -7.117 1 98.88 370 TYR A CA 1
ATOM 2890 C C . TYR A 1 370 ? -5.902 31.75 -8.555 1 98.88 370 TYR A C 1
ATOM 2892 O O . TYR A 1 370 ? -6.453 32.812 -8.805 1 98.88 370 TYR A O 1
ATOM 2900 N N . GLY A 1 371 ? -5.59 30.875 -9.484 1 98.81 371 GLY A N 1
ATOM 2901 C CA . GLY A 1 371 ? -5.871 31.094 -10.891 1 98.81 371 GLY A CA 1
ATOM 2902 C C . GLY A 1 371 ? -7.352 31.234 -11.195 1 98.81 371 GLY A C 1
ATOM 2903 O O . GLY A 1 371 ? -7.742 31.953 -12.117 1 98.81 371 GLY A O 1
ATOM 2904 N N . PHE A 1 372 ? -8.195 30.547 -10.453 1 98.69 372 PHE A N 1
ATOM 2905 C CA . PHE A 1 372 ? -9.633 30.656 -10.641 1 98.69 372 PHE A CA 1
ATOM 2906 C C . PHE A 1 372 ? -10.086 32.094 -10.469 1 98.69 372 PHE A C 1
ATOM 2908 O O . PHE A 1 372 ? -11.125 32.5 -11 1 98.69 372 PHE A O 1
ATOM 2915 N N . TYR A 1 373 ? -9.297 32.906 -9.781 1 98.56 373 TYR A N 1
ATOM 2916 C CA . TYR A 1 373 ? -9.648 34.312 -9.477 1 98.56 373 TYR A CA 1
ATOM 2917 C C . TYR A 1 373 ? -8.812 35.281 -10.297 1 98.56 373 TYR A C 1
ATOM 2919 O O . TYR A 1 373 ? -8.875 36.5 -10.094 1 98.56 373 TYR A O 1
ATOM 2927 N N . GLY A 1 374 ? -7.949 34.719 -11.18 1 98.5 374 GLY A N 1
ATOM 2928 C CA . GLY A 1 374 ? -7.008 35.594 -11.883 1 98.5 374 GLY A CA 1
ATOM 2929 C C . GLY A 1 374 ? -6.012 36.25 -10.953 1 98.5 374 GLY A C 1
ATOM 2930 O O . GLY A 1 374 ? -5.562 37.375 -11.211 1 98.5 374 GLY A O 1
ATOM 2931 N N . ALA A 1 375 ? -5.715 35.625 -9.805 1 98.69 375 ALA A N 1
ATOM 2932 C CA . ALA A 1 375 ? -4.891 36.219 -8.766 1 98.69 375 ALA A CA 1
ATOM 2933 C C . ALA A 1 375 ? -3.678 35.344 -8.453 1 98.69 375 ALA A C 1
ATOM 2935 O O . ALA A 1 375 ? -3.266 35.25 -7.293 1 98.69 375 ALA A O 1
ATOM 2936 N N . THR A 1 376 ? -3.125 34.656 -9.422 1 98.56 376 THR A N 1
ATOM 2937 C CA . THR A 1 376 ? -1.985 33.781 -9.227 1 98.56 376 THR A CA 1
ATOM 2938 C C . THR A 1 376 ? -0.805 34.531 -8.625 1 98.56 376 THR A C 1
ATOM 2940 O O . THR A 1 376 ? -0.02 33.969 -7.859 1 98.56 376 THR A O 1
ATOM 2943 N N . ASP A 1 377 ? -0.719 35.781 -8.867 1 98.12 377 ASP A N 1
ATOM 2944 C CA . ASP A 1 377 ? 0.393 36.594 -8.406 1 98.12 377 ASP A CA 1
ATOM 2945 C C . ASP A 1 377 ? 0.258 36.938 -6.922 1 98.12 377 ASP A C 1
ATOM 2947 O O . ASP A 1 377 ? 1.192 37.438 -6.309 1 98.12 377 ASP A O 1
ATOM 2951 N N . LYS A 1 378 ? -0.864 36.625 -6.309 1 98.75 378 LYS A N 1
ATOM 2952 C CA . LYS A 1 378 ? -1.104 36.938 -4.91 1 98.75 378 LYS A CA 1
ATOM 2953 C C . LYS A 1 378 ? -0.615 35.844 -3.986 1 98.75 378 LYS A C 1
ATOM 2955 O O . LYS A 1 378 ? -0.563 36.031 -2.768 1 98.75 378 LYS A O 1
ATOM 2960 N N . VAL A 1 379 ? -0.252 34.719 -4.508 1 98.88 379 VAL A N 1
ATOM 2961 C CA . VAL A 1 379 ? 0.352 33.656 -3.715 1 98.88 379 VAL A CA 1
ATOM 2962 C C . VAL A 1 379 ? 1.812 33.469 -4.125 1 98.88 379 VAL A C 1
ATOM 2964 O O . VAL A 1 379 ? 2.141 33.5 -5.312 1 98.88 379 VAL A O 1
ATOM 2967 N N . SER A 1 380 ? 2.684 33.375 -3.184 1 98.81 380 SER A N 1
ATOM 2968 C CA . SER A 1 380 ? 4.109 33.219 -3.453 1 98.81 380 SER A CA 1
ATOM 2969 C C . SER A 1 380 ? 4.73 32.156 -2.531 1 98.81 380 SER A C 1
ATOM 2971 O O . SER A 1 380 ? 4.18 31.859 -1.472 1 98.81 380 SER A O 1
ATOM 2973 N N . ASN A 1 381 ? 5.766 31.562 -2.943 1 98.88 381 ASN A N 1
ATOM 2974 C CA . ASN A 1 381 ? 6.551 30.609 -2.176 1 98.88 381 ASN A CA 1
ATOM 2975 C C . ASN A 1 381 ? 8.023 31 -2.129 1 98.88 381 ASN A C 1
ATOM 2977 O O . ASN A 1 381 ? 8.648 31.203 -3.172 1 98.88 381 ASN A O 1
ATOM 2981 N N . VAL A 1 382 ? 8.547 31.234 -0.972 1 98.94 382 VAL A N 1
ATOM 2982 C CA . VAL A 1 382 ? 9.984 31.281 -0.745 1 98.94 382 VAL A CA 1
ATOM 2983 C C . VAL A 1 382 ? 10.477 29.938 -0.203 1 98.94 382 VAL A C 1
ATOM 2985 O O . VAL A 1 382 ? 10.188 29.578 0.942 1 98.94 382 VAL A O 1
ATOM 2988 N N . HIS A 1 383 ? 11.188 29.188 -0.997 1 98.81 383 HIS A N 1
ATOM 2989 C CA . HIS A 1 383 ? 11.719 27.891 -0.621 1 98.81 383 HIS A CA 1
ATOM 2990 C C . HIS A 1 383 ? 13.227 27.953 -0.391 1 98.81 383 HIS A C 1
ATOM 2992 O O . HIS A 1 383 ? 13.969 28.422 -1.248 1 98.81 383 HIS A O 1
ATOM 2998 N N . LEU A 1 384 ? 13.633 27.516 0.739 1 98.75 384 LEU A N 1
ATOM 2999 C CA . LEU A 1 384 ? 15.039 27.516 1.118 1 98.75 384 LEU A CA 1
ATOM 3000 C C . LEU A 1 384 ? 15.57 26.078 1.187 1 98.75 384 LEU A C 1
ATOM 3002 O O . LEU A 1 384 ? 15.648 25.5 2.268 1 98.75 384 LEU A O 1
ATOM 3006 N N . PRO A 1 385 ? 16.094 25.516 0.1 1 97.31 385 PRO A N 1
ATOM 3007 C CA . PRO A 1 385 ? 16.359 24.078 -0.027 1 97.31 385 PRO A CA 1
ATOM 3008 C C . PRO A 1 385 ? 17.484 23.609 0.906 1 97.31 385 PRO A C 1
ATOM 3010 O O . PRO A 1 385 ? 17.516 22.438 1.291 1 97.31 385 PRO A O 1
ATOM 3013 N N . GLN A 1 386 ? 18.406 24.469 1.305 1 97.19 386 GLN A N 1
ATOM 3014 C CA . GLN A 1 386 ? 19.562 24.047 2.08 1 97.19 386 GLN A CA 1
ATOM 3015 C C . GLN A 1 386 ? 19.344 24.266 3.574 1 97.19 386 GLN A C 1
ATOM 3017 O O . GLN A 1 386 ? 20.219 24 4.387 1 97.19 386 GLN A O 1
ATOM 3022 N N . GLU A 1 387 ? 18.188 24.766 3.945 1 97.75 387 GLU A N 1
ATOM 3023 C CA . GLU A 1 387 ? 17.906 25.047 5.348 1 97.75 387 GLU A CA 1
ATOM 3024 C C . GLU A 1 387 ? 17.031 23.969 5.969 1 97.75 387 GLU A C 1
ATOM 3026 O O . GLU A 1 387 ? 16.641 23.016 5.293 1 97.75 387 GLU A O 1
ATOM 3031 N N . ARG A 1 388 ? 16.922 24.078 7.258 1 96.19 388 ARG A N 1
ATOM 3032 C CA . ARG A 1 388 ? 16.188 23.078 8.031 1 96.19 388 ARG A CA 1
ATOM 3033 C C . ARG A 1 388 ? 15.07 23.719 8.844 1 96.19 388 ARG A C 1
ATOM 3035 O O . ARG A 1 388 ? 14.742 24.891 8.641 1 96.19 388 ARG A O 1
ATOM 3042 N N . HIS A 1 389 ? 14.438 22.875 9.625 1 95.88 389 HIS A N 1
ATOM 3043 C CA . HIS A 1 389 ? 13.234 23.281 10.344 1 95.88 389 HIS A CA 1
ATOM 3044 C C . HIS A 1 389 ? 13.562 24.297 11.438 1 95.88 389 HIS A C 1
ATOM 3046 O O . HIS A 1 389 ? 13.992 23.906 12.531 1 95.88 389 HIS A O 1
ATOM 3052 N N . ASP A 1 390 ? 13.383 25.547 11.117 1 96.81 390 ASP A N 1
ATOM 3053 C CA . ASP A 1 390 ? 13.594 26.672 12.031 1 96.81 390 ASP A CA 1
ATOM 3054 C C . ASP A 1 390 ? 12.883 27.922 11.539 1 96.81 390 ASP A C 1
ATOM 3056 O O . ASP A 1 390 ? 12.086 27.875 10.602 1 96.81 390 ASP A O 1
ATOM 3060 N N . PHE A 1 391 ? 13.047 29.062 12.289 1 97.31 391 PHE A N 1
ATOM 3061 C CA . PHE A 1 391 ? 12.594 30.375 11.875 1 97.31 391 PHE A CA 1
ATOM 3062 C C . PHE A 1 391 ? 13.758 31.359 11.812 1 97.31 391 PHE A C 1
ATOM 3064 O O . PHE A 1 391 ? 13.695 32.438 12.414 1 97.31 391 PHE A O 1
ATOM 3071 N N . GLY A 1 392 ? 14.742 31 11.094 1 97.19 392 GLY A N 1
ATOM 3072 C CA . GLY A 1 392 ? 15.984 31.734 11 1 97.19 392 GLY A CA 1
ATOM 3073 C C . GLY A 1 392 ? 15.859 33.031 10.203 1 97.19 392 GLY A C 1
ATOM 3074 O O . GLY A 1 392 ? 14.758 33.375 9.773 1 97.19 392 GLY A O 1
ATOM 3075 N N . PRO A 1 393 ? 17.016 33.688 10.008 1 97.94 393 PRO A N 1
ATOM 3076 C CA . PRO A 1 393 ? 17 35.031 9.422 1 97.94 393 PRO A CA 1
ATOM 3077 C C . PRO A 1 393 ? 16.406 35.062 8.016 1 97.94 393 PRO A C 1
ATOM 3079 O O . PRO A 1 393 ? 15.664 35.969 7.664 1 97.94 393 PRO A O 1
ATOM 3082 N N . ASN A 1 394 ? 16.75 34.062 7.199 1 98.62 394 ASN A N 1
ATOM 3083 C CA . ASN A 1 394 ? 16.234 34.062 5.832 1 98.62 394 ASN A CA 1
ATOM 3084 C C . ASN A 1 394 ? 14.719 33.906 5.805 1 98.62 394 ASN A C 1
ATOM 3086 O O . ASN A 1 394 ? 14.047 34.562 4.988 1 98.62 394 ASN A O 1
ATOM 3090 N N . LYS A 1 395 ? 14.188 33.125 6.648 1 98.75 395 LYS A N 1
ATOM 3091 C CA . LYS A 1 395 ? 12.742 32.906 6.723 1 98.75 395 LYS A CA 1
ATOM 3092 C C . LYS A 1 395 ? 12.039 34.156 7.301 1 98.75 395 LYS A C 1
ATOM 3094 O O . LYS A 1 395 ? 10.984 34.562 6.812 1 98.75 395 LYS A O 1
ATOM 3099 N N . ARG A 1 396 ? 12.648 34.781 8.305 1 98.69 396 ARG A N 1
ATOM 3100 C CA . ARG A 1 396 ? 12.094 36.031 8.844 1 98.69 396 ARG A CA 1
ATOM 3101 C C . ARG A 1 396 ? 12.109 37.125 7.793 1 98.69 396 ARG A C 1
ATOM 3103 O O . ARG A 1 396 ? 11.148 37.875 7.664 1 98.69 396 ARG A O 1
ATOM 3110 N N . ASN A 1 397 ? 13.188 37.188 7.051 1 98.75 397 ASN A N 1
ATOM 3111 C CA . ASN A 1 397 ? 13.289 38.219 6.027 1 98.75 397 ASN A CA 1
ATOM 3112 C C . ASN A 1 397 ? 12.234 38.062 4.941 1 98.75 397 ASN A C 1
ATOM 3114 O O . ASN A 1 397 ? 11.695 39.031 4.422 1 98.75 397 ASN A O 1
ATOM 3118 N N . ALA A 1 398 ? 11.969 36.812 4.559 1 98.88 398 ALA A N 1
ATOM 3119 C CA . ALA A 1 398 ? 10.891 36.562 3.609 1 98.88 398 ALA A CA 1
ATOM 3120 C C . ALA A 1 398 ? 9.562 37.062 4.137 1 98.88 398 ALA A C 1
ATOM 3122 O O . ALA A 1 398 ? 8.789 37.688 3.389 1 98.88 398 ALA A O 1
ATOM 3123 N N . VAL A 1 399 ? 9.336 36.875 5.398 1 98.88 399 VAL A N 1
ATOM 3124 C CA . VAL A 1 399 ? 8.109 37.344 6.039 1 98.88 399 VAL A CA 1
ATOM 3125 C C . VAL A 1 399 ? 8.078 38.875 6.078 1 98.88 399 VAL A C 1
ATOM 3127 O O . VAL A 1 399 ? 7.047 39.469 5.789 1 98.88 399 VAL A O 1
ATOM 3130 N N . TYR A 1 400 ? 9.227 39.5 6.414 1 98.94 400 TYR A N 1
ATOM 3131 C CA . TYR A 1 400 ? 9.305 40.969 6.426 1 98.94 400 TYR A CA 1
ATOM 3132 C C . TYR A 1 400 ? 8.969 41.562 5.059 1 98.94 400 TYR A C 1
ATOM 3134 O O . TYR A 1 400 ? 8.125 42.438 4.945 1 98.94 400 TYR A O 1
ATOM 3142 N N . ASP A 1 401 ? 9.602 40.969 4.051 1 98.88 401 ASP A N 1
ATOM 3143 C CA . ASP A 1 401 ? 9.383 41.469 2.693 1 98.88 401 ASP A CA 1
ATOM 3144 C C . ASP A 1 401 ? 7.918 41.344 2.289 1 98.88 401 ASP A C 1
ATOM 3146 O O . ASP A 1 401 ? 7.367 42.25 1.652 1 98.88 401 ASP A O 1
ATOM 3150 N N . PHE A 1 402 ? 7.367 40.312 2.66 1 98.88 402 PHE A N 1
ATOM 3151 C CA . PHE A 1 402 ? 5.977 40.031 2.316 1 98.88 402 PHE A CA 1
ATOM 3152 C C . PHE A 1 402 ? 5.062 41.094 2.926 1 98.88 402 PHE A C 1
ATOM 3154 O O . PHE A 1 402 ? 4.254 41.719 2.223 1 98.88 402 PHE A O 1
ATOM 3161 N N . PHE A 1 403 ? 5.203 41.375 4.246 1 98.88 403 PHE A N 1
ATOM 3162 C CA . PHE A 1 403 ? 4.293 42.281 4.91 1 98.88 403 PHE A CA 1
ATOM 3163 C C . PHE A 1 403 ? 4.613 43.719 4.531 1 98.88 403 PHE A C 1
ATOM 3165 O O . PHE A 1 403 ? 3.732 44.594 4.535 1 98.88 403 PHE A O 1
ATOM 3172 N N . ILE A 1 404 ? 5.883 44.062 4.191 1 98.88 404 ILE A N 1
ATOM 3173 C CA . ILE A 1 404 ? 6.211 45.344 3.613 1 98.88 404 ILE A CA 1
ATOM 3174 C C . ILE A 1 404 ? 5.391 45.562 2.344 1 98.88 404 ILE A C 1
ATOM 3176 O O . ILE A 1 404 ? 4.777 46.625 2.17 1 98.88 404 ILE A O 1
ATOM 3180 N N . ASP A 1 405 ? 5.344 44.594 1.55 1 98.69 405 ASP A N 1
ATOM 3181 C CA . ASP A 1 405 ? 4.691 44.688 0.248 1 98.69 405 ASP A CA 1
ATOM 3182 C C . ASP A 1 405 ? 3.174 44.75 0.396 1 98.69 405 ASP A C 1
ATOM 3184 O O . ASP A 1 405 ? 2.525 45.625 -0.196 1 98.69 405 ASP A O 1
ATOM 3188 N N . VAL A 1 406 ? 2.58 43.938 1.243 1 98.75 406 VAL A N 1
ATOM 3189 C CA . VAL A 1 406 ? 1.128 43.781 1.232 1 98.75 406 VAL A CA 1
ATOM 3190 C C . VAL A 1 406 ? 0.493 44.812 2.156 1 98.75 406 VAL A C 1
ATOM 3192 O O . VAL A 1 406 ? -0.637 45.25 1.926 1 98.75 406 VAL A O 1
ATOM 3195 N N . PHE A 1 407 ? 1.235 45.25 3.203 1 98.69 407 PHE A N 1
ATOM 3196 C CA . PHE A 1 407 ? 0.641 46.156 4.172 1 98.69 407 PHE A CA 1
ATOM 3197 C C . PHE A 1 407 ? 1.301 47.531 4.102 1 98.69 407 PHE A C 1
ATOM 3199 O O . PHE A 1 407 ? 0.896 48.469 4.805 1 98.69 407 PHE A O 1
ATOM 3206 N N . GLY A 1 408 ? 2.275 47.688 3.248 1 98.25 408 GLY A N 1
ATOM 3207 C CA . GLY A 1 408 ? 2.957 48.969 3.113 1 98.25 408 GLY A CA 1
ATOM 3208 C C . GLY A 1 408 ? 3.738 49.344 4.352 1 98.25 408 GLY A C 1
ATOM 3209 O O . GLY A 1 408 ? 3.686 50.5 4.789 1 98.25 408 GLY A O 1
ATOM 3210 N N . LEU A 1 409 ? 4.445 48.438 5 1 98.5 409 LEU A N 1
ATOM 3211 C CA . LEU A 1 409 ? 5.25 48.719 6.176 1 98.5 409 LEU A CA 1
ATOM 3212 C C . LEU A 1 409 ? 6.5 49.531 5.789 1 98.5 409 LEU A C 1
ATOM 3214 O O . LEU A 1 409 ? 6.879 49.562 4.617 1 98.5 409 LEU A O 1
ATOM 3218 N N . ASP A 1 410 ? 7.09 50.094 6.707 1 98.31 410 ASP A N 1
ATOM 3219 C CA . ASP A 1 410 ? 8.234 50.969 6.469 1 98.31 410 ASP A CA 1
ATOM 3220 C C . ASP A 1 410 ? 9.531 50.188 6.395 1 98.31 410 ASP A C 1
ATOM 3222 O O . ASP A 1 410 ? 10.164 49.906 7.418 1 98.31 410 ASP A O 1
ATOM 3226 N N . ARG A 1 411 ? 10.016 49.906 5.273 1 98.25 411 ARG A N 1
ATOM 3227 C CA . ARG A 1 411 ? 11.211 49.094 5.035 1 98.25 411 ARG A CA 1
ATOM 3228 C C . ARG A 1 411 ? 12.438 49.75 5.684 1 98.25 411 ARG A C 1
ATOM 3230 O O . ARG A 1 411 ? 13.375 49.031 6.07 1 98.25 411 ARG A O 1
ATOM 3237 N N . SER A 1 412 ? 12.422 51 5.766 1 98.06 412 SER A N 1
ATOM 3238 C CA . SER A 1 412 ? 13.594 51.688 6.312 1 98.06 412 SER A CA 1
ATOM 3239 C C . SER A 1 412 ? 13.805 51.344 7.781 1 98.06 412 SER A C 1
ATOM 3241 O O . SER A 1 412 ? 14.883 51.594 8.328 1 98.06 412 SER A O 1
ATOM 3243 N N . MET A 1 413 ? 12.805 50.812 8.398 1 98.25 413 MET A N 1
ATOM 3244 C CA . MET A 1 413 ? 12.875 50.469 9.812 1 98.25 413 MET A CA 1
ATOM 3245 C C . MET A 1 413 ? 13.219 49 10 1 98.25 413 MET A C 1
ATOM 3247 O O . MET A 1 413 ? 13.289 48.5 11.133 1 98.25 413 MET A O 1
ATOM 3251 N N . LEU A 1 414 ? 13.438 48.281 8.906 1 98.38 414 LEU A N 1
ATOM 3252 C CA . LEU A 1 414 ? 13.828 46.906 8.969 1 98.38 414 LEU A CA 1
ATOM 3253 C C . LEU A 1 414 ? 15.281 46.75 9.422 1 98.38 414 LEU A C 1
ATOM 3255 O O . LEU A 1 414 ? 16.203 46.812 8.602 1 98.38 414 LEU A O 1
ATOM 3259 N N . ASP A 1 415 ? 15.508 46.5 10.68 1 98 415 ASP A N 1
ATOM 3260 C CA . ASP A 1 415 ? 16.828 46.312 11.281 1 98 415 ASP A CA 1
ATOM 3261 C C . ASP A 1 415 ? 16.719 45.5 12.578 1 98 415 ASP A C 1
ATOM 3263 O O . ASP A 1 415 ? 16.453 46.062 13.641 1 98 415 ASP A O 1
ATOM 3267 N N . GLU A 1 416 ? 17 44.219 12.555 1 97.81 416 GLU A N 1
ATOM 3268 C CA . GLU A 1 416 ? 16.859 43.344 13.719 1 97.81 416 GLU A CA 1
ATOM 3269 C C . GLU A 1 416 ? 17.859 43.719 14.812 1 97.81 416 GLU A C 1
ATOM 3271 O O . GLU A 1 416 ? 17.688 43.312 15.969 1 97.81 416 GLU A O 1
ATOM 3276 N N . SER A 1 417 ? 18.938 44.375 14.414 1 97.56 417 SER A N 1
ATOM 3277 C CA . SER A 1 417 ? 19.953 44.719 15.398 1 97.56 417 SER A CA 1
ATOM 3278 C C . SER A 1 417 ? 19.438 45.75 16.391 1 97.56 417 SER A C 1
ATOM 3280 O O . SER A 1 417 ? 20.031 45.969 17.453 1 97.56 417 SER A O 1
ATOM 3282 N N . LYS A 1 418 ? 18.344 46.438 16.109 1 98.06 418 LYS A N 1
ATOM 3283 C CA . LYS A 1 418 ? 17.766 47.438 16.969 1 98.06 418 LYS A CA 1
ATOM 3284 C C . LYS A 1 418 ? 16.781 46.844 17.953 1 98.06 418 LYS A C 1
ATOM 3286 O O . LYS A 1 418 ? 16.25 47.531 18.812 1 98.06 418 LYS A O 1
ATOM 3291 N N . VAL A 1 419 ? 16.609 45.562 17.891 1 98.5 419 VAL A N 1
ATOM 3292 C CA . VAL A 1 419 ? 15.648 44.906 18.734 1 98.5 419 VAL A CA 1
ATOM 3293 C C . VAL A 1 419 ? 16.312 44.5 20.062 1 98.5 419 VAL A C 1
ATOM 3295 O O . VAL A 1 419 ? 17.406 43.938 20.062 1 98.5 419 VAL A O 1
ATOM 3298 N N . THR A 1 420 ? 15.664 44.781 21.125 1 98.56 420 THR A N 1
ATOM 3299 C CA . THR A 1 420 ? 16.094 44.312 22.453 1 98.56 420 THR A CA 1
ATOM 3300 C C . THR A 1 420 ? 15.414 43 22.797 1 98.56 420 THR A C 1
ATOM 3302 O O . THR A 1 420 ? 14.18 42.906 22.812 1 98.56 420 THR A O 1
ATOM 3305 N N . ILE A 1 421 ? 16.266 42.031 23.047 1 98.38 421 ILE A N 1
ATOM 3306 C CA . ILE A 1 421 ? 15.719 40.719 23.469 1 98.38 421 ILE A CA 1
ATOM 3307 C C . ILE A 1 421 ? 15.516 40.719 24.984 1 98.38 421 ILE A C 1
ATOM 3309 O O . ILE A 1 421 ? 16.469 40.812 25.75 1 98.38 421 ILE A O 1
ATOM 3313 N N . GLU A 1 422 ? 14.266 40.656 25.359 1 98.12 422 GLU A N 1
ATOM 3314 C CA . GLU A 1 422 ? 13.93 40.656 26.781 1 98.12 422 GLU A CA 1
ATOM 3315 C C . GLU A 1 422 ? 14.016 39.25 27.391 1 98.12 422 GLU A C 1
ATOM 3317 O O . GLU A 1 422 ? 13.812 38.25 26.688 1 98.12 422 GLU A O 1
ATOM 3322 N N . PRO A 1 423 ? 14.375 39.188 28.719 1 96.69 423 PRO A N 1
ATOM 3323 C CA . PRO A 1 423 ? 14.297 37.875 29.375 1 96.69 423 PRO A CA 1
ATOM 3324 C C . PRO A 1 423 ? 12.867 37.344 29.469 1 96.69 423 PRO A C 1
ATOM 3326 O O . PRO A 1 423 ? 11.914 38.125 29.5 1 96.69 423 PRO A O 1
ATOM 3329 N N . GLU A 1 424 ? 12.758 36.062 29.484 1 96 424 GLU A N 1
ATOM 3330 C CA . GLU A 1 424 ? 11.469 35.375 29.484 1 96 424 GLU A CA 1
ATOM 3331 C C . GLU A 1 424 ? 10.555 35.938 30.578 1 96 424 GLU A C 1
ATOM 3333 O O . GLU A 1 424 ? 9.359 36.125 30.344 1 96 424 GLU A O 1
ATOM 3338 N N . ASP A 1 425 ? 11.055 36.219 31.719 1 95.06 425 ASP A N 1
ATOM 3339 C CA . ASP A 1 425 ? 10.266 36.688 32.844 1 95.06 425 ASP A CA 1
ATOM 3340 C C . ASP A 1 425 ? 9.602 38.031 32.562 1 95.06 425 ASP A C 1
ATOM 3342 O O . ASP A 1 425 ? 8.5 38.312 33.062 1 95.06 425 ASP A O 1
ATOM 3346 N N . ALA A 1 426 ? 10.242 38.844 31.781 1 96.69 426 ALA A N 1
ATOM 3347 C CA . ALA A 1 426 ? 9.703 40.188 31.422 1 96.69 426 ALA A CA 1
ATOM 3348 C C . ALA A 1 426 ? 8.461 40.031 30.547 1 96.69 426 ALA A C 1
ATOM 3350 O O . ALA A 1 426 ? 7.648 40.969 30.469 1 96.69 426 ALA A O 1
ATOM 3351 N N . LEU A 1 427 ? 8.305 38.906 29.984 1 97.44 427 LEU A N 1
ATOM 3352 C CA . LEU A 1 427 ? 7.215 38.719 29.031 1 97.44 427 LEU A CA 1
ATOM 3353 C C . LEU A 1 427 ? 6.055 37.969 29.688 1 97.44 427 LEU A C 1
ATOM 3355 O O . LEU A 1 427 ? 5.07 37.625 29.016 1 97.44 427 LEU A O 1
ATOM 3359 N N . LYS A 1 428 ? 6.137 37.688 30.953 1 97 428 LYS A N 1
ATOM 3360 C CA . LYS A 1 428 ? 5.086 36.969 31.672 1 97 428 LYS A CA 1
ATOM 3361 C C . LYS A 1 428 ? 4.141 37.938 32.375 1 97 428 LYS A C 1
ATOM 3363 O O . LYS A 1 428 ? 4.574 38.938 32.938 1 97 428 LYS A O 1
ATOM 3368 N N . SER A 1 429 ? 2.877 37.625 32.344 1 96.75 429 SER A N 1
ATOM 3369 C CA . SER A 1 429 ? 1.853 38.438 33 1 96.75 429 SER A CA 1
ATOM 3370 C C . SER A 1 429 ? 1.682 38.031 34.469 1 96.75 429 SER A C 1
ATOM 3372 O O . SER A 1 429 ? 1.345 38.875 35.281 1 96.75 429 SER A O 1
ATOM 3374 N N . PHE A 1 430 ? 1.872 36.781 34.688 1 95.19 430 PHE A N 1
ATOM 3375 C CA . PHE A 1 430 ? 1.48 36.312 36 1 95.19 430 PHE A CA 1
ATOM 3376 C C . PHE A 1 430 ? 2.693 35.781 36.781 1 95.19 430 PHE A C 1
ATOM 3378 O O . PHE A 1 430 ? 2.549 35.062 37.75 1 95.19 430 PHE A O 1
ATOM 3385 N N . GLY A 1 431 ? 3.848 36.062 36.281 1 92.06 431 GLY A N 1
ATOM 3386 C CA . GLY A 1 431 ? 5.074 35.656 36.969 1 92.06 431 GLY A CA 1
ATOM 3387 C C . GLY A 1 431 ? 5.512 34.25 36.656 1 92.06 431 GLY A C 1
ATOM 3388 O O . GLY A 1 431 ? 4.781 33.5 35.969 1 92.06 431 GLY A O 1
ATOM 3389 N N . GLU A 1 432 ? 6.711 33.844 37.094 1 89.88 432 GLU A N 1
ATOM 3390 C CA . GLU A 1 432 ? 7.348 32.562 36.75 1 89.88 432 GLU A CA 1
ATOM 3391 C C . GLU A 1 432 ? 6.578 31.406 37.344 1 89.88 432 GLU A C 1
ATOM 3393 O O . GLU A 1 432 ? 6.477 30.344 36.75 1 89.88 432 GLU A O 1
ATOM 3398 N N . LYS A 1 433 ? 6.012 31.594 38.5 1 91.44 433 LYS A N 1
ATOM 3399 C CA . LYS A 1 433 ? 5.348 30.5 39.188 1 91.44 433 LYS A CA 1
ATOM 3400 C C . LYS A 1 433 ? 3.848 30.75 39.344 1 91.44 433 LYS A C 1
ATOM 3402 O O . LYS A 1 433 ? 3.16 30.078 40.094 1 91.44 433 LYS A O 1
ATOM 3407 N N . GLY A 1 434 ? 3.369 31.766 38.688 1 91.69 434 GLY A N 1
ATOM 3408 C CA . GLY A 1 434 ? 1.946 32.062 38.719 1 91.69 434 GLY A CA 1
ATOM 3409 C C . GLY A 1 434 ? 1.534 32.844 39.969 1 91.69 434 GLY A C 1
ATOM 3410 O O . GLY A 1 434 ? 0.376 32.781 40.375 1 91.69 434 GLY A O 1
ATOM 3411 N N . GLU A 1 435 ? 2.424 33.531 40.562 1 92.06 435 GLU A N 1
ATOM 3412 C CA . GLU A 1 435 ? 2.154 34.219 41.812 1 92.06 435 GLU A CA 1
ATOM 3413 C C . GLU A 1 435 ? 1.169 35.375 41.625 1 92.06 435 GLU A C 1
ATOM 3415 O O . GLU A 1 435 ? 0.549 35.844 42.562 1 92.06 435 GLU A O 1
ATOM 3420 N N . LYS A 1 436 ? 1.002 35.875 40.406 1 93.81 436 LYS A N 1
ATOM 3421 C CA . LYS A 1 436 ? 0.113 37 40.094 1 93.81 436 LYS A CA 1
ATOM 3422 C C . LYS A 1 436 ? -1.165 36.531 39.406 1 93.81 436 LYS A C 1
ATOM 3424 O O . LYS A 1 436 ? -1.947 37.344 38.938 1 93.81 436 LYS A O 1
ATOM 3429 N N . LEU A 1 437 ? -1.389 35.219 39.375 1 94.06 437 LEU A N 1
ATOM 3430 C CA . LEU A 1 437 ? -2.639 34.688 38.812 1 94.06 437 LEU A CA 1
ATOM 3431 C C . LEU A 1 437 ? -3.834 35.219 39.594 1 94.06 437 LEU A C 1
ATOM 3433 O O . LEU A 1 437 ? -3.818 35.219 40.844 1 94.06 437 LEU A O 1
ATOM 3437 N N . PRO A 1 438 ? -4.844 35.656 38.938 1 92.88 438 PRO A N 1
ATOM 3438 C CA . PRO A 1 438 ? -6.043 36.062 39.656 1 92.88 438 PRO A CA 1
ATOM 3439 C C . PRO A 1 438 ? -6.648 34.969 40.5 1 92.88 438 PRO A C 1
ATOM 3441 O O . PRO A 1 438 ? -6.414 33.781 40.219 1 92.88 438 PRO A O 1
ATOM 3444 N N . ALA A 1 439 ? -7.445 35.312 41.562 1 90.94 439 ALA A N 1
ATOM 3445 C CA . ALA A 1 439 ? -8.023 34.375 42.5 1 90.94 439 ALA A CA 1
ATOM 3446 C C . ALA A 1 439 ? -8.922 33.344 41.781 1 90.94 439 ALA A C 1
ATOM 3448 O O . ALA A 1 439 ? -8.93 32.188 42.156 1 90.94 439 ALA A O 1
ATOM 3449 N N . GLY A 1 440 ? -9.633 33.656 40.781 1 91.75 440 GLY A N 1
ATOM 3450 C CA . GLY A 1 440 ? -10.555 32.781 40.094 1 91.75 440 GLY A CA 1
ATOM 3451 C C . GLY A 1 440 ? -9.914 32.031 38.906 1 91.75 440 GLY A C 1
ATOM 3452 O O . GLY A 1 440 ? -10.562 31.219 38.25 1 91.75 440 GLY A O 1
ATOM 3453 N N . ALA A 1 441 ? -8.664 32.156 38.75 1 94.31 441 ALA A N 1
ATOM 3454 C CA . ALA A 1 441 ? -7.977 31.5 37.625 1 94.31 441 ALA A CA 1
ATOM 3455 C C . ALA A 1 441 ? -7.727 30.031 37.906 1 94.31 441 ALA A C 1
ATOM 3457 O O . ALA A 1 441 ? -7.559 29.625 39.062 1 94.31 441 ALA A O 1
ATOM 3458 N N . LEU A 1 442 ? -7.801 29.203 36.875 1 94.62 442 LEU A N 1
ATOM 3459 C CA . LEU A 1 442 ? -7.355 27.812 37 1 94.62 442 LEU A CA 1
ATOM 3460 C C . LEU A 1 442 ? -5.891 27.75 37.438 1 94.62 442 LEU A C 1
ATOM 3462 O O . LEU A 1 442 ? -5.086 28.594 37.031 1 94.62 442 LEU A O 1
ATOM 3466 N N . ARG A 1 443 ? -5.57 26.812 38.281 1 94.25 443 ARG A N 1
ATOM 3467 C CA . ARG A 1 443 ? -4.207 26.547 38.719 1 94.25 443 ARG A CA 1
ATOM 3468 C C . ARG A 1 443 ? -3.875 25.062 38.656 1 94.25 443 ARG A C 1
ATOM 3470 O O . ARG A 1 443 ? -4.602 24.234 39.188 1 94.25 443 ARG A O 1
ATOM 3477 N N . TYR A 1 444 ? -2.812 24.875 37.906 1 90.25 444 TYR A N 1
ATOM 3478 C CA . TYR A 1 444 ? -2.395 23.484 37.781 1 90.25 444 TYR A CA 1
ATOM 3479 C C . TYR A 1 444 ? -1.525 23.062 38.969 1 90.25 444 TYR A C 1
ATOM 3481 O O . TYR A 1 444 ? -0.578 23.781 39.344 1 90.25 444 TYR A O 1
ATOM 3489 N N . LYS A 1 445 ? -1.941 22.047 39.719 1 80 445 LYS A N 1
ATOM 3490 C CA . LYS A 1 445 ? -1.153 21.453 40.812 1 80 445 LYS A CA 1
ATOM 3491 C C . LYS A 1 445 ? -0.604 20.094 40.406 1 80 445 LYS A C 1
ATOM 3493 O O . LYS A 1 445 ? -1.354 19.234 39.938 1 80 445 LYS A O 1
ATOM 3498 N N . GLU A 1 446 ? 0.745 19.969 40.188 1 67.94 446 GLU A N 1
ATOM 3499 C CA . GLU A 1 446 ? 1.349 18.688 39.812 1 67.94 446 GLU A CA 1
ATOM 3500 C C . GLU A 1 446 ? 0.9 17.562 40.75 1 67.94 446 GLU A C 1
ATOM 3502 O O . GLU A 1 446 ? 0.768 17.781 41.969 1 67.94 446 GLU A O 1
ATOM 3507 N N . MET B 1 1 ? -32.75 18.641 -23 1 24.59 1 MET B N 1
ATOM 3508 C CA . MET B 1 1 ? -32.969 17.672 -21.938 1 24.59 1 MET B CA 1
ATOM 3509 C C . MET B 1 1 ? -31.812 17.672 -20.953 1 24.59 1 MET B C 1
ATOM 3511 O O . MET B 1 1 ? -30.719 17.203 -21.266 1 24.59 1 MET B O 1
ATOM 3515 N N . LYS B 1 2 ? -31.703 18.75 -20.188 1 26.78 2 LYS B N 1
ATOM 3516 C CA . LYS B 1 2 ? -30.703 19.312 -19.281 1 26.78 2 LYS B CA 1
ATOM 3517 C C . LYS B 1 2 ? -30.391 18.328 -18.141 1 26.78 2 LYS B C 1
ATOM 3519 O O . LYS B 1 2 ? -31.297 17.891 -17.438 1 26.78 2 LYS B O 1
ATOM 3524 N N . LYS B 1 3 ? -29.297 17.484 -18.375 1 31.97 3 LYS B N 1
ATOM 3525 C CA . LYS B 1 3 ? -28.75 16.516 -17.438 1 31.97 3 LYS B CA 1
ATOM 3526 C C . LYS B 1 3 ? -28.641 17.094 -16.031 1 31.97 3 LYS B C 1
ATOM 3528 O O . LYS B 1 3 ? -27.906 18.047 -15.797 1 31.97 3 LYS B O 1
ATOM 3533 N N . GLN B 1 4 ? -29.734 17.141 -15.297 1 27.89 4 GLN B N 1
ATOM 3534 C CA . GLN B 1 4 ? -29.844 17.516 -13.891 1 27.89 4 GLN B CA 1
ATOM 3535 C C . GLN B 1 4 ? -28.844 16.75 -13.039 1 27.89 4 GLN B C 1
ATOM 3537 O O . GLN B 1 4 ? -28.828 15.516 -13.055 1 27.89 4 GLN B O 1
ATOM 3542 N N . LEU B 1 5 ? -27.734 17.344 -12.773 1 32.72 5 LEU B N 1
ATOM 3543 C CA . LEU B 1 5 ? -26.703 16.906 -11.836 1 32.72 5 LEU B CA 1
ATOM 3544 C C . LEU B 1 5 ? -27.297 16.641 -10.453 1 32.72 5 LEU B C 1
ATOM 3546 O O . LEU B 1 5 ? -27.75 17.578 -9.789 1 32.72 5 LEU B O 1
ATOM 3550 N N . LEU B 1 6 ? -28.078 15.547 -10.281 1 31.2 6 LEU B N 1
ATOM 3551 C CA . LEU B 1 6 ? -28.516 15.094 -8.969 1 31.2 6 LEU B CA 1
ATOM 3552 C C . LEU B 1 6 ? -27.344 14.977 -8.016 1 31.2 6 LEU B C 1
ATOM 3554 O O . LEU B 1 6 ? -26.453 14.156 -8.219 1 31.2 6 LEU B O 1
ATOM 3558 N N . TRP B 1 7 ? -27.062 16.016 -7.406 1 31.2 7 TRP B N 1
ATOM 3559 C CA . TRP B 1 7 ? -26.172 16.016 -6.242 1 31.2 7 TRP B CA 1
ATOM 3560 C C . TRP B 1 7 ? -26.688 15.078 -5.16 1 31.2 7 TRP B C 1
ATOM 3562 O O . TRP B 1 7 ? -27.766 15.305 -4.586 1 31.2 7 TRP B O 1
ATOM 3572 N N . CYS B 1 8 ? -26.547 13.781 -5.398 1 32.88 8 CYS B N 1
ATOM 3573 C CA . CYS B 1 8 ? -26.797 12.906 -4.254 1 32.88 8 CYS B CA 1
ATOM 3574 C C . CYS B 1 8 ? -26.047 13.406 -3.021 1 32.88 8 CYS B C 1
ATOM 3576 O O . CYS B 1 8 ? -24.828 13.367 -2.977 1 32.88 8 CYS B O 1
ATOM 3578 N N . MET B 1 9 ? -26.672 14.328 -2.34 1 32.41 9 MET B N 1
ATOM 3579 C CA . MET B 1 9 ? -26.344 14.688 -0.963 1 32.41 9 MET B CA 1
ATOM 3580 C C . MET B 1 9 ? -26.391 13.461 -0.058 1 32.41 9 MET B C 1
ATOM 3582 O O . MET B 1 9 ? -27.469 12.977 0.289 1 32.41 9 MET B O 1
ATOM 3586 N N . ALA B 1 10 ? -25.578 12.547 -0.171 1 32.78 10 ALA B N 1
ATOM 3587 C CA . ALA B 1 10 ? -25.531 11.578 0.926 1 32.78 10 ALA B CA 1
ATOM 3588 C C . ALA B 1 10 ? -25.266 12.273 2.256 1 32.78 10 ALA B C 1
ATOM 3590 O O . ALA B 1 10 ? -24.172 12.797 2.48 1 32.78 10 ALA B O 1
ATOM 3591 N N . ALA B 1 11 ? -26.266 12.727 2.895 1 31.94 11 ALA B N 1
ATOM 3592 C CA . ALA B 1 11 ? -26.219 13.023 4.324 1 31.94 11 ALA B CA 1
ATOM 3593 C C . ALA B 1 11 ? -25.656 11.852 5.113 1 31.94 11 ALA B C 1
ATOM 3595 O O . ALA B 1 11 ? -26.297 10.812 5.238 1 31.94 11 ALA B O 1
ATOM 3596 N N . LEU B 1 12 ? -24.422 11.633 5.098 1 35.5 12 LEU B N 1
ATOM 3597 C CA . LEU B 1 12 ? -23.875 10.742 6.121 1 35.5 12 LEU B CA 1
ATOM 3598 C C . LEU B 1 12 ? -24.484 11.055 7.484 1 35.5 12 LEU B C 1
ATOM 3600 O O . LEU B 1 12 ? -24.422 12.195 7.949 1 35.5 12 LEU B O 1
ATOM 3604 N N . SER B 1 13 ? -25.547 10.352 7.762 1 33.94 13 SER B N 1
ATOM 3605 C CA . SER B 1 13 ? -26.078 10.359 9.117 1 33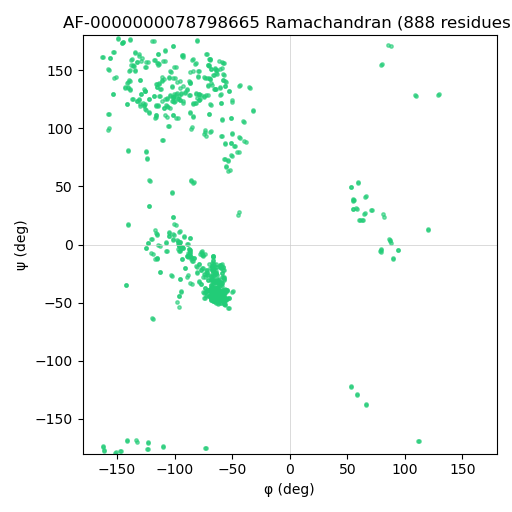.94 13 SER B CA 1
ATOM 3606 C C . SER B 1 13 ? -24.969 10.367 10.156 1 33.94 13 SER B C 1
ATOM 3608 O O . SER B 1 13 ? -24.203 9.406 10.258 1 33.94 13 SER B O 1
ATOM 3610 N N . PHE B 1 14 ? -24.516 11.523 10.523 1 35.25 14 PHE B N 1
ATOM 3611 C CA . PHE B 1 14 ? -23.734 11.641 11.75 1 35.25 14 PHE B CA 1
ATOM 3612 C C . PHE B 1 14 ? -24.484 11.008 12.93 1 35.25 14 PHE B C 1
ATOM 3614 O O . PHE B 1 14 ? -25.453 11.57 13.422 1 35.25 14 PHE B O 1
ATOM 3621 N N . SER B 1 15 ? -24.734 9.742 12.953 1 36.75 15 SER B N 1
ATOM 3622 C CA . SER B 1 15 ? -25.172 9.227 14.242 1 36.75 15 SER B CA 1
ATOM 3623 C C . SER B 1 15 ? -24.469 9.938 15.391 1 36.75 15 SER B C 1
ATOM 3625 O O . SER B 1 15 ? -23.312 10.367 15.242 1 36.75 15 SER B O 1
ATOM 3627 N N . ALA B 1 16 ? -25.172 10.328 16.438 1 37.66 16 ALA B N 1
ATOM 3628 C CA . ALA B 1 16 ? -24.688 10.875 17.703 1 37.66 16 ALA B CA 1
ATOM 3629 C C . ALA B 1 16 ? -23.5 10.07 18.219 1 37.66 16 ALA B C 1
ATOM 3631 O O . ALA B 1 16 ? -23.641 9.273 19.156 1 37.66 16 ALA B O 1
ATOM 3632 N N . ALA B 1 17 ? -22.734 9.406 17.469 1 42.31 17 ALA B N 1
ATOM 3633 C CA . ALA B 1 17 ? -21.516 8.781 17.969 1 42.31 17 ALA B CA 1
ATOM 3634 C C . ALA B 1 17 ? -20.672 9.773 18.766 1 42.31 17 ALA B C 1
ATOM 3636 O O . ALA B 1 17 ? -20.578 10.945 18.391 1 42.31 17 ALA B O 1
ATOM 3637 N N . SER B 1 18 ? -20.375 9.453 19.922 1 49.06 18 SER B N 1
ATOM 3638 C CA . SER B 1 18 ? -19.344 10.148 20.688 1 49.06 18 SER B CA 1
ATOM 3639 C C . SER B 1 18 ? -18.234 10.672 19.781 1 49.06 18 SER B C 1
ATOM 3641 O O . SER B 1 18 ? -17.797 9.984 18.859 1 49.06 18 SER B O 1
ATOM 3643 N N . ALA B 1 19 ? -18.109 11.922 19.734 1 62.47 19 ALA B N 1
ATOM 3644 C CA . ALA B 1 19 ? -17.172 12.688 18.906 1 62.47 19 ALA B CA 1
ATOM 3645 C C . ALA B 1 19 ? -15.812 12.016 18.859 1 62.47 19 ALA B C 1
ATOM 3647 O O . ALA B 1 19 ? -15.227 11.703 19.891 1 62.47 19 ALA B O 1
ATOM 3648 N N . GLN B 1 20 ? -15.367 11.367 17.766 1 74.44 20 GLN B N 1
ATOM 3649 C CA . GLN B 1 20 ? -14.055 10.773 17.562 1 74.44 20 GLN B CA 1
ATOM 3650 C C . GLN B 1 20 ? -12.953 11.82 17.703 1 74.44 20 GLN B C 1
ATOM 3652 O O . GLN B 1 20 ? -12.891 12.781 16.922 1 74.44 20 GLN B O 1
ATOM 3657 N N . THR B 1 21 ? -12.227 11.711 18.859 1 85.38 21 THR B N 1
ATOM 3658 C CA . THR B 1 21 ? -11.109 12.602 19.141 1 85.38 21 THR B CA 1
ATOM 3659 C C . THR B 1 21 ? -9.805 11.82 19.266 1 85.38 21 THR B C 1
ATOM 3661 O O . THR B 1 21 ? -9.797 10.602 19.125 1 85.38 21 THR B O 1
ATOM 3664 N N . TYR B 1 22 ? -8.766 12.539 19.422 1 90.88 22 TYR B N 1
ATOM 3665 C CA . TYR B 1 22 ? -7.445 11.961 19.609 1 90.88 22 TYR B CA 1
ATOM 3666 C C . TYR B 1 22 ? -7.453 10.984 20.797 1 90.88 22 TYR B C 1
ATOM 3668 O O . TYR B 1 22 ? -6.844 9.914 20.719 1 90.88 22 TYR B O 1
ATOM 3676 N N . GLU B 1 23 ? -8.172 11.297 21.922 1 92.19 23 GLU B N 1
ATOM 3677 C CA . GLU B 1 23 ? -8.18 10.492 23.141 1 92.19 23 GLU B CA 1
ATOM 3678 C C . GLU B 1 23 ? -8.75 9.102 22.875 1 92.19 23 GLU B C 1
ATOM 3680 O O . GLU B 1 23 ? -8.336 8.125 23.5 1 92.19 23 GLU B O 1
ATOM 3685 N N . THR B 1 24 ? -9.633 8.969 21.953 1 92.62 24 THR B N 1
ATOM 3686 C CA . THR B 1 24 ? -10.227 7.684 21.594 1 92.62 24 THR B CA 1
ATOM 3687 C C . THR B 1 24 ? -9.492 7.059 20.406 1 92.62 24 THR B C 1
ATOM 3689 O O . THR B 1 24 ? -9.938 6.051 19.859 1 92.62 24 THR B O 1
ATOM 3692 N N . ARG B 1 25 ? -8.43 7.719 19.906 1 94.5 25 ARG B N 1
ATOM 3693 C CA . ARG B 1 25 ? -7.648 7.312 18.734 1 94.5 25 ARG B CA 1
ATOM 3694 C C . ARG B 1 25 ? -8.516 7.262 17.484 1 94.5 25 ARG B C 1
ATOM 3696 O O . ARG B 1 25 ? -8.273 6.453 16.594 1 94.5 25 ARG B O 1
ATOM 3703 N N . PHE B 1 26 ? -9.625 7.988 17.594 1 96 26 PHE B N 1
ATOM 3704 C CA . PHE B 1 26 ? -10.547 8.023 16.469 1 96 26 PHE B CA 1
ATOM 3705 C C . PHE B 1 26 ? -10.961 6.609 16.062 1 96 26 PHE B C 1
ATOM 3707 O O . PHE B 1 26 ? -11.141 6.32 14.883 1 96 26 PHE B O 1
ATOM 3714 N N . ALA B 1 27 ? -11.023 5.664 16.969 1 97.25 27 ALA B N 1
ATOM 3715 C CA . ALA B 1 27 ? -11.234 4.246 16.703 1 97.25 27 ALA B CA 1
ATOM 3716 C C . ALA B 1 27 ? -12.68 3.963 16.312 1 97.25 27 ALA B C 1
ATOM 3718 O O . ALA B 1 27 ? -13.602 4.609 16.828 1 97.25 27 ALA B O 1
ATOM 3719 N N . ARG B 1 28 ? -12.883 3.07 15.43 1 97.31 28 ARG B N 1
ATOM 3720 C CA . ARG B 1 28 ? -14.203 2.609 15.008 1 97.31 28 ARG B CA 1
ATOM 3721 C C . ARG B 1 28 ? -14.219 1.096 14.82 1 97.31 28 ARG B C 1
ATOM 3723 O O . ARG B 1 28 ? -13.188 0.493 14.508 1 97.31 28 ARG B O 1
ATOM 3730 N N . PRO B 1 29 ? -15.445 0.471 15.055 1 97.81 29 PRO B N 1
ATOM 3731 C CA . PRO B 1 29 ? -15.547 -0.935 14.656 1 97.81 29 PRO B CA 1
ATOM 3732 C C . PRO B 1 29 ? -15.219 -1.159 13.18 1 97.81 29 PRO B C 1
ATOM 3734 O O . PRO B 1 29 ? -15.656 -0.388 12.32 1 97.81 29 PRO B O 1
ATOM 3737 N N . LEU B 1 30 ? -14.43 -2.236 12.922 1 98.25 30 LEU B N 1
ATOM 3738 C CA . LEU B 1 30 ? -13.992 -2.521 11.562 1 98.25 30 LEU B CA 1
ATOM 3739 C C . LEU B 1 30 ? -15.188 -2.684 10.625 1 98.25 30 LEU B C 1
ATOM 3741 O O . LEU B 1 30 ? -15.172 -2.193 9.492 1 98.25 30 LEU B O 1
ATOM 3745 N N . SER B 1 31 ? -16.266 -3.359 11.039 1 97.88 31 SER B N 1
ATOM 3746 C CA . SER B 1 31 ? -17.453 -3.584 10.227 1 97.88 31 SER B CA 1
ATOM 3747 C C . SER B 1 31 ? -18.078 -2.264 9.773 1 97.88 31 SER B C 1
ATOM 3749 O O . SER B 1 31 ? -18.5 -2.127 8.625 1 97.88 31 SER B O 1
ATOM 3751 N N . ASP B 1 32 ? -18.125 -1.264 10.703 1 97.88 32 ASP B N 1
ATOM 3752 C CA . ASP B 1 32 ? -18.672 0.044 10.375 1 97.88 32 ASP B CA 1
ATOM 3753 C C . ASP B 1 32 ? -17.828 0.752 9.32 1 97.88 32 ASP B C 1
ATOM 3755 O O . ASP B 1 32 ? -18.359 1.367 8.398 1 97.88 32 ASP B O 1
ATOM 3759 N N . VAL B 1 33 ? -16.531 0.705 9.562 1 98.31 33 VAL B N 1
ATOM 3760 C CA . VAL B 1 33 ? -15.602 1.329 8.625 1 98.31 33 VAL B CA 1
ATOM 3761 C C . VAL B 1 33 ? -15.797 0.735 7.234 1 98.31 33 VAL B C 1
ATOM 3763 O O . VAL B 1 33 ? -15.914 1.47 6.25 1 98.31 33 VAL B O 1
ATOM 3766 N N . LEU B 1 34 ? -15.836 -0.604 7.113 1 98.62 34 LEU B N 1
ATOM 3767 C CA . LEU B 1 34 ? -15.953 -1.292 5.832 1 98.62 34 LEU B CA 1
ATOM 3768 C C . LEU B 1 34 ? -17.297 -0.99 5.176 1 98.62 34 LEU B C 1
ATOM 3770 O O . LEU B 1 34 ? -17.375 -0.858 3.951 1 98.62 34 LEU B O 1
ATOM 3774 N N . ASN B 1 35 ? -18.359 -0.908 5.93 1 98.12 35 ASN B N 1
ATOM 3775 C CA . ASN B 1 35 ? -19.656 -0.502 5.391 1 98.12 35 ASN B CA 1
ATOM 3776 C C . ASN B 1 35 ? -19.609 0.897 4.785 1 98.12 35 ASN B C 1
ATOM 3778 O O . ASN B 1 35 ? -20.141 1.132 3.703 1 98.12 35 ASN B O 1
ATOM 3782 N N . ASP B 1 36 ? -19.016 1.834 5.484 1 97.88 36 ASP B N 1
ATOM 3783 C CA . ASP B 1 36 ? -18.875 3.197 4.98 1 97.88 36 ASP B CA 1
ATOM 3784 C C . ASP B 1 36 ? -18.031 3.227 3.703 1 97.88 36 ASP B C 1
ATOM 3786 O O . ASP B 1 36 ? -18.344 3.975 2.773 1 97.88 36 ASP B O 1
ATOM 3790 N N . VAL B 1 37 ? -16.953 2.42 3.725 1 98.25 37 VAL B N 1
ATOM 3791 C CA . VAL B 1 37 ? -16.094 2.336 2.547 1 98.25 37 VAL B CA 1
ATOM 3792 C C . VAL B 1 37 ? -16.891 1.82 1.356 1 98.25 37 VAL B C 1
ATOM 3794 O O . VAL B 1 37 ? -16.828 2.379 0.26 1 98.25 37 VAL B O 1
ATOM 3797 N N . ALA B 1 38 ? -17.672 0.727 1.584 1 98.5 38 ALA B N 1
ATOM 3798 C CA . ALA B 1 38 ? -18.5 0.167 0.523 1 98.5 38 ALA B CA 1
ATOM 3799 C C . ALA B 1 38 ? -19.469 1.215 -0.029 1 98.5 38 ALA B C 1
ATOM 3801 O O . ALA B 1 38 ? -19.656 1.319 -1.244 1 98.5 38 ALA B O 1
ATOM 3802 N N . THR B 1 39 ? -20.062 2.004 0.783 1 98 39 THR B N 1
ATOM 3803 C CA . THR B 1 39 ? -21.016 3.039 0.388 1 98 39 THR B CA 1
ATOM 3804 C C . THR B 1 39 ? -20.312 4.156 -0.374 1 98 39 THR B C 1
ATOM 3806 O O . THR B 1 39 ? -20.75 4.566 -1.446 1 98 39 THR B O 1
ATOM 3809 N N . ARG B 1 40 ? -19.219 4.625 0.148 1 97.19 40 ARG B N 1
ATOM 3810 C CA . ARG B 1 40 ? -18.469 5.742 -0.426 1 97.19 40 ARG B CA 1
ATOM 3811 C C . ARG B 1 40 ? -18.016 5.422 -1.843 1 97.19 40 ARG B C 1
ATOM 3813 O O . ARG B 1 40 ? -18.094 6.266 -2.736 1 97.19 40 ARG B O 1
ATOM 3820 N N . PHE B 1 41 ? -17.484 4.258 -2.012 1 97.88 41 PHE B N 1
ATOM 3821 C CA . PHE B 1 41 ? -16.891 3.902 -3.293 1 97.88 41 PHE B CA 1
ATOM 3822 C C . PHE B 1 41 ? -17.875 3.121 -4.152 1 97.88 41 PHE B C 1
ATOM 3824 O O . PHE B 1 41 ? -17.531 2.695 -5.262 1 97.88 41 PHE B O 1
ATOM 3831 N N . GLN B 1 42 ? -19.094 2.85 -3.639 1 97.81 42 GLN B N 1
ATOM 3832 C CA . GLN B 1 42 ? -20.172 2.193 -4.363 1 97.81 42 GLN B CA 1
ATOM 3833 C C . GLN B 1 42 ? -19.75 0.808 -4.848 1 97.81 42 GLN B C 1
ATOM 3835 O O . GLN B 1 42 ? -19.875 0.49 -6.031 1 97.81 42 GLN B O 1
ATOM 3840 N N . VAL B 1 43 ? -19.25 -0.008 -3.912 1 98.38 43 VAL B N 1
ATOM 3841 C CA . VAL B 1 43 ? -18.859 -1.381 -4.207 1 98.38 43 VAL B CA 1
ATOM 3842 C C . VAL B 1 43 ? -19.516 -2.334 -3.209 1 98.38 43 VAL B C 1
ATOM 3844 O O . VAL B 1 43 ? -20.031 -1.902 -2.176 1 98.38 43 VAL B O 1
ATOM 3847 N N . ARG B 1 44 ? -19.578 -3.564 -3.592 1 98.38 44 ARG B N 1
ATOM 3848 C CA . ARG B 1 44 ? -20.031 -4.633 -2.707 1 98.38 44 ARG B CA 1
ATOM 3849 C C . ARG B 1 44 ? -18.844 -5.398 -2.131 1 98.38 44 ARG B C 1
ATOM 3851 O O . ARG B 1 44 ? -17.938 -5.801 -2.867 1 98.38 44 ARG B O 1
ATOM 3858 N N . LEU B 1 45 ? -18.828 -5.562 -0.884 1 98.31 45 LEU B N 1
ATOM 3859 C CA . LEU B 1 45 ? -17.781 -6.328 -0.21 1 98.31 45 LEU B CA 1
ATOM 3860 C C . LEU B 1 45 ? -18.297 -7.699 0.211 1 98.31 45 LEU B C 1
ATOM 3862 O O . LEU B 1 45 ? -19.391 -7.809 0.765 1 98.31 45 LEU B O 1
ATOM 3866 N N . LYS B 1 46 ? -17.562 -8.711 -0.162 1 97.88 46 LYS B N 1
ATOM 3867 C CA . LYS B 1 46 ? -17.797 -10.062 0.339 1 97.88 46 LYS B CA 1
ATOM 3868 C C . LYS B 1 46 ? -16.797 -10.422 1.438 1 97.88 46 LYS B C 1
ATOM 3870 O O . LYS B 1 46 ? -15.625 -10.039 1.366 1 97.88 46 LYS B O 1
ATOM 3875 N N . TYR B 1 47 ? -17.266 -11.148 2.432 1 97.19 47 TYR B N 1
ATOM 3876 C CA . TYR B 1 47 ? -16.438 -11.336 3.615 1 97.19 47 TYR B CA 1
ATOM 3877 C C . TYR B 1 47 ? -16.078 -12.805 3.797 1 97.19 47 TYR B C 1
ATOM 3879 O O . TYR B 1 47 ? -16.938 -13.641 4.062 1 97.19 47 TYR B O 1
ATOM 3887 N N . ASP B 1 48 ? -14.859 -13.164 3.596 1 96.69 48 ASP B N 1
ATOM 3888 C CA . ASP B 1 48 ? -14.281 -14.422 4.051 1 96.69 48 ASP B CA 1
ATOM 3889 C C . ASP B 1 48 ? -13.43 -14.219 5.305 1 96.69 48 ASP B C 1
ATOM 3891 O O . ASP B 1 48 ? -12.359 -14.805 5.438 1 96.69 48 ASP B O 1
ATOM 3895 N N . VAL B 1 49 ? -13.695 -13.203 6.027 1 96.62 49 VAL B N 1
ATOM 3896 C CA . VAL B 1 49 ? -13.055 -12.875 7.297 1 96.62 49 VAL B CA 1
ATOM 3897 C C . VAL B 1 49 ? -14.117 -12.516 8.336 1 96.62 49 VAL B C 1
ATOM 3899 O O . VAL B 1 49 ? -15.234 -12.141 7.98 1 96.62 49 VAL B O 1
ATOM 3902 N N . ASP B 1 50 ? -13.727 -12.664 9.547 1 94.62 50 ASP B N 1
ATOM 3903 C CA . ASP B 1 50 ? -14.57 -12.234 10.664 1 94.62 50 ASP B CA 1
ATOM 3904 C C . ASP B 1 50 ? -14.188 -10.828 11.125 1 94.62 50 ASP B C 1
ATOM 3906 O O . ASP B 1 50 ? -13.031 -10.562 11.445 1 94.62 50 ASP B O 1
ATOM 3910 N N . THR B 1 51 ? -15.117 -9.93 11.156 1 95.44 51 THR B N 1
ATOM 3911 C CA . THR B 1 51 ? -14.859 -8.547 11.562 1 95.44 51 THR B CA 1
ATOM 3912 C C . THR B 1 51 ? -15.453 -8.266 12.938 1 95.44 51 THR B C 1
ATOM 3914 O O . THR B 1 51 ? -15.281 -7.176 13.484 1 95.44 51 THR B O 1
ATOM 3917 N N . VAL B 1 52 ? -16.172 -9.195 13.484 1 94 52 VAL B N 1
ATOM 3918 C CA . VAL B 1 52 ? -16.844 -9.016 14.766 1 94 52 VAL B CA 1
ATOM 3919 C C . VAL B 1 52 ? -15.828 -8.711 15.852 1 94 52 VAL B C 1
ATOM 3921 O O . VAL B 1 52 ? -14.836 -9.422 16 1 94 52 VAL B O 1
ATOM 3924 N N . GLY B 1 53 ? -16.125 -7.707 16.516 1 96.06 53 GLY B N 1
ATOM 3925 C CA . GLY B 1 53 ? -15.289 -7.348 17.656 1 96.06 53 GLY B CA 1
ATOM 3926 C C . GLY B 1 53 ? -13.992 -6.66 17.266 1 96.06 53 GLY B C 1
ATOM 3927 O O . GLY B 1 53 ? -13.219 -6.242 18.125 1 96.06 53 GLY B O 1
ATOM 3928 N N . ARG B 1 54 ? -13.695 -6.562 16.047 1 97.12 54 ARG B N 1
ATOM 3929 C CA . ARG B 1 54 ? -12.477 -5.906 15.602 1 97.12 54 ARG B CA 1
ATOM 3930 C C . ARG B 1 54 ? -12.641 -4.391 15.57 1 97.12 54 ARG B C 1
ATOM 3932 O O . ARG B 1 54 ? -13.648 -3.887 15.07 1 97.12 54 ARG B O 1
ATOM 3939 N N . VAL B 1 55 ? -11.672 -3.656 16.203 1 97.94 55 VAL B N 1
ATOM 3940 C CA . VAL B 1 55 ? -11.688 -2.199 16.266 1 97.94 55 VAL B CA 1
ATOM 3941 C C . VAL B 1 55 ? -10.453 -1.639 15.555 1 97.94 55 VAL B C 1
ATOM 3943 O O . VAL B 1 55 ? -9.336 -2.109 15.773 1 97.94 55 VAL B O 1
ATOM 3946 N N . LEU B 1 56 ? -10.656 -0.736 14.656 1 97.69 56 LEU B N 1
ATOM 3947 C CA . LEU B 1 56 ? -9.578 -0.109 13.898 1 97.69 56 LEU B CA 1
ATOM 3948 C C . LEU B 1 56 ? -9.25 1.273 14.453 1 97.69 56 LEU B C 1
ATOM 3950 O O . LEU B 1 56 ? -10.078 2.188 14.375 1 97.69 56 LEU B O 1
ATOM 3954 N N . PRO B 1 57 ? -8.07 1.474 15.062 1 97.44 57 PRO B N 1
ATOM 3955 C CA . PRO B 1 57 ? -7.664 2.822 15.461 1 97.44 57 PRO B CA 1
ATOM 3956 C C . PRO B 1 57 ? -7.41 3.74 14.266 1 97.44 57 PRO B C 1
ATOM 3958 O O . PRO B 1 57 ? -6.969 3.279 13.211 1 97.44 57 PRO B O 1
ATOM 3961 N N . TYR B 1 58 ? -7.758 5.066 14.484 1 97.06 58 TYR B N 1
ATOM 3962 C CA . TYR B 1 58 ? -7.555 6.109 13.484 1 97.06 58 TYR B CA 1
ATOM 3963 C C . TYR B 1 58 ? -8.227 5.734 12.164 1 97.06 58 TYR B C 1
ATOM 3965 O O . TYR B 1 58 ? -7.664 5.965 11.086 1 97.06 58 TYR B O 1
ATOM 3973 N N . ALA B 1 59 ? -9.352 5.129 12.289 1 97.38 59 ALA B N 1
ATOM 3974 C CA . ALA B 1 59 ? -10.062 4.414 11.234 1 97.38 59 ALA B CA 1
ATOM 3975 C C . ALA B 1 59 ? -10.242 5.297 10 1 97.38 59 ALA B C 1
ATOM 3977 O O . ALA B 1 59 ? -9.742 4.969 8.922 1 97.38 59 ALA B O 1
ATOM 3978 N N . ASP B 1 60 ? -10.812 6.473 10.156 1 96.88 60 ASP B N 1
ATOM 3979 C CA . ASP B 1 60 ? -11.18 7.293 9 1 96.88 60 ASP B CA 1
ATOM 3980 C C . ASP B 1 60 ? -9.953 7.949 8.383 1 96.88 60 ASP B C 1
ATOM 3982 O O . ASP B 1 60 ? -9.984 8.367 7.223 1 96.88 60 ASP B O 1
ATOM 3986 N N . PHE B 1 61 ? -8.859 8.07 9.133 1 96.88 61 PHE B N 1
ATOM 3987 C CA . PHE B 1 61 ? -7.621 8.648 8.617 1 96.88 61 PHE B CA 1
ATOM 3988 C C . PHE B 1 61 ? -6.902 7.66 7.711 1 96.88 61 PHE B C 1
ATOM 3990 O O . PHE B 1 61 ? -5.965 8.031 7.004 1 96.88 61 PHE B O 1
ATOM 3997 N N . ARG B 1 62 ? -7.371 6.453 7.695 1 97.62 62 ARG B N 1
ATOM 3998 C CA . ARG B 1 62 ? -6.781 5.422 6.844 1 97.62 62 ARG B CA 1
ATOM 3999 C C . ARG B 1 62 ? -7.434 5.41 5.465 1 97.62 62 ARG B C 1
ATOM 4001 O O . ARG B 1 62 ? -6.949 4.742 4.551 1 97.62 62 ARG B O 1
ATOM 4008 N N . ILE B 1 63 ? -8.516 6.145 5.316 1 97.75 63 ILE B N 1
ATOM 4009 C CA . ILE B 1 63 ? -9.266 6.203 4.062 1 97.75 63 ILE B CA 1
ATOM 4010 C C . ILE B 1 63 ? -8.555 7.137 3.084 1 97.75 63 ILE B C 1
ATOM 4012 O O . ILE B 1 63 ? -8.094 8.219 3.465 1 97.75 63 ILE B O 1
ATOM 4016 N N . ARG B 1 64 ? -8.312 6.707 1.881 1 97.88 64 ARG B N 1
ATOM 4017 C CA . ARG B 1 64 ? -7.812 7.488 0.752 1 97.88 64 ARG B CA 1
ATOM 4018 C C . ARG B 1 64 ? -8.93 7.762 -0.254 1 97.88 64 ARG B C 1
ATOM 4020 O O . ARG B 1 64 ? -9.281 6.891 -1.053 1 97.88 64 ARG B O 1
ATOM 4027 N N . PRO B 1 65 ? -9.453 8.969 -0.22 1 96.62 65 PRO B N 1
ATOM 4028 C CA . PRO B 1 65 ? -10.625 9.234 -1.062 1 96.62 65 PRO B CA 1
ATOM 4029 C C . PRO B 1 65 ? -10.359 8.969 -2.543 1 96.62 65 PRO B C 1
ATOM 4031 O O . PRO B 1 65 ? -11.289 8.727 -3.309 1 96.62 65 PRO B O 1
ATOM 4034 N N . TYR B 1 66 ? -9.141 8.93 -3 1 96.94 66 TYR B N 1
ATOM 4035 C CA . TYR B 1 66 ? -8.781 8.82 -4.41 1 96.94 66 TYR B CA 1
ATOM 4036 C C . TYR B 1 66 ? -8.562 7.363 -4.801 1 96.94 66 TYR B C 1
ATOM 4038 O O . TYR B 1 66 ? -8.32 7.059 -5.973 1 96.94 66 TYR B O 1
ATOM 4046 N N . SER B 1 67 ? -8.68 6.406 -3.836 1 97.06 67 SER B N 1
ATOM 4047 C CA . SER B 1 67 ? -8.328 5.035 -4.184 1 97.06 67 SER B CA 1
ATOM 4048 C C . SER B 1 67 ? -9 4.039 -3.244 1 97.06 67 SER B C 1
ATOM 4050 O O . SER B 1 67 ? -8.633 3.943 -2.07 1 97.06 67 SER B O 1
ATOM 4052 N N . LEU B 1 68 ? -9.938 3.258 -3.744 1 97.56 68 LEU B N 1
ATOM 4053 C CA . LEU B 1 68 ? -10.57 2.191 -2.98 1 97.56 68 LEU B CA 1
ATOM 4054 C C . LEU B 1 68 ? -9.547 1.162 -2.521 1 97.56 68 LEU B C 1
ATOM 4056 O O . LEU B 1 68 ? -9.531 0.772 -1.351 1 97.56 68 LEU B O 1
ATOM 4060 N N . GLU B 1 69 ? -8.664 0.736 -3.389 1 96.31 69 GLU B N 1
ATOM 4061 C CA . GLU B 1 69 ? -7.754 -0.363 -3.088 1 96.31 69 GLU B CA 1
ATOM 4062 C C . GLU B 1 69 ? -6.703 0.056 -2.061 1 96.31 69 GLU B C 1
ATOM 4064 O O . GLU B 1 69 ? -6.328 -0.735 -1.194 1 96.31 69 GLU B O 1
ATOM 4069 N N . GLU B 1 70 ? -6.184 1.32 -2.156 1 96.38 70 GLU B N 1
ATOM 4070 C CA . GLU B 1 70 ? -5.305 1.808 -1.098 1 96.38 70 GLU B CA 1
ATOM 4071 C C . GLU B 1 70 ? -6.039 1.881 0.239 1 96.38 70 GLU B C 1
ATOM 4073 O O . GLU B 1 70 ? -5.473 1.553 1.282 1 96.38 70 GLU B O 1
ATOM 4078 N N . THR B 1 71 ? -7.316 2.377 0.184 1 98.19 71 THR B N 1
ATOM 4079 C CA . THR B 1 71 ? -8.148 2.42 1.381 1 98.19 71 THR B CA 1
ATOM 4080 C C . THR B 1 71 ? -8.281 1.03 2 1 98.19 71 THR B C 1
ATOM 4082 O O . THR B 1 71 ? -8.016 0.849 3.189 1 98.19 71 THR B O 1
ATOM 4085 N N . LEU B 1 72 ? -8.656 0.044 1.184 1 98.19 72 LEU B N 1
ATOM 4086 C CA . LEU B 1 72 ? -8.836 -1.313 1.684 1 98.19 72 LEU B CA 1
ATOM 4087 C C . LEU B 1 72 ? -7.535 -1.869 2.248 1 98.19 72 LEU B C 1
ATOM 4089 O O . LEU B 1 72 ? -7.539 -2.533 3.287 1 98.19 72 LEU B O 1
ATOM 4093 N N . THR B 1 73 ? -6.465 -1.633 1.565 1 97.12 73 THR B N 1
ATOM 4094 C CA . THR B 1 73 ? -5.172 -2.076 2.066 1 97.12 73 THR B CA 1
ATOM 4095 C C . THR B 1 73 ? -4.891 -1.485 3.445 1 97.12 73 THR B C 1
ATOM 4097 O O . THR B 1 73 ? -4.527 -2.209 4.375 1 97.12 73 THR B O 1
ATOM 4100 N N . ASN B 1 74 ? -5.078 -0.173 3.596 1 97.75 74 ASN B N 1
ATOM 4101 C CA . ASN B 1 74 ? -4.812 0.519 4.852 1 97.75 74 ASN B CA 1
ATOM 4102 C C . ASN B 1 74 ? -5.703 0.001 5.977 1 97.75 74 ASN B C 1
ATOM 4104 O O . ASN B 1 74 ? -5.262 -0.12 7.121 1 97.75 74 ASN B O 1
ATOM 4108 N N . VAL B 1 75 ? -6.922 -0.272 5.695 1 98.31 75 VAL B N 1
ATOM 4109 C CA . VAL B 1 75 ? -7.938 -0.635 6.672 1 98.31 75 VAL B CA 1
ATOM 4110 C C . VAL B 1 75 ? -7.754 -2.09 7.098 1 98.31 75 VAL B C 1
ATOM 4112 O O . VAL B 1 75 ? -7.957 -2.434 8.266 1 98.31 75 VAL B O 1
ATOM 4115 N N . LEU B 1 76 ? -7.305 -2.965 6.184 1 98.38 76 LEU B N 1
ATOM 4116 C CA . LEU B 1 76 ? -7.328 -4.406 6.406 1 98.38 76 LEU B CA 1
ATOM 4117 C C . LEU B 1 76 ? -5.988 -4.895 6.945 1 98.38 76 LEU B C 1
ATOM 4119 O O . LEU B 1 76 ? -5.934 -5.855 7.715 1 98.38 76 LEU B O 1
ATOM 4123 N N . SER B 1 77 ? -4.918 -4.266 6.609 1 97.44 77 SER B N 1
ATOM 4124 C CA . SER B 1 77 ? -3.572 -4.789 6.824 1 97.44 77 SER B CA 1
ATOM 4125 C C . SER B 1 77 ? -3.273 -4.961 8.312 1 97.44 77 SER B C 1
ATOM 4127 O O . SER B 1 77 ? -2.596 -5.91 8.703 1 97.44 77 SER B O 1
ATOM 4129 N N . PRO B 1 78 ? -3.783 -3.994 9.203 1 96.75 78 PRO B N 1
ATOM 4130 C CA . PRO B 1 78 ? -3.498 -4.176 10.625 1 96.75 78 PRO B CA 1
ATOM 4131 C C . PRO B 1 78 ? -4.051 -5.488 11.18 1 96.75 78 PRO B C 1
ATOM 4133 O O . PRO B 1 78 ? -3.635 -5.938 12.25 1 96.75 78 PRO B O 1
ATOM 4136 N N . PHE B 1 79 ? -4.961 -6.098 10.516 1 97.31 79 PHE B N 1
ATOM 4137 C CA . PHE B 1 79 ? -5.574 -7.352 10.945 1 97.31 79 PHE B CA 1
ATOM 4138 C C . PHE B 1 79 ? -5.047 -8.523 10.125 1 97.31 79 PHE B C 1
ATOM 4140 O O . PHE B 1 79 ? -5.582 -9.625 10.195 1 97.31 79 PHE B O 1
ATOM 4147 N N . ASP B 1 80 ? -4.031 -8.234 9.281 1 97.06 80 ASP B N 1
ATOM 4148 C CA . ASP B 1 80 ? -3.439 -9.188 8.344 1 97.06 80 ASP B CA 1
ATOM 4149 C C . ASP B 1 80 ? -4.488 -9.75 7.391 1 97.06 80 ASP B C 1
ATOM 4151 O O . ASP B 1 80 ? -4.465 -10.938 7.062 1 97.06 80 ASP B O 1
ATOM 4155 N N . TYR B 1 81 ? -5.523 -8.938 7.062 1 97.69 81 TYR B N 1
ATOM 4156 C CA . TYR B 1 81 ? -6.5 -9.195 6.012 1 97.69 81 TYR B CA 1
ATOM 4157 C C . TYR B 1 81 ? -6.078 -8.539 4.703 1 97.69 81 TYR B C 1
ATOM 4159 O O . TYR B 1 81 ? -5.176 -7.703 4.68 1 97.69 81 TYR B O 1
ATOM 4167 N N . LYS B 1 82 ? -6.66 -8.961 3.629 1 97.38 82 LYS B N 1
ATOM 4168 C CA . LYS B 1 82 ? -6.469 -8.375 2.301 1 97.38 82 LYS B CA 1
ATOM 4169 C C . LYS B 1 82 ? -7.762 -8.43 1.492 1 97.38 82 LYS B C 1
ATOM 4171 O O . LYS B 1 82 ? -8.781 -8.938 1.969 1 97.38 82 LYS B O 1
ATOM 4176 N N . PHE B 1 83 ? -7.699 -7.812 0.34 1 97.5 83 PHE B N 1
ATOM 4177 C CA . PHE B 1 83 ? -8.82 -7.918 -0.582 1 97.5 83 PHE B CA 1
ATOM 4178 C C . PHE B 1 83 ? -8.422 -8.68 -1.838 1 97.5 83 PHE B C 1
ATOM 4180 O O . PHE B 1 83 ? -7.238 -8.789 -2.156 1 97.5 83 PHE B O 1
ATOM 4187 N N . VAL B 1 84 ? -9.367 -9.258 -2.465 1 94.56 84 VAL B N 1
ATOM 4188 C CA . VAL B 1 84 ? -9.25 -9.82 -3.811 1 94.56 84 VAL B CA 1
ATOM 4189 C C . VAL B 1 84 ? -10.336 -9.227 -4.703 1 94.56 84 VAL B C 1
ATOM 4191 O O . VAL B 1 84 ? -11.531 -9.398 -4.438 1 94.56 84 VAL B O 1
ATOM 4194 N N . LYS B 1 85 ? -9.914 -8.531 -5.684 1 92.94 85 LYS B N 1
ATOM 4195 C CA . LYS B 1 85 ? -10.867 -7.953 -6.629 1 92.94 85 LYS B CA 1
ATOM 4196 C C . LYS B 1 85 ? -11.531 -9.039 -7.469 1 92.94 85 LYS B C 1
ATOM 4198 O O . LYS B 1 85 ? -10.852 -9.789 -8.172 1 92.94 85 LYS B O 1
ATOM 4203 N N . GLN B 1 86 ? -12.82 -9.125 -7.406 1 90.19 86 GLN B N 1
ATOM 4204 C CA . GLN B 1 86 ? -13.578 -10.078 -8.211 1 90.19 86 GLN B CA 1
ATOM 4205 C C . GLN B 1 86 ? -14.078 -9.43 -9.5 1 90.19 86 GLN B C 1
ATOM 4207 O O . GLN B 1 86 ? -14.125 -10.078 -10.547 1 90.19 86 GLN B O 1
ATOM 4212 N N . SER B 1 87 ? -14.508 -8.242 -9.438 1 88.31 87 SER B N 1
ATOM 4213 C CA . SER B 1 87 ? -14.906 -7.363 -10.531 1 88.31 87 SER B CA 1
ATOM 4214 C C . SER B 1 87 ? -14.695 -5.898 -10.164 1 88.31 87 SER B C 1
ATOM 4216 O O . SER B 1 87 ? -14.211 -5.59 -9.078 1 88.31 87 SER B O 1
ATOM 4218 N N . ASP B 1 88 ? -15.031 -5.047 -11.047 1 88.31 88 ASP B N 1
ATOM 4219 C CA . ASP B 1 88 ? -14.836 -3.623 -10.805 1 88.31 88 ASP B CA 1
ATOM 4220 C C . ASP B 1 88 ? -15.688 -3.146 -9.633 1 88.31 88 ASP B C 1
ATOM 4222 O O . ASP B 1 88 ? -15.391 -2.123 -9.016 1 88.31 88 ASP B O 1
ATOM 4226 N N . LYS B 1 89 ? -16.734 -3.891 -9.242 1 95 89 LYS B N 1
ATOM 4227 C CA . LYS B 1 89 ? -17.641 -3.422 -8.203 1 95 89 LYS B CA 1
ATOM 4228 C C . LYS B 1 89 ? -17.719 -4.414 -7.051 1 95 89 LYS B C 1
ATOM 4230 O O . LYS B 1 89 ? -18.5 -4.219 -6.109 1 95 89 LYS B O 1
ATOM 4235 N N . VAL B 1 90 ? -16.969 -5.484 -7.133 1 96.44 90 VAL B N 1
ATOM 4236 C CA . VAL B 1 90 ? -17.078 -6.512 -6.102 1 96.44 90 VAL B CA 1
ATOM 4237 C C . VAL B 1 90 ? -15.688 -6.895 -5.602 1 96.44 90 VAL B C 1
ATOM 4239 O O . VAL B 1 90 ? -14.828 -7.277 -6.395 1 96.44 90 VAL B O 1
ATOM 4242 N N . TYR B 1 91 ? -15.469 -6.812 -4.363 1 97.56 91 TYR B N 1
ATOM 4243 C CA . TYR B 1 91 ? -14.219 -7.168 -3.707 1 97.56 91 TYR B CA 1
ATOM 4244 C C . TYR B 1 91 ? -14.453 -8.164 -2.582 1 97.56 91 TYR B C 1
ATOM 4246 O O . TYR B 1 91 ? -15.391 -8.016 -1.796 1 97.56 91 TYR B O 1
ATOM 4254 N N . LYS B 1 92 ? -13.711 -9.203 -2.518 1 97.44 92 LYS B N 1
ATOM 4255 C CA . LYS B 1 92 ? -13.773 -10.203 -1.45 1 97.44 92 LYS B CA 1
ATOM 4256 C C . LYS B 1 92 ? -12.664 -9.984 -0.426 1 97.44 92 LYS B C 1
ATOM 4258 O O . LYS B 1 92 ? -11.492 -9.883 -0.788 1 97.44 92 LYS B O 1
ATOM 4263 N N . LEU B 1 93 ? -13.023 -9.82 0.833 1 98.44 93 LEU B N 1
ATOM 4264 C CA . LEU B 1 93 ? -12.062 -9.648 1.918 1 98.44 93 LEU B CA 1
ATOM 4265 C C . LEU B 1 93 ? -11.633 -11.008 2.479 1 98.44 93 LEU B C 1
ATOM 4267 O O . LEU B 1 93 ? -12.477 -11.859 2.766 1 98.44 93 LEU B O 1
ATOM 4271 N N . LYS B 1 94 ? -10.336 -11.188 2.564 1 97.62 94 LYS B N 1
ATOM 4272 C CA . LYS B 1 94 ? -9.758 -12.469 2.971 1 97.62 94 LYS B CA 1
ATOM 4273 C C . LYS B 1 94 ? -8.594 -12.266 3.938 1 97.62 94 LYS B C 1
ATOM 4275 O O . LYS B 1 94 ? -8.055 -11.164 4.039 1 97.62 94 LYS B O 1
ATOM 4280 N N . PRO B 1 95 ? -8.281 -13.383 4.727 1 96.81 95 PRO B N 1
ATOM 4281 C CA . PRO B 1 95 ? -6.957 -13.336 5.359 1 96.81 95 PRO B CA 1
ATOM 4282 C C . PRO B 1 95 ? -5.828 -13.172 4.348 1 96.81 95 PRO B C 1
ATOM 4284 O O . PRO B 1 95 ? -6.004 -13.484 3.164 1 96.81 95 PRO B O 1
ATOM 4287 N N . TYR B 1 96 ? -4.707 -12.648 4.801 1 96.69 96 TYR B N 1
ATOM 4288 C CA . TYR B 1 96 ? -3.561 -12.445 3.924 1 96.69 96 TYR B CA 1
ATOM 4289 C C . TYR B 1 96 ? -3.195 -13.734 3.195 1 96.69 96 TYR B C 1
ATOM 4291 O O . TYR B 1 96 ? -3.143 -14.805 3.805 1 96.69 96 TYR B O 1
ATOM 4299 N N . GLU B 1 97 ? -2.994 -13.633 1.896 1 95.75 97 GLU B N 1
ATOM 4300 C CA . GLU B 1 97 ? -2.537 -14.727 1.044 1 95.75 97 GLU B CA 1
ATOM 4301 C C . GLU B 1 97 ? -1.171 -14.414 0.438 1 95.75 97 GLU B C 1
ATOM 4303 O O . GLU B 1 97 ? -1.053 -13.547 -0.43 1 95.75 97 GLU B O 1
ATOM 4308 N N . TYR B 1 98 ? -0.208 -15.242 0.738 1 95.5 98 TYR B N 1
ATOM 4309 C CA . TYR B 1 98 ? 1.161 -15 0.296 1 95.5 98 TYR B CA 1
ATOM 4310 C C . TYR B 1 98 ? 1.296 -15.227 -1.206 1 95.5 98 TYR B C 1
ATOM 4312 O O . TYR B 1 98 ? 2.148 -14.609 -1.855 1 95.5 98 TYR B O 1
ATOM 4320 N N . ALA B 1 99 ? 0.482 -16.031 -1.775 1 96.12 99 ALA B N 1
ATOM 4321 C CA . ALA B 1 99 ? 0.653 -16.438 -3.164 1 96.12 99 ALA B CA 1
ATOM 4322 C C . ALA B 1 99 ? -0.135 -15.539 -4.109 1 96.12 99 ALA B C 1
ATOM 4324 O O . ALA B 1 99 ? -0.069 -15.695 -5.328 1 96.12 99 ALA B O 1
ATOM 4325 N N . ARG B 1 100 ? -0.858 -14.625 -3.605 1 96.06 100 ARG B N 1
ATOM 4326 C CA . ARG B 1 100 ? -1.723 -13.805 -4.445 1 96.06 100 ARG B CA 1
ATOM 4327 C C . ARG B 1 100 ? -1.506 -12.32 -4.168 1 96.06 100 ARG B C 1
ATOM 4329 O O . ARG B 1 100 ? -1.53 -11.883 -3.016 1 96.06 100 ARG B O 1
ATOM 4336 N N . ARG B 1 101 ? -1.292 -11.562 -5.234 1 96 101 ARG B N 1
ATOM 4337 C CA . ARG B 1 101 ? -1.151 -10.109 -5.199 1 96 101 ARG B CA 1
ATOM 4338 C C . ARG B 1 101 ? -2.17 -9.438 -6.113 1 96 101 ARG B C 1
ATOM 4340 O O . ARG B 1 101 ? -3.143 -10.07 -6.535 1 96 101 ARG B O 1
ATOM 4347 N N . THR B 1 102 ? -2.045 -8.18 -6.324 1 94.12 102 THR B N 1
ATOM 4348 C CA . THR B 1 102 ? -2.965 -7.453 -7.195 1 94.12 102 THR B CA 1
ATOM 4349 C C . THR B 1 102 ? -2.43 -7.395 -8.625 1 94.12 102 THR B C 1
ATOM 4351 O O . THR B 1 102 ? -1.24 -7.625 -8.852 1 94.12 102 THR B O 1
ATOM 4354 N N . ASP B 1 103 ? -3.34 -7.098 -9.586 1 94.12 103 ASP B N 1
ATOM 4355 C CA . ASP B 1 103 ? -2.92 -6.883 -10.969 1 94.12 103 ASP B CA 1
ATOM 4356 C C . ASP B 1 103 ? -1.842 -5.805 -11.055 1 94.12 103 ASP B C 1
ATOM 4358 O O . ASP B 1 103 ? -0.885 -5.934 -11.82 1 94.12 103 ASP B O 1
ATOM 4362 N N . ALA B 1 104 ? -2.012 -4.762 -10.242 1 94.44 104 ALA B N 1
ATOM 4363 C CA . ALA B 1 104 ? -1.04 -3.672 -10.234 1 94.44 104 ALA B CA 1
ATOM 4364 C C . ALA B 1 104 ? 0.328 -4.16 -9.766 1 94.44 104 ALA B C 1
ATOM 4366 O O . ALA B 1 104 ? 1.359 -3.73 -10.289 1 94.44 104 ALA B O 1
ATOM 4367 N N . ASP B 1 105 ? 0.345 -4.988 -8.797 1 96.44 105 ASP B N 1
ATOM 4368 C CA . ASP B 1 105 ? 1.598 -5.586 -8.344 1 96.44 105 ASP B CA 1
ATOM 4369 C C . ASP B 1 105 ? 2.268 -6.375 -9.469 1 96.44 105 ASP B C 1
ATOM 4371 O O . ASP B 1 105 ? 3.488 -6.309 -9.641 1 96.44 105 ASP B O 1
ATOM 4375 N N . GLY B 1 106 ? 1.43 -7.195 -10.195 1 97.88 106 GLY B N 1
ATOM 4376 C CA . GLY B 1 106 ? 1.952 -7.949 -11.32 1 97.88 106 GLY B CA 1
ATOM 4377 C C . GLY B 1 106 ? 2.566 -7.066 -12.391 1 97.88 106 GLY B C 1
ATOM 4378 O O . GLY B 1 106 ? 3.623 -7.391 -12.938 1 97.88 106 GLY B O 1
ATOM 4379 N N . GLU B 1 107 ? 1.869 -5.973 -12.688 1 98 107 GLU B N 1
ATOM 4380 C CA . GLU B 1 107 ? 2.371 -5.02 -13.672 1 98 107 GLU B CA 1
ATOM 4381 C C . GLU B 1 107 ? 3.727 -4.457 -13.258 1 98 107 GLU B C 1
ATOM 4383 O O . GLU B 1 107 ? 4.66 -4.414 -14.055 1 98 107 GLU B O 1
ATOM 4388 N N . LYS B 1 108 ? 3.854 -4.027 -12 1 98.19 108 LYS B N 1
ATOM 4389 C CA . LYS B 1 108 ? 5.109 -3.479 -11.492 1 98.19 108 LYS B CA 1
ATOM 4390 C C . LYS B 1 108 ? 6.207 -4.539 -11.484 1 98.19 108 LYS B C 1
ATOM 4392 O O . LYS B 1 108 ? 7.359 -4.25 -11.797 1 98.19 108 LYS B O 1
ATOM 4397 N N . MET B 1 109 ? 5.859 -5.75 -11.133 1 98.44 109 MET B N 1
ATOM 4398 C CA . MET B 1 109 ? 6.828 -6.844 -11.102 1 98.44 109 MET B CA 1
ATOM 4399 C C . MET B 1 109 ? 7.398 -7.102 -12.492 1 98.44 109 MET B C 1
ATOM 4401 O O . MET B 1 109 ? 8.609 -7.223 -12.656 1 98.44 109 MET B O 1
ATOM 4405 N N . LEU B 1 110 ? 6.523 -7.184 -13.484 1 98.75 110 LEU B N 1
ATOM 4406 C CA . LEU B 1 110 ? 6.992 -7.461 -14.836 1 98.75 110 LEU B CA 1
ATOM 4407 C C . LEU B 1 110 ? 7.848 -6.312 -15.359 1 98.75 110 LEU B C 1
ATOM 4409 O O . LEU B 1 110 ? 8.828 -6.539 -16.078 1 98.75 110 LEU B O 1
ATOM 4413 N N . ALA B 1 111 ? 7.465 -5.07 -15.047 1 98.5 111 ALA B N 1
ATOM 4414 C CA . ALA B 1 111 ? 8.289 -3.928 -15.422 1 98.5 111 ALA B CA 1
ATOM 4415 C C . ALA B 1 111 ? 9.68 -4.02 -14.789 1 98.5 111 ALA B C 1
ATOM 4417 O O . ALA B 1 111 ? 10.688 -3.791 -15.461 1 98.5 111 ALA B O 1
ATOM 4418 N N . TYR B 1 112 ? 9.719 -4.312 -13.516 1 98.38 112 TYR B N 1
ATOM 4419 C CA . TYR B 1 112 ? 10.969 -4.492 -12.797 1 98.38 112 TYR B CA 1
ATOM 4420 C C . TYR B 1 112 ? 11.812 -5.586 -13.445 1 98.38 112 TYR B C 1
ATOM 4422 O O . TYR B 1 112 ? 13 -5.383 -13.719 1 98.38 112 TYR B O 1
ATOM 4430 N N . LEU B 1 113 ? 11.227 -6.785 -13.68 1 98.5 113 LEU B N 1
ATOM 4431 C CA . LEU B 1 113 ? 11.945 -7.918 -14.258 1 98.5 113 LEU B CA 1
ATOM 4432 C C . LEU B 1 113 ? 12.477 -7.578 -15.641 1 98.5 113 LEU B C 1
ATOM 4434 O O . LEU B 1 113 ? 13.617 -7.91 -15.977 1 98.5 113 LEU B O 1
ATOM 4438 N N . SER B 1 114 ? 11.648 -6.926 -16.438 1 97.69 114 SER B N 1
ATOM 4439 C CA . SER B 1 114 ? 12.07 -6.527 -17.781 1 97.69 114 SER B CA 1
ATOM 4440 C C . SER B 1 114 ? 13.297 -5.625 -17.719 1 97.69 114 SER B C 1
ATOM 4442 O O . SER B 1 114 ? 14.055 -5.535 -18.688 1 97.69 114 SER B O 1
ATOM 4444 N N . GLY B 1 115 ? 13.508 -4.953 -16.625 1 97.62 115 GLY B N 1
ATOM 4445 C CA . GLY B 1 115 ? 14.633 -4.039 -16.453 1 97.62 115 GLY B CA 1
ATOM 4446 C C . GLY B 1 115 ? 15.914 -4.738 -16.047 1 97.62 115 GLY B C 1
ATOM 4447 O O . GLY B 1 115 ? 17 -4.148 -16.078 1 97.62 115 GLY B O 1
ATOM 4448 N N . LEU B 1 116 ? 15.891 -6.016 -15.664 1 97.62 116 LEU B N 1
ATOM 4449 C CA . LEU B 1 116 ? 17.047 -6.734 -15.133 1 97.62 116 LEU B CA 1
ATOM 4450 C C . LEU B 1 116 ? 17.953 -7.203 -16.266 1 97.62 116 LEU B C 1
ATOM 4452 O O . LEU B 1 116 ? 19.141 -7.496 -16.031 1 97.62 116 LEU B O 1
ATOM 4456 N N . TYR B 1 117 ? 17.516 -7.391 -17.422 1 97.94 117 TYR B N 1
ATOM 4457 C CA . TYR B 1 117 ? 18.266 -7.875 -18.594 1 97.94 117 TYR B CA 1
ATOM 4458 C C . TYR B 1 117 ? 17.844 -7.129 -19.844 1 97.94 117 TYR B C 1
ATOM 4460 O O . TYR B 1 117 ? 16.656 -6.852 -20.047 1 97.94 117 TYR B O 1
ATOM 4468 N N . SER B 1 118 ? 18.859 -6.793 -20.703 1 97 118 SER B N 1
ATOM 4469 C CA . SER B 1 118 ? 18.609 -5.969 -21.875 1 97 118 SER B CA 1
ATOM 4470 C C . SER B 1 118 ? 18.875 -6.75 -23.156 1 97 118 SER B C 1
ATOM 4472 O O . SER B 1 118 ? 18.562 -6.27 -24.25 1 97 118 SER B O 1
ATOM 4474 N N . ASP B 1 119 ? 19.547 -7.941 -22.953 1 97.94 119 ASP B N 1
ATOM 4475 C CA . ASP B 1 119 ? 19.844 -8.742 -24.141 1 97.94 119 ASP B CA 1
ATOM 4476 C C . ASP B 1 119 ? 19.859 -10.234 -23.812 1 97.94 119 ASP B C 1
ATOM 4478 O O . ASP B 1 119 ? 19.594 -10.617 -22.656 1 97.94 119 ASP B O 1
ATOM 4482 N N . LYS B 1 120 ? 20.078 -11.016 -24.859 1 98.5 120 LYS B N 1
ATOM 4483 C CA . LYS B 1 120 ? 20.047 -12.477 -24.734 1 98.5 120 LYS B CA 1
ATOM 4484 C C . LYS B 1 120 ? 21.062 -12.961 -23.719 1 98.5 120 LYS B C 1
ATOM 4486 O O . LYS B 1 120 ? 20.766 -13.836 -22.891 1 98.5 120 LYS B O 1
ATOM 4491 N N . SER B 1 121 ? 22.219 -12.398 -23.688 1 98.56 121 SER B N 1
ATOM 4492 C CA . SER B 1 121 ? 23.297 -12.844 -22.797 1 98.56 121 SER B CA 1
ATOM 4493 C C . SER B 1 121 ? 22.906 -12.625 -21.344 1 98.56 121 SER B C 1
ATOM 4495 O O . SER B 1 121 ? 23.047 -13.531 -20.516 1 98.56 121 SER B O 1
ATOM 4497 N N . GLN B 1 122 ? 22.406 -11.477 -21 1 98.56 122 GLN B N 1
ATOM 4498 C CA . GLN B 1 122 ? 21.984 -11.164 -19.641 1 98.56 122 GLN B CA 1
ATOM 4499 C C . GLN B 1 122 ? 20.797 -12.023 -19.219 1 98.56 122 GLN B C 1
ATOM 4501 O O . GLN B 1 122 ? 20.719 -12.5 -18.094 1 98.56 122 GLN B O 1
ATOM 4506 N N . TRP B 1 123 ? 19.938 -12.203 -20.172 1 98.75 123 TRP B N 1
ATOM 4507 C CA . TRP B 1 123 ? 18.781 -13.047 -19.906 1 98.75 123 TRP B CA 1
ATOM 4508 C C . TRP B 1 123 ? 19.203 -14.477 -19.594 1 98.75 123 TRP B C 1
ATOM 4510 O O . TRP B 1 123 ? 18.703 -15.086 -18.641 1 98.75 123 TRP B O 1
ATOM 4520 N N . GLU B 1 124 ? 20.109 -14.977 -20.344 1 98.69 124 GLU B N 1
ATOM 4521 C CA . GLU B 1 124 ? 20.547 -16.359 -20.141 1 98.69 124 GLU B CA 1
ATOM 4522 C C . GLU B 1 124 ? 21.266 -16.531 -18.812 1 98.69 124 GLU B C 1
ATOM 4524 O O . GLU B 1 124 ? 21.156 -17.578 -18.172 1 98.69 124 GLU B O 1
ATOM 4529 N N . GLN B 1 125 ? 21.938 -15.5 -18.344 1 98.5 125 GLN B N 1
ATOM 4530 C CA . GLN B 1 125 ? 22.5 -15.531 -17 1 98.5 125 GLN B CA 1
ATOM 4531 C C . GLN B 1 125 ? 21.406 -15.602 -15.938 1 98.5 125 GLN B C 1
ATOM 4533 O O . GLN B 1 125 ? 21.484 -16.391 -14.992 1 98.5 125 GLN B O 1
ATOM 4538 N N . ARG B 1 126 ? 20.344 -14.758 -16.141 1 98.69 126 ARG B N 1
ATOM 4539 C CA . ARG B 1 126 ? 19.188 -14.781 -15.258 1 98.69 126 ARG B CA 1
ATOM 4540 C C . ARG B 1 126 ? 18.516 -16.141 -15.281 1 98.69 126 ARG B C 1
ATOM 4542 O O . ARG B 1 126 ? 18.141 -16.672 -14.234 1 98.69 126 ARG B O 1
ATOM 4549 N N . ARG B 1 127 ? 18.406 -16.672 -16.438 1 98.69 127 ARG B N 1
ATOM 4550 C CA . ARG B 1 127 ? 17.781 -17.969 -16.625 1 98.69 127 ARG B CA 1
ATOM 4551 C C . ARG B 1 127 ? 18.531 -19.047 -15.852 1 98.69 127 ARG B C 1
ATOM 4553 O O . ARG B 1 127 ? 17.906 -19.891 -15.188 1 98.69 127 ARG B O 1
ATOM 4560 N N . GLU B 1 128 ? 19.812 -19.062 -15.875 1 98.38 128 GLU B N 1
ATOM 4561 C CA . GLU B 1 128 ? 20.609 -20.062 -15.172 1 98.38 128 GLU B CA 1
ATOM 4562 C C . GLU B 1 128 ? 20.422 -19.938 -13.664 1 98.38 128 GLU B C 1
ATOM 4564 O O . GLU B 1 128 ? 20.297 -20.953 -12.969 1 98.38 128 GLU B O 1
ATOM 4569 N N . ILE B 1 129 ? 20.406 -18.719 -13.219 1 98.5 129 ILE B N 1
ATOM 4570 C CA . ILE B 1 129 ? 20.219 -18.484 -11.789 1 98.5 129 ILE B CA 1
ATOM 4571 C C . ILE B 1 129 ? 18.844 -19.016 -11.359 1 98.5 129 ILE B C 1
ATOM 4573 O O . ILE B 1 129 ? 18.734 -19.719 -10.359 1 98.5 129 ILE B O 1
ATOM 4577 N N . LEU B 1 130 ? 17.812 -18.672 -12.094 1 98.75 130 LEU B N 1
ATOM 4578 C CA . LEU B 1 130 ? 16.453 -19.047 -11.742 1 98.75 130 LEU B CA 1
ATOM 4579 C C . LEU B 1 130 ? 16.281 -20.562 -11.773 1 98.75 130 LEU B C 1
ATOM 4581 O O . LEU B 1 130 ? 15.703 -21.141 -10.859 1 98.75 130 LEU B O 1
ATOM 4585 N N . ARG B 1 131 ? 16.797 -21.234 -12.812 1 98.5 131 ARG B N 1
ATOM 4586 C CA . ARG B 1 131 ? 16.672 -22.672 -12.906 1 98.5 131 ARG B CA 1
ATOM 4587 C C . ARG B 1 131 ? 17.312 -23.359 -11.703 1 98.5 131 ARG B C 1
ATOM 4589 O O . ARG B 1 131 ? 16.719 -24.266 -11.102 1 98.5 131 ARG B O 1
ATOM 4596 N N . LYS B 1 132 ? 18.453 -22.891 -11.406 1 98.38 132 LYS B N 1
ATOM 4597 C CA . LYS B 1 132 ? 19.188 -23.484 -10.281 1 98.38 132 LYS B CA 1
ATOM 4598 C C . LYS B 1 132 ? 18.453 -23.25 -8.969 1 98.38 132 LYS B C 1
ATOM 4600 O O . LYS B 1 132 ? 18.219 -24.188 -8.203 1 98.38 132 LYS B O 1
ATOM 4605 N N . GLU B 1 133 ? 18.062 -22.047 -8.695 1 98.44 133 GLU B N 1
ATOM 4606 C CA . GLU B 1 133 ? 17.484 -21.703 -7.391 1 98.44 133 GLU B CA 1
ATOM 4607 C C . GLU B 1 133 ? 16.078 -22.25 -7.246 1 98.44 133 GLU B C 1
ATOM 4609 O O . GLU B 1 133 ? 15.656 -22.625 -6.148 1 98.44 133 GLU B O 1
ATOM 4614 N N . VAL B 1 134 ? 15.289 -22.234 -8.32 1 98.69 134 VAL B N 1
ATOM 4615 C CA . VAL B 1 134 ? 13.961 -22.844 -8.258 1 98.69 134 VAL B CA 1
ATOM 4616 C C . VAL B 1 134 ? 14.07 -24.312 -7.863 1 98.69 134 VAL B C 1
ATOM 4618 O O . VAL B 1 134 ? 13.352 -24.781 -6.98 1 98.69 134 VAL B O 1
ATOM 4621 N N . ARG B 1 135 ? 14.969 -25.031 -8.516 1 98.62 135 ARG B N 1
ATOM 4622 C CA . ARG B 1 135 ? 15.188 -26.438 -8.211 1 98.62 135 ARG B CA 1
ATOM 4623 C C . ARG B 1 135 ? 15.609 -26.625 -6.758 1 98.62 135 ARG B C 1
ATOM 4625 O O . ARG B 1 135 ? 15.094 -27.516 -6.07 1 98.62 135 ARG B O 1
ATOM 4632 N N . GLN B 1 136 ? 16.469 -25.781 -6.285 1 98.12 136 GLN B N 1
ATOM 4633 C CA . GLN B 1 136 ? 16.969 -25.844 -4.918 1 98.12 136 GLN B CA 1
ATOM 4634 C C . GLN B 1 136 ? 15.859 -25.547 -3.914 1 98.12 136 GLN B C 1
ATOM 4636 O O . GLN B 1 136 ? 15.664 -26.297 -2.953 1 98.12 136 GLN B O 1
ATOM 4641 N N . ARG B 1 137 ? 15.117 -24.484 -4.141 1 97.5 137 ARG B N 1
ATOM 4642 C CA . ARG B 1 137 ? 14.07 -24.062 -3.223 1 97.5 137 ARG B CA 1
ATOM 4643 C C . ARG B 1 137 ? 12.914 -25.047 -3.203 1 97.5 137 ARG B C 1
ATOM 4645 O O . ARG B 1 137 ? 12.227 -25.188 -2.188 1 97.5 137 ARG B O 1
ATOM 4652 N N . LEU B 1 138 ? 12.758 -25.734 -4.312 1 98 138 LEU B N 1
ATOM 4653 C CA . LEU B 1 138 ? 11.734 -26.766 -4.387 1 98 138 LEU B CA 1
ATOM 4654 C C . LEU B 1 138 ? 12.141 -27.984 -3.576 1 98 138 LEU B C 1
ATOM 4656 O O . LEU B 1 138 ? 11.289 -28.797 -3.193 1 98 138 LEU B O 1
ATOM 4660 N N . GLY B 1 139 ? 13.43 -28.141 -3.332 1 97.5 139 GLY B N 1
ATOM 4661 C CA . GLY B 1 139 ? 13.93 -29.328 -2.662 1 97.5 139 GLY B CA 1
ATOM 4662 C C . GLY B 1 139 ? 13.867 -30.562 -3.529 1 97.5 139 GLY B C 1
ATOM 4663 O O . GLY B 1 139 ? 13.703 -31.672 -3.02 1 97.5 139 GLY B O 1
ATOM 4664 N N . LEU B 1 140 ? 13.969 -30.406 -4.777 1 98 140 LEU B N 1
ATOM 4665 C CA . LEU B 1 140 ? 13.719 -31.5 -5.707 1 98 140 LEU B CA 1
ATOM 4666 C C . LEU B 1 140 ? 14.82 -32.531 -5.621 1 98 140 LEU B C 1
ATOM 4668 O O . LEU B 1 140 ? 14.547 -33.75 -5.594 1 98 140 LEU B O 1
ATOM 4672 N N . ASP B 1 141 ? 16.094 -32.125 -5.57 1 97.25 141 ASP B N 1
ATOM 4673 C CA . ASP B 1 141 ? 17.203 -33.094 -5.59 1 97.25 141 ASP B CA 1
ATOM 4674 C C . ASP B 1 141 ? 17.203 -33.969 -4.336 1 97.25 141 ASP B C 1
ATOM 4676 O O . ASP B 1 141 ? 17.531 -35.156 -4.398 1 97.25 141 ASP B O 1
ATOM 4680 N N . ASP B 1 142 ? 16.922 -33.344 -3.201 1 96.31 142 ASP B N 1
ATOM 4681 C CA . ASP B 1 142 ? 16.797 -34.125 -1.974 1 96.31 142 ASP B CA 1
ATOM 4682 C C . ASP B 1 142 ? 15.719 -35.188 -2.102 1 96.31 142 ASP B C 1
ATOM 4684 O O . ASP B 1 142 ? 15.891 -36.344 -1.642 1 96.31 142 ASP B O 1
ATOM 4688 N N . MET B 1 143 ? 14.633 -34.875 -2.688 1 97.19 143 MET B N 1
ATOM 4689 C CA . MET B 1 143 ? 13.539 -35.812 -2.877 1 97.19 143 MET B CA 1
ATOM 4690 C C . MET B 1 143 ? 13.922 -36.906 -3.873 1 97.19 143 MET B C 1
ATOM 4692 O O . MET B 1 143 ? 13.641 -38.094 -3.656 1 97.19 143 MET B O 1
ATOM 4696 N N . LEU B 1 144 ? 14.586 -36.562 -4.945 1 96.94 144 LEU B N 1
ATOM 4697 C CA . LEU B 1 144 ? 14.992 -37.5 -5.988 1 96.94 144 LEU B CA 1
ATOM 4698 C C . LEU B 1 144 ? 15.953 -38.531 -5.438 1 96.94 144 LEU B C 1
ATOM 4700 O O . LEU B 1 144 ? 15.945 -39.688 -5.871 1 96.94 144 LEU B O 1
ATOM 4704 N N . ARG B 1 145 ? 16.734 -38.156 -4.473 1 97.06 145 ARG B N 1
ATOM 4705 C CA . ARG B 1 145 ? 17.688 -39.062 -3.863 1 97.06 145 ARG B CA 1
ATOM 4706 C C . ARG B 1 145 ? 16.969 -40.188 -3.107 1 97.06 145 ARG B C 1
ATOM 4708 O O . ARG B 1 145 ? 17.5 -41.25 -2.916 1 97.06 145 ARG B O 1
ATOM 4715 N N . LYS B 1 146 ? 15.758 -39.938 -2.781 1 97.25 146 LYS B N 1
ATOM 4716 C CA . LYS B 1 146 ? 14.992 -40.875 -1.975 1 97.25 146 LYS B CA 1
ATOM 4717 C C . LYS B 1 146 ? 14.133 -41.781 -2.855 1 97.25 146 LYS B C 1
ATOM 4719 O O . LYS B 1 146 ? 13.453 -42.688 -2.355 1 97.25 146 LYS B O 1
ATOM 4724 N N . THR B 1 147 ? 14.086 -41.562 -4.137 1 97.56 147 THR B N 1
ATOM 4725 C CA . THR B 1 147 ? 13.195 -42.281 -5.047 1 97.56 147 THR B CA 1
ATOM 4726 C C . THR B 1 147 ? 13.633 -43.719 -5.219 1 97.56 147 THR B C 1
ATOM 4728 O O . THR B 1 147 ? 14.797 -44.062 -4.996 1 97.56 147 THR B O 1
ATOM 4731 N N . VAL B 1 148 ? 12.68 -44.562 -5.562 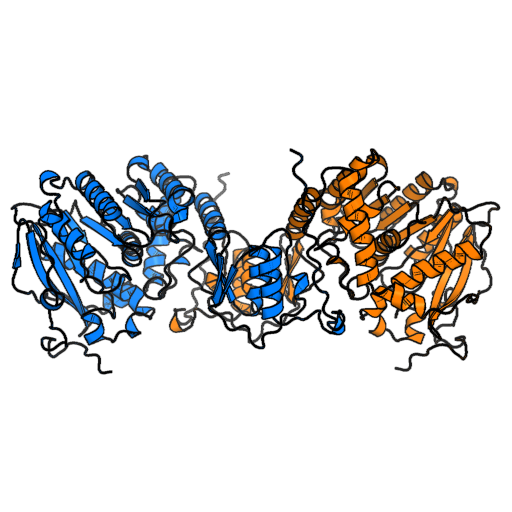1 95.88 148 VAL B N 1
ATOM 4732 C CA . VAL B 1 148 ? 12.961 -45.969 -5.926 1 95.88 148 VAL B CA 1
ATOM 4733 C C . VAL B 1 148 ? 13.625 -46 -7.301 1 95.88 148 VAL B C 1
ATOM 4735 O O . VAL B 1 148 ? 13.117 -45.438 -8.266 1 95.88 148 VAL B O 1
ATOM 4738 N N . LYS B 1 149 ? 14.734 -46.688 -7.371 1 91.38 149 LYS B N 1
ATOM 4739 C CA . LYS B 1 149 ? 15.477 -46.781 -8.625 1 91.38 149 LYS B CA 1
ATOM 4740 C C . LYS B 1 149 ? 14.953 -47.938 -9.492 1 91.38 149 LYS B C 1
ATOM 4742 O O . LYS B 1 149 ? 14.594 -49 -8.977 1 91.38 149 LYS B O 1
ATOM 4747 N N . ASP B 1 150 ? 14.844 -47.75 -10.758 1 87.69 150 ASP B N 1
ATOM 4748 C CA . ASP B 1 150 ? 14.477 -48.75 -11.773 1 87.69 150 ASP B CA 1
ATOM 4749 C C . ASP B 1 150 ? 13.141 -49.406 -11.445 1 87.69 150 ASP B C 1
ATOM 4751 O O . ASP B 1 150 ? 12.984 -50.594 -11.578 1 87.69 150 ASP B O 1
ATOM 4755 N N . ALA B 1 151 ? 12.266 -48.594 -10.953 1 90.12 151 ALA B N 1
ATOM 4756 C CA . ALA B 1 151 ? 10.938 -49.125 -10.664 1 90.12 151 ALA B CA 1
ATOM 4757 C C . ALA B 1 151 ? 10.219 -49.531 -11.945 1 90.12 151 ALA B C 1
ATOM 4759 O O . ALA B 1 151 ? 10.289 -48.844 -12.961 1 90.12 151 ALA B O 1
ATOM 4760 N N . LYS B 1 152 ? 9.617 -50.719 -11.906 1 90.62 152 LYS B N 1
ATOM 4761 C CA . LYS B 1 152 ? 8.789 -51.156 -13.031 1 90.62 152 LYS B CA 1
ATOM 4762 C C . LYS B 1 152 ? 7.324 -50.812 -12.797 1 90.62 152 LYS B C 1
ATOM 4764 O O . LYS B 1 152 ? 6.754 -51.156 -11.758 1 90.62 152 LYS B O 1
ATOM 4769 N N . PRO B 1 153 ? 6.719 -50.188 -13.742 1 95.81 153 PRO B N 1
ATOM 4770 C CA . PRO B 1 153 ? 5.32 -49.812 -13.539 1 95.81 153 PRO B CA 1
ATOM 4771 C C . PRO B 1 153 ? 4.379 -51.031 -13.531 1 95.81 153 PRO B C 1
ATOM 4773 O O . PRO B 1 153 ? 4.633 -52 -14.227 1 95.81 153 PRO B O 1
ATOM 4776 N N . VAL B 1 154 ? 3.395 -50.969 -12.703 1 95.88 154 VAL B N 1
ATOM 4777 C CA . VAL B 1 154 ? 2.254 -51.875 -12.812 1 95.88 154 VAL B CA 1
ATOM 4778 C C . VAL B 1 154 ? 1.321 -51.375 -13.922 1 95.88 154 VAL B C 1
ATOM 4780 O O . VAL B 1 154 ? 0.837 -50.25 -13.891 1 95.88 154 VAL B O 1
ATOM 4783 N N . LEU B 1 155 ? 1.043 -52.25 -14.898 1 97.06 155 LEU B N 1
ATOM 4784 C CA . LEU B 1 155 ? 0.256 -51.844 -16.062 1 97.06 155 LEU B CA 1
ATOM 4785 C C . LEU B 1 155 ? -1.062 -52.625 -16.109 1 97.06 155 LEU B C 1
ATOM 4787 O O . LEU B 1 155 ? -1.106 -53.812 -15.805 1 97.06 155 LEU B O 1
ATOM 4791 N N . SER B 1 156 ? -2.057 -51.938 -16.422 1 97.06 156 SER B N 1
ATOM 4792 C CA . SER B 1 156 ? -3.326 -52.625 -16.703 1 97.06 156 SER B CA 1
ATOM 4793 C C . SER B 1 156 ? -3.354 -53.188 -18.109 1 97.06 156 SER B C 1
ATOM 4795 O O . SER B 1 156 ? -2.398 -53.031 -18.875 1 97.06 156 SER B O 1
ATOM 4797 N N . LYS B 1 157 ? -4.453 -53.875 -18.344 1 96.62 157 LYS B N 1
ATOM 4798 C CA . LYS B 1 157 ? -4.699 -54.281 -19.734 1 96.62 157 LYS B CA 1
ATOM 4799 C C . LYS B 1 157 ? -4.918 -53.031 -20.609 1 96.62 157 LYS B C 1
ATOM 4801 O O . LYS B 1 157 ? -5.367 -52 -20.125 1 96.62 157 LYS B O 1
ATOM 4806 N N . ILE B 1 158 ? -4.555 -53.219 -21.844 1 98.12 158 ILE B N 1
ATOM 4807 C CA . ILE B 1 158 ? -4.793 -52.156 -22.812 1 98.12 158 ILE B CA 1
ATOM 4808 C C . ILE B 1 158 ? -6.246 -52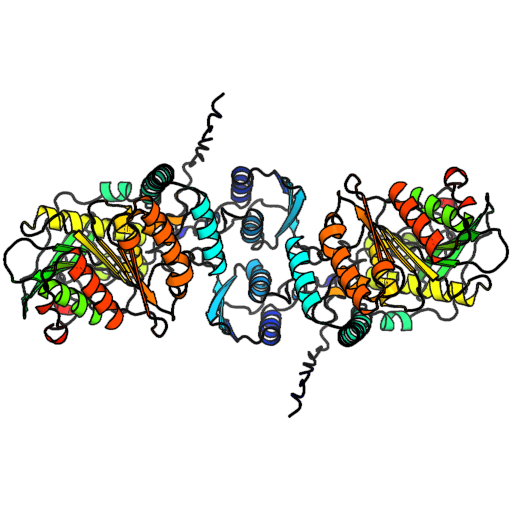.188 -23.281 1 98.12 158 ILE B C 1
ATOM 4810 O O . ILE B 1 158 ? -6.758 -53.25 -23.641 1 98.12 158 ILE B O 1
ATOM 4814 N N . ARG B 1 159 ? -6.922 -51.094 -23.172 1 98.56 159 ARG B N 1
ATOM 4815 C CA . ARG B 1 159 ? -8.273 -50.938 -23.719 1 98.56 159 ARG B CA 1
ATOM 4816 C C . ARG B 1 159 ? -8.25 -50.188 -25.031 1 98.56 159 ARG B C 1
ATOM 4818 O O . ARG B 1 159 ? -7.664 -49.094 -25.125 1 98.56 159 ARG B O 1
ATOM 4825 N N . LYS B 1 160 ? -8.875 -50.781 -26.031 1 98.5 160 LYS B N 1
ATOM 4826 C CA . LYS B 1 160 ? -8.82 -50.219 -27.375 1 98.5 160 LYS B CA 1
ATOM 4827 C C . LYS B 1 160 ? -10.109 -49.469 -27.734 1 98.5 160 LYS B C 1
ATOM 4829 O O . LYS B 1 160 ? -11.211 -49.969 -27.453 1 98.5 160 LYS B O 1
ATOM 4834 N N . PHE B 1 161 ? -9.945 -48.375 -28.312 1 98.62 161 PHE B N 1
ATOM 4835 C CA . PHE B 1 161 ? -11.07 -47.562 -28.75 1 98.62 161 PHE B CA 1
ATOM 4836 C C . PHE B 1 161 ? -10.867 -47.062 -30.172 1 98.62 161 PHE B C 1
ATOM 4838 O O . PHE B 1 161 ? -10.016 -47.594 -30.891 1 98.62 161 PHE B O 1
ATOM 4845 N N . ASP B 1 162 ? -11.734 -46.094 -30.578 1 98.19 162 ASP B N 1
ATOM 4846 C CA . ASP B 1 162 ? -11.656 -45.594 -31.953 1 98.19 162 ASP B CA 1
ATOM 4847 C C . ASP B 1 162 ? -10.445 -44.688 -32.125 1 98.19 162 ASP B C 1
ATOM 4849 O O . ASP B 1 162 ? -10.531 -43.5 -31.891 1 98.19 162 ASP B O 1
ATOM 4853 N N . GLY B 1 163 ? -9.359 -45.312 -32.594 1 98.06 163 GLY B N 1
ATOM 4854 C CA . GLY B 1 163 ? -8.188 -44.531 -32.969 1 98.06 163 GLY B CA 1
ATOM 4855 C C . GLY B 1 163 ? -7.176 -44.406 -31.844 1 98.06 163 GLY B C 1
ATOM 4856 O O . GLY B 1 163 ? -6.113 -43.812 -32.031 1 98.06 163 GLY B O 1
ATOM 4857 N N . TYR B 1 164 ? -7.48 -44.906 -30.672 1 98.69 164 TYR B N 1
ATOM 4858 C CA . TYR B 1 164 ? -6.551 -44.781 -29.562 1 98.69 164 TYR B CA 1
ATOM 4859 C C . TYR B 1 164 ? -6.727 -45.938 -28.562 1 98.69 164 TYR B C 1
ATOM 4861 O O . TYR B 1 164 ? -7.668 -46.719 -28.672 1 98.69 164 TYR B O 1
ATOM 4869 N N . THR B 1 165 ? -5.777 -46.094 -27.688 1 98.75 165 THR B N 1
ATOM 4870 C CA . THR B 1 165 ? -5.828 -47.031 -26.578 1 98.75 165 THR B CA 1
ATOM 4871 C C . THR B 1 165 ? -5.625 -46.312 -25.25 1 98.75 165 THR B C 1
ATOM 4873 O O . THR B 1 165 ? -5.125 -45.188 -25.203 1 98.75 165 THR B O 1
ATOM 4876 N N . VAL B 1 166 ? -6.102 -46.938 -24.188 1 98.81 166 VAL B N 1
ATOM 4877 C CA . VAL B 1 166 ? -5.859 -46.438 -22.828 1 98.81 166 VAL B CA 1
ATOM 4878 C C . VAL B 1 166 ? -5.258 -47.562 -21.984 1 98.81 166 VAL B C 1
ATOM 4880 O O . VAL B 1 166 ? -5.695 -48.719 -22.062 1 98.81 166 VAL B O 1
ATOM 4883 N N . GLN B 1 167 ? -4.246 -47.25 -21.281 1 98.62 167 GLN B N 1
ATOM 4884 C CA . GLN B 1 167 ? -3.621 -48.156 -20.344 1 98.62 167 GLN B CA 1
ATOM 4885 C C . GLN B 1 167 ? -3.264 -47.469 -19.047 1 98.62 167 GLN B C 1
ATOM 4887 O O . GLN B 1 167 ? -2.607 -46.406 -19.062 1 98.62 167 GLN B O 1
ATOM 4892 N N . ASN B 1 168 ? -3.775 -48.062 -17.906 1 98.38 168 ASN B N 1
ATOM 4893 C CA . ASN B 1 168 ? -3.398 -47.5 -16.609 1 98.38 168 ASN B CA 1
ATOM 4894 C C . ASN B 1 168 ? -2 -47.938 -16.188 1 98.38 168 ASN B C 1
ATOM 4896 O O . ASN B 1 168 ? -1.545 -49.031 -16.578 1 98.38 168 ASN B O 1
ATOM 4900 N N . PHE B 1 169 ? -1.355 -47.094 -15.469 1 98.12 169 PHE B N 1
ATOM 4901 C CA . PHE B 1 169 ? -0.068 -47.438 -14.891 1 98.12 169 PHE B CA 1
ATOM 4902 C C . PHE B 1 169 ? 0.017 -47 -13.438 1 98.12 169 PHE B C 1
ATOM 4904 O O . PHE B 1 169 ? -0.693 -46.062 -13.031 1 98.12 169 PHE B O 1
ATOM 4911 N N . ALA B 1 170 ? 0.772 -47.594 -12.625 1 98.25 170 ALA B N 1
ATOM 4912 C CA . ALA B 1 170 ? 1.217 -47.219 -11.297 1 98.25 170 ALA B CA 1
ATOM 4913 C C . ALA B 1 170 ? 2.73 -47.344 -11.156 1 98.25 170 ALA B C 1
ATOM 4915 O O . ALA B 1 170 ? 3.281 -48.438 -11.359 1 98.25 170 ALA B O 1
ATOM 4916 N N . LEU B 1 171 ? 3.352 -46.25 -10.867 1 98 171 LEU B N 1
ATOM 4917 C CA . LEU B 1 171 ? 4.805 -46.219 -10.75 1 98 171 LEU B CA 1
ATOM 4918 C C . LEU B 1 171 ? 5.223 -45.906 -9.312 1 98 171 LEU B C 1
ATOM 4920 O O . LEU B 1 171 ? 4.832 -44.875 -8.758 1 98 171 LEU B O 1
ATOM 4924 N N . GLU B 1 172 ? 5.957 -46.844 -8.711 1 97.62 172 GLU B N 1
ATOM 4925 C CA . GLU B 1 172 ? 6.484 -46.562 -7.383 1 97.62 172 GLU B CA 1
ATOM 4926 C C . GLU B 1 172 ? 7.582 -45.5 -7.43 1 97.62 172 GLU B C 1
ATOM 4928 O O . GLU B 1 172 ? 8.664 -45.75 -7.965 1 97.62 172 GLU B O 1
ATOM 4933 N N . THR B 1 173 ? 7.32 -44.375 -6.887 1 97.94 173 THR B N 1
ATOM 4934 C CA . THR B 1 173 ? 8.266 -43.281 -6.977 1 97.94 173 THR B CA 1
ATOM 4935 C C . THR B 1 173 ? 9.109 -43.188 -5.707 1 97.94 173 THR B C 1
ATOM 4937 O O . THR B 1 173 ? 10.328 -43.031 -5.773 1 97.94 173 THR B O 1
ATOM 4940 N N . LEU B 1 174 ? 8.523 -43.188 -4.555 1 97.62 174 LEU B N 1
ATOM 4941 C CA . LEU B 1 174 ? 9.18 -43.312 -3.258 1 97.62 174 LEU B CA 1
ATOM 4942 C C . LEU B 1 174 ? 8.852 -44.656 -2.623 1 97.62 174 LEU B C 1
ATOM 4944 O O . LEU B 1 174 ? 7.883 -45.312 -3.014 1 97.62 174 LEU B O 1
ATOM 4948 N N . PRO B 1 175 ? 9.703 -45.125 -1.675 1 96.69 175 PRO B N 1
ATOM 4949 C CA . PRO B 1 175 ? 9.398 -46.406 -1.068 1 96.69 175 PRO B CA 1
ATOM 4950 C C . PRO B 1 175 ? 7.961 -46.5 -0.546 1 96.69 175 PRO B C 1
ATOM 4952 O O . PRO B 1 175 ? 7.609 -45.781 0.411 1 96.69 175 PRO B O 1
ATOM 4955 N N . GLY B 1 176 ? 7.18 -47.312 -1.264 1 96.5 176 GLY B N 1
ATOM 4956 C CA . GLY B 1 176 ? 5.801 -47.562 -0.861 1 96.5 176 GLY B CA 1
ATOM 4957 C C . GLY B 1 176 ? 4.824 -46.562 -1.456 1 96.5 176 GLY B C 1
ATOM 4958 O O . GLY B 1 176 ? 3.607 -46.719 -1.347 1 96.5 176 GLY B O 1
ATOM 4959 N N . LEU B 1 177 ? 5.293 -45.5 -2.018 1 97.94 177 LEU B N 1
ATOM 4960 C CA . LEU B 1 177 ? 4.422 -44.5 -2.594 1 97.94 177 LEU B CA 1
ATOM 4961 C C . LEU B 1 177 ? 4.359 -44.625 -4.113 1 97.94 177 LEU B C 1
ATOM 4963 O O . LEU B 1 177 ? 5.391 -44.594 -4.785 1 97.94 177 LEU B O 1
ATOM 4967 N N . TYR B 1 178 ? 3.125 -44.719 -4.664 1 97.88 178 TYR B N 1
ATOM 4968 C CA . TYR B 1 178 ? 2.908 -44.875 -6.094 1 97.88 178 TYR B CA 1
ATOM 4969 C C . TYR B 1 178 ? 2.229 -43.656 -6.691 1 97.88 178 TYR B C 1
ATOM 4971 O O . TYR B 1 178 ? 1.322 -43.094 -6.078 1 97.88 178 TYR B O 1
ATOM 4979 N N . VAL B 1 179 ? 2.672 -43.281 -7.836 1 98.12 179 VAL B N 1
ATOM 4980 C CA . VAL B 1 179 ? 1.885 -42.344 -8.664 1 98.12 179 VAL B CA 1
ATOM 4981 C C . VAL B 1 179 ? 1.105 -43.156 -9.703 1 98.12 179 VAL B C 1
ATOM 4983 O O . VAL B 1 179 ? 1.667 -44.031 -10.383 1 98.12 179 VAL B O 1
ATOM 4986 N N . CYS B 1 180 ? -0.156 -42.875 -9.773 1 98.06 180 CYS B N 1
ATOM 4987 C CA . CYS B 1 180 ? -1.031 -43.594 -10.695 1 98.06 180 CYS B CA 1
ATOM 4988 C C . CYS B 1 180 ? -1.499 -42.656 -11.82 1 98.06 180 CYS B C 1
ATOM 4990 O O . CYS B 1 180 ? -1.744 -41.469 -11.594 1 98.06 180 CYS B O 1
ATOM 4992 N N . GLY B 1 181 ? -1.613 -43.219 -12.984 1 98.19 181 GLY B N 1
ATOM 4993 C CA . GLY B 1 181 ? -2.062 -42.469 -14.133 1 98.19 181 GLY B CA 1
ATOM 4994 C C . GLY B 1 181 ? -2.533 -43.344 -15.281 1 98.19 181 GLY B C 1
ATOM 4995 O O . GLY B 1 181 ? -2.779 -44.531 -15.102 1 98.19 181 GLY B O 1
ATOM 4996 N N . SER B 1 182 ? -2.822 -42.688 -16.391 1 98.62 182 SER B N 1
ATOM 4997 C CA . SER B 1 182 ? -3.248 -43.344 -17.609 1 98.62 182 SER B CA 1
ATOM 4998 C C . SER B 1 182 ? -2.455 -42.875 -18.812 1 98.62 182 SER B C 1
ATOM 5000 O O . SER B 1 182 ? -2.148 -41.688 -18.922 1 98.62 182 SER B O 1
ATOM 5002 N N . VAL B 1 183 ? -2.164 -43.812 -19.672 1 98.69 183 VAL B N 1
ATOM 5003 C CA . VAL B 1 183 ? -1.518 -43.5 -20.953 1 98.69 183 VAL B CA 1
ATOM 5004 C C . VAL B 1 183 ? -2.529 -43.656 -22.094 1 98.69 183 VAL B C 1
ATOM 5006 O O . VAL B 1 183 ? -3.135 -44.719 -22.25 1 98.69 183 VAL B O 1
ATOM 5009 N N . TYR B 1 184 ? -2.762 -42.625 -22.781 1 98.81 184 TYR B N 1
ATOM 5010 C CA . TYR B 1 184 ? -3.5 -42.625 -24.047 1 98.81 184 TYR B CA 1
ATOM 5011 C C . TYR B 1 184 ? -2.551 -42.656 -25.234 1 98.81 184 TYR B C 1
ATOM 5013 O O . TYR B 1 184 ? -1.654 -41.812 -25.344 1 98.81 184 TYR B O 1
ATOM 5021 N N . ALA B 1 185 ? -2.734 -43.594 -26.094 1 98.69 185 ALA B N 1
ATOM 5022 C CA . ALA B 1 185 ? -1.773 -43.781 -27.188 1 98.69 185 ALA B CA 1
ATOM 5023 C C . ALA B 1 185 ? -2.484 -43.969 -28.516 1 98.69 185 ALA B C 1
ATOM 5025 O O . ALA B 1 185 ? -3.586 -44.531 -28.562 1 98.69 185 ALA B O 1
ATOM 5026 N N . PRO B 1 186 ? -1.825 -43.531 -29.562 1 98.44 186 PRO B N 1
ATOM 5027 C CA . PRO B 1 186 ? -2.395 -43.781 -30.891 1 98.44 186 PRO B CA 1
ATOM 5028 C C . PRO B 1 186 ? -2.352 -45.281 -31.281 1 98.44 186 PRO B C 1
ATOM 5030 O O . PRO B 1 186 ? -1.55 -46.031 -30.734 1 98.44 186 PRO B O 1
ATOM 5033 N N . ARG B 1 187 ? -3.172 -45.656 -32.188 1 97 187 ARG B N 1
ATOM 5034 C CA . ARG B 1 187 ? -3.17 -47.031 -32.719 1 97 187 ARG B CA 1
ATOM 5035 C C . ARG B 1 187 ? -2.33 -47.156 -33.969 1 97 187 ARG B C 1
ATOM 5037 O O . ARG B 1 187 ? -2.119 -48.25 -34.5 1 97 187 ARG B O 1
ATOM 5044 N N . THR B 1 188 ? -1.797 -46.062 -34.406 1 96.12 188 THR B N 1
ATOM 5045 C CA . THR B 1 188 ? -0.964 -46.062 -35.594 1 96.12 188 THR B CA 1
ATOM 5046 C C . THR B 1 188 ? 0.462 -46.5 -35.281 1 96.12 188 THR B C 1
ATOM 5048 O O . THR B 1 188 ? 0.918 -46.344 -34.156 1 96.12 188 THR B O 1
ATOM 5051 N N . LYS B 1 189 ? 1.144 -47 -36.281 1 94.81 189 LYS B N 1
ATOM 5052 C CA . LYS B 1 189 ? 2.541 -47.406 -36.125 1 94.81 189 LYS B CA 1
ATOM 5053 C C . LYS B 1 189 ? 3.477 -46.219 -36.312 1 94.81 189 LYS B C 1
ATOM 5055 O O . LYS B 1 189 ? 3.061 -45.156 -36.781 1 94.81 189 LYS B O 1
ATOM 5060 N N . GLY B 1 190 ? 4.73 -46.375 -35.75 1 95.44 190 GLY B N 1
ATOM 5061 C CA . GLY B 1 190 ? 5.738 -45.344 -35.938 1 95.44 190 GLY B CA 1
ATOM 5062 C C . GLY B 1 190 ? 6.086 -44.625 -34.656 1 95.44 190 GLY B C 1
ATOM 5063 O O . GLY B 1 190 ? 5.75 -45.094 -33.562 1 95.44 190 GLY B O 1
ATOM 5064 N N . LYS B 1 191 ? 6.836 -43.531 -34.938 1 97.44 191 LYS B N 1
ATOM 5065 C CA . LYS B 1 191 ? 7.234 -42.688 -33.812 1 97.44 191 LYS B CA 1
ATOM 5066 C C . LYS B 1 191 ? 6.164 -41.625 -33.469 1 97.44 191 LYS B C 1
ATOM 5068 O O . LYS B 1 191 ? 5.551 -41.062 -34.375 1 97.44 191 LYS B O 1
ATOM 5073 N N . HIS B 1 192 ? 5.969 -41.438 -32.219 1 98.69 192 HIS B N 1
ATOM 5074 C CA . HIS B 1 192 ? 4.898 -40.562 -31.781 1 98.69 192 HIS B CA 1
ATOM 5075 C C . HIS B 1 192 ? 5.434 -39.469 -30.859 1 98.69 192 HIS B C 1
ATOM 5077 O O . HIS B 1 192 ? 6.473 -39.656 -30.203 1 98.69 192 HIS B O 1
ATOM 5083 N N . ALA B 1 193 ? 4.738 -38.344 -30.859 1 98.81 193 ALA B N 1
ATOM 5084 C CA . ALA B 1 193 ? 4.98 -37.344 -29.844 1 98.81 193 ALA B CA 1
ATOM 5085 C C . ALA B 1 193 ? 4.531 -37.844 -28.469 1 98.81 193 ALA B C 1
ATOM 5087 O O . ALA B 1 193 ? 3.68 -38.719 -28.375 1 98.81 193 ALA B O 1
ATOM 5088 N N . LEU B 1 194 ? 5.164 -37.375 -27.438 1 98.94 194 LEU B N 1
ATOM 5089 C CA . LEU B 1 194 ? 4.766 -37.594 -26.047 1 98.94 194 LEU B CA 1
ATOM 5090 C C . LEU B 1 194 ? 4.324 -36.281 -25.391 1 98.94 194 LEU B C 1
ATOM 5092 O O . LEU B 1 194 ? 5.012 -35.281 -25.5 1 98.94 194 LEU B O 1
ATOM 5096 N N . ILE B 1 195 ? 3.18 -36.25 -24.797 1 98.94 195 ILE B N 1
ATOM 5097 C CA . ILE B 1 195 ? 2.721 -35.094 -24.062 1 98.94 195 ILE B CA 1
ATOM 5098 C C . ILE B 1 195 ? 2.416 -35.469 -22.609 1 98.94 195 ILE B C 1
ATOM 5100 O O . ILE B 1 195 ? 1.537 -36.312 -22.359 1 98.94 195 ILE B O 1
ATOM 5104 N N . ILE B 1 196 ? 3.182 -34.969 -21.656 1 98.81 196 ILE B N 1
ATOM 5105 C CA . ILE B 1 196 ? 2.898 -35.094 -20.234 1 98.81 196 ILE B CA 1
ATOM 5106 C C . ILE B 1 196 ? 1.8 -34.125 -19.828 1 98.81 196 ILE B C 1
ATOM 5108 O O . ILE B 1 196 ? 1.897 -32.906 -20.094 1 98.81 196 ILE B O 1
ATOM 5112 N N . CYS B 1 197 ? 0.741 -34.625 -19.141 1 98.44 197 CYS B N 1
ATOM 5113 C CA . CYS B 1 197 ? -0.439 -33.812 -18.891 1 98.44 197 CYS B CA 1
ATOM 5114 C C . CYS B 1 197 ? -0.765 -33.75 -17.406 1 98.44 197 CYS B C 1
ATOM 5116 O O . CYS B 1 197 ? -1.729 -34.375 -16.953 1 98.44 197 CYS B O 1
ATOM 5118 N N . PRO B 1 198 ? -0.037 -32.906 -16.688 1 95.69 198 PRO B N 1
ATOM 5119 C CA . PRO B 1 198 ? -0.399 -32.719 -15.281 1 95.69 198 PRO B CA 1
ATOM 5120 C C . PRO B 1 198 ? -1.828 -32.219 -15.094 1 95.69 198 PRO B C 1
ATOM 5122 O O . PRO B 1 198 ? -2.355 -31.516 -15.961 1 95.69 198 PRO B O 1
ATOM 5125 N N . ASN B 1 199 ? -2.387 -32.562 -13.984 1 90.69 199 ASN B N 1
ATOM 5126 C CA . ASN B 1 199 ? -3.775 -32.25 -13.695 1 90.69 199 ASN B CA 1
ATOM 5127 C C . ASN B 1 199 ? -3.875 -31.016 -12.781 1 90.69 199 ASN B C 1
ATOM 5129 O O . ASN B 1 199 ? -2.945 -30.719 -12.031 1 90.69 199 ASN B O 1
ATOM 5133 N N . GLY B 1 200 ? -4.984 -30.297 -12.891 1 90.88 200 GLY B N 1
ATOM 5134 C CA . GLY B 1 200 ? -5.285 -29.188 -12.016 1 90.88 200 GLY B CA 1
ATOM 5135 C C . GLY B 1 200 ? -6.426 -29.453 -11.055 1 90.88 200 GLY B C 1
ATOM 5136 O O . GLY B 1 200 ? -6.852 -30.609 -10.906 1 90.88 200 GLY B O 1
ATOM 5137 N N . HIS B 1 201 ? -6.828 -28.391 -10.32 1 91 201 HIS B N 1
ATOM 5138 C CA . HIS B 1 201 ? -7.871 -28.516 -9.312 1 91 201 HIS B CA 1
ATOM 5139 C C . HIS B 1 201 ? -9.258 -28.406 -9.938 1 91 201 HIS B C 1
ATOM 5141 O O . HIS B 1 201 ? -10.07 -27.578 -9.523 1 91 201 HIS B O 1
ATOM 5147 N N . PHE B 1 202 ? -9.367 -29.203 -10.867 1 90.5 202 PHE B N 1
ATOM 5148 C CA . PHE B 1 202 ? -10.719 -29.375 -11.391 1 90.5 202 PHE B CA 1
ATOM 5149 C C . PHE B 1 202 ? -11.438 -30.531 -10.711 1 90.5 202 PHE B C 1
ATOM 5151 O O . PHE B 1 202 ? -10.805 -31.516 -10.344 1 90.5 202 PHE B O 1
ATOM 5158 N N . GLY B 1 203 ? -12.703 -30.375 -10.344 1 87.25 203 GLY B N 1
ATOM 5159 C CA . GLY B 1 203 ? -13.461 -31.438 -9.711 1 87.25 203 GLY B CA 1
ATOM 5160 C C . GLY B 1 203 ? -13.258 -32.781 -10.375 1 87.25 203 GLY B C 1
ATOM 5161 O O . GLY B 1 203 ? -13.094 -32.875 -11.594 1 87.25 203 GLY B O 1
ATOM 5162 N N . GLN B 1 204 ? -13.078 -33.906 -9.695 1 89.5 204 GLN B N 1
ATOM 5163 C CA . GLN B 1 204 ? -12.93 -35.281 -10.117 1 89.5 204 GLN B CA 1
ATOM 5164 C C . GLN B 1 204 ? -11.508 -35.562 -10.617 1 89.5 204 GLN B C 1
ATOM 5166 O O . GLN B 1 204 ? -11.203 -36.656 -11.039 1 89.5 204 GLN B O 1
ATOM 5171 N N . GLY B 1 205 ? -10.664 -34.531 -10.68 1 92.31 205 GLY B N 1
ATOM 5172 C CA . GLY B 1 205 ? -9.273 -34.719 -11.031 1 92.31 205 GLY B CA 1
ATOM 5173 C C . GLY B 1 205 ? -9.078 -35.188 -12.461 1 92.31 205 GLY B C 1
ATOM 5174 O O . GLY B 1 205 ? -9.711 -34.688 -13.383 1 92.31 205 GLY B O 1
ATOM 5175 N N . ARG B 1 206 ? -8.172 -36.156 -12.656 1 93.81 206 ARG B N 1
ATOM 5176 C CA . ARG B 1 206 ? -7.809 -36.562 -14.008 1 93.81 206 ARG B CA 1
ATOM 5177 C C . ARG B 1 206 ? -8.914 -37.438 -14.625 1 93.81 206 ARG B C 1
ATOM 5179 O O . ARG B 1 206 ? -8.875 -37.719 -15.82 1 93.81 206 ARG B O 1
ATOM 5186 N N . TYR B 1 207 ? -9.93 -37.781 -13.867 1 96.19 207 TYR B N 1
ATOM 5187 C CA . TYR B 1 207 ? -10.977 -38.688 -14.312 1 96.19 207 TYR B CA 1
ATOM 5188 C C . TYR B 1 207 ? -12.078 -37.969 -15.047 1 96.19 207 TYR B C 1
ATOM 5190 O O . TYR B 1 207 ? -12.961 -38.594 -15.648 1 96.19 207 TYR B O 1
ATOM 5198 N N . ARG B 1 208 ? -12.023 -36.75 -15.055 1 95.06 208 ARG B N 1
ATOM 5199 C CA . ARG B 1 208 ? -13.125 -35.938 -15.555 1 95.06 208 ARG B CA 1
ATOM 5200 C C . ARG B 1 208 ? -13.25 -36.062 -17.078 1 95.06 208 ARG B C 1
ATOM 5202 O O . ARG B 1 208 ? -12.273 -36.344 -17.766 1 95.06 208 ARG B O 1
ATOM 5209 N N . LYS B 1 209 ? -14.414 -35.719 -17.531 1 96.31 209 LYS B N 1
ATOM 5210 C CA . LYS B 1 209 ? -14.781 -35.875 -18.938 1 96.31 209 LYS B CA 1
ATOM 5211 C C . LYS B 1 209 ? -13.867 -35.062 -19.844 1 96.31 209 LYS B C 1
ATOM 5213 O O . LYS B 1 209 ? -13.352 -35.562 -20.828 1 96.31 209 LYS B O 1
ATOM 5218 N N . ASP B 1 210 ? -13.695 -33.781 -19.531 1 95.69 210 ASP B N 1
ATOM 5219 C CA . ASP B 1 210 ? -12.945 -32.906 -20.438 1 95.69 210 ASP B CA 1
ATOM 5220 C C . ASP B 1 210 ? -11.484 -33.344 -20.516 1 95.69 210 ASP B C 1
ATOM 5222 O O . ASP B 1 210 ? -10.836 -33.156 -21.562 1 95.69 210 ASP B O 1
ATOM 5226 N N . GLN B 1 211 ? -10.93 -33.875 -19.453 1 96.5 211 GLN B N 1
ATOM 5227 C CA . GLN B 1 211 ? -9.562 -34.406 -19.5 1 96.5 211 GLN B CA 1
ATOM 5228 C C . GLN B 1 211 ? -9.477 -35.625 -20.391 1 96.5 211 GLN B C 1
ATOM 5230 O O . GLN B 1 211 ? -8.562 -35.75 -21.203 1 96.5 211 GLN B O 1
ATOM 5235 N N . GLN B 1 212 ? -10.422 -36.562 -20.234 1 97.75 212 GLN B N 1
ATOM 5236 C CA . GLN B 1 212 ? -10.453 -37.75 -21.094 1 97.75 212 GLN B CA 1
ATOM 5237 C C . GLN B 1 212 ? -10.602 -37.375 -22.562 1 97.75 212 GLN B C 1
ATOM 5239 O O . GLN B 1 212 ? -9.922 -37.938 -23.422 1 97.75 212 GLN B O 1
ATOM 5244 N N . GLN B 1 213 ? -11.477 -36.406 -22.812 1 98 213 GLN B N 1
ATOM 5245 C CA . GLN B 1 213 ? -11.68 -35.938 -24.172 1 98 213 GLN B CA 1
ATOM 5246 C C . GLN B 1 213 ? -10.383 -35.406 -24.766 1 98 213 GLN B C 1
ATOM 5248 O O . GLN B 1 213 ? -10.039 -35.719 -25.906 1 98 213 GLN B O 1
ATOM 5253 N N . ARG B 1 214 ? -9.719 -34.594 -24.031 1 98.25 214 ARG B N 1
ATOM 5254 C CA . ARG B 1 214 ? -8.492 -33.969 -24.5 1 98.25 214 ARG B CA 1
ATOM 5255 C C . ARG B 1 214 ? -7.402 -35 -24.75 1 98.25 214 ARG B C 1
ATOM 5257 O O . ARG B 1 214 ? -6.797 -35.031 -25.828 1 98.25 214 ARG B O 1
ATOM 5264 N N . MET B 1 215 ? -7.211 -35.906 -23.797 1 98.25 215 MET B N 1
ATOM 5265 C CA . MET B 1 215 ? -6.168 -36.938 -23.906 1 98.25 215 MET B CA 1
ATOM 5266 C C . MET B 1 215 ? -6.422 -37.875 -25.078 1 98.25 215 MET B C 1
ATOM 5268 O O . MET B 1 215 ? -5.52 -38.125 -25.875 1 98.25 215 MET B O 1
ATOM 5272 N N . ALA B 1 216 ? -7.621 -38.312 -25.172 1 98.81 216 ALA B N 1
ATOM 5273 C CA . ALA B 1 216 ? -7.996 -39.281 -26.219 1 98.81 216 ALA B CA 1
ATOM 5274 C C . ALA B 1 216 ? -7.91 -38.625 -27.609 1 98.81 216 ALA B C 1
ATOM 5276 O O . ALA B 1 216 ? -7.461 -39.281 -28.562 1 98.81 216 ALA B O 1
ATOM 5277 N N . THR B 1 217 ? -8.352 -37.406 -27.672 1 98.81 217 THR B N 1
ATOM 5278 C CA . THR B 1 217 ? -8.32 -36.719 -28.953 1 98.81 217 THR B CA 1
ATOM 5279 C C . THR B 1 217 ? -6.887 -36.5 -29.422 1 98.81 217 THR B C 1
ATOM 5281 O O . THR B 1 217 ? -6.562 -36.719 -30.594 1 98.81 217 THR B O 1
ATOM 5284 N N . LEU B 1 218 ? -6.031 -36.094 -28.578 1 98.88 218 LEU B N 1
ATOM 5285 C CA . LEU B 1 218 ? -4.617 -35.938 -28.906 1 98.88 218 LEU B CA 1
ATOM 5286 C C . LEU B 1 218 ? -4.008 -37.281 -29.312 1 98.88 218 LEU B C 1
ATOM 5288 O O . LEU B 1 218 ? -3.223 -37.344 -30.266 1 98.88 218 LEU B O 1
ATOM 5292 N N . ALA B 1 219 ? -4.383 -38.312 -28.594 1 98.88 219 ALA B N 1
ATOM 5293 C CA . ALA B 1 219 ? -3.889 -39.656 -28.938 1 98.88 219 ALA B CA 1
ATOM 5294 C C . ALA B 1 219 ? -4.355 -40.062 -30.328 1 98.88 219 ALA B C 1
ATOM 5296 O O . ALA B 1 219 ? -3.568 -40.594 -31.125 1 98.88 219 ALA B O 1
ATOM 5297 N N . ARG B 1 220 ? -5.645 -39.781 -30.594 1 98.69 220 ARG B N 1
ATOM 5298 C CA . ARG B 1 220 ? -6.176 -40.094 -31.922 1 98.69 220 ARG B CA 1
ATOM 5299 C C . ARG B 1 220 ? -5.371 -39.406 -33 1 98.69 220 ARG B C 1
ATOM 5301 O O . ARG B 1 220 ? -5.168 -39.938 -34.094 1 98.69 220 ARG B O 1
ATOM 5308 N N . MET B 1 221 ? -4.828 -38.281 -32.688 1 98.75 221 MET B N 1
ATOM 5309 C CA . MET B 1 221 ? -4.125 -37.469 -33.656 1 98.75 221 MET B CA 1
ATOM 5310 C C . MET B 1 221 ? -2.654 -37.875 -33.75 1 98.75 221 MET B C 1
ATOM 5312 O O . MET B 1 221 ? -1.907 -37.344 -34.562 1 98.75 221 MET B O 1
ATOM 5316 N N . GLY B 1 222 ? -2.227 -38.75 -32.844 1 98.44 222 GLY B N 1
ATOM 5317 C CA . GLY B 1 222 ? -0.895 -39.281 -33.031 1 98.44 222 GLY B CA 1
ATOM 5318 C C . GLY B 1 222 ? 0.051 -39 -31.891 1 98.44 222 GLY B C 1
ATOM 5319 O O . GLY B 1 222 ? 1.26 -39.219 -32 1 98.44 222 GLY B O 1
ATOM 5320 N N . ALA B 1 223 ? -0.446 -38.562 -30.812 1 98.88 223 ALA B N 1
ATOM 5321 C CA . ALA B 1 223 ? 0.41 -38.312 -29.656 1 98.88 223 ALA B CA 1
ATOM 5322 C C . ALA B 1 223 ? 0.137 -39.312 -28.531 1 98.88 223 ALA B C 1
ATOM 5324 O O . ALA B 1 223 ? -1.01 -39.719 -28.312 1 98.88 223 ALA B O 1
ATOM 5325 N N . VAL B 1 224 ? 1.183 -39.75 -27.844 1 98.88 224 VAL B N 1
ATOM 5326 C CA . VAL B 1 224 ? 1.026 -40.438 -26.562 1 98.88 224 VAL B CA 1
ATOM 5327 C C . VAL B 1 224 ? 0.846 -39.406 -25.453 1 98.88 224 VAL B C 1
ATOM 5329 O O . VAL B 1 224 ? 1.672 -38.5 -25.281 1 98.88 224 VAL B O 1
ATOM 5332 N N . CYS B 1 225 ? -0.252 -39.5 -24.766 1 98.81 225 CYS B N 1
ATOM 5333 C CA . CYS B 1 225 ? -0.559 -38.562 -23.672 1 98.81 225 CYS B CA 1
ATOM 5334 C C . CYS B 1 225 ? -0.612 -39.312 -22.344 1 98.81 225 CYS B C 1
ATOM 5336 O O . CYS B 1 225 ? -1.188 -40.406 -22.25 1 98.81 225 CYS B O 1
ATOM 5338 N N . VAL B 1 226 ? 0.002 -38.719 -21.359 1 98.75 226 VAL B N 1
ATOM 5339 C CA . VAL B 1 226 ? 0.061 -39.344 -20.047 1 98.75 226 VAL B CA 1
ATOM 5340 C C . VAL B 1 226 ? -0.471 -38.375 -18.984 1 98.75 226 VAL B C 1
ATOM 5342 O O . VAL B 1 226 ? 0.012 -37.25 -18.859 1 98.75 226 VAL B O 1
ATOM 5345 N N . ASP B 1 227 ? -1.488 -38.75 -18.266 1 97.94 227 ASP B N 1
ATOM 5346 C CA . ASP B 1 227 ? -1.935 -38 -17.109 1 97.94 227 ASP B CA 1
ATOM 5347 C C . ASP B 1 227 ? -1.759 -38.781 -15.812 1 97.94 227 ASP B C 1
ATOM 5349 O O . ASP B 1 227 ? -1.451 -40 -15.859 1 97.94 227 ASP B O 1
ATOM 5353 N N . TYR B 1 228 ? -1.802 -38.188 -14.695 1 97.81 228 TYR B N 1
ATOM 5354 C CA . TYR B 1 228 ? -1.561 -38.844 -13.414 1 97.81 228 TYR B CA 1
ATOM 5355 C C . TYR B 1 228 ? -2.24 -38.062 -12.281 1 97.81 228 TYR B C 1
ATOM 5357 O O . TYR B 1 228 ? -2.621 -36.906 -12.438 1 97.81 228 TYR B O 1
ATOM 5365 N N . ASP B 1 229 ? -2.445 -38.719 -11.18 1 97.56 229 ASP B N 1
ATOM 5366 C CA . ASP B 1 229 ? -3.133 -38.156 -10.016 1 97.56 229 ASP B CA 1
ATOM 5367 C C . ASP B 1 229 ? -2.289 -37.062 -9.352 1 97.56 229 ASP B C 1
ATOM 5369 O O . ASP B 1 229 ? -1.068 -37.219 -9.242 1 97.56 229 ASP B O 1
ATOM 5373 N N . LEU B 1 230 ? -3.033 -36.062 -8.906 1 96.81 230 LEU B N 1
ATOM 5374 C CA . LEU B 1 230 ? -2.41 -35.156 -7.957 1 96.81 230 LEU B CA 1
ATOM 5375 C C . LEU B 1 230 ? -2.053 -35.875 -6.66 1 96.81 230 LEU B C 1
ATOM 5377 O O . LEU B 1 230 ? -2.758 -36.781 -6.242 1 96.81 230 LEU B O 1
ATOM 5381 N N . TYR B 1 231 ? -0.97 -35.406 -6.074 1 97.38 231 TYR B N 1
ATOM 5382 C CA . TYR B 1 231 ? -0.647 -35.938 -4.75 1 97.38 231 TYR B CA 1
ATOM 5383 C C . TYR B 1 231 ? -1.78 -35.656 -3.768 1 97.38 231 TYR B C 1
ATOM 5385 O O . TYR B 1 231 ? -2.205 -34.5 -3.598 1 97.38 231 TYR B O 1
ATOM 5393 N N . GLY B 1 232 ? -2.297 -36.719 -3.201 1 96.5 232 GLY B N 1
ATOM 5394 C CA . GLY B 1 232 ? -3.396 -36.594 -2.258 1 96.5 232 GLY B CA 1
ATOM 5395 C C . GLY B 1 232 ? -4.762 -36.594 -2.924 1 96.5 232 GLY B C 1
ATOM 5396 O O . GLY B 1 232 ? -5.781 -36.406 -2.262 1 96.5 232 GLY B O 1
ATOM 5397 N N . TRP B 1 233 ? -4.848 -36.75 -4.203 1 96.19 233 TRP B N 1
ATOM 5398 C CA . TRP B 1 233 ? -6.102 -36.906 -4.938 1 96.19 233 TRP B CA 1
ATOM 5399 C C . TRP B 1 233 ? -6.172 -38.25 -5.629 1 96.19 233 TRP B C 1
ATOM 5401 O O . TRP B 1 233 ? -5.137 -38.875 -5.91 1 96.19 233 TRP B O 1
ATOM 5411 N N . GLY B 1 234 ? -7.461 -38.719 -5.965 1 94.94 234 GLY B N 1
ATOM 5412 C CA . GLY B 1 234 ? -7.613 -40 -6.645 1 94.94 234 GLY B CA 1
ATOM 5413 C C . GLY B 1 234 ? -7.027 -41.156 -5.867 1 94.94 234 GLY B C 1
ATOM 5414 O O . GLY B 1 234 ? -7.309 -41.344 -4.68 1 94.94 234 GLY B O 1
ATOM 5415 N N . GLU B 1 235 ? -6.211 -41.906 -6.543 1 96.19 235 GLU B N 1
ATOM 5416 C CA . GLU B 1 235 ? -5.652 -43.094 -5.898 1 96.19 235 GLU B CA 1
ATOM 5417 C C . GLU B 1 235 ? -4.527 -42.719 -4.938 1 96.19 235 GLU B C 1
ATOM 5419 O O . GLU B 1 235 ? -4.172 -43.531 -4.059 1 96.19 235 GLU B O 1
ATOM 5424 N N . SER B 1 236 ? -3.998 -41.594 -5.18 1 96.31 236 SER B N 1
ATOM 5425 C CA . SER B 1 236 ? -3.01 -41.094 -4.227 1 96.31 236 SER B CA 1
ATOM 5426 C C . SER B 1 236 ? -3.635 -40.875 -2.854 1 96.31 236 SER B C 1
ATOM 5428 O O . SER B 1 236 ? -2.984 -41.062 -1.826 1 96.31 236 SER B O 1
ATOM 5430 N N . ALA B 1 237 ? -4.859 -40.406 -2.795 1 96 237 ALA B N 1
ATOM 5431 C CA . ALA B 1 237 ? -5.539 -40.188 -1.523 1 96 237 ALA B CA 1
ATOM 5432 C C . ALA B 1 237 ? -5.668 -41.469 -0.726 1 96 237 ALA B C 1
ATOM 5434 O O . ALA B 1 237 ? -5.668 -41.469 0.508 1 96 237 ALA B O 1
ATOM 5435 N N . LEU B 1 238 ? -5.801 -42.594 -1.39 1 95.31 238 LEU B N 1
ATOM 5436 C CA . LEU B 1 238 ? -5.879 -43.906 -0.733 1 95.31 238 LEU B CA 1
ATOM 5437 C C . LEU B 1 238 ? -4.574 -44.219 -0.011 1 95.31 238 LEU B C 1
ATOM 5439 O O . LEU B 1 238 ? -4.559 -45.031 0.924 1 95.31 238 LEU B O 1
ATOM 5443 N N . GLN B 1 239 ? -3.51 -43.562 -0.456 1 96.88 239 GLN B N 1
ATOM 5444 C CA . GLN B 1 239 ? -2.178 -43.844 0.068 1 96.88 239 GLN B CA 1
ATOM 5445 C C . GLN B 1 239 ? -1.794 -42.875 1.165 1 96.88 239 GLN B C 1
ATOM 5447 O O . GLN B 1 239 ? -1.293 -43.25 2.219 1 96.88 239 GLN B O 1
ATOM 5452 N N . VAL B 1 240 ? -2.055 -41.562 0.99 1 97.25 240 VAL B N 1
ATOM 5453 C CA . VAL B 1 240 ? -1.475 -40.531 1.87 1 97.25 240 VAL B CA 1
ATOM 5454 C C . VAL B 1 240 ? -2.584 -39.688 2.461 1 97.25 240 VAL B C 1
ATOM 5456 O O . VAL B 1 240 ? -2.32 -38.812 3.289 1 97.25 240 VAL B O 1
ATOM 5459 N N . GLY B 1 241 ? -3.82 -39.906 2.111 1 96.38 241 GLY B N 1
ATOM 5460 C CA . GLY B 1 241 ? -4.918 -39.094 2.578 1 96.38 241 GLY B CA 1
ATOM 5461 C C . GLY B 1 241 ? -5.051 -37.781 1.812 1 96.38 241 GLY B C 1
ATOM 5462 O O . GLY B 1 241 ? -4.062 -37.25 1.284 1 96.38 241 GLY B O 1
ATOM 5463 N N . ALA B 1 242 ? -6.234 -37.219 1.789 1 95.19 242 ALA B N 1
ATOM 5464 C CA . ALA B 1 242 ? -6.539 -36.031 1.027 1 95.19 242 ALA B CA 1
ATOM 5465 C C . ALA B 1 242 ? -5.793 -34.812 1.591 1 95.19 242 ALA B C 1
ATOM 5467 O O . ALA B 1 242 ? -5.441 -33.875 0.851 1 95.19 242 ALA B O 1
ATOM 5468 N N . GLU B 1 243 ? -5.531 -34.75 2.873 1 95.62 243 GLU B N 1
ATOM 5469 C CA . GLU B 1 243 ? -4.895 -33.594 3.523 1 95.62 243 GLU B CA 1
ATOM 5470 C C . GLU B 1 243 ? -3.449 -33.438 3.066 1 95.62 243 GLU B C 1
ATOM 5472 O O . GLU B 1 243 ? -2.891 -32.344 3.141 1 95.62 243 GLU B O 1
ATOM 5477 N N . ALA B 1 244 ? -2.898 -34.5 2.523 1 96.44 244 ALA B N 1
ATOM 5478 C CA . ALA B 1 244 ? -1.52 -34.469 2.041 1 96.44 244 ALA B CA 1
ATOM 5479 C C . ALA B 1 244 ? -1.374 -33.469 0.887 1 96.44 244 ALA B C 1
ATOM 5481 O O . ALA B 1 244 ? -0.296 -32.906 0.672 1 96.44 244 ALA B O 1
ATOM 5482 N N . HIS B 1 245 ? -2.477 -33.281 0.236 1 96.38 245 HIS B N 1
ATOM 5483 C CA . HIS B 1 245 ? -2.486 -32.375 -0.902 1 96.38 245 HIS B CA 1
ATOM 5484 C C . HIS B 1 245 ? -2.197 -30.938 -0.464 1 96.38 245 HIS B C 1
ATOM 5486 O O . HIS B 1 245 ? -1.693 -30.141 -1.251 1 96.38 245 HIS B O 1
ATOM 5492 N N . HIS B 1 246 ? -2.459 -30.609 0.761 1 95.69 246 HIS B N 1
ATOM 5493 C CA . HIS B 1 246 ? -2.312 -29.266 1.3 1 95.69 246 HIS B CA 1
ATOM 5494 C C . HIS B 1 246 ? -1.041 -29.141 2.131 1 95.69 246 HIS B C 1
ATOM 5496 O O . HIS B 1 246 ? -1.075 -28.641 3.254 1 95.69 246 HIS B O 1
ATOM 5502 N N . THR B 1 247 ? -0.012 -29.656 1.597 1 96.44 247 THR B N 1
ATOM 5503 C CA . THR B 1 247 ? 1.302 -29.578 2.227 1 96.44 247 THR B CA 1
ATOM 5504 C C . THR B 1 247 ? 2.354 -29.109 1.227 1 96.44 247 THR B C 1
ATOM 5506 O O . THR B 1 247 ? 2.131 -29.156 0.015 1 96.44 247 THR B O 1
ATOM 5509 N N . SER B 1 248 ? 3.52 -28.641 1.731 1 96.5 248 SER B N 1
ATOM 5510 C CA . SER B 1 248 ? 4.633 -28.25 0.875 1 96.5 248 SER B CA 1
ATOM 5511 C C . SER B 1 248 ? 5.207 -29.453 0.128 1 96.5 248 SER B C 1
ATOM 5513 O O . SER B 1 248 ? 5.707 -29.312 -0.99 1 96.5 248 SER B O 1
ATOM 5515 N N . ASP B 1 249 ? 5.082 -30.625 0.676 1 96.19 249 ASP B N 1
ATOM 5516 C CA . ASP B 1 249 ? 5.555 -31.844 0.025 1 96.19 249 ASP B CA 1
ATOM 5517 C C . ASP B 1 249 ? 4.82 -32.094 -1.294 1 96.19 249 ASP B C 1
ATOM 5519 O O . ASP B 1 249 ? 5.402 -32.594 -2.246 1 96.19 249 ASP B O 1
ATOM 5523 N N . ALA B 1 250 ? 3.568 -31.766 -1.255 1 97.69 250 ALA B N 1
ATOM 5524 C CA . ALA B 1 250 ? 2.789 -31.938 -2.479 1 97.69 250 ALA B CA 1
ATOM 5525 C C . ALA B 1 250 ? 3.422 -31.172 -3.641 1 97.69 250 ALA B C 1
ATOM 5527 O O . ALA B 1 250 ? 3.432 -31.656 -4.773 1 97.69 250 ALA B O 1
ATOM 5528 N N . HIS B 1 251 ? 3.938 -29.984 -3.346 1 97.62 251 HIS B N 1
ATOM 5529 C CA . HIS B 1 251 ? 4.594 -29.156 -4.359 1 97.62 251 HIS B CA 1
ATOM 5530 C C . HIS B 1 251 ? 5.789 -29.891 -4.965 1 97.62 251 HIS B C 1
ATOM 5532 O O . HIS B 1 251 ? 5.906 -29.984 -6.191 1 97.62 251 HIS B O 1
ATOM 5538 N N . THR B 1 252 ? 6.602 -30.469 -4.184 1 98.19 252 THR B N 1
ATOM 5539 C CA . THR B 1 252 ? 7.824 -31.141 -4.602 1 98.19 252 THR B CA 1
ATOM 5540 C C . THR B 1 252 ? 7.504 -32.469 -5.262 1 98.19 252 THR B C 1
ATOM 5542 O O . THR B 1 252 ? 8.016 -32.781 -6.34 1 98.19 252 THR B O 1
ATOM 5545 N N . ILE B 1 253 ? 6.648 -33.219 -4.676 1 98.31 253 ILE B N 1
ATOM 5546 C CA . ILE B 1 253 ? 6.383 -34.594 -5.113 1 98.31 253 ILE B CA 1
ATOM 5547 C C . ILE B 1 253 ? 5.664 -34.562 -6.461 1 98.31 253 ILE B C 1
ATOM 5549 O O . ILE B 1 253 ? 5.93 -35.406 -7.332 1 98.31 253 ILE B O 1
ATOM 5553 N N . GLN B 1 254 ? 4.801 -33.688 -6.66 1 97.69 254 GLN B N 1
ATOM 5554 C CA . GLN B 1 254 ? 4.09 -33.594 -7.93 1 97.69 254 GLN B CA 1
ATOM 5555 C C . GLN B 1 254 ? 5.051 -33.281 -9.078 1 97.69 254 GLN B C 1
ATOM 5557 O O . GLN B 1 254 ? 4.934 -33.844 -10.164 1 97.69 254 GLN B O 1
ATOM 5562 N N . ALA B 1 255 ? 5.949 -32.344 -8.828 1 98 255 ALA B N 1
ATOM 5563 C CA . ALA B 1 255 ? 6.969 -32.031 -9.828 1 98 255 ALA B CA 1
ATOM 5564 C C . ALA B 1 255 ? 7.848 -33.25 -10.094 1 98 255 ALA B C 1
ATOM 5566 O O . ALA B 1 255 ? 8.109 -33.625 -11.242 1 98 255 ALA B O 1
ATOM 5567 N N . MET B 1 256 ? 8.273 -33.875 -9.039 1 98.38 256 MET B N 1
ATOM 5568 C CA . MET B 1 256 ? 9.07 -35.094 -9.141 1 98.38 256 MET B CA 1
ATOM 5569 C C . MET B 1 256 ? 8.344 -36.156 -9.961 1 98.38 256 MET B C 1
ATOM 5571 O O . MET B 1 256 ? 8.938 -36.781 -10.844 1 98.38 256 MET B O 1
ATOM 5575 N N . ASN B 1 257 ? 7.07 -36.375 -9.648 1 98.31 257 ASN B N 1
ATOM 5576 C CA . ASN B 1 257 ? 6.277 -37.375 -10.367 1 98.31 257 ASN B CA 1
ATOM 5577 C C . ASN B 1 257 ? 6.266 -37.094 -11.867 1 98.31 257 ASN B C 1
ATOM 5579 O O . ASN B 1 257 ? 6.434 -38.031 -12.664 1 98.31 257 ASN B O 1
ATOM 5583 N N . GLY B 1 258 ? 6.051 -35.844 -12.258 1 98.25 258 GLY B N 1
ATOM 5584 C CA . GLY B 1 258 ? 6.074 -35.5 -13.672 1 98.25 258 GLY B CA 1
ATOM 5585 C C . GLY B 1 258 ? 7.375 -35.875 -14.359 1 98.25 258 GLY B C 1
ATOM 5586 O O . GLY B 1 258 ? 7.367 -36.406 -15.469 1 98.25 258 GLY B O 1
ATOM 5587 N N . LEU B 1 259 ? 8.461 -35.656 -13.727 1 98.19 259 LEU B N 1
ATOM 5588 C CA . LEU B 1 259 ? 9.781 -35.938 -14.297 1 98.19 259 LEU B CA 1
ATOM 5589 C C . LEU B 1 259 ? 10.047 -37.438 -14.352 1 98.19 259 LEU B C 1
ATOM 5591 O O . LEU B 1 259 ? 10.602 -37.938 -15.328 1 98.19 259 LEU B O 1
ATOM 5595 N N . LEU B 1 260 ? 9.656 -38.125 -13.328 1 98.06 260 LEU B N 1
ATOM 5596 C CA . LEU B 1 260 ? 9.891 -39.562 -13.289 1 98.06 260 LEU B CA 1
ATOM 5597 C C . LEU B 1 260 ? 9.039 -40.281 -14.336 1 98.06 260 LEU B C 1
ATOM 5599 O O . LEU B 1 260 ? 9.461 -41.281 -14.914 1 98.06 260 LEU B O 1
ATOM 5603 N N . ILE B 1 261 ? 7.867 -39.812 -14.531 1 98 261 ILE B N 1
ATOM 5604 C CA . ILE B 1 261 ? 7.012 -40.344 -15.578 1 98 261 ILE B CA 1
ATOM 5605 C C . ILE B 1 261 ? 7.652 -40.125 -16.938 1 98 261 ILE B C 1
ATOM 5607 O O . ILE B 1 261 ? 7.668 -41 -17.797 1 98 261 ILE B O 1
ATOM 5611 N N . LEU B 1 262 ? 8.133 -38.906 -17.156 1 98.19 262 LEU B N 1
ATOM 5612 C CA . LEU B 1 262 ? 8.859 -38.656 -18.391 1 98.19 262 LEU B CA 1
ATOM 5613 C C . LEU B 1 262 ? 10.016 -39.625 -18.578 1 98.19 262 LEU B C 1
ATOM 5615 O O . LEU B 1 262 ? 10.18 -40.188 -19.656 1 98.19 262 LEU B O 1
ATOM 5619 N N . ASP B 1 263 ? 10.797 -39.844 -17.531 1 97.31 263 ASP B N 1
ATOM 5620 C CA . ASP B 1 263 ? 11.906 -40.812 -17.578 1 97.31 263 ASP B CA 1
ATOM 5621 C C . ASP B 1 263 ? 11.414 -42.188 -17.969 1 97.31 263 ASP B C 1
ATOM 5623 O O . ASP B 1 263 ? 12.008 -42.844 -18.828 1 97.31 263 ASP B O 1
ATOM 5627 N N . ASP B 1 264 ? 10.391 -42.594 -17.344 1 97.19 264 ASP B N 1
ATOM 5628 C CA . ASP B 1 264 ? 9.852 -43.906 -17.578 1 97.19 264 ASP B CA 1
ATOM 5629 C C . ASP B 1 264 ? 9.391 -44.094 -19.016 1 97.19 264 ASP B C 1
ATOM 5631 O O . ASP B 1 264 ? 9.688 -45.094 -19.672 1 97.19 264 ASP B O 1
ATOM 5635 N N . MET B 1 265 ? 8.641 -43.125 -19.5 1 97.19 265 MET B N 1
ATOM 5636 C CA . MET B 1 265 ? 8.141 -43.156 -20.875 1 97.19 265 MET B CA 1
ATOM 5637 C C . MET B 1 265 ? 9.289 -43.25 -21.875 1 97.19 265 MET B C 1
ATOM 5639 O O . MET B 1 265 ? 9.242 -44.031 -22.812 1 97.19 265 MET B O 1
ATOM 5643 N N . LEU B 1 266 ? 10.281 -42.438 -21.672 1 96.75 266 LEU B N 1
ATOM 5644 C CA . LEU B 1 266 ? 11.398 -42.406 -22.594 1 96.75 266 LEU B CA 1
ATOM 5645 C C . LEU B 1 266 ? 12.25 -43.656 -22.5 1 96.75 266 LEU B C 1
ATOM 5647 O O . LEU B 1 266 ? 12.812 -44.125 -23.5 1 96.75 266 LEU B O 1
ATOM 5651 N N . ALA B 1 267 ? 12.312 -44.25 -21.344 1 95.19 267 ALA B N 1
ATOM 5652 C CA . ALA B 1 267 ? 13.125 -45.438 -21.125 1 95.19 267 ALA B CA 1
ATOM 5653 C C . ALA B 1 267 ? 12.422 -46.688 -21.656 1 95.19 267 ALA B C 1
ATOM 5655 O O . ALA B 1 267 ? 13.07 -47.594 -22.188 1 95.19 267 ALA B O 1
ATOM 5656 N N . ASN B 1 268 ? 11.102 -46.719 -21.625 1 93.44 268 ASN B N 1
ATOM 5657 C CA . ASN B 1 268 ? 10.414 -48 -21.812 1 93.44 268 ASN B CA 1
ATOM 5658 C C . ASN B 1 268 ? 9.555 -47.969 -23.078 1 93.44 268 ASN B C 1
ATOM 5660 O O . ASN B 1 268 ? 9.117 -49.031 -23.547 1 93.44 268 ASN B O 1
ATOM 5664 N N . ARG B 1 269 ? 9.344 -46.844 -23.641 1 95.31 269 ARG B N 1
ATOM 5665 C CA . ARG B 1 269 ? 8.57 -46.781 -24.859 1 95.31 269 ARG B CA 1
ATOM 5666 C C . ARG B 1 269 ? 9.461 -46.438 -26.047 1 95.31 269 ARG B C 1
ATOM 5668 O O . ARG B 1 269 ? 9.906 -45.281 -26.203 1 95.31 269 ARG B O 1
ATOM 5675 N N . LYS B 1 270 ? 9.523 -47.312 -26.922 1 95.38 270 LYS B N 1
ATOM 5676 C CA . LYS B 1 270 ? 10.43 -47.156 -28.062 1 95.38 270 LYS B CA 1
ATOM 5677 C C . LYS B 1 270 ? 9.773 -46.375 -29.172 1 95.38 270 LYS B C 1
ATOM 5679 O O . LYS B 1 270 ? 10.445 -45.906 -30.109 1 95.38 270 LYS B O 1
ATOM 5684 N N . ASP B 1 271 ? 8.516 -46.125 -29.109 1 97.38 271 ASP B N 1
ATOM 5685 C CA . ASP B 1 271 ? 7.793 -45.438 -30.188 1 97.38 271 ASP B CA 1
ATOM 5686 C C . ASP B 1 271 ? 7.68 -43.969 -29.906 1 97.38 271 ASP B C 1
ATOM 5688 O O . ASP B 1 271 ? 6.93 -43.25 -30.578 1 97.38 271 ASP B O 1
ATOM 5692 N N . ILE B 1 272 ? 8.398 -43.438 -28.906 1 98.5 272 ILE B N 1
ATOM 5693 C CA . ILE B 1 272 ? 8.375 -42.031 -28.609 1 98.5 272 ILE B CA 1
ATOM 5694 C C . ILE B 1 272 ? 9.484 -41.312 -29.391 1 98.5 272 ILE B C 1
ATOM 5696 O O . ILE B 1 272 ? 10.617 -41.812 -29.453 1 98.5 272 ILE B O 1
ATOM 5700 N N . ASP B 1 273 ? 9.141 -40.25 -30.062 1 98.38 273 ASP B N 1
ATOM 5701 C CA . ASP B 1 273 ? 10.109 -39.344 -30.688 1 98.38 273 ASP B CA 1
ATOM 5702 C C . ASP B 1 273 ? 10.633 -38.312 -29.688 1 98.38 273 ASP B C 1
ATOM 5704 O O . ASP B 1 273 ? 9.906 -37.406 -29.297 1 98.38 273 ASP B O 1
ATOM 5708 N N . PRO B 1 274 ? 11.859 -38.406 -29.281 1 97.56 274 PRO B N 1
ATOM 5709 C CA . PRO B 1 274 ? 12.375 -37.531 -28.234 1 97.56 274 PRO B CA 1
ATOM 5710 C C . PRO B 1 274 ? 12.438 -36.062 -28.688 1 97.56 274 PRO B C 1
ATOM 5712 O O . PRO B 1 274 ? 12.664 -35.156 -27.859 1 97.56 274 PRO B O 1
ATOM 5715 N N . ALA B 1 275 ? 12.242 -35.75 -29.922 1 98.12 275 ALA B N 1
ATOM 5716 C CA . ALA B 1 275 ? 12.242 -34.375 -30.406 1 98.12 275 ALA B CA 1
ATOM 5717 C C . ALA B 1 275 ? 10.867 -33.75 -30.25 1 98.12 275 ALA B C 1
ATOM 5719 O O . ALA B 1 275 ? 10.719 -32.531 -30.391 1 98.12 275 ALA B O 1
ATOM 5720 N N . ARG B 1 276 ? 9.883 -34.594 -29.922 1 98.81 276 ARG B N 1
ATOM 5721 C CA . ARG B 1 276 ? 8.508 -34.125 -29.781 1 98.81 276 ARG B CA 1
ATOM 5722 C C . ARG B 1 276 ? 7.953 -34.469 -28.406 1 98.81 276 ARG B C 1
ATOM 5724 O O . ARG B 1 276 ? 7.07 -35.312 -28.281 1 98.81 276 ARG B O 1
ATOM 5731 N N . ILE B 1 277 ? 8.406 -33.75 -27.375 1 98.88 277 ILE B N 1
ATOM 5732 C CA . ILE B 1 277 ? 7.973 -33.938 -26 1 98.88 277 ILE B CA 1
ATOM 5733 C C . ILE B 1 277 ? 7.258 -32.688 -25.5 1 98.88 277 ILE B C 1
ATOM 5735 O O . ILE B 1 277 ? 7.891 -31.656 -25.297 1 98.88 277 ILE B O 1
ATOM 5739 N N . GLY B 1 278 ? 6.008 -32.812 -25.297 1 98.94 278 GLY B N 1
ATOM 5740 C CA . GLY B 1 278 ? 5.203 -31.672 -24.859 1 98.94 278 GLY B CA 1
ATOM 5741 C C . GLY B 1 278 ? 4.754 -31.797 -23.406 1 98.94 278 GLY B C 1
ATOM 5742 O O . GLY B 1 278 ? 4.91 -32.844 -22.781 1 98.94 278 GLY B O 1
ATOM 5743 N N . VAL B 1 279 ? 4.273 -30.734 -22.875 1 98.88 279 VAL B N 1
ATOM 5744 C CA . VAL B 1 279 ? 3.627 -30.672 -21.578 1 98.88 279 VAL B CA 1
ATOM 5745 C C . VAL B 1 279 ? 2.424 -29.734 -21.641 1 98.88 279 VAL B C 1
ATOM 5747 O O . VAL B 1 279 ? 2.48 -28.688 -22.281 1 98.88 279 VAL B O 1
ATOM 5750 N N . ASN B 1 280 ? 1.337 -30.172 -21.062 1 98.69 280 ASN B N 1
ATOM 5751 C CA . ASN B 1 280 ? 0.09 -29.422 -21.156 1 98.69 280 ASN B CA 1
ATOM 5752 C C . ASN B 1 280 ? -0.815 -29.703 -19.953 1 98.69 280 ASN B C 1
ATOM 5754 O O . ASN B 1 280 ? -1.061 -30.875 -19.625 1 98.69 280 ASN B O 1
ATOM 5758 N N . GLY B 1 281 ? -1.295 -28.703 -19.328 1 98.12 281 GLY B N 1
ATOM 5759 C CA . GLY B 1 281 ? -2.23 -28.812 -18.219 1 98.12 281 GLY B CA 1
ATOM 5760 C C . GLY B 1 281 ? -2.951 -27.516 -17.922 1 98.12 281 GLY B C 1
ATOM 5761 O O . GLY B 1 281 ? -2.525 -26.438 -18.359 1 98.12 281 GLY B O 1
ATOM 5762 N N . GLY B 1 282 ? -4.078 -27.609 -17.203 1 97.5 282 GLY B N 1
ATOM 5763 C CA . GLY B 1 282 ? -4.887 -26.453 -16.844 1 97.5 282 GLY B CA 1
ATOM 5764 C C . GLY B 1 282 ? -4.922 -26.172 -15.359 1 97.5 282 GLY B C 1
ATOM 5765 O O . GLY B 1 282 ? -4.816 -27.094 -14.547 1 97.5 282 GLY B O 1
ATOM 5766 N N . SER B 1 283 ? -5.207 -24.859 -15.039 1 97.06 283 SER B N 1
ATOM 5767 C CA . SER B 1 283 ? -5.262 -24.469 -13.641 1 97.06 283 SER B CA 1
ATOM 5768 C C . SER B 1 283 ? -3.986 -24.875 -12.898 1 97.06 283 SER B C 1
ATOM 5770 O O . SER B 1 283 ? -2.881 -24.547 -13.344 1 97.06 283 SER B O 1
ATOM 5772 N N . GLY B 1 284 ? -4.137 -25.641 -11.891 1 96.5 284 GLY B N 1
ATOM 5773 C CA . GLY B 1 284 ? -2.951 -26.156 -11.227 1 96.5 284 GLY B CA 1
ATOM 5774 C C . GLY B 1 284 ? -2.061 -26.969 -12.148 1 96.5 284 GLY B C 1
ATOM 5775 O O . GLY B 1 284 ? -0.838 -26.969 -11.992 1 96.5 284 GLY B O 1
ATOM 5776 N N . GLY B 1 285 ? -2.654 -27.672 -13.086 1 97.12 285 GLY B N 1
ATOM 5777 C CA . GLY B 1 285 ? -1.891 -28.391 -14.094 1 97.12 285 GLY B CA 1
ATOM 5778 C C . GLY B 1 285 ? -1.095 -27.484 -15.008 1 97.12 285 GLY B C 1
ATOM 5779 O O . GLY B 1 285 ? -0.048 -27.875 -15.531 1 97.12 285 GLY B O 1
ATOM 5780 N N . GLY B 1 286 ? -1.672 -26.266 -15.242 1 98.06 286 GLY B N 1
ATOM 5781 C CA . GLY B 1 286 ? -0.926 -25.266 -15.984 1 98.06 286 GLY B CA 1
ATOM 5782 C C . GLY B 1 286 ? 0.284 -24.75 -15.234 1 98.06 286 GLY B C 1
ATOM 5783 O O . GLY B 1 286 ? 1.343 -24.531 -15.828 1 98.06 286 GLY B O 1
ATOM 5784 N N . THR B 1 287 ? 0.105 -24.531 -13.953 1 97.81 287 THR B N 1
ATOM 5785 C CA . THR B 1 287 ? 1.229 -24.156 -13.109 1 97.81 287 THR B CA 1
ATOM 5786 C C . THR B 1 287 ? 2.32 -25.219 -13.141 1 97.81 287 THR B C 1
ATOM 5788 O O . THR B 1 287 ? 3.506 -24.891 -13.258 1 97.81 287 THR B O 1
ATOM 5791 N N . GLN B 1 288 ? 1.94 -26.438 -13.086 1 97.81 288 GLN B N 1
ATOM 5792 C CA . GLN B 1 288 ? 2.889 -27.547 -13.141 1 97.81 288 GLN B CA 1
ATOM 5793 C C . GLN B 1 288 ? 3.539 -27.641 -14.516 1 97.81 288 GLN B C 1
ATOM 5795 O O . GLN B 1 288 ? 4.707 -28.016 -14.633 1 97.81 288 GLN B O 1
ATOM 5800 N N . THR B 1 289 ? 2.738 -27.359 -15.555 1 98.62 289 THR B N 1
ATOM 5801 C CA . THR B 1 289 ? 3.271 -27.328 -16.906 1 98.62 289 THR B CA 1
ATOM 5802 C C . THR B 1 289 ? 4.484 -26.406 -17 1 98.62 289 THR B C 1
ATOM 5804 O O . THR B 1 289 ? 5.551 -26.812 -17.453 1 98.62 289 THR B O 1
ATOM 5807 N N . VAL B 1 290 ? 4.363 -25.234 -16.422 1 98.75 290 VAL B N 1
ATOM 5808 C CA . VAL B 1 290 ? 5.457 -24.266 -16.453 1 98.75 290 VAL B CA 1
ATOM 5809 C C . VAL B 1 290 ? 6.605 -24.766 -15.57 1 98.75 290 VAL B C 1
ATOM 5811 O O . VAL B 1 290 ? 7.766 -24.75 -15.984 1 98.75 290 VAL B O 1
ATOM 5814 N N . LEU B 1 291 ? 6.289 -25.234 -14.438 1 98.75 291 LEU B N 1
ATOM 5815 C CA . LEU B 1 291 ? 7.312 -25.688 -13.5 1 98.75 291 LEU B CA 1
ATOM 5816 C C . LEU B 1 291 ? 8.141 -26.828 -14.094 1 98.75 291 LEU B C 1
ATOM 5818 O O . LEU B 1 291 ? 9.367 -26.828 -13.977 1 98.75 291 LEU B O 1
ATOM 5822 N N . LEU B 1 292 ? 7.543 -27.781 -14.75 1 98.81 292 LEU B N 1
ATOM 5823 C CA . LEU B 1 292 ? 8.25 -28.906 -15.359 1 98.81 292 LEU B CA 1
ATOM 5824 C C . LEU B 1 292 ? 9.234 -28.422 -16.422 1 98.81 292 LEU B C 1
ATOM 5826 O O . LEU B 1 292 ? 10.344 -28.953 -16.531 1 98.81 292 LEU B O 1
ATOM 5830 N N . THR B 1 293 ? 8.828 -27.406 -17.188 1 98.75 293 THR B N 1
ATOM 5831 C CA . THR B 1 293 ? 9.719 -26.891 -18.219 1 98.75 293 THR B CA 1
ATOM 5832 C C . THR B 1 293 ? 10.914 -26.188 -17.594 1 98.75 293 THR B C 1
ATOM 5834 O O . THR B 1 293 ? 12 -26.141 -18.188 1 98.75 293 THR B O 1
ATOM 5837 N N . VAL B 1 294 ? 10.75 -25.594 -16.406 1 98.75 294 VAL B N 1
ATOM 5838 C CA . VAL B 1 294 ? 11.844 -24.953 -15.688 1 98.75 294 VAL B CA 1
ATOM 5839 C C . VAL B 1 294 ? 12.836 -26.016 -15.219 1 98.75 294 VAL B C 1
ATOM 5841 O O . VAL B 1 294 ? 14.047 -25.797 -15.25 1 98.75 294 VAL B O 1
ATOM 5844 N N . LEU B 1 295 ? 12.375 -27.172 -14.859 1 98.69 295 LEU B N 1
ATOM 5845 C CA . LEU B 1 295 ? 13.148 -28.188 -14.156 1 98.69 295 LEU B CA 1
ATOM 5846 C C . LEU B 1 295 ? 13.82 -29.125 -15.141 1 98.69 295 LEU B C 1
ATOM 5848 O O . LEU B 1 295 ? 14.758 -29.844 -14.773 1 98.69 295 LEU B O 1
ATOM 5852 N N . ASP B 1 296 ? 13.297 -29.172 -16.391 1 98.38 296 ASP B N 1
ATOM 5853 C CA . ASP B 1 296 ? 13.773 -30.172 -17.344 1 98.38 296 ASP B CA 1
ATOM 5854 C C . ASP B 1 296 ? 13.828 -29.609 -18.75 1 98.38 296 ASP B C 1
ATOM 5856 O O . ASP B 1 296 ? 12.844 -29.047 -19.234 1 98.38 296 ASP B O 1
ATOM 5860 N N . ASP B 1 297 ? 14.844 -29.812 -19.5 1 97.25 297 ASP B N 1
ATOM 5861 C CA . ASP B 1 297 ? 15.07 -29.203 -20.812 1 97.25 297 ASP B CA 1
ATOM 5862 C C . ASP B 1 297 ? 14.641 -30.141 -21.938 1 97.25 297 ASP B C 1
ATOM 5864 O O . ASP B 1 297 ? 14.789 -29.812 -23.109 1 97.25 297 ASP B O 1
ATOM 5868 N N . ARG B 1 298 ? 14.109 -31.25 -21.625 1 98.38 298 ARG B N 1
ATOM 5869 C CA . ARG B 1 298 ? 13.734 -32.219 -22.656 1 98.38 298 ARG B CA 1
ATOM 5870 C C . ARG B 1 298 ? 12.391 -31.844 -23.297 1 98.38 298 ARG B C 1
ATOM 5872 O O . ARG B 1 298 ? 12.062 -32.312 -24.375 1 98.38 298 ARG B O 1
ATOM 5879 N N . PHE B 1 299 ? 11.664 -31.031 -22.594 1 98.81 299 PHE B N 1
ATOM 5880 C CA . PHE B 1 299 ? 10.406 -30.578 -23.188 1 98.81 299 PHE B CA 1
ATOM 5881 C C . PHE B 1 299 ? 10.656 -29.672 -24.375 1 98.81 299 PHE B C 1
ATOM 5883 O O . PHE B 1 299 ? 11.508 -28.781 -24.312 1 98.81 299 PHE B O 1
ATOM 5890 N N . THR B 1 300 ? 9.875 -29.844 -25.438 1 98.81 300 THR B N 1
ATOM 5891 C CA . THR B 1 300 ? 10.125 -29.094 -26.656 1 98.81 300 THR B CA 1
ATOM 5892 C C . THR B 1 300 ? 8.914 -28.25 -27.016 1 98.81 300 THR B C 1
ATOM 5894 O O . THR B 1 300 ? 8.977 -27.406 -27.922 1 98.81 300 THR B O 1
ATOM 5897 N N . ALA B 1 301 ? 7.781 -28.406 -26.312 1 98.94 301 ALA B N 1
ATOM 5898 C CA . ALA B 1 301 ? 6.582 -27.578 -26.469 1 98.94 301 ALA B CA 1
ATOM 5899 C C . ALA B 1 301 ? 5.785 -27.531 -25.172 1 98.94 301 ALA B C 1
ATOM 5901 O O . ALA B 1 301 ? 5.719 -28.531 -24.438 1 98.94 301 ALA B O 1
ATOM 5902 N N . ALA B 1 302 ? 5.199 -26.422 -24.859 1 98.94 302 ALA B N 1
ATOM 5903 C CA . ALA B 1 302 ? 4.445 -26.266 -23.609 1 98.94 302 ALA B CA 1
ATOM 5904 C C . ALA B 1 302 ? 3.16 -25.484 -23.844 1 98.94 302 ALA B C 1
ATOM 5906 O O . ALA B 1 302 ? 3.146 -24.516 -24.594 1 98.94 302 ALA B O 1
ATOM 5907 N N . ALA B 1 303 ? 2.086 -25.906 -23.172 1 98.94 303 ALA B N 1
ATOM 5908 C CA . ALA B 1 303 ? 0.807 -25.203 -23.312 1 98.94 303 ALA B CA 1
ATOM 5909 C C . ALA B 1 303 ? 0.094 -25.109 -21.969 1 98.94 303 ALA B C 1
ATOM 5911 O O . ALA B 1 303 ? -0.841 -25.859 -21.688 1 98.94 303 ALA B O 1
ATOM 5912 N N . PRO B 1 304 ? 0.446 -24.156 -21.109 1 98.88 304 PRO B N 1
ATOM 5913 C CA . PRO B 1 304 ? -0.335 -23.906 -19.891 1 98.88 304 PRO B CA 1
ATOM 5914 C C . PRO B 1 304 ? -1.688 -23.266 -20.188 1 98.88 304 PRO B C 1
ATOM 5916 O O . PRO B 1 304 ? -1.784 -22.375 -21.047 1 98.88 304 PRO B O 1
ATOM 5919 N N . VAL B 1 305 ? -2.717 -23.75 -19.516 1 98.75 305 VAL B N 1
ATOM 5920 C CA . VAL B 1 305 ? -4.082 -23.281 -19.75 1 98.75 305 VAL B CA 1
ATOM 5921 C C . VAL B 1 305 ? -4.68 -22.75 -18.453 1 98.75 305 VAL B C 1
ATOM 5923 O O . VAL B 1 305 ? -4.625 -23.406 -17.406 1 98.75 305 VAL B O 1
ATOM 5926 N N . VAL B 1 306 ? -5.176 -21.5 -18.438 1 98.19 306 VAL B N 1
ATOM 5927 C CA . VAL B 1 306 ? -5.922 -20.812 -17.391 1 98.19 306 VAL B CA 1
ATOM 5928 C C . VAL B 1 306 ? -5.148 -20.875 -16.078 1 98.19 306 VAL B C 1
ATOM 5930 O O . VAL B 1 306 ? -5.707 -21.219 -15.039 1 98.19 306 VAL B O 1
ATOM 5933 N N . SER B 1 307 ? -3.873 -20.531 -16.109 1 98 307 SER B N 1
ATOM 5934 C CA . SER B 1 307 ? -3.045 -20.609 -14.914 1 98 307 SER B CA 1
ATOM 5935 C C . SER B 1 307 ? -2.072 -19.438 -14.836 1 98 307 SER B C 1
ATOM 5937 O O . SER B 1 307 ? -1.817 -18.906 -13.75 1 98 307 SER B O 1
ATOM 5939 N N . LEU B 1 308 ? -1.583 -18.969 -15.898 1 98.38 308 LEU B N 1
ATOM 5940 C CA . LEU B 1 308 ? -0.434 -18.062 -15.922 1 98.38 308 LEU B CA 1
ATOM 5941 C C . LEU B 1 308 ? -0.829 -16.672 -15.461 1 98.38 308 LEU B C 1
ATOM 5943 O O . LEU B 1 308 ? -1.784 -16.078 -15.977 1 98.38 308 LEU B O 1
ATOM 5947 N N . ALA B 1 309 ? -0.106 -16.219 -14.547 1 97.81 309 ALA B N 1
ATOM 5948 C CA . ALA B 1 309 ? -0.261 -14.859 -14.055 1 97.81 309 ALA B CA 1
ATOM 5949 C C . ALA B 1 309 ? 1.02 -14.367 -13.383 1 97.81 309 ALA B C 1
ATOM 5951 O O . ALA B 1 309 ? 1.827 -15.172 -12.914 1 97.81 309 ALA B O 1
ATOM 5952 N N . SER B 1 310 ? 1.233 -13.086 -13.438 1 98.19 310 SER B N 1
ATOM 5953 C CA . SER B 1 310 ? 2.395 -12.508 -12.766 1 98.19 310 SER B CA 1
ATOM 5954 C C . SER B 1 310 ? 2.088 -12.172 -11.312 1 98.19 310 SER B C 1
ATOM 5956 O O . SER B 1 310 ? 2.996 -11.875 -10.531 1 98.19 310 SER B O 1
ATOM 5958 N N . HIS B 1 311 ? 0.849 -12.25 -10.898 1 97.38 311 HIS B N 1
ATOM 5959 C CA . HIS B 1 311 ? 0.431 -11.797 -9.578 1 97.38 311 HIS B CA 1
ATOM 5960 C C . HIS B 1 311 ? -0.172 -12.938 -8.766 1 97.38 311 HIS B C 1
ATOM 5962 O O . HIS B 1 311 ? -0.657 -12.727 -7.652 1 97.38 311 HIS B O 1
ATOM 5968 N N . PHE B 1 312 ? -0.173 -14.133 -9.25 1 97.19 312 PHE B N 1
ATOM 5969 C CA . PHE B 1 312 ? -0.748 -15.281 -8.562 1 97.19 312 PHE B CA 1
ATOM 5970 C C . PHE B 1 312 ? 0.111 -16.531 -8.766 1 97.19 312 PHE B C 1
ATOM 5972 O O . PHE B 1 312 ? 0.276 -17 -9.891 1 97.19 312 PHE B O 1
ATOM 5979 N N . ASP B 1 313 ? 0.588 -17.109 -7.707 1 95.75 313 ASP B N 1
ATOM 5980 C CA . ASP B 1 313 ? 1.55 -18.203 -7.742 1 95.75 313 ASP B CA 1
ATOM 5981 C C . ASP B 1 313 ? 0.843 -19.562 -7.652 1 95.75 313 ASP B C 1
ATOM 5983 O O . ASP B 1 313 ? 1.476 -20.609 -7.805 1 95.75 313 ASP B O 1
ATOM 5987 N N . GLY B 1 314 ? -0.421 -19.531 -7.477 1 93.62 314 GLY B N 1
ATOM 5988 C CA . GLY B 1 314 ? -1.183 -20.719 -7.145 1 93.62 314 GLY B CA 1
ATOM 5989 C C . GLY B 1 314 ? -1.689 -20.719 -5.715 1 93.62 314 GLY B C 1
ATOM 5990 O O . GLY B 1 314 ? -0.914 -20.547 -4.773 1 93.62 314 GLY B O 1
ATOM 5991 N N . GLY B 1 315 ? -2.912 -20.938 -5.496 1 87.69 315 GLY B N 1
ATOM 5992 C CA . GLY B 1 315 ? -3.557 -20.719 -4.215 1 87.69 315 GLY B CA 1
ATOM 5993 C C . GLY B 1 315 ? -3.418 -21.891 -3.262 1 87.69 315 GLY B C 1
ATOM 5994 O O . GLY B 1 315 ? -3.717 -21.766 -2.072 1 87.69 315 GLY B O 1
ATOM 5995 N N . CYS B 1 316 ? -3.018 -23.016 -3.721 1 92.62 316 CYS B N 1
ATOM 5996 C CA . CYS B 1 316 ? -2.85 -24.219 -2.924 1 92.62 316 CYS B CA 1
ATOM 5997 C C . CYS B 1 316 ? -1.374 -24.5 -2.666 1 92.62 316 CYS B C 1
ATOM 5999 O O . CYS B 1 316 ? -0.54 -24.328 -3.555 1 92.62 316 CYS B O 1
ATOM 6001 N N . PRO B 1 317 ? -1.071 -25 -1.513 1 94.62 317 PRO B N 1
ATOM 6002 C CA . PRO B 1 317 ? 0.334 -25.281 -1.22 1 94.62 317 PRO B CA 1
ATOM 6003 C C . PRO B 1 317 ? 0.945 -26.297 -2.193 1 94.62 317 PRO B C 1
ATOM 6005 O O . PRO B 1 317 ? 2.168 -26.344 -2.342 1 94.62 317 PRO B O 1
ATOM 6008 N N . CYS B 1 318 ? 0.184 -27.031 -2.855 1 95.06 318 CYS B N 1
ATOM 6009 C CA . CYS B 1 318 ? 0.711 -27.938 -3.867 1 95.06 318 CYS B CA 1
ATOM 6010 C C . CYS B 1 318 ? 1.317 -27.172 -5.031 1 95.06 318 CYS B C 1
ATOM 6012 O O . CYS B 1 318 ? 2.072 -27.719 -5.828 1 95.06 318 CYS B O 1
ATOM 6014 N N . GLU B 1 319 ? 1.032 -25.875 -5.102 1 94.75 319 GLU B N 1
ATOM 6015 C CA . GLU B 1 319 ? 1.562 -25.031 -6.164 1 94.75 319 GLU B CA 1
ATOM 6016 C C . GLU B 1 319 ? 2.547 -24 -5.609 1 94.75 319 GLU B C 1
ATOM 6018 O O . GLU B 1 319 ? 3.371 -23.469 -6.348 1 94.75 319 GLU B O 1
ATOM 6023 N N . SER B 1 320 ? 2.389 -23.719 -4.336 1 94.88 320 SER B N 1
ATOM 6024 C CA . SER B 1 320 ? 3.148 -22.594 -3.783 1 94.88 320 SER B CA 1
ATOM 6025 C C . SER B 1 320 ? 3.662 -22.922 -2.383 1 94.88 320 SER B C 1
ATOM 6027 O O . SER B 1 320 ? 4.004 -22.016 -1.619 1 94.88 320 SER B O 1
ATOM 6029 N N . GLY B 1 321 ? 3.658 -24.188 -2.053 1 96.62 321 GLY B N 1
ATOM 6030 C CA . GLY B 1 321 ? 4.07 -24.578 -0.716 1 96.62 321 GLY B CA 1
ATOM 6031 C C . GLY B 1 321 ? 5.566 -24.438 -0.488 1 96.62 321 GLY B C 1
ATOM 6032 O O . GLY B 1 321 ? 6.027 -24.453 0.655 1 96.62 321 GLY B O 1
ATOM 6033 N N . LYS B 1 322 ? 6.324 -24.469 -1.501 1 97.12 322 LYS B N 1
ATOM 6034 C CA . LYS B 1 322 ? 7.75 -24.156 -1.486 1 97.12 322 LYS B CA 1
ATOM 6035 C C . LYS B 1 322 ? 8.016 -22.781 -2.061 1 97.12 322 LYS B C 1
ATOM 6037 O O . LYS B 1 322 ? 7.277 -22.297 -2.922 1 97.12 322 LYS B O 1
ATOM 6042 N N . PRO B 1 323 ? 9.062 -22.078 -1.589 1 96.5 323 PRO B N 1
ATOM 6043 C CA . PRO B 1 323 ? 9.242 -20.672 -1.924 1 96.5 323 PRO B CA 1
ATOM 6044 C C . PRO B 1 323 ? 9.992 -20.469 -3.242 1 96.5 323 PRO B C 1
ATOM 6046 O O . PRO B 1 323 ? 10.93 -19.672 -3.307 1 96.5 323 PRO B O 1
ATOM 6049 N N . ILE B 1 324 ? 9.539 -21.016 -4.277 1 97.69 324 ILE B N 1
ATOM 6050 C CA . ILE B 1 324 ? 10.266 -21 -5.543 1 97.69 324 ILE B CA 1
ATOM 6051 C C . ILE B 1 324 ? 10.18 -19.609 -6.164 1 97.69 324 ILE B C 1
ATOM 6053 O O . ILE B 1 324 ? 11.086 -19.188 -6.891 1 97.69 324 ILE B O 1
ATOM 6057 N N . GLN B 1 325 ? 9.156 -18.812 -5.867 1 96.94 325 GLN B N 1
ATOM 6058 C CA . GLN B 1 325 ? 9.008 -17.484 -6.465 1 96.94 325 GLN B CA 1
ATOM 6059 C C . GLN B 1 325 ? 9.953 -16.484 -5.809 1 96.94 325 GLN B C 1
ATOM 6061 O O . GLN B 1 325 ? 10.102 -15.352 -6.289 1 96.94 325 GLN B O 1
ATOM 6066 N N . LEU B 1 326 ? 10.633 -16.906 -4.762 1 96.94 326 LEU B N 1
ATOM 6067 C CA . LEU B 1 326 ? 11.641 -16.062 -4.145 1 96.94 326 LEU B CA 1
ATOM 6068 C C . LEU B 1 326 ? 12.992 -16.234 -4.824 1 96.94 326 LEU B C 1
ATOM 6070 O O . LEU B 1 326 ? 13.945 -15.516 -4.523 1 96.94 326 LEU B O 1
ATOM 6074 N N . ALA B 1 327 ? 13.094 -17.156 -5.773 1 97.88 327 ALA B N 1
ATOM 6075 C CA . ALA B 1 327 ? 14.328 -17.391 -6.52 1 97.88 327 ALA B CA 1
ATOM 6076 C C . ALA B 1 327 ? 14.805 -16.125 -7.223 1 97.88 327 ALA B C 1
ATOM 6078 O O . ALA B 1 327 ? 13.984 -15.32 -7.676 1 97.88 327 ALA B O 1
ATOM 6079 N N . GLY B 1 328 ? 16.156 -16 -7.289 1 97.31 328 GLY B N 1
ATOM 6080 C CA . GLY B 1 328 ? 16.7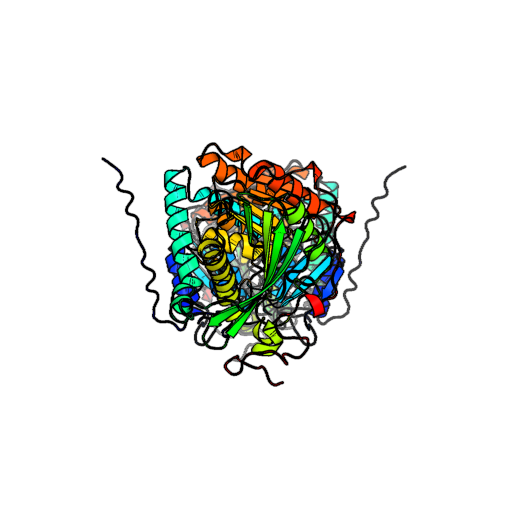66 -14.891 -7.996 1 97.31 328 GLY B CA 1
ATOM 6081 C C . GLY B 1 328 ? 16.438 -13.547 -7.391 1 97.31 328 GLY B C 1
ATOM 6082 O O . GLY B 1 328 ? 16.453 -12.523 -8.086 1 97.31 328 GLY B O 1
ATOM 6083 N N . GLY B 1 329 ? 16.062 -13.492 -6.188 1 96.19 329 GLY B N 1
ATOM 6084 C CA . GLY B 1 329 ? 15.68 -12.242 -5.539 1 96.19 329 GLY B CA 1
ATOM 6085 C C . GLY B 1 329 ? 14.219 -11.883 -5.746 1 96.19 329 GLY B C 1
ATOM 6086 O O . GLY B 1 329 ? 13.781 -10.805 -5.34 1 96.19 329 GLY B O 1
ATOM 6087 N N . GLY B 1 330 ? 13.531 -12.719 -6.371 1 97.38 330 GLY B N 1
ATOM 6088 C CA . GLY B 1 330 ? 12.125 -12.508 -6.668 1 97.38 330 GLY B CA 1
ATOM 6089 C C . GLY B 1 330 ? 11.789 -12.734 -8.133 1 97.38 330 GLY B C 1
ATOM 6090 O O . GLY B 1 330 ? 12.461 -12.203 -9.016 1 97.38 330 GLY B O 1
ATOM 6091 N N . THR B 1 331 ? 10.844 -13.484 -8.352 1 98.25 331 THR B N 1
ATOM 6092 C CA . THR B 1 331 ? 10.359 -13.781 -9.695 1 98.25 331 THR B CA 1
ATOM 6093 C C . THR B 1 331 ? 8.852 -14.008 -9.68 1 98.25 331 THR B C 1
ATOM 6095 O O . THR B 1 331 ? 8.18 -13.703 -8.695 1 98.25 331 THR B O 1
ATOM 6098 N N . CYS B 1 332 ? 8.242 -14.336 -10.773 1 98.31 332 CYS B N 1
ATOM 6099 C CA . CYS B 1 332 ? 6.828 -14.672 -10.898 1 98.31 332 CYS B CA 1
ATOM 6100 C C . CYS B 1 332 ? 6.617 -15.734 -11.969 1 98.31 332 CYS B C 1
ATOM 6102 O O . CYS B 1 332 ? 7.562 -16.141 -12.648 1 98.31 332 CYS B O 1
ATOM 6104 N N . ASN B 1 333 ? 5.402 -16.203 -12.078 1 98.5 333 ASN B N 1
ATOM 6105 C CA . ASN B 1 333 ? 5.117 -17.297 -12.984 1 98.5 333 ASN B CA 1
ATOM 6106 C C . ASN B 1 333 ? 5.355 -16.906 -14.438 1 98.5 333 ASN B C 1
ATOM 6108 O O . ASN B 1 333 ? 5.762 -17.734 -15.258 1 98.5 333 ASN B O 1
ATOM 6112 N N . ALA B 1 334 ? 5.137 -15.664 -14.773 1 98.75 334 ALA B N 1
ATOM 6113 C CA . ALA B 1 334 ? 5.387 -15.211 -16.141 1 98.75 334 ALA B CA 1
ATOM 6114 C C . ALA B 1 334 ? 6.871 -15.312 -16.484 1 98.75 334 ALA B C 1
ATOM 6116 O O . ALA B 1 334 ? 7.227 -15.742 -17.594 1 98.75 334 ALA B O 1
ATOM 6117 N N . GLU B 1 335 ? 7.73 -14.906 -15.609 1 98.88 335 GLU B N 1
ATOM 6118 C CA . GLU B 1 335 ? 9.164 -15.031 -15.875 1 98.88 335 GLU B CA 1
ATOM 6119 C C . GLU B 1 335 ? 9.586 -16.5 -15.938 1 98.88 335 GLU B C 1
ATOM 6121 O O . GLU B 1 335 ? 10.406 -16.875 -16.781 1 98.88 335 GLU B O 1
ATOM 6126 N N . LEU B 1 336 ? 9.078 -17.297 -15.055 1 98.88 336 LEU B N 1
ATOM 6127 C CA . LEU B 1 336 ? 9.391 -18.719 -15.086 1 98.88 336 LEU B CA 1
ATOM 6128 C C . LEU B 1 336 ? 8.953 -19.344 -16.406 1 98.88 336 LEU B C 1
ATOM 6130 O O . LEU B 1 336 ? 9.664 -20.156 -16.984 1 98.88 336 LEU B O 1
ATOM 6134 N N . ALA B 1 337 ? 7.762 -18.953 -16.891 1 98.94 337 ALA B N 1
ATOM 6135 C CA . ALA B 1 337 ? 7.312 -19.438 -18.188 1 98.94 337 ALA B CA 1
ATOM 6136 C C . ALA B 1 337 ? 8.273 -18.984 -19.297 1 98.94 337 ALA B C 1
ATOM 6138 O O . ALA B 1 337 ? 8.531 -19.734 -20.234 1 98.94 337 ALA B O 1
ATOM 6139 N N . ALA B 1 338 ? 8.82 -17.859 -19.156 1 98.88 338 ALA B N 1
ATOM 6140 C CA . ALA B 1 338 ? 9.703 -17.281 -20.172 1 98.88 338 ALA B CA 1
ATOM 6141 C C . ALA B 1 338 ? 11 -18.062 -20.297 1 98.88 338 ALA B C 1
ATOM 6143 O O . ALA B 1 338 ? 11.695 -17.984 -21.312 1 98.88 338 ALA B O 1
ATOM 6144 N N . LEU B 1 339 ? 11.352 -18.781 -19.297 1 98.81 339 LEU B N 1
ATOM 6145 C CA . LEU B 1 339 ? 12.562 -19.594 -19.328 1 98.81 339 LEU B CA 1
ATOM 6146 C C . LEU B 1 339 ? 12.5 -20.609 -20.469 1 98.81 339 LEU B C 1
ATOM 6148 O O . LEU B 1 339 ? 13.523 -21.156 -20.875 1 98.81 339 LEU B O 1
ATOM 6152 N N . PHE B 1 340 ? 11.305 -20.844 -20.984 1 98.81 340 PHE B N 1
ATOM 6153 C CA . PHE B 1 340 ? 11.094 -21.859 -22.016 1 98.81 340 PHE B CA 1
ATOM 6154 C C . PHE B 1 340 ? 11.523 -21.344 -23.375 1 98.81 340 PHE B C 1
ATOM 6156 O O . PHE B 1 340 ? 11.703 -22.125 -24.312 1 98.81 340 PHE B O 1
ATOM 6163 N N . ALA B 1 341 ? 11.672 -20.062 -23.469 1 98.75 341 ALA B N 1
ATOM 6164 C CA . ALA B 1 341 ? 12.133 -19.484 -24.719 1 98.75 341 ALA B CA 1
ATOM 6165 C C . ALA B 1 341 ? 13.461 -20.094 -25.156 1 98.75 341 ALA B C 1
ATOM 6167 O O . ALA B 1 341 ? 14.352 -20.312 -24.328 1 98.75 341 ALA B O 1
ATOM 6168 N N . PRO B 1 342 ? 13.672 -20.344 -26.438 1 98.69 342 PRO B N 1
ATOM 6169 C CA . PRO B 1 342 ? 12.828 -19.938 -27.562 1 98.69 342 PRO B CA 1
ATOM 6170 C C . PRO B 1 342 ? 11.906 -21.062 -28.047 1 98.69 342 PRO B C 1
ATOM 6172 O O . PRO B 1 342 ? 11.43 -21.031 -29.188 1 98.69 342 PRO B O 1
ATOM 6175 N N . ARG B 1 343 ? 11.688 -22.109 -27.281 1 98.81 343 ARG B N 1
ATOM 6176 C CA . ARG B 1 343 ? 10.859 -23.234 -27.688 1 98.81 343 ARG B CA 1
ATOM 6177 C C . ARG B 1 343 ? 9.383 -22.828 -27.734 1 98.81 343 ARG B C 1
ATOM 6179 O O . ARG B 1 343 ? 8.953 -21.938 -27.016 1 98.81 343 ARG B O 1
ATOM 6186 N N . PRO B 1 344 ? 8.555 -23.5 -28.547 1 98.94 344 PRO B N 1
ATOM 6187 C CA . PRO B 1 344 ? 7.16 -23.094 -28.766 1 98.94 344 PRO B CA 1
ATOM 6188 C C . PRO B 1 344 ? 6.32 -23.203 -27.484 1 98.94 344 PRO B C 1
ATOM 6190 O O . PRO B 1 344 ? 6.348 -24.219 -26.797 1 98.94 344 PRO B O 1
ATOM 6193 N N . MET B 1 345 ? 5.57 -22.172 -27.234 1 98.94 345 MET B N 1
ATOM 6194 C CA . MET B 1 345 ? 4.664 -22.125 -26.094 1 98.94 345 MET B CA 1
ATOM 6195 C C . MET B 1 345 ? 3.33 -21.5 -26.469 1 98.94 345 MET B C 1
ATOM 6197 O O . MET B 1 345 ? 3.299 -20.469 -27.156 1 98.94 345 MET B O 1
ATOM 6201 N N . LEU B 1 346 ? 2.252 -22.141 -26.078 1 98.94 346 LEU B N 1
ATOM 6202 C CA . LEU B 1 346 ? 0.908 -21.578 -26.141 1 98.94 346 LEU B CA 1
ATOM 6203 C C . LEU B 1 346 ? 0.387 -21.25 -24.75 1 98.94 346 LEU B C 1
ATOM 6205 O O . LEU B 1 346 ? 0.402 -22.109 -23.859 1 98.94 346 LEU B O 1
ATOM 6209 N N . VAL B 1 347 ? -0.026 -20.031 -24.531 1 98.94 347 VAL B N 1
ATOM 6210 C CA . VAL B 1 347 ? -0.724 -19.656 -23.297 1 98.94 347 VAL B CA 1
ATOM 6211 C C . VAL B 1 347 ? -2.211 -19.469 -23.594 1 98.94 347 VAL B C 1
ATOM 6213 O O . VAL B 1 347 ? -2.59 -18.641 -24.422 1 98.94 347 VAL B O 1
ATOM 6216 N N . VAL B 1 348 ? -3.021 -20.281 -22.953 1 98.94 348 VAL B N 1
ATOM 6217 C CA . VAL B 1 348 ? -4.465 -20.094 -23.062 1 98.94 348 VAL B CA 1
ATOM 6218 C C . VAL B 1 348 ? -5 -19.422 -21.812 1 98.94 348 VAL B C 1
ATOM 6220 O O . VAL B 1 348 ? -4.75 -19.875 -20.688 1 98.94 348 VAL B O 1
ATOM 6223 N N . SER B 1 349 ? -5.668 -18.312 -21.938 1 98.81 349 SER B N 1
ATOM 6224 C CA . SER B 1 349 ? -6.188 -17.516 -20.828 1 98.81 349 SER B CA 1
ATOM 6225 C C . SER B 1 349 ? -7.629 -17.078 -21.078 1 98.81 349 SER B C 1
ATOM 6227 O O . SER B 1 349 ? -8.141 -17.25 -22.188 1 98.81 349 SER B O 1
ATOM 6229 N N . ASP B 1 350 ? -8.305 -16.625 -20.047 1 98.06 350 ASP B N 1
ATOM 6230 C CA . ASP B 1 350 ? -9.688 -16.172 -20.219 1 98.06 350 ASP B CA 1
ATOM 6231 C C . ASP B 1 350 ? -9.953 -14.906 -19.422 1 98.06 350 ASP B C 1
ATOM 6233 O O . ASP B 1 350 ? -9.07 -14.406 -18.719 1 98.06 350 ASP B O 1
ATOM 6237 N N . GLY B 1 351 ? -11.188 -14.375 -19.578 1 96.19 351 GLY B N 1
ATOM 6238 C CA . GLY B 1 351 ? -11.492 -13.094 -18.969 1 96.19 351 GLY B CA 1
ATOM 6239 C C . GLY B 1 351 ? -12.125 -13.219 -17.594 1 96.19 351 GLY B C 1
ATOM 6240 O O . GLY B 1 351 ? -12.195 -12.234 -16.859 1 96.19 351 GLY B O 1
ATOM 6241 N N . GLY B 1 352 ? -12.547 -14.391 -17.219 1 94.81 352 GLY B N 1
ATOM 6242 C CA . GLY B 1 352 ? -13.359 -14.547 -16.031 1 94.81 352 GLY B CA 1
ATOM 6243 C C . GLY B 1 352 ? -12.57 -15.039 -14.828 1 94.81 352 GLY B C 1
ATOM 6244 O O . GLY B 1 352 ? -13.148 -15.383 -13.797 1 94.81 352 GLY B O 1
ATOM 6245 N N . ASP B 1 353 ? -11.188 -15.117 -14.945 1 94.44 353 ASP B N 1
ATOM 6246 C CA . ASP B 1 353 ? -10.359 -15.516 -13.805 1 94.44 353 ASP B CA 1
ATOM 6247 C C . ASP B 1 353 ? -9.07 -14.711 -13.75 1 94.44 353 ASP B C 1
ATOM 6249 O O . ASP B 1 353 ? -8.984 -13.625 -14.336 1 94.44 353 ASP B O 1
ATOM 6253 N N . TRP B 1 354 ? -8.094 -15.102 -12.922 1 94.81 354 TRP B N 1
ATOM 6254 C CA . TRP B 1 354 ? -6.898 -14.305 -12.641 1 94.81 354 TRP B CA 1
ATOM 6255 C C . TRP B 1 354 ? -6.02 -14.188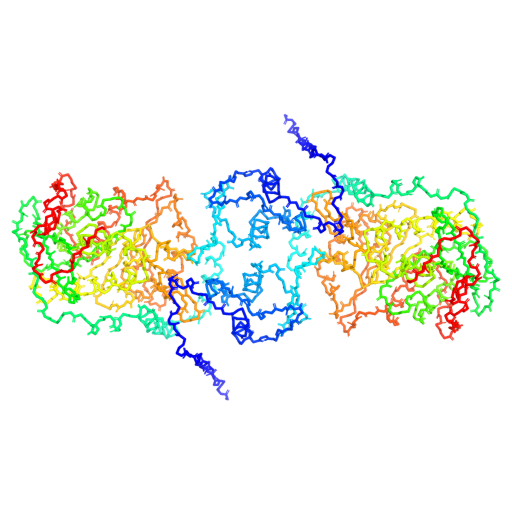 -13.883 1 94.81 354 TRP B C 1
ATOM 6257 O O . TRP B 1 354 ? -5.078 -13.391 -13.914 1 94.81 354 TRP B O 1
ATOM 6267 N N . THR B 1 355 ? -6.312 -14.969 -14.969 1 97.75 355 THR B N 1
ATOM 6268 C CA . THR B 1 355 ? -5.5 -14.914 -16.188 1 97.75 355 THR B CA 1
ATOM 6269 C C . THR B 1 355 ? -6 -13.82 -17.109 1 97.75 355 THR B C 1
ATOM 6271 O O . THR B 1 355 ? -5.5 -13.672 -18.234 1 97.75 355 THR B O 1
ATOM 6274 N N . ALA B 1 356 ? -6.938 -13.047 -16.688 1 96.88 356 ALA B N 1
ATOM 6275 C CA . ALA B 1 356 ? -7.52 -11.977 -17.5 1 96.88 356 ALA B CA 1
ATOM 6276 C C . ALA B 1 356 ? -6.453 -10.969 -17.906 1 96.88 356 ALA B C 1
ATOM 6278 O O . ALA B 1 356 ? -6.617 -10.266 -18.906 1 96.88 356 ALA B O 1
ATOM 6279 N N . THR B 1 357 ? -5.34 -10.922 -17.203 1 97.38 357 THR B N 1
ATOM 6280 C CA . THR B 1 357 ? -4.309 -9.93 -17.453 1 97.38 357 THR B CA 1
ATOM 6281 C C . THR B 1 357 ? -3.332 -10.422 -18.516 1 97.38 357 THR B C 1
ATOM 6283 O O . THR B 1 357 ? -2.496 -9.656 -19.016 1 97.38 357 THR B O 1
ATOM 6286 N N . VAL B 1 358 ? -3.404 -11.633 -19.047 1 98.75 358 VAL B N 1
ATOM 6287 C CA . VAL B 1 358 ? -2.389 -12.266 -19.875 1 98.75 358 VAL B CA 1
ATOM 6288 C C . VAL B 1 358 ? -2.186 -11.445 -21.156 1 98.75 358 VAL B C 1
ATOM 6290 O O . VAL B 1 358 ? -1.051 -11.125 -21.516 1 98.75 358 VAL B O 1
ATOM 6293 N N . PRO B 1 359 ? -3.289 -11.008 -21.828 1 98.62 359 PRO B N 1
ATOM 6294 C CA . PRO B 1 359 ? -3.062 -10.281 -23.078 1 98.62 359 PRO B CA 1
ATOM 6295 C C . PRO B 1 359 ? -2.328 -8.961 -22.859 1 98.62 359 PRO B C 1
ATOM 6297 O O . PRO B 1 359 ? -1.613 -8.5 -23.766 1 98.62 359 PRO B O 1
ATOM 6300 N N . ARG B 1 360 ? -2.42 -8.391 -21.672 1 98 360 ARG B N 1
ATOM 6301 C CA . ARG B 1 360 ? -1.897 -7.043 -21.469 1 98 360 ARG B CA 1
ATOM 6302 C C . ARG B 1 360 ? -0.556 -7.086 -20.734 1 98 360 ARG B C 1
ATOM 6304 O O . ARG B 1 360 ? 0.28 -6.199 -20.906 1 98 360 ARG B O 1
ATOM 6311 N N . LEU B 1 361 ? -0.345 -8.156 -19.953 1 98.44 361 LEU B N 1
ATOM 6312 C CA . LEU B 1 361 ? 0.826 -8.148 -19.078 1 98.44 361 LEU B CA 1
ATOM 6313 C C . LEU B 1 361 ? 1.757 -9.305 -19.406 1 98.44 361 LEU B C 1
ATOM 6315 O O . LEU B 1 361 ? 2.85 -9.094 -19.938 1 98.44 361 LEU B O 1
ATOM 6319 N N . GLU B 1 362 ? 1.334 -10.516 -19.25 1 98.81 362 GLU B N 1
ATOM 6320 C CA . GLU B 1 362 ? 2.213 -11.68 -19.297 1 98.81 362 GLU B CA 1
ATOM 6321 C C . GLU B 1 362 ? 2.625 -12 -20.734 1 98.81 362 GLU B C 1
ATOM 6323 O O . GLU B 1 362 ? 3.783 -12.328 -21 1 98.81 362 GLU B O 1
ATOM 6328 N N . TYR B 1 363 ? 1.637 -11.891 -21.688 1 98.88 363 TYR B N 1
ATOM 6329 C CA . TYR B 1 363 ? 1.944 -12.227 -23.078 1 98.88 363 TYR B CA 1
ATOM 6330 C C . TYR B 1 363 ? 2.953 -11.25 -23.656 1 98.88 363 TYR B C 1
ATOM 6332 O O . TYR B 1 363 ? 3.963 -11.664 -24.234 1 98.88 363 TYR B O 1
ATOM 6340 N N . PRO B 1 364 ? 2.77 -9.93 -23.516 1 98.75 364 PRO B N 1
ATOM 6341 C CA . PRO B 1 364 ? 3.801 -9.008 -24 1 98.75 364 PRO B CA 1
ATOM 6342 C C . PRO B 1 364 ? 5.16 -9.258 -23.344 1 98.75 364 PRO B C 1
ATOM 6344 O O . PRO B 1 364 ? 6.195 -9.133 -24 1 98.75 364 PRO B O 1
ATOM 6347 N N . TYR B 1 365 ? 5.191 -9.547 -22.109 1 98.81 365 TYR B N 1
ATOM 6348 C CA . TYR B 1 365 ? 6.445 -9.867 -21.438 1 98.81 365 TYR B CA 1
ATOM 6349 C C . TYR B 1 365 ? 7.117 -11.078 -22.078 1 98.81 365 TYR B C 1
ATOM 6351 O O . TYR B 1 365 ? 8.32 -11.062 -22.344 1 98.81 365 TYR B O 1
ATOM 6359 N N . LEU B 1 366 ? 6.324 -12.172 -22.312 1 98.88 366 LEU B N 1
ATOM 6360 C CA . LEU B 1 366 ? 6.852 -13.367 -22.984 1 98.88 366 LEU B CA 1
ATOM 6361 C C . LEU B 1 366 ? 7.391 -13.023 -24.359 1 98.88 366 LEU B C 1
ATOM 6363 O O . LEU B 1 366 ? 8.469 -13.484 -24.75 1 98.88 366 LEU B O 1
ATOM 6367 N N . GLN B 1 367 ? 6.613 -12.219 -25.094 1 98.81 367 GLN B N 1
ATOM 6368 C CA . GLN B 1 367 ? 7.059 -11.805 -26.422 1 98.81 367 GLN B CA 1
ATOM 6369 C C . GLN B 1 367 ? 8.398 -11.086 -26.344 1 98.81 367 GLN B C 1
ATOM 6371 O O . GLN B 1 367 ? 9.266 -11.289 -27.203 1 98.81 367 GLN B O 1
ATOM 6376 N N . HIS B 1 368 ? 8.531 -10.258 -25.344 1 98.69 368 HIS B N 1
ATOM 6377 C CA . HIS B 1 368 ? 9.781 -9.523 -25.156 1 98.69 368 HIS B CA 1
ATOM 6378 C C . HIS B 1 368 ? 10.953 -10.484 -24.969 1 98.69 368 HIS B C 1
ATOM 6380 O O . HIS B 1 368 ? 11.992 -10.336 -25.625 1 98.69 368 HIS B O 1
ATOM 6386 N N . ILE B 1 369 ? 10.859 -11.469 -24.172 1 98.88 369 ILE B N 1
ATOM 6387 C CA . ILE B 1 369 ? 11.93 -12.414 -23.891 1 98.88 369 ILE B CA 1
ATOM 6388 C C . ILE B 1 369 ? 12.211 -13.266 -25.125 1 98.88 369 ILE B C 1
ATOM 6390 O O . ILE B 1 369 ? 13.367 -13.477 -25.484 1 98.88 369 ILE B O 1
ATOM 6394 N N . TYR B 1 370 ? 11.102 -13.797 -25.766 1 98.88 370 TYR B N 1
ATOM 6395 C CA . TYR B 1 370 ? 11.281 -14.562 -26.984 1 98.88 370 TYR B CA 1
ATOM 6396 C C . TYR B 1 370 ? 11.977 -13.734 -28.062 1 98.88 370 TYR B C 1
ATOM 6398 O O . TYR B 1 370 ? 12.695 -14.273 -28.906 1 98.88 370 TYR B O 1
ATOM 6406 N N . GLY B 1 371 ? 11.797 -12.438 -28 1 98.81 371 GLY B N 1
ATOM 6407 C CA . GLY B 1 371 ? 12.445 -11.516 -28.922 1 98.81 371 GLY B CA 1
ATOM 6408 C C . GLY B 1 371 ? 13.961 -11.547 -28.828 1 98.81 371 GLY B C 1
ATOM 6409 O O . GLY B 1 371 ? 14.648 -11.328 -29.828 1 98.81 371 GLY B O 1
ATOM 6410 N N . PHE B 1 372 ? 14.5 -11.789 -27.656 1 98.69 372 PHE B N 1
ATOM 6411 C CA . PHE B 1 372 ? 15.945 -11.898 -27.5 1 98.69 372 PHE B CA 1
ATOM 6412 C C . PHE B 1 372 ? 16.516 -12.977 -28.406 1 98.69 372 PHE B C 1
ATOM 6414 O O . PHE B 1 372 ? 17.703 -12.945 -28.766 1 98.69 372 PHE B O 1
ATOM 6421 N N . TYR B 1 373 ? 15.68 -13.922 -28.828 1 98.56 373 TYR B N 1
ATOM 6422 C CA . TYR B 1 373 ? 16.109 -15.055 -29.625 1 98.56 373 TYR B CA 1
ATOM 6423 C C . TYR B 1 373 ? 15.633 -14.914 -31.062 1 98.56 373 TYR B C 1
ATOM 6425 O O . TYR B 1 373 ? 15.805 -15.836 -31.875 1 98.56 373 TYR B O 1
ATOM 6433 N N . GLY B 1 374 ? 14.953 -13.797 -31.359 1 98.5 374 GLY B N 1
ATOM 6434 C CA . GLY B 1 374 ? 14.328 -13.672 -32.688 1 98.5 374 GLY B CA 1
ATOM 6435 C C . GLY B 1 374 ? 13.219 -14.688 -32.906 1 98.5 374 GLY B C 1
ATOM 6436 O O . GLY B 1 374 ? 12.992 -15.117 -34.031 1 98.5 374 GLY B O 1
ATOM 6437 N N . ALA B 1 375 ? 12.578 -15.141 -31.812 1 98.69 375 ALA B N 1
ATOM 6438 C CA . ALA B 1 375 ? 11.602 -16.219 -31.875 1 98.69 375 ALA B CA 1
ATOM 6439 C C . ALA B 1 375 ? 10.25 -15.773 -31.328 1 98.69 375 ALA B C 1
ATOM 6441 O O . ALA B 1 375 ? 9.555 -16.547 -30.672 1 98.69 375 ALA B O 1
ATOM 6442 N N . THR B 1 376 ? 9.883 -14.539 -31.5 1 98.56 376 THR B N 1
ATOM 6443 C CA . THR B 1 376 ? 8.633 -13.992 -30.984 1 98.56 376 THR B CA 1
ATOM 6444 C C . THR B 1 376 ? 7.441 -14.789 -31.516 1 98.56 376 THR B C 1
ATOM 6446 O O . THR B 1 376 ? 6.43 -14.945 -30.828 1 98.56 376 THR B O 1
ATOM 6449 N N . ASP B 1 377 ? 7.574 -15.352 -32.656 1 98.12 377 ASP B N 1
ATOM 6450 C CA . ASP B 1 377 ? 6.492 -16.094 -33.312 1 98.12 377 ASP B CA 1
ATOM 6451 C C . ASP B 1 377 ? 6.293 -17.453 -32.656 1 98.12 377 ASP B C 1
ATOM 6453 O O . ASP B 1 377 ? 5.305 -18.141 -32.938 1 98.12 377 ASP B O 1
ATOM 6457 N N . LYS B 1 378 ? 7.184 -17.875 -31.781 1 98.75 378 LYS B N 1
ATOM 6458 C CA . LYS B 1 378 ? 7.105 -19.203 -31.172 1 98.75 378 LYS B CA 1
ATOM 6459 C C . LYS B 1 378 ? 6.266 -19.172 -29.906 1 98.75 378 LYS B C 1
ATOM 6461 O O . LYS B 1 378 ? 5.934 -20.219 -29.344 1 98.75 378 LYS B O 1
ATOM 6466 N N . VAL B 1 379 ? 5.91 -18.031 -29.422 1 98.88 379 VAL B N 1
ATOM 6467 C CA . VAL B 1 379 ? 5.004 -17.906 -28.281 1 98.88 379 VAL B CA 1
ATOM 6468 C C . VAL B 1 379 ? 3.68 -17.297 -28.75 1 98.88 379 VAL B C 1
ATOM 6470 O O . VAL B 1 379 ? 3.666 -16.359 -29.547 1 98.88 379 VAL B O 1
ATOM 6473 N N . SER B 1 380 ? 2.6 -17.859 -28.344 1 98.81 380 SER B N 1
ATOM 6474 C CA . SER B 1 380 ? 1.279 -17.375 -28.734 1 98.81 380 SER B CA 1
ATOM 6475 C C . SER B 1 380 ? 0.323 -17.375 -27.547 1 98.81 380 SER B C 1
ATOM 6477 O O . SER B 1 380 ? 0.547 -18.062 -26.547 1 98.81 380 SER B O 1
ATOM 6479 N N . ASN B 1 381 ? -0.646 -16.562 -27.578 1 98.88 381 ASN B N 1
ATOM 6480 C CA . ASN B 1 381 ? -1.709 -16.469 -26.578 1 98.88 381 ASN B CA 1
ATOM 6481 C C . ASN B 1 381 ? -3.088 -16.562 -27.234 1 98.88 381 ASN B C 1
ATOM 6483 O O . ASN B 1 381 ? -3.402 -15.812 -28.156 1 98.88 381 ASN B O 1
ATOM 6487 N N . VAL B 1 382 ? -3.854 -17.531 -26.859 1 98.94 382 VAL B N 1
ATOM 6488 C CA . VAL B 1 382 ? -5.285 -17.562 -27.125 1 98.94 382 VAL B CA 1
ATOM 6489 C C . VAL B 1 382 ? -6.055 -17.094 -25.891 1 98.94 382 VAL B C 1
ATOM 6491 O O . VAL B 1 382 ? -6.109 -17.797 -24.891 1 98.94 382 VAL B O 1
ATOM 6494 N N . HIS B 1 383 ? -6.637 -15.922 -25.953 1 98.81 383 HIS B N 1
ATOM 6495 C CA . HIS B 1 383 ? -7.398 -15.344 -24.859 1 98.81 383 HIS B CA 1
ATOM 6496 C C . HIS B 1 383 ? -8.898 -15.375 -25.141 1 98.81 383 HIS B C 1
ATOM 6498 O O . HIS B 1 383 ? -9.336 -14.922 -26.203 1 98.81 383 HIS B O 1
ATOM 6504 N N . LEU B 1 384 ? -9.617 -15.938 -24.266 1 98.75 384 LEU B N 1
ATOM 6505 C CA . LEU B 1 384 ? -11.07 -16.047 -24.391 1 98.75 384 LEU B CA 1
ATOM 6506 C C . LEU B 1 384 ? -11.773 -15.156 -23.375 1 98.75 384 LEU B C 1
ATOM 6508 O O . LEU B 1 384 ? -12.188 -15.625 -22.312 1 98.75 384 LEU B O 1
ATOM 6512 N N . PRO B 1 385 ? -12.07 -13.906 -23.688 1 97.31 385 PRO B N 1
ATOM 6513 C CA . PRO B 1 385 ? -12.477 -12.883 -22.719 1 97.31 385 PRO B CA 1
ATOM 6514 C C . PRO B 1 385 ? -13.836 -13.18 -22.094 1 97.31 385 PRO B C 1
ATOM 6516 O O . PRO B 1 385 ? -14.109 -12.75 -20.969 1 97.31 385 PRO B O 1
ATOM 6519 N N . GLN B 1 386 ? -14.719 -13.906 -22.766 1 97.25 386 GLN B N 1
ATOM 6520 C CA . GLN B 1 386 ? -16.078 -14.102 -22.281 1 97.25 386 GLN B CA 1
ATOM 6521 C C . GLN B 1 386 ? -16.203 -15.422 -21.516 1 97.25 386 GLN B C 1
ATOM 6523 O O . GLN B 1 386 ? -17.297 -15.773 -21.062 1 97.25 386 GLN B O 1
ATOM 6528 N N . GLU B 1 387 ? -15.141 -16.156 -21.406 1 97.75 387 GLU B N 1
ATOM 6529 C CA . GLU B 1 387 ? -15.188 -17.453 -20.734 1 97.75 387 GLU B CA 1
ATOM 6530 C C . GLU B 1 387 ? -14.633 -17.375 -19.312 1 97.75 387 GLU B C 1
ATOM 6532 O O . GLU B 1 387 ? -14.188 -16.312 -18.875 1 97.75 387 GLU B O 1
ATOM 6537 N N . ARG B 1 388 ? -14.836 -18.453 -18.625 1 96.19 388 ARG B N 1
ATOM 6538 C CA . ARG B 1 388 ? -14.453 -18.516 -17.219 1 96.19 388 ARG B CA 1
ATOM 6539 C C . ARG B 1 388 ? -13.5 -19.688 -16.969 1 96.19 388 ARG B C 1
ATOM 6541 O O . ARG B 1 388 ? -12.984 -20.281 -17.922 1 96.19 388 ARG B O 1
ATOM 6548 N N . HIS B 1 389 ? -13.188 -19.844 -15.719 1 95.88 389 HIS B N 1
ATOM 6549 C CA . HIS B 1 389 ? -12.164 -20.812 -15.32 1 95.88 389 HIS B CA 1
ATOM 6550 C C . HIS B 1 389 ? -12.625 -22.234 -15.547 1 95.88 389 HIS B C 1
ATOM 6552 O O . HIS B 1 389 ? -13.375 -22.797 -14.742 1 95.88 389 HIS B O 1
ATOM 6558 N N . ASP B 1 390 ? -12.211 -22.781 -16.656 1 96.81 390 ASP B N 1
ATOM 6559 C CA . ASP B 1 390 ? -12.508 -24.156 -17.047 1 96.81 390 ASP B CA 1
ATOM 6560 C C . ASP B 1 390 ? -11.547 -24.656 -18.125 1 96.81 390 ASP B C 1
ATOM 6562 O O . ASP B 1 390 ? -10.555 -23.984 -18.422 1 96.81 390 ASP B O 1
ATOM 6566 N N . PHE B 1 391 ? -11.766 -25.906 -18.609 1 97.38 391 PHE B N 1
ATOM 6567 C CA . PHE B 1 391 ? -11.062 -26.453 -19.766 1 97.38 391 PHE B CA 1
ATOM 6568 C C . PHE B 1 391 ? -12.047 -26.875 -20.844 1 97.38 391 PHE B C 1
ATOM 6570 O O . PHE B 1 391 ? -12 -28.016 -21.328 1 97.38 391 PHE B O 1
ATOM 6577 N N . GLY B 1 392 ? -12.844 -25.984 -21.234 1 97.19 392 GLY B N 1
ATOM 6578 C CA . GLY B 1 392 ? -13.93 -26.219 -22.172 1 97.19 392 GLY B CA 1
ATOM 6579 C C . GLY B 1 392 ? -13.445 -26.406 -23.594 1 97.19 392 GLY B C 1
ATOM 6580 O O . GLY B 1 392 ? -12.242 -26.438 -23.859 1 97.19 392 GLY B O 1
ATOM 6581 N N . PRO B 1 393 ? -14.422 -26.531 -24.516 1 97.94 393 PRO B N 1
ATOM 6582 C CA . PRO B 1 393 ? -14.102 -26.906 -25.891 1 97.94 393 PRO B CA 1
ATOM 6583 C C . PRO B 1 393 ? -13.18 -25.906 -26.578 1 97.94 393 PRO B C 1
ATOM 6585 O O . PRO B 1 393 ? -12.266 -26.297 -27.312 1 97.94 393 PRO B O 1
ATOM 6588 N N . ASN B 1 394 ? -13.43 -24.609 -26.375 1 98.62 394 ASN B N 1
ATOM 6589 C CA . ASN B 1 394 ? -12.594 -23.609 -27.031 1 98.62 394 ASN B CA 1
ATOM 6590 C C . ASN B 1 394 ? -11.141 -23.688 -26.562 1 98.62 394 ASN B C 1
ATOM 6592 O O . ASN B 1 394 ? -10.219 -23.531 -27.359 1 98.62 394 ASN B O 1
ATOM 6596 N N . LYS B 1 395 ? -10.938 -23.922 -25.328 1 98.75 395 LYS B N 1
ATOM 6597 C CA . LYS B 1 395 ? -9.594 -24.031 -24.766 1 98.75 395 LYS B CA 1
ATOM 6598 C C . LYS B 1 395 ? -8.914 -25.328 -25.203 1 98.75 395 LYS B C 1
ATOM 6600 O O . LYS B 1 395 ? -7.73 -25.328 -25.531 1 98.75 395 LYS B O 1
ATOM 6605 N N . ARG B 1 396 ? -9.672 -26.422 -25.266 1 98.69 396 ARG B N 1
ATOM 6606 C CA . ARG B 1 396 ? -9.109 -27.672 -25.766 1 98.69 396 ARG B CA 1
ATOM 6607 C C . ARG B 1 396 ? -8.734 -27.547 -27.234 1 98.69 396 ARG B C 1
ATOM 6609 O O . ARG B 1 396 ? -7.684 -28.031 -27.656 1 98.69 396 ARG B O 1
ATOM 6616 N N . ASN B 1 397 ? -9.57 -26.875 -28 1 98.75 397 ASN B N 1
ATOM 6617 C CA . ASN B 1 397 ? -9.281 -26.719 -29.422 1 98.75 397 ASN B CA 1
ATOM 6618 C C . ASN B 1 397 ? -8.023 -25.891 -29.641 1 98.75 397 ASN B C 1
ATOM 6620 O O . ASN B 1 397 ? -7.254 -26.156 -30.562 1 98.75 397 ASN B O 1
ATOM 6624 N N . ALA B 1 398 ? -7.84 -24.844 -28.828 1 98.88 398 ALA B N 1
ATOM 6625 C CA . ALA B 1 398 ? -6.598 -24.094 -28.906 1 98.88 398 ALA B CA 1
ATOM 6626 C C . ALA B 1 398 ? -5.387 -24.984 -28.688 1 98.88 398 ALA B C 1
ATOM 6628 O O . ALA B 1 398 ? -4.383 -24.875 -29.391 1 98.88 398 ALA B O 1
ATOM 6629 N N . VAL B 1 399 ? -5.504 -25.875 -27.75 1 98.88 399 VAL B N 1
ATOM 6630 C CA . VAL B 1 399 ? -4.426 -26.797 -27.422 1 98.88 399 VAL B CA 1
ATOM 6631 C C . VAL B 1 399 ? -4.219 -27.781 -28.578 1 98.88 399 VAL B C 1
ATOM 6633 O O . VAL B 1 399 ? -3.08 -28.062 -28.969 1 98.88 399 VAL B O 1
ATOM 6636 N N . TYR B 1 400 ? -5.328 -28.297 -29.172 1 98.94 400 TYR B N 1
ATOM 6637 C CA . TYR B 1 400 ? -5.23 -29.203 -30.312 1 98.94 400 TYR B CA 1
ATOM 6638 C C . TYR B 1 400 ? -4.492 -28.547 -31.469 1 98.94 400 TYR B C 1
ATOM 6640 O O . TYR B 1 400 ? -3.543 -29.109 -32 1 98.94 400 TYR B O 1
ATOM 6648 N N . ASP B 1 401 ? -4.922 -27.328 -31.766 1 98.88 401 ASP B N 1
ATOM 6649 C CA . ASP B 1 401 ? -4.316 -26.609 -32.875 1 98.88 401 ASP B CA 1
ATOM 6650 C C . ASP B 1 401 ? -2.822 -26.406 -32.656 1 98.88 401 ASP B C 1
ATOM 6652 O O . ASP B 1 401 ? -2.02 -26.531 -33.562 1 98.88 401 ASP B O 1
ATOM 6656 N N . PHE B 1 402 ? -2.516 -26.109 -31.484 1 98.88 402 PHE B N 1
ATOM 6657 C CA . PHE B 1 402 ? -1.122 -25.844 -31.141 1 98.88 402 PHE B CA 1
ATOM 6658 C C . PHE B 1 402 ? -0.269 -27.094 -31.391 1 98.88 402 PHE B C 1
ATOM 6660 O O . PHE B 1 402 ? 0.757 -27.016 -32.062 1 98.88 402 PHE B O 1
ATOM 6667 N N . PHE B 1 403 ? -0.699 -28.266 -30.844 1 98.88 403 PHE B N 1
ATOM 6668 C CA . PHE B 1 403 ? 0.122 -29.453 -30.953 1 98.88 403 PHE B CA 1
ATOM 6669 C C . PHE B 1 403 ? 0.087 -30.016 -32.375 1 98.88 403 PHE B C 1
ATOM 6671 O O . PHE B 1 403 ? 1.043 -30.656 -32.812 1 98.88 403 PHE B O 1
ATOM 6678 N N . ILE B 1 404 ? -1 -29.797 -33.125 1 98.88 404 ILE B N 1
ATOM 6679 C CA . ILE B 1 404 ? -1.011 -30.125 -34.562 1 98.88 404 ILE B CA 1
ATOM 6680 C C . ILE B 1 404 ? 0.119 -29.375 -35.281 1 98.88 404 ILE B C 1
ATOM 6682 O O . ILE B 1 404 ? 0.883 -29.969 -36.031 1 98.88 404 ILE B O 1
ATOM 6686 N N . ASP B 1 405 ? 0.24 -28.156 -34.938 1 98.75 405 ASP B N 1
ATOM 6687 C CA . ASP B 1 405 ? 1.203 -27.297 -35.625 1 98.75 405 ASP B CA 1
ATOM 6688 C C . ASP B 1 405 ? 2.633 -27.641 -35.219 1 98.75 405 ASP B C 1
ATOM 6690 O O . ASP B 1 405 ? 3.508 -27.797 -36.062 1 98.75 405 ASP B O 1
ATOM 6694 N N . VAL B 1 406 ? 2.887 -27.844 -33.938 1 98.75 406 VAL B N 1
ATOM 6695 C CA . VAL B 1 406 ? 4.266 -27.906 -33.469 1 98.75 406 VAL B CA 1
ATOM 6696 C C . VAL B 1 406 ? 4.773 -29.344 -33.562 1 98.75 406 VAL B C 1
ATOM 6698 O O . VAL B 1 406 ? 5.973 -29.578 -33.75 1 98.75 406 VAL B O 1
ATOM 6701 N N . PHE B 1 407 ? 3.852 -30.344 -33.5 1 98.69 407 PHE B N 1
ATOM 6702 C CA . PHE B 1 407 ? 4.293 -31.734 -33.5 1 98.69 407 PHE B CA 1
ATOM 6703 C C . PHE B 1 407 ? 3.846 -32.438 -34.75 1 98.69 407 PHE B C 1
ATOM 6705 O O . PHE B 1 407 ? 4.176 -33.625 -34.969 1 98.69 407 PHE B O 1
ATOM 6712 N N . GLY B 1 408 ? 3.143 -31.75 -35.625 1 98.25 408 GLY B N 1
ATOM 6713 C CA . GLY B 1 408 ? 2.676 -32.375 -36.844 1 98.25 408 GLY B CA 1
ATOM 6714 C C . GLY B 1 408 ? 1.666 -33.469 -36.625 1 98.25 408 GLY B C 1
ATOM 6715 O O . GLY B 1 408 ? 1.755 -34.531 -37.25 1 98.25 408 GLY B O 1
ATOM 6716 N N . LEU B 1 409 ? 0.708 -33.312 -35.719 1 98.56 409 LEU B N 1
ATOM 6717 C CA . LEU B 1 409 ? -0.318 -34.312 -35.469 1 98.56 409 LEU B CA 1
ATOM 6718 C C . LEU B 1 409 ? -1.325 -34.344 -36.625 1 98.56 409 LEU B C 1
ATOM 6720 O O . LEU B 1 409 ? -1.398 -33.406 -37.406 1 98.56 409 LEU B O 1
ATOM 6724 N N . ASP B 1 410 ? -2.051 -35.344 -36.688 1 98.31 410 ASP B N 1
ATOM 6725 C CA . ASP B 1 410 ? -2.988 -35.562 -37.781 1 98.31 410 ASP B CA 1
ATOM 6726 C C . ASP B 1 410 ? -4.312 -34.844 -37.531 1 98.31 410 ASP B C 1
ATOM 6728 O O . ASP B 1 410 ? -5.203 -35.406 -36.875 1 98.31 410 ASP B O 1
ATOM 6732 N N . ARG B 1 411 ? -4.527 -33.781 -38.094 1 98.19 411 ARG B N 1
ATOM 6733 C CA . ARG B 1 411 ? -5.715 -32.938 -37.906 1 98.19 411 ARG B CA 1
ATOM 6734 C C . ARG B 1 411 ? -6.977 -33.688 -38.312 1 98.19 411 ARG B C 1
ATOM 6736 O O . ARG B 1 411 ? -8.062 -33.438 -37.781 1 98.19 411 ARG B O 1
ATOM 6743 N N . SER B 1 412 ? -6.832 -34.531 -39.25 1 98.06 412 SER B N 1
ATOM 6744 C CA . SER B 1 412 ? -8 -35.25 -39.75 1 98.06 412 SER B CA 1
ATOM 6745 C C . SER B 1 412 ? -8.609 -36.156 -38.688 1 98.06 412 SER B C 1
ATOM 6747 O O . SER B 1 412 ? -9.758 -36.594 -38.812 1 98.06 412 SER B O 1
ATOM 6749 N N . MET B 1 413 ? -7.871 -36.406 -37.688 1 98.25 413 MET B N 1
ATOM 6750 C CA . MET B 1 413 ? -8.336 -37.281 -36.594 1 98.25 413 MET B CA 1
ATOM 6751 C C . MET B 1 413 ? -8.898 -36.469 -35.438 1 98.25 413 MET B C 1
ATOM 6753 O O . MET B 1 413 ? -9.305 -37.031 -34.438 1 98.25 413 MET B O 1
ATOM 6757 N N . LEU B 1 414 ? -8.914 -35.156 -35.594 1 98.38 414 LEU B N 1
ATOM 6758 C CA . LEU B 1 414 ? -9.477 -34.281 -34.562 1 98.38 414 LEU B CA 1
ATOM 6759 C C . LEU B 1 414 ? -10.992 -34.375 -34.562 1 98.38 414 LEU B C 1
ATOM 6761 O O . LEU B 1 414 ? -11.664 -33.656 -35.312 1 98.38 414 LEU B O 1
ATOM 6765 N N . ASP B 1 415 ? -11.57 -35.156 -33.688 1 98 415 ASP B N 1
ATOM 6766 C CA . ASP B 1 415 ? -13.008 -35.375 -33.531 1 98 415 ASP B CA 1
ATOM 6767 C C . ASP B 1 415 ? -13.328 -35.875 -32.125 1 98 415 ASP B C 1
ATOM 6769 O O . ASP B 1 415 ? -13.266 -37.094 -31.859 1 98 415 ASP B O 1
ATOM 6773 N N . GLU B 1 416 ? -13.75 -35.031 -31.219 1 97.81 416 GLU B N 1
ATOM 6774 C CA . GLU B 1 416 ? -14.008 -35.406 -29.828 1 97.81 416 GLU B CA 1
ATOM 6775 C C . GLU B 1 416 ? -15.195 -36.375 -29.719 1 97.81 416 GLU B C 1
ATOM 6777 O O . GLU B 1 416 ? -15.359 -37.031 -28.703 1 97.81 416 GLU B O 1
ATOM 6782 N N . SER B 1 417 ? -16.047 -36.344 -30.734 1 97.56 417 SER B N 1
ATOM 6783 C CA . SER B 1 417 ? -17.234 -37.219 -30.688 1 97.56 417 SER B CA 1
ATOM 6784 C C . SER B 1 417 ? -16.844 -38.688 -30.766 1 97.56 417 SER B C 1
ATOM 6786 O O . SER B 1 417 ? -17.672 -39.562 -30.469 1 97.56 417 SER B O 1
ATOM 6788 N N . LYS B 1 418 ? -15.648 -39 -31.188 1 98.06 418 LYS B N 1
ATOM 6789 C CA . LYS B 1 418 ? -15.188 -40.375 -31.328 1 98.06 418 LYS B CA 1
ATOM 6790 C C . LYS B 1 418 ? -14.555 -40.875 -30.031 1 98.06 418 LYS B C 1
ATOM 6792 O O . LYS B 1 418 ? -14.172 -42.062 -29.953 1 98.06 418 LYS B O 1
ATOM 6797 N N . VAL B 1 419 ? -14.539 -40.062 -29.062 1 98.5 419 VAL B N 1
ATOM 6798 C CA . VAL B 1 419 ? -13.898 -40.438 -27.797 1 98.5 419 VAL B CA 1
ATOM 6799 C C . VAL B 1 419 ? -14.906 -41.125 -26.891 1 98.5 419 VAL B C 1
ATOM 6801 O O . VAL B 1 419 ? -16.031 -40.656 -26.734 1 98.5 419 VAL B O 1
ATOM 6804 N N . THR B 1 420 ? -14.523 -42.219 -26.312 1 98.56 420 THR B N 1
ATOM 6805 C CA . THR B 1 420 ? -15.312 -42.875 -25.297 1 98.56 420 THR B CA 1
ATOM 6806 C C . THR B 1 420 ? -14.906 -42.406 -23.906 1 98.56 420 THR B C 1
ATOM 6808 O O . THR B 1 420 ? -13.742 -42.531 -23.516 1 98.56 420 THR B O 1
ATOM 6811 N N . ILE B 1 421 ? -15.906 -41.906 -23.219 1 98.38 421 ILE B N 1
ATOM 6812 C CA . ILE B 1 421 ? -15.656 -41.5 -21.844 1 98.38 421 ILE B CA 1
ATOM 6813 C C . ILE B 1 421 ? -15.828 -42.688 -20.906 1 98.38 421 ILE B C 1
ATOM 6815 O O . ILE B 1 421 ? -16.938 -43.219 -20.781 1 98.38 421 ILE B O 1
ATOM 6819 N N . GLU B 1 422 ? -14.734 -43.094 -20.297 1 98.19 422 GLU B N 1
ATOM 6820 C CA . GLU B 1 422 ? -14.766 -44.25 -19.406 1 98.19 422 GLU B CA 1
ATOM 6821 C C . GLU B 1 422 ? -15.164 -43.844 -17.984 1 98.19 422 GLU B C 1
ATOM 6823 O O . GLU B 1 422 ? -14.922 -42.688 -17.578 1 98.19 422 GLU B O 1
ATOM 6828 N N . PRO B 1 423 ? -15.859 -44.781 -17.25 1 96.75 423 PRO B N 1
ATOM 6829 C CA . PRO B 1 423 ? -16.109 -44.5 -15.836 1 96.75 423 PRO B CA 1
ATOM 6830 C C . PRO B 1 423 ? -14.828 -44.406 -15.016 1 96.75 423 PRO B C 1
ATOM 6832 O O . PRO B 1 423 ? -13.82 -45.031 -15.359 1 96.75 423 PRO B O 1
ATOM 6835 N N . GLU B 1 424 ? -14.883 -43.625 -13.992 1 96.06 424 GLU B N 1
ATOM 6836 C CA . GLU B 1 424 ? -13.734 -43.375 -13.133 1 96.06 424 GLU B CA 1
ATOM 6837 C C . GLU B 1 424 ? -13.055 -44.656 -12.711 1 96.06 424 GLU B C 1
ATOM 6839 O O . GLU B 1 424 ? -11.82 -44.75 -12.703 1 96.06 424 GLU B O 1
ATOM 6844 N N . ASP B 1 425 ? -13.797 -45.688 -12.398 1 95.19 425 ASP B N 1
ATOM 6845 C CA . ASP B 1 425 ? -13.258 -46.938 -11.891 1 95.19 425 ASP B CA 1
ATOM 6846 C C . ASP B 1 425 ? -12.383 -47.625 -12.938 1 95.19 425 ASP B C 1
ATOM 6848 O O . ASP B 1 425 ? -11.414 -48.312 -12.594 1 95.19 425 ASP B O 1
ATOM 6852 N N . ALA B 1 426 ? -12.688 -47.438 -14.203 1 96.75 426 ALA B N 1
ATOM 6853 C CA . ALA B 1 426 ? -11.922 -48.062 -15.289 1 96.75 426 ALA B CA 1
ATOM 6854 C C . ALA B 1 426 ? -10.531 -47.438 -15.391 1 96.75 426 ALA B C 1
ATOM 6856 O O . ALA B 1 426 ? -9.617 -48.062 -15.945 1 96.75 426 ALA B O 1
ATOM 6857 N N . LEU B 1 427 ? -10.375 -46.312 -14.789 1 97.5 427 LEU B N 1
ATOM 6858 C CA . LEU B 1 427 ? -9.117 -45.594 -14.914 1 97.5 427 LEU B CA 1
ATOM 6859 C C . LEU B 1 427 ? -8.258 -45.781 -13.672 1 97.5 427 LEU B C 1
ATOM 6861 O O . LEU B 1 427 ? -7.188 -45.156 -13.555 1 97.5 427 LEU B O 1
ATOM 6865 N N . LYS B 1 428 ? -8.695 -46.594 -12.75 1 97 428 LYS B N 1
ATOM 6866 C CA . LYS B 1 428 ? -7.953 -46.812 -11.508 1 97 428 LYS B CA 1
ATOM 6867 C C . LYS B 1 428 ? -7.102 -48.094 -11.609 1 97 428 LYS B C 1
ATOM 6869 O O . LYS B 1 428 ? -7.535 -49.094 -12.18 1 97 428 LYS B O 1
ATOM 6874 N N . SER B 1 429 ? -5.918 -48 -11.078 1 96.75 429 SER B N 1
ATOM 6875 C CA . SER B 1 429 ? -5 -49.125 -11.078 1 96.75 429 SER B CA 1
ATOM 6876 C C . SER B 1 429 ? -5.25 -50.062 -9.883 1 96.75 429 SER B C 1
ATOM 6878 O O . SER B 1 429 ? -5.035 -51.25 -9.969 1 96.75 429 SER B O 1
ATOM 6880 N N . PHE B 1 430 ? -5.645 -49.438 -8.812 1 95.25 430 PHE B N 1
ATOM 6881 C CA . PHE B 1 430 ? -5.656 -50.188 -7.578 1 95.25 430 PHE B CA 1
ATOM 6882 C C . PHE B 1 430 ? -7.078 -50.344 -7.043 1 95.25 430 PHE B C 1
ATOM 6884 O O . PHE B 1 430 ? -7.277 -50.688 -5.875 1 95.25 430 PHE B O 1
ATOM 6891 N N . GLY B 1 431 ? -8.023 -49.969 -7.805 1 92.06 431 GLY B N 1
ATOM 6892 C CA . GLY B 1 431 ? -9.422 -50.125 -7.418 1 92.06 431 GLY B CA 1
ATOM 6893 C C . GLY B 1 431 ? -9.938 -48.938 -6.621 1 92.06 431 GLY B C 1
ATOM 6894 O O . GLY B 1 431 ? -9.156 -48.031 -6.246 1 92.06 431 GLY B O 1
ATOM 6895 N N . GLU B 1 432 ? -11.234 -48.875 -6.371 1 89.88 432 GLU B N 1
ATOM 6896 C CA . GLU B 1 432 ? -11.922 -47.75 -5.734 1 89.88 432 GLU B CA 1
ATOM 6897 C C . GLU B 1 432 ? -11.484 -47.594 -4.285 1 89.88 432 GLU B C 1
ATOM 6899 O O . GLU B 1 432 ? -11.359 -46.469 -3.793 1 89.88 432 GLU B O 1
ATOM 6904 N N . LYS B 1 433 ? -11.203 -48.656 -3.613 1 91.44 433 LYS B N 1
ATOM 6905 C CA . LYS B 1 433 ? -10.883 -48.594 -2.191 1 91.44 433 LYS B CA 1
ATOM 6906 C C . LYS B 1 433 ? -9.438 -49.031 -1.941 1 91.44 433 LYS B C 1
ATOM 6908 O O . LYS B 1 433 ? -9.062 -49.312 -0.802 1 91.44 433 LYS B O 1
ATOM 6913 N N . GLY B 1 434 ? -8.695 -49.219 -2.98 1 91.62 434 GLY B N 1
ATOM 6914 C CA . GLY B 1 434 ? -7.305 -49.625 -2.832 1 91.62 434 GLY B CA 1
ATOM 6915 C C . GLY B 1 434 ? -7.129 -51.094 -2.592 1 91.62 434 GLY B C 1
ATOM 6916 O O . GLY B 1 434 ? -6.133 -51.531 -2.002 1 91.62 434 GLY B O 1
ATOM 6917 N N . GLU B 1 435 ? -8.039 -51.906 -3.025 1 92 435 GLU B N 1
ATOM 6918 C CA . GLU B 1 435 ? -8.008 -53.344 -2.764 1 92 435 GLU B CA 1
ATOM 6919 C C . GLU B 1 435 ? -6.867 -54 -3.52 1 92 435 GLU B C 1
ATOM 6921 O O . GLU B 1 435 ? -6.461 -55.125 -3.17 1 92 435 GLU B O 1
ATOM 6926 N N . LYS B 1 436 ? -6.352 -53.375 -4.562 1 93.75 436 LYS B N 1
ATOM 6927 C CA . LYS B 1 436 ? -5.285 -53.969 -5.367 1 93.75 436 LYS B CA 1
ATOM 6928 C C . LYS B 1 436 ? -3.945 -53.312 -5.082 1 93.75 436 LYS B C 1
ATOM 6930 O O . LYS B 1 436 ? -2.969 -53.531 -5.805 1 93.75 436 LYS B O 1
ATOM 6935 N N . LEU B 1 437 ? -3.879 -52.5 -4.047 1 94 437 LEU B N 1
ATOM 6936 C CA . LEU B 1 437 ? -2.605 -51.906 -3.654 1 94 437 LEU B CA 1
ATOM 6937 C C . LEU B 1 437 ? -1.589 -52.969 -3.299 1 94 437 LEU B C 1
ATOM 6939 O O . LEU B 1 437 ? -1.91 -53.906 -2.578 1 94 437 LEU B O 1
ATOM 6943 N N . PRO B 1 438 ? -0.392 -52.812 -3.773 1 92.88 438 PRO B N 1
ATOM 6944 C CA . PRO B 1 438 ? 0.634 -53.812 -3.393 1 92.88 438 PRO B CA 1
ATOM 6945 C C . PRO B 1 438 ? 0.874 -53.844 -1.885 1 92.88 438 PRO B C 1
ATOM 6947 O O . PRO B 1 438 ? 0.572 -52.875 -1.18 1 92.88 438 PRO B O 1
ATOM 6950 N N . ALA B 1 439 ? 1.416 -54.969 -1.362 1 90.81 439 ALA B N 1
ATOM 6951 C CA . ALA B 1 439 ? 1.621 -55.188 0.067 1 90.81 439 ALA B CA 1
ATOM 6952 C C . ALA B 1 439 ? 2.535 -54.125 0.66 1 90.81 439 ALA B C 1
ATOM 6954 O O . ALA B 1 439 ? 2.32 -53.688 1.785 1 90.81 439 ALA B O 1
ATOM 6955 N N . GLY B 1 440 ? 3.506 -53.625 0.007 1 91.62 440 GLY B N 1
ATOM 6956 C CA . GLY B 1 440 ? 4.457 -52.656 0.521 1 91.62 440 GLY B CA 1
ATOM 6957 C C . GLY B 1 440 ? 4.039 -51.219 0.265 1 91.62 440 GLY B C 1
ATOM 6958 O O . GLY B 1 440 ? 4.727 -50.281 0.681 1 91.62 440 GLY B O 1
ATOM 6959 N N . ALA B 1 441 ? 2.891 -51 -0.222 1 94.25 441 ALA B N 1
ATOM 6960 C CA . ALA B 1 441 ? 2.426 -49.656 -0.544 1 94.25 441 ALA B CA 1
ATOM 6961 C C . ALA B 1 441 ? 1.932 -48.906 0.706 1 94.25 441 ALA B C 1
ATOM 6963 O O . ALA B 1 441 ? 1.433 -49.562 1.64 1 94.25 441 ALA B O 1
ATOM 6964 N N . LEU B 1 442 ? 2.168 -47.625 0.775 1 94.69 442 LEU B N 1
ATOM 6965 C CA . LEU B 1 442 ? 1.539 -46.812 1.806 1 94.69 442 LEU B CA 1
ATOM 6966 C C . LEU B 1 442 ? 0.02 -46.906 1.735 1 94.69 442 LEU B C 1
ATOM 6968 O O . LEU B 1 442 ? -0.549 -47.031 0.647 1 94.69 442 LEU B O 1
ATOM 6972 N N . ARG B 1 443 ? -0.624 -46.938 2.865 1 94.19 443 ARG B N 1
ATOM 6973 C CA . ARG B 1 443 ? -2.078 -46.969 2.982 1 94.19 443 ARG B CA 1
ATOM 6974 C C . ARG B 1 443 ? -2.557 -45.938 4.004 1 94.19 443 ARG B C 1
ATOM 6976 O O . ARG B 1 443 ? -2.104 -45.938 5.148 1 94.19 443 ARG B O 1
ATOM 6983 N N . TYR B 1 444 ? -3.41 -45.125 3.455 1 90.19 444 TYR B N 1
ATOM 6984 C CA . TYR B 1 444 ? -3.957 -44.125 4.363 1 90.19 444 TYR B CA 1
ATOM 6985 C C . TYR B 1 444 ? -5.137 -44.688 5.148 1 90.19 444 TYR B C 1
ATOM 6987 O O . TYR B 1 444 ? -6.047 -45.281 4.566 1 90.19 444 TYR B O 1
ATOM 6995 N N . LYS B 1 445 ? -5.004 -44.656 6.445 1 80.19 445 LYS B N 1
ATOM 6996 C CA . LYS B 1 445 ? -6.105 -45.062 7.32 1 80.19 445 LYS B CA 1
ATOM 6997 C C . LYS B 1 445 ? -6.703 -43.844 8.016 1 80.19 445 LYS B C 1
ATOM 6999 O O . LYS B 1 445 ? -5.973 -43.031 8.609 1 80.19 445 LYS B O 1
ATOM 7004 N N . GLU B 1 446 ? -8 -43.438 7.664 1 67.62 446 GLU B N 1
ATOM 7005 C CA . GLU B 1 446 ? -8.641 -42.312 8.312 1 67.62 446 GLU B CA 1
ATOM 7006 C C . GLU B 1 446 ? -8.562 -42.406 9.828 1 67.62 446 GLU B C 1
ATOM 7008 O O . GLU B 1 446 ? -8.711 -43.5 10.383 1 67.62 446 GLU B O 1
#

pLDDT: mean 94.28, std 12.92, range [24.45, 98.94]

Sequence (892 aa):
MKKQLLWCMAALSFSAASAQTYETRFARPLSDVLNDVATRFQVRLKYDVDTVGRVLPYADFRIRPYSLEETLTNVLSPFDYKFVKQSDKVYKLKPYEYARRTDADGEKMLAYLSGLYSDKSQWEQRREILRKEVRQRLGLDDMLRKTVKDAKPVLSKIRKFDGYTVQNFALETLPGLYVCGSVYAPRTKGKHALIICPNGHFGQGRYRKDQQQRMATLARMGAVCVDYDLYGWGESALQVGAEAHHTSDAHTIQAMNGLLILDDMLANRKDIDPARIGVNGGSGGGTQTVLLTVLDDRFTAAAPVVSLASHFDGGCPCESGKPIQLAGGGTCNAELAALFAPRPMLVVSDGGDWTATVPRLEYPYLQHIYGFYGATDKVSNVHLPQERHDFGPNKRNAVYDFFIDVFGLDRSMLDESKVTIEPEDALKSFGEKGEKLPAGALRYKEMKKQLLWCMAALSFSAASAQTYETRFARPLSDVLNDVATRFQVRLKYDVDTVGRVLPYADFRIRPYSLEETLTNVLSPFDYKFVKQSDKVYKLKPYEYARRTDADGEKMLAYLSGLYSDKSQWEQRREILRKEVRQRLGLDDMLRKTVKDAKPVLSKIRKFDGYTVQNFALETLPGLYVCGSVYAPRTKGKHALIICPNGHFGQGRYRKDQQQRMATLARMGAVCVDYDLYGWGESALQVGAEAHHTSDAHTIQAMNGLLILDDMLANRKDIDPARIGVNGGSGGGTQTVLLTVLDDRFTAAAPVVSLASHFDGGCPCESGKPIQLAGGGTCNAELAALFAPRPMLVVSDGGDWTATVPRLEYPYLQHIYGFYGATDKVSNVHLPQERHDFGPNKRNAVYDFFIDVFGLDRSMLDESKVTIEPEDALKSFGEKGEKLPAGALRYKE

Organism: NCBI:txid997891

Nearest PDB structures (foldseek):
  6goc-assembly1_A  TM=9.684E-01  e=3.553E-74  Bacteroides thetaiotaomicron
  3nuz-assembly3_F  TM=7.073E-01  e=9.760E-14  Bacteroides fragilis NCTC 9343
  3nuz-assembly2_D  TM=7.102E-01  e=2.204E-12  Bacteroides fragilis NCTC 9343
  7jiz-assembly1_B  TM=6.079E-01  e=2.703E-07  Solimonas sp. K1W22B-7
  5tym-assembly1_A  TM=4.882E-01  e=2.900E-05  Lucilia cuprina

Foldseek 3Di:
DPPPPPPPPPPPPPDPPDPQDVVNLSKDQLVVLVVVLCVLVVAAEAEPDDRPPPIFGVRVVQADSVDSQSSQCSSCVVVQKHWDDQDPRYIYIGHHFPQFDDQVVLQVQLVVVCVQDDFPVSLVVLLVQLLVLLCVLLCQVVLQVQFDPPWDWDKDDWADFDQKIKIKIWTRTGFQAIKIKMKIAGPDDAAAAEEEEEWAPDPPICQDDLNLLLQNLLRSQGHIYMYIGQCCDDVNCQFANNCRNQALVSQNVSLNVSVVVVVVCVVPPPRYDQLRYEYEYEALRLLSQLVNVSNDVSHQEYEYAAHDGSRGQHRGSSRCVGPSQCGPNGGGSLSSSLSNPPGAYEYEHEQSDRCVCCVPRSLVSSLSSNVSVVRSVRYYYDYHHVDHRDCDDVNSVSVVVRSCVRVVTHVVSRDSVRGDNDHPQVNDDQGPNNVNRDPRHGGDDD/DPPPPPPPPPPPPPDPPDPQDVVNLSKDQLVVLVVVLCVLVVAAEAEPDDRPPPIDGVSVVQADSVDSQSSQCSSCVVVQKHWDDQDPRYIYIGHHAPQFDDQVVLQVQLVVVCVQDDFPVSLVVLLVQLLVLLCVLLCQVVLQVQFDPPWDWDKDDWADFDFKIKIKIWTRTGFQATKIKMKIAGPDDAAAAEEEEEWAPDPPICQDDLNLLLQNLLRSQGHIYMYIGQCCDDVNCQFANNCRQQALVSQNVSLNVSVVVVVVCVVPPPRYDQLRYEYEYEALRLLSQLVNVSNDVSHQEYEYEAHDGSRGQHRGSSRCVGPSQCGPNGGGSLSSSLSNPPGAYEYEHEQSDRCVCCVPRSLVSSLSSNVSVVRSVRYYYDYHHVDHRDCDDVNSVSVVVRSCVRVVTHVVSRDSVRGDNDHPQVNDDQGPNNVNRDPRHGGDDD

Radius of gyration: 36.17 Å; Cα contacts (8 Å, |Δi|>4): 1806; chains: 2; bounding box: 72×113×82 Å

InterPro domains:
  IPR029058 Alpha/Beta hydrolase fold [G3DSA:3.40.50.1820] (82-409)
  IPR029058 Alpha/Beta hydrolase fold [SSF53474] (98-392)
  IPR050261 FrsA esterase [PTHR22946] (26-412)

Secondary structure (DSSP, 8-state):
---------------------GGGTT-EEHHHHHHHHHHHHT-EEEESS--TT-EETTGGGG--TT-HHHHHHHHHGGGTEEEEEEETTEEEEEE--TTB--HHHHHHHHHHHHTS-SSHHHHHHHHHHHHHHHHHHHTHHHHHHTSPTTPPPEE-PPEE-SSEEEEEEEEEEETTEEEEEEEEEESS-S-EEEEEE---S-TTGGGSHHHHHHHHHHHHTTEEEEEEPPTTSTHHHHHH-GGGGGSHHHHHHHHHHHHHHHHHHHHH-TTEEEEEEEEEEETHHHHHHHHHHHH-TT--EEEEES---SSB--SSHHHHSS-GGGGGG---HHHHHHTTTTS-EEEEEESSSGGGGTTTTHHHHHHHHHHTTT-GGGEEEEEETT--SS--HHHHHHHHHHHHHHH---GGG--GGG-----GGGG-SS-SSSTT--TTS-----/---------------------GGGTT-EEHHHHHHHHHHHHT-EEEESS--TT-EETTGGGG--TT-HHHHHHHHHGGGTEEEEEEETTEEEEEE--TTB--HHHHHHHHHHHHTT-SSHHHHHHHHHHHHHHHHHHHTHHHHHHTSPTTPPPEE-PPEE-SSEEEEEEEEEEETTEEEEEEEEEESS-S-EEEEEE---S-TTGGGSHHHHHHHHHHHHTTEEEEEEPPTTSTTTHHHH-GGGGGSHHHHHHHHHHHHHHHHHHHHH-TTEEEEEEEEEEETHHHHHHHHHHHH-TT--EEEEES---SSB--SSHHHHSS-GGGGGG---HHHHHHTTTTS-EEEEEESSSGGGGTTTTHHHHHHHHHHTTT-GGGEEEEEETT--SS--HHHHHHHHHHHHHHH---GGG--GGG-----GGGG-SS-TTSTT--TTS-----

Solvent-accessible surface area (backbone atoms only — not comparable to full-atom values): 46552 Å² total; per-residue (Å²): 136,80,83,74,79,74,74,78,73,74,73,72,75,74,63,91,58,77,80,62,29,48,90,60,39,33,49,39,48,38,55,59,54,51,52,50,48,26,62,73,70,65,37,48,77,42,74,67,58,86,47,81,90,40,68,32,67,35,39,73,62,38,56,40,86,82,32,70,66,62,19,49,48,54,68,26,24,50,75,45,28,38,75,43,80,76,49,98,48,32,36,35,33,30,61,61,52,70,42,53,63,46,73,67,54,19,52,51,48,52,55,45,56,59,67,74,38,92,45,49,70,48,39,53,53,51,43,54,47,34,41,52,37,28,44,56,48,41,43,42,65,69,52,58,72,56,37,47,76,88,59,71,62,48,68,52,73,76,44,81,56,79,47,22,32,40,29,29,32,33,37,48,45,36,88,35,39,56,51,42,25,40,37,21,27,38,72,68,85,67,73,21,35,36,32,44,31,47,48,29,87,48,82,73,46,62,56,26,64,61,52,48,40,52,36,41,29,45,2,34,19,42,24,32,24,36,38,38,50,51,54,20,31,76,72,29,20,50,30,62,26,56,70,43,26,67,27,34,61,23,27,31,51,45,54,50,48,55,53,53,50,52,50,48,49,66,72,73,38,84,42,53,34,77,82,33,22,32,29,34,15,38,36,52,2,9,52,47,30,36,50,48,48,51,75,38,81,66,56,47,34,40,34,32,26,50,40,63,24,53,27,40,54,40,94,44,29,38,59,45,7,35,56,37,50,54,23,76,73,50,58,36,48,39,59,48,46,43,61,48,53,62,46,40,33,41,40,36,30,24,42,59,45,84,18,47,49,29,83,78,47,44,47,52,51,38,39,54,59,16,43,54,68,75,27,40,84,32,51,48,72,53,70,39,64,90,38,58,88,69,70,49,70,70,57,46,48,52,51,49,54,49,47,30,68,77,64,65,37,43,65,90,43,67,47,62,86,56,51,81,83,67,61,60,68,78,57,45,75,28,54,94,83,42,80,60,52,59,91,71,40,52,65,44,76,134,137,79,82,74,81,75,74,78,72,74,73,72,76,74,63,91,60,77,79,62,30,48,91,61,39,32,49,38,50,40,56,59,54,52,49,50,49,26,61,74,71,65,39,48,77,41,75,67,57,85,46,81,90,38,69,32,69,34,40,74,62,39,56,40,86,81,33,70,66,62,17,49,46,55,66,27,24,51,74,45,29,36,76,44,79,75,50,99,48,32,34,36,34,29,60,61,52,70,41,53,62,46,71,67,54,20,52,50,49,52,55,45,57,56,67,74,37,91,47,49,70,49,39,51,54,52,43,53,46,34,42,53,36,28,43,57,49,42,42,41,65,70,52,60,70,57,38,47,76,88,58,72,62,48,67,54,73,78,44,80,56,78,47,22,33,41,29,28,31,34,35,46,44,35,87,37,37,56,51,41,26,38,37,20,28,39,72,70,86,66,73,20,34,35,32,45,29,46,48,28,88,47,81,73,46,62,54,26,66,60,52,47,40,50,37,41,28,45,3,34,18,41,23,31,25,36,38,38,49,50,54,20,30,78,72,29,18,50,30,61,26,56,70,43,26,67,28,34,61,22,28,30,50,46,54,50,49,56,52,50,49,52,51,49,48,66,73,73,37,84,42,54,34,77,82,33,24,33,28,34,15,37,35,53,3,8,50,47,30,37,49,48,49,53,76,38,82,65,55,47,34,42,34,33,25,49,40,62,23,52,27,40,53,40,94,46,29,38,59,45,7,34,57,35,50,55,23,76,75,49,57,36,49,39,59,50,47,43,62,47,51,61,45,40,32,40,40,35,30,24,42,58,46,85,19,46,49,26,82,78,47,44,46,52,51,38,38,54,57,16,43,56,67,74,26,40,86,34,50,48,72,54,72,39,64,90,38,58,89,68,68,49,71,71,58,46,48,52,51,49,53,50,46,30,66,78,63,64,36,43,67,90,43,66,47,63,87,58,51,80,83,66,58,60,69,77,59,44,75,27,53,94,84,43,82,59,51,60,92,71,40,51,66,43,76,134